Protein 3RY3 (pdb70)

Sequence (959 aa):
TLQLAIGDEGFDPLGWSHGSYLLLHSPLLKQNEDFSWDSLLLSQYQPSDDGKTWLLTLKPDLKFSDGSPLTAKDVAFTYNNAAASGGKVDGNFLSAEVIDPLNVRIHLKAPQSTFVNVLGSLGIVSADKYNAKTYAQQKPIGAGPYRLVSFQPGQQIVEANPYYAGNKNDFDKLIFVFLDEDSAFAAAQQSGQLGVVRRIPPSAVGSVNNKLWVRPSVENRGIVFPTTPAGKKDAHGYPIGNDVTADVAIRRAINYAINRQLLADQIEGHAIPAYTGVQGLPWNNPDSAIKDGDIDKAKQILEQAGWQLNSQGTREKNGLPAKITLWYTSGDTTRRDLAQALRSLKPIGIDVDLKSGSWEETVERNHANPTLFGWGSLDPELYHHYSSNAAGVEYYNPGYYKNPVDKHLQQALDAPTWQQAVPFWQQVDWDGTTGAGIRGDAAWAWLLNIQHTYLANNCVDLGKGTPEIHGSWSLLNSIDSWKTLQLAIGDEPTEGFDPLGWSHGSYLLLHSPLLKQNEDFSWDSLLLSQYQPSDDGKTWLLTLKPDLKFSDGSPLTAKDVAFTYNNAAAGKVDGNFLSAEVIDPLNVRRIHLKAPQSTFVNVLGSLGIVSADKYNAKTYAQKPIGAGPYRLVSFQPGQQQIVEANPYYAGNKNDFDKLIFVFLDEDSAFAAAQSGQQLGVVRIPPSAVGSVNNKLWVRPSVENRGIVFPTTPAGKKDAHGYPIGNDVTADVAIRRRAINYAINRQLLADQQIEGHAIPAYTGVQGLPWNNPDSAIKDGDIDKAKQILEQAGWQLNSQGTREKNGLPAKITLWYTSGDTTRRDLAQALRSLKPIGIDVDLKSGSWETVERNHANPTLFGWGSLDPELYHHYSSNAAGVEYYNPGYYKNPVDKHLQQALDAPTWQQAVPFWQQVDWDGTTGAGIRGDAAWAWLLNIQHTYLANNCVDLGKGTPEIHGSWSLLNSIDSWK

Radius of gyration: 35.8 Å; Cα contacts (8 Å, |Δi|>4): 2279; chains: 2; bounding box: 82×108×47 Å

Foldseek 3Di:
DAEEAFAAAPLPLLWFLAPPVQQFFFFQWAAFQQGDIHGLFFPDWAADLQQQKIKTFGDDQAAKLVRHHDWLVQVQCQVAVCVPPPHSDDAQWDGWDDPDRGMIMTGGNGFFQLVVVVSGIRTTAGPVDPPPPDPPDFGIHQHQWGDDDDDHQFKKIAGRPRHSDFAAPDGMYMYTHDDPVVQVVCQLVVNHQKYWDDLQADDDHPQDKDWFFAQKFKWWFAQQAAWDDADPVRFTAHENQRVDLLLLLLLLQQDDQCVLCVVLPVQWDWDQDSRPPALLAQPVQDDNHNCLPVSLVSCVVVAFDQDPVRFTDHPRRTQEFEEEEADDDVSRVVSLVVSQCVSSSRRHYHYYYDHPVVVLRCSHHTYMDIAGDSGLLLCQAADLVNCSVRPGVSSNHYDVCVVLVVVLSSDRHNVRSSVSSNCQQPVPPAHCGSVHRSSMSIRIGGIIMMRGRNPKDLADGHRFYDHTPSSSSSVSHID/DAEEAFAADDPPFQDLLWFQAPVVQAQFFFQWFAFQQRDIDRLFFPDWFADPQQFKIKTFGDPQADWLVRHHDWLVQVQVQVVVPVVDDYDFQWDGWADPDGGIIMTGGNGHFQLVVVVRGIRTGAGPVPDDPVPCRPAHIYQHQWHDDDDDPQFKKIAGRPRRRDFAAPDGMYMYTGDDLPVQVVCVLVVPHFKYWHDLQEDDDHPQDKDWFFAQKFKWKFAQQAAWDDADPVRFTAHENQRVDQLLLLLLLQQDDQCVLCVVLPVQWFWDQDSGPPALLAQPPQDDNHNCLPVSLVSCVVVAFDQDPVRATDHPRRTQEFEEEEEDDDVSVVVSLVSSQCVSSSRRHYHYDYYHPVVVLRCSHGIYMDIAGDSGLCLCQAADLVNDSPPPGVSSNHDDVCNVLVVVLRSDRHNVSSSVSSNCQQPVPHAHCGSVHRSSMSIRIGGIIMMHGRPVKDLAHGHHFYPHTPRSSSSVSHMD

B-factor: mean 43.9, std 12.47, range [13.73, 94.34]

Structure (mmCIF, N/CA/C/O backbone):
data_3RY3
#
_entry.id   3RY3
#
_cell.length_a   157.036
_cell.length_b   171.322
_cell.length_c   128.842
_cell.angle_alpha   90.000
_cell.angle_beta   90.000
_cell.angle_gamma   90.000
#
_symmetry.space_group_name_H-M   'C 2 2 21'
#
loop_
_entity.id
_entity.type
_entity.pdbx_description
1 polymer 'Putative solute-binding protein'
2 non-polymer 'ACETATE ION'
3 water water
#
loop_
_atom_site.group_PDB
_atom_site.id
_atom_site.type_symbol
_atom_site.label_atom_id
_atom_site.label_alt_id
_atom_site.label_comp_id
_atom_site.label_asym_id
_atom_site.label_entity_id
_atom_site.label_seq_id
_atom_site.pdbx_PDB_ins_code
_atom_site.Cartn_x
_atom_site.Cartn_y
_atom_site.Cartn_z
_atom_site.occupancy
_atom_site.B_iso_or_equiv
_atom_site.auth_seq_id
_atom_site.auth_comp_id
_atom_site.auth_asym_id
_atom_site.auth_atom_id
_atom_site.pdbx_PDB_model_num
ATOM 1 N N . THR A 1 33 ? -2.085 24.233 20.636 1.00 49.95 30 THR A N 1
ATOM 2 C CA . THR A 1 33 ? -1.098 25.117 19.896 1.00 49.68 30 THR A CA 1
ATOM 3 C C . THR A 1 33 ? -0.010 25.783 20.735 1.00 48.23 30 THR A C 1
ATOM 4 O O . THR A 1 33 ? -0.266 26.385 21.812 1.00 49.97 30 THR A O 1
ATOM 8 N N . LEU A 1 34 ? 1.192 25.741 20.178 1.00 44.42 31 LEU A N 1
ATOM 9 C CA . LEU A 1 34 ? 2.327 26.456 20.708 1.00 40.78 31 LEU A CA 1
ATOM 10 C C . LEU A 1 34 ? 3.131 26.950 19.504 1.00 39.06 31 LEU A C 1
ATOM 11 O O . LEU A 1 34 ? 3.271 26.234 18.527 1.00 37.92 31 LEU A O 1
ATOM 16 N N . GLN A 1 35 ? 3.632 28.173 19.578 1.00 38.15 32 GLN A N 1
ATOM 17 C CA . GLN A 1 35 ? 4.506 28.710 18.556 1.00 37.76 32 GLN A CA 1
ATOM 18 C C . GLN A 1 35 ? 5.889 28.919 19.076 1.00 36.30 32 GLN A C 1
ATOM 19 O O . GLN A 1 35 ? 6.067 29.488 20.126 1.00 36.65 32 GLN A O 1
ATOM 25 N N . LEU A 1 36 ? 6.886 28.487 18.334 1.00 35.28 33 LEU A N 1
ATOM 26 C CA . LEU A 1 36 ? 8.258 28.563 18.807 1.00 34.11 33 LEU A CA 1
ATOM 27 C C . LEU A 1 36 ? 9.136 29.233 17.796 1.00 34.08 33 LEU A C 1
ATOM 28 O O . LEU A 1 36 ? 8.898 29.101 16.604 1.00 33.75 33 LEU A O 1
ATOM 33 N N . ALA A 1 37 ? 10.122 29.975 18.300 1.00 33.99 34 ALA A N 1
ATOM 34 C CA . ALA A 1 37 ? 11.188 30.568 17.507 1.00 34.27 34 ALA A CA 1
ATOM 35 C C . ALA A 1 37 ? 12.483 30.038 18.071 1.00 34.73 34 ALA A C 1
ATOM 36 O O . ALA A 1 37 ? 13.011 30.621 18.976 1.00 33.28 34 ALA A O 1
ATOM 38 N N . ILE A 1 38 ? 12.959 28.906 17.566 1.00 36.69 35 ILE A N 1
ATOM 39 C CA . ILE A 1 38 ? 14.173 28.311 18.085 1.00 38.62 35 ILE A CA 1
ATOM 40 C C . ILE A 1 38 ? 15.252 28.173 17.049 1.00 41.94 35 ILE A C 1
ATOM 41 O O . ILE A 1 38 ? 16.137 27.401 17.212 1.00 43.46 35 ILE A O 1
ATOM 46 N N . GLY A 1 39 ? 15.243 28.971 16.006 1.00 47.11 36 GLY A N 1
ATOM 47 C CA . GLY A 1 39 ? 16.307 28.860 15.016 1.00 50.01 36 GLY A CA 1
ATOM 48 C C . GLY A 1 39 ? 15.693 28.740 13.655 1.00 53.43 36 GLY A C 1
ATOM 49 O O . GLY A 1 39 ? 14.501 28.456 13.514 1.00 53.65 36 GLY A O 1
ATOM 50 N N . ASP A 1 40 ? 16.514 28.983 12.649 1.00 58.05 37 ASP A N 1
ATOM 51 C CA . ASP A 1 40 ? 16.096 28.861 11.258 1.00 61.60 37 ASP A CA 1
ATOM 52 C C . ASP A 1 40 ? 15.938 27.396 10.863 1.00 62.93 37 ASP A C 1
ATOM 53 O O . ASP A 1 40 ? 16.390 26.471 11.569 1.00 61.39 37 ASP A O 1
ATOM 58 N N . GLU A 1 41 ? 15.278 27.233 9.715 1.00 65.70 38 GLU A N 1
ATOM 59 C CA . GLU A 1 41 ? 15.083 25.948 9.026 1.00 67.24 38 GLU A CA 1
ATOM 60 C C . GLU A 1 41 ? 16.131 24.874 9.312 1.00 66.66 38 GLU A C 1
ATOM 61 O O . GLU A 1 41 ? 15.769 23.709 9.455 1.00 66.43 38 GLU A O 1
ATOM 67 N N . GLY A 1 45 ? 18.774 19.307 7.033 1.00 56.09 42 GLY A N 1
ATOM 68 C CA . GLY A 1 45 ? 17.336 19.560 7.140 1.00 55.68 42 GLY A CA 1
ATOM 69 C C . GLY A 1 45 ? 16.684 18.615 8.164 1.00 54.67 42 GLY A C 1
ATOM 70 O O . GLY A 1 45 ? 17.185 18.468 9.287 1.00 54.58 42 GLY A O 1
ATOM 71 N N . PHE A 1 46 ? 15.574 17.970 7.773 1.00 53.33 43 PHE A N 1
ATOM 72 C CA . PHE A 1 46 ? 14.878 16.982 8.611 1.00 51.61 43 PHE A CA 1
ATOM 73 C C . PHE A 1 46 ? 15.133 15.552 8.168 1.00 50.14 43 PHE A C 1
ATOM 74 O O . PHE A 1 46 ? 14.498 14.641 8.673 1.00 51.04 43 PHE A O 1
ATOM 82 N N . ASP A 1 47 ? 16.052 15.358 7.231 1.00 47.99 44 ASP A N 1
ATOM 83 C CA . ASP A 1 47 ? 16.353 14.058 6.669 1.00 45.86 44 ASP A CA 1
ATOM 84 C C . ASP A 1 47 ? 17.339 13.336 7.608 1.00 44.25 44 ASP A C 1
ATOM 85 O O . ASP A 1 47 ? 18.482 13.768 7.757 1.00 43.98 44 ASP A O 1
ATOM 90 N N . PRO A 1 48 ? 16.883 12.260 8.267 1.00 41.88 45 PRO A N 1
ATOM 91 C CA . PRO A 1 48 ? 17.703 11.456 9.131 1.00 40.51 45 PRO A CA 1
ATOM 92 C C . PRO A 1 48 ? 18.951 10.896 8.474 1.00 40.67 45 PRO A C 1
ATOM 93 O O . PRO A 1 48 ? 19.909 10.594 9.158 1.00 39.93 45 PRO A O 1
ATOM 105 N N . LEU A 1 50 ? 21.056 12.543 6.892 1.00 42.33 47 LEU A N 1
ATOM 106 C CA . LEU A 1 50 ? 22.095 13.502 7.058 1.00 43.40 47 LEU A CA 1
ATOM 107 C C . LEU A 1 50 ? 22.686 13.375 8.451 1.00 43.84 47 LEU A C 1
ATOM 108 O O . LEU A 1 50 ? 23.646 14.059 8.791 1.00 44.96 47 LEU A O 1
ATOM 113 N N . GLY A 1 51 ? 22.085 12.554 9.307 1.00 43.50 48 GLY A N 1
ATOM 114 C CA . GLY A 1 51 ? 22.691 12.268 10.602 1.00 43.10 48 GLY A CA 1
ATOM 115 C C . GLY A 1 51 ? 21.961 12.926 11.720 1.00 41.95 48 GLY A C 1
ATOM 116 O O . GLY A 1 51 ? 20.831 13.258 11.568 1.00 42.62 48 GLY A O 1
ATOM 117 N N . TRP A 1 52 ? 22.636 13.141 12.824 1.00 42.86 49 TRP A N 1
ATOM 118 C CA . TRP A 1 52 ? 22.022 13.639 14.044 1.00 43.38 49 TRP A CA 1
ATOM 119 C C . TRP A 1 52 ? 22.836 14.725 14.727 1.00 44.51 49 TRP A C 1
ATOM 120 O O . TRP A 1 52 ? 22.788 14.855 15.949 1.00 45.04 49 TRP A O 1
ATOM 131 N N . SER A 1 53 ? 23.616 15.467 13.958 1.00 46.04 50 SER A N 1
ATOM 132 C CA . SER A 1 53 ? 24.411 16.547 14.516 1.00 47.46 50 SER A CA 1
ATOM 133 C C . SER A 1 53 ? 23.510 17.669 14.970 1.00 47.48 50 SER A C 1
ATOM 134 O O . SER A 1 53 ? 23.887 18.448 15.860 1.00 47.79 50 SER A O 1
ATOM 137 N N . HIS A 1 54 ? 22.338 17.744 14.348 1.00 47.05 51 HIS A N 1
ATOM 138 C CA . HIS A 1 54 ? 21.335 18.702 14.693 1.00 46.82 51 HIS A CA 1
ATOM 139 C C . HIS A 1 54 ? 20.113 17.982 15.186 1.00 45.13 51 HIS A C 1
ATOM 140 O O . HIS A 1 54 ? 19.988 16.798 14.990 1.00 46.30 51 HIS A O 1
ATOM 147 N N . GLY A 1 55 ? 19.222 18.692 15.853 1.00 43.14 52 GLY A N 1
ATOM 148 C CA . GLY A 1 55 ? 18.119 18.057 16.531 1.00 41.22 52 GLY A CA 1
ATOM 149 C C . GLY A 1 55 ? 16.820 18.158 15.792 1.00 40.33 52 GLY A C 1
ATOM 150 O O . GLY A 1 55 ? 15.833 17.685 16.295 1.00 41.10 52 GLY A O 1
ATOM 151 N N . SER A 1 56 ? 16.789 18.753 14.606 1.00 38.43 53 SER A N 1
ATOM 152 C CA . SER A 1 56 ? 15.519 19.073 14.028 1.00 37.79 53 SER A CA 1
ATOM 153 C C . SER A 1 56 ? 14.801 17.825 13.513 1.00 36.79 53 SER A C 1
ATOM 154 O O . SER A 1 56 ? 13.567 17.772 13.506 1.00 36.31 53 SER A O 1
ATOM 157 N N . TYR A 1 57 ? 15.577 16.815 13.123 1.00 35.36 54 TYR A N 1
ATOM 158 C CA . TYR A 1 57 ? 15.039 15.576 12.645 1.00 33.59 54 TYR A CA 1
ATOM 159 C C . TYR A 1 57 ? 14.137 14.955 13.680 1.00 31.75 54 TYR A C 1
ATOM 160 O O . TYR A 1 57 ? 13.230 14.267 13.326 1.00 31.61 54 TYR A O 1
ATOM 169 N N . LEU A 1 58 ? 14.329 15.279 14.942 1.00 30.34 55 LEU A N 1
ATOM 170 C CA . LEU A 1 58 ? 13.553 14.688 16.011 1.00 29.14 55 LEU A CA 1
ATOM 171 C C . LEU A 1 58 ? 12.078 15.133 16.077 1.00 29.33 55 LEU A C 1
ATOM 172 O O . LEU A 1 58 ? 11.279 14.534 16.757 1.00 29.82 55 LEU A O 1
ATOM 177 N N . LEU A 1 59 ? 11.714 16.199 15.406 1.00 29.53 56 LEU A N 1
ATOM 178 C CA . LEU A 1 59 ? 10.322 16.619 15.377 1.00 28.57 56 LEU A CA 1
ATOM 179 C C . LEU A 1 59 ? 9.443 15.533 14.701 1.00 29.53 56 LEU A C 1
ATOM 180 O O . LEU A 1 59 ? 8.322 15.242 15.174 1.00 30.04 56 LEU A O 1
ATOM 185 N N . LEU A 1 60 ? 9.966 14.953 13.606 1.00 29.46 57 LEU A N 1
ATOM 186 C CA . LEU A 1 60 ? 9.250 14.066 12.709 1.00 29.54 57 LEU A CA 1
ATOM 187 C C . LEU A 1 60 ? 9.764 12.610 12.654 1.00 29.33 57 LEU A C 1
ATOM 188 O O . LEU A 1 60 ? 9.146 11.744 12.004 1.00 29.11 57 LEU A O 1
ATOM 193 N N . HIS A 1 61 ? 10.885 12.323 13.298 1.00 28.09 58 HIS A N 1
ATOM 194 C CA . HIS A 1 61 ? 11.505 11.055 13.125 1.00 28.07 58 HIS A CA 1
ATOM 195 C C . HIS A 1 61 ? 11.902 10.527 14.432 1.00 28.83 58 HIS A C 1
ATOM 196 O O . HIS A 1 61 ? 12.019 11.292 15.372 1.00 29.05 58 HIS A O 1
ATOM 203 N N . SER A 1 62 ? 12.185 9.219 14.468 1.00 29.31 59 SER A N 1
ATOM 204 C CA . SER A 1 62 ? 12.564 8.577 15.694 1.00 30.32 59 SER A CA 1
ATOM 205 C C . SER A 1 62 ? 13.600 7.483 15.480 1.00 30.01 59 SER A C 1
ATOM 206 O O . SER A 1 62 ? 13.544 6.739 14.512 1.00 29.54 59 SER A O 1
ATOM 209 N N . PRO A 1 63 ? 14.593 7.422 16.369 1.00 29.79 60 PRO A N 1
ATOM 210 C CA . PRO A 1 63 ? 15.522 6.320 16.388 1.00 28.97 60 PRO A CA 1
ATOM 211 C C . PRO A 1 63 ? 14.856 5.181 17.086 1.00 28.67 60 PRO A C 1
ATOM 212 O O . PRO A 1 63 ? 13.730 5.311 17.532 1.00 29.78 60 PRO A O 1
ATOM 216 N N . LEU A 1 64 ? 15.542 4.048 17.147 1.00 27.99 61 LEU A N 1
ATOM 217 C CA . LEU A 1 64 ? 15.006 2.838 17.692 1.00 25.93 61 LEU A CA 1
ATOM 218 C C . LEU A 1 64 ? 15.012 2.941 19.219 1.00 26.60 61 LEU A C 1
ATOM 219 O O . LEU A 1 64 ? 14.084 2.434 19.845 1.00 25.27 61 LEU A O 1
ATOM 224 N N . LEU A 1 65 ? 16.062 3.546 19.813 1.00 26.61 62 LEU A N 1
ATOM 225 C CA . LEU A 1 65 ? 16.122 3.782 21.251 1.00 27.26 62 LEU A CA 1
ATOM 226 C C . LEU A 1 65 ? 16.074 5.273 21.517 1.00 28.95 62 LEU A C 1
ATOM 227 O O . LEU A 1 65 ? 16.379 6.071 20.652 1.00 29.94 62 LEU A O 1
ATOM 232 N N . LYS A 1 66 ? 15.755 5.621 22.742 1.00 30.51 63 LYS A N 1
ATOM 233 C CA . LYS A 1 66 ? 15.798 6.955 23.200 1.00 33.36 63 LYS A CA 1
ATOM 234 C C . LYS A 1 66 ? 16.548 7.103 24.551 1.00 32.52 63 LYS A C 1
ATOM 235 O O . LYS A 1 66 ? 16.232 6.391 25.467 1.00 32.22 63 LYS A O 1
ATOM 241 N N . GLN A 1 67 ? 17.501 8.046 24.663 1.00 32.33 64 GLN A N 1
ATOM 242 C CA . GLN A 1 67 ? 18.262 8.239 25.899 1.00 33.04 64 GLN A CA 1
ATOM 243 C C . GLN A 1 67 ? 17.506 8.906 27.047 1.00 33.66 64 GLN A C 1
ATOM 244 O O . GLN A 1 67 ? 16.847 9.892 26.860 1.00 32.94 64 GLN A O 1
ATOM 250 N N . ASN A 1 68 ? 17.605 8.321 28.233 1.00 35.84 65 ASN A N 1
ATOM 251 C CA . ASN A 1 68 ? 17.060 8.894 29.455 1.00 37.98 65 ASN A CA 1
ATOM 252 C C . ASN A 1 68 ? 17.937 9.959 30.042 1.00 38.30 65 ASN A C 1
ATOM 253 O O . ASN A 1 68 ? 19.114 9.996 29.757 1.00 37.05 65 ASN A O 1
ATOM 258 N N . GLU A 1 69 ? 17.367 10.798 30.904 1.00 40.19 66 GLU A N 1
ATOM 259 C CA . GLU A 1 69 ? 18.161 11.749 31.692 1.00 42.19 66 GLU A CA 1
ATOM 260 C C . GLU A 1 69 ? 19.375 11.147 32.402 1.00 41.30 66 GLU A C 1
ATOM 261 O O . GLU A 1 69 ? 20.326 11.836 32.662 1.00 42.10 66 GLU A O 1
ATOM 267 N N . ASP A 1 70 ? 19.306 9.894 32.816 1.00 41.06 67 ASP A N 1
ATOM 268 C CA . ASP A 1 70 ? 20.441 9.282 33.525 1.00 40.57 67 ASP A CA 1
ATOM 269 C C . ASP A 1 70 ? 21.385 8.572 32.586 1.00 38.10 67 ASP A C 1
ATOM 270 O O . ASP A 1 70 ? 22.266 7.888 33.019 1.00 37.67 67 ASP A O 1
ATOM 275 N N . PHE A 1 71 ? 21.158 8.714 31.298 1.00 36.78 68 PHE A N 1
ATOM 276 C CA . PHE A 1 71 ? 22.092 8.276 30.251 1.00 36.25 68 PHE A CA 1
ATOM 277 C C . PHE A 1 71 ? 21.908 6.839 29.862 1.00 36.41 68 PHE A C 1
ATOM 278 O O . PHE A 1 71 ? 22.507 6.407 28.901 1.00 37.77 68 PHE A O 1
ATOM 286 N N . SER A 1 72 ? 21.020 6.124 30.542 1.00 36.07 69 SER A N 1
ATOM 287 C CA . SER A 1 72 ? 20.616 4.806 30.089 1.00 36.31 69 SER A CA 1
ATOM 288 C C . SER A 1 72 ? 19.647 4.953 28.920 1.00 35.69 69 SER A C 1
ATOM 289 O O . SER A 1 72 ? 19.236 6.056 28.605 1.00 35.00 69 SER A O 1
ATOM 292 N N . TRP A 1 73 ? 19.312 3.830 28.300 1.00 35.50 70 TRP A N 1
ATOM 293 C CA . TRP A 1 73 ? 18.509 3.805 27.083 1.00 36.36 70 TRP A CA 1
ATOM 294 C C . TRP A 1 73 ? 17.140 3.185 27.278 1.00 37.84 70 TRP A C 1
ATOM 295 O O . TRP A 1 73 ? 17.016 2.136 27.891 1.00 37.53 70 TRP A O 1
ATOM 306 N N . ASP A 1 74 ? 16.134 3.819 26.691 1.00 40.01 71 ASP A N 1
ATOM 307 C CA . ASP A 1 74 ? 14.828 3.242 26.630 1.00 43.17 71 ASP A CA 1
ATOM 308 C C . ASP A 1 74 ? 14.447 2.905 25.206 1.00 42.51 71 ASP A C 1
ATOM 309 O O . ASP A 1 74 ? 14.826 3.515 24.246 1.00 42.63 71 ASP A O 1
ATOM 314 N N . SER A 1 75 ? 13.688 1.880 25.075 1.00 42.73 72 SER A N 1
ATOM 315 C CA . SER A 1 75 ? 13.377 1.449 23.786 1.00 43.38 72 SER A CA 1
ATOM 316 C C . SER A 1 75 ? 12.057 2.053 23.396 1.00 42.31 72 SER A C 1
ATOM 317 O O . SER A 1 75 ? 11.062 1.925 24.093 1.00 43.09 72 SER A O 1
ATOM 320 N N . LEU A 1 76 ? 12.062 2.715 22.270 1.00 41.01 73 LEU A N 1
ATOM 321 C CA . LEU A 1 76 ? 10.896 3.269 21.710 1.00 39.79 73 LEU A CA 1
ATOM 322 C C . LEU A 1 76 ? 10.315 2.224 20.762 1.00 37.23 73 LEU A C 1
ATOM 323 O O . LEU A 1 76 ? 9.184 1.827 20.921 1.00 37.69 73 LEU A O 1
ATOM 328 N N . LEU A 1 77 ? 11.131 1.723 19.845 1.00 33.26 74 LEU A N 1
ATOM 329 C CA . LEU A 1 77 ? 10.660 0.916 18.789 1.00 30.94 74 LEU A CA 1
ATOM 330 C C . LEU A 1 77 ? 10.964 -0.557 18.949 1.00 30.63 74 LEU A C 1
ATOM 331 O O . LEU A 1 77 ? 10.411 -1.347 18.216 1.00 30.82 74 LEU A O 1
ATOM 336 N N . LEU A 1 78 ? 11.841 -0.932 19.871 1.00 30.59 75 LEU A N 1
ATOM 337 C CA . LEU A 1 78 ? 12.291 -2.323 20.032 1.00 30.76 75 LEU A CA 1
ATOM 338 C C . LEU A 1 78 ? 11.776 -3.023 21.274 1.00 32.15 75 LEU A C 1
ATOM 339 O O . LEU A 1 78 ? 11.672 -2.439 22.321 1.00 31.37 75 LEU A O 1
ATOM 344 N N . SER A 1 79 ? 11.442 -4.299 21.161 1.00 34.25 76 SER A N 1
ATOM 345 C CA . SER A 1 79 ? 11.180 -5.093 22.342 1.00 35.51 76 SER A CA 1
ATOM 346 C C . SER A 1 79 ? 12.464 -5.700 22.854 1.00 36.70 76 SER A C 1
ATOM 347 O O . SER A 1 79 ? 12.522 -6.090 23.966 1.00 37.53 76 SER A O 1
ATOM 350 N N . GLN A 1 80 ? 13.505 -5.774 22.047 1.00 38.66 77 GLN A N 1
ATOM 351 C CA . GLN A 1 80 ? 14.702 -6.438 22.453 1.00 40.32 77 GLN A CA 1
ATOM 352 C C . GLN A 1 80 ? 15.851 -5.990 21.559 1.00 38.98 77 GLN A C 1
ATOM 353 O O . GLN A 1 80 ? 15.672 -5.764 20.381 1.00 38.25 77 GLN A O 1
ATOM 359 N N . TYR A 1 81 ? 17.033 -5.887 22.142 1.00 38.58 78 TYR A N 1
ATOM 360 C CA . TYR A 1 81 ? 18.260 -5.758 21.405 1.00 38.43 78 TYR A CA 1
ATOM 361 C C . TYR A 1 81 ? 19.392 -6.389 22.243 1.00 39.73 78 TYR A C 1
ATOM 362 O O . TYR A 1 81 ? 19.377 -6.332 23.467 1.00 39.71 78 TYR A O 1
ATOM 371 N N . GLN A 1 82 ? 20.349 -7.009 21.587 1.00 40.96 79 GLN A N 1
ATOM 372 C CA . GLN A 1 82 ? 21.337 -7.847 22.268 1.00 43.01 79 GLN A CA 1
ATOM 373 C C . GLN A 1 82 ? 22.548 -7.869 21.363 1.00 42.94 79 GLN A C 1
ATOM 374 O O . GLN A 1 82 ? 22.457 -8.219 20.194 1.00 42.96 79 GLN A O 1
ATOM 380 N N . PRO A 1 83 ? 23.684 -7.441 21.861 1.00 42.96 80 PRO A N 1
ATOM 381 C CA . PRO A 1 83 ? 24.891 -7.797 21.133 1.00 43.70 80 PRO A CA 1
ATOM 382 C C . PRO A 1 83 ? 25.281 -9.242 21.418 1.00 44.22 80 PRO A C 1
ATOM 383 O O . PRO A 1 83 ? 24.951 -9.800 22.483 1.00 44.67 80 PRO A O 1
ATOM 387 N N . SER A 1 84 ? 25.957 -9.828 20.452 1.00 44.87 81 SER A N 1
ATOM 388 C CA . SER A 1 84 ? 26.572 -11.141 20.573 1.00 45.92 81 SER A CA 1
ATOM 389 C C . SER A 1 84 ? 27.777 -11.054 21.464 1.00 47.40 81 SER A C 1
ATOM 390 O O . SER A 1 84 ? 28.339 -9.997 21.623 1.00 47.51 81 SER A O 1
ATOM 393 N N . ASP A 1 85 ? 28.255 -12.188 21.957 1.00 50.39 82 ASP A N 1
ATOM 394 C CA . ASP A 1 85 ? 29.425 -12.203 22.855 1.00 51.80 82 ASP A CA 1
ATOM 395 C C . ASP A 1 85 ? 30.701 -11.733 22.165 1.00 51.55 82 ASP A C 1
ATOM 396 O O . ASP A 1 85 ? 31.464 -10.943 22.765 1.00 51.10 82 ASP A O 1
ATOM 401 N N . ASP A 1 86 ? 30.904 -12.137 20.898 1.00 51.41 83 ASP A N 1
ATOM 402 C CA . ASP A 1 86 ? 32.060 -11.639 20.129 1.00 51.29 83 ASP A CA 1
ATOM 403 C C . ASP A 1 86 ? 31.898 -10.199 19.744 1.00 49.85 83 ASP A C 1
ATOM 404 O O . ASP A 1 86 ? 32.819 -9.631 19.217 1.00 50.33 83 ASP A O 1
ATOM 409 N N . GLY A 1 87 ? 30.716 -9.618 19.977 1.00 48.57 84 GLY A N 1
ATOM 410 C CA . GLY A 1 87 ? 30.460 -8.187 19.723 1.00 46.70 84 GLY A CA 1
ATOM 411 C C . GLY A 1 87 ? 30.326 -7.802 18.265 1.00 45.78 84 GLY A C 1
ATOM 412 O O . GLY A 1 87 ? 30.058 -6.673 17.973 1.00 44.95 84 GLY A O 1
ATOM 413 N N . LYS A 1 88 ? 30.507 -8.737 17.353 1.00 46.13 85 LYS A N 1
ATOM 414 C CA . LYS A 1 88 ? 30.417 -8.452 15.932 1.00 47.52 85 LYS A CA 1
ATOM 415 C C . LYS A 1 88 ? 28.980 -8.537 15.354 1.00 46.25 85 LYS A C 1
ATOM 416 O O . LYS A 1 88 ? 28.760 -8.209 14.174 1.00 45.77 85 LYS A O 1
ATOM 422 N N . THR A 1 89 ? 28.023 -8.954 16.184 1.00 44.53 86 THR A N 1
ATOM 423 C CA . THR A 1 89 ? 26.646 -9.078 15.770 1.00 43.31 86 THR A CA 1
ATOM 424 C C . THR A 1 89 ? 25.723 -8.433 16.797 1.00 41.91 86 THR A C 1
ATOM 425 O O . THR A 1 89 ? 25.953 -8.554 18.013 1.00 41.06 86 THR A O 1
ATOM 429 N N . TRP A 1 90 ? 24.714 -7.699 16.301 1.00 40.46 87 TRP A N 1
ATOM 430 C CA . TRP A 1 90 ? 23.591 -7.294 17.145 1.00 39.18 87 TRP A CA 1
ATOM 431 C C . TRP A 1 90 ? 22.295 -7.773 16.569 1.00 38.87 87 TRP A C 1
ATOM 432 O O . TRP A 1 90 ? 22.072 -7.634 15.362 1.00 40.37 87 TRP A O 1
ATOM 443 N N . LEU A 1 91 ? 21.442 -8.339 17.426 1.00 37.93 88 LEU A N 1
ATOM 444 C CA . LEU A 1 91 ? 20.091 -8.748 17.058 1.00 37.11 88 LEU A CA 1
ATOM 445 C C . LEU A 1 91 ? 19.077 -7.731 17.596 1.00 35.73 88 LEU A C 1
ATOM 446 O O . LEU A 1 91 ? 19.126 -7.405 18.786 1.00 35.80 88 LEU A O 1
ATOM 451 N N . LEU A 1 92 ? 18.182 -7.235 16.728 1.00 33.86 89 LEU A N 1
ATOM 452 C CA . LEU A 1 92 ? 17.183 -6.242 17.138 1.00 33.29 89 LEU A CA 1
ATOM 453 C C . LEU A 1 92 ? 15.780 -6.767 16.890 1.00 33.03 89 LEU A C 1
ATOM 454 O O . LEU A 1 92 ? 15.496 -7.164 15.790 1.00 32.70 89 LEU A O 1
ATOM 459 N N . THR A 1 93 ? 14.899 -6.715 17.878 1.00 32.52 90 THR A N 1
ATOM 460 C CA . THR A 1 93 ? 13.557 -7.184 17.697 1.00 33.14 90 THR A CA 1
ATOM 461 C C . THR A 1 93 ? 12.592 -6.025 17.827 1.00 33.02 90 THR A C 1
ATOM 462 O O . THR A 1 93 ? 12.548 -5.393 18.862 1.00 33.54 90 THR A O 1
ATOM 466 N N . LEU A 1 94 ? 11.811 -5.758 16.789 1.00 33.16 91 LEU A N 1
ATOM 467 C CA . LEU A 1 94 ? 10.894 -4.606 16.766 1.00 32.66 91 LEU A CA 1
ATOM 468 C C . LEU A 1 94 ? 9.651 -4.973 17.511 1.00 31.89 91 LEU A C 1
ATOM 469 O O . LEU A 1 94 ? 9.270 -6.098 17.479 1.00 32.42 91 LEU A O 1
ATOM 474 N N . LYS A 1 95 ? 8.974 -4.014 18.097 1.00 32.05 92 LYS A N 1
ATOM 475 C CA . LYS A 1 95 ? 7.586 -4.210 18.544 1.00 32.35 92 LYS A CA 1
ATOM 476 C C . LYS A 1 95 ? 6.678 -4.458 17.336 1.00 32.07 92 LYS A C 1
ATOM 477 O O . LYS A 1 95 ? 6.943 -3.982 16.263 1.00 32.53 92 LYS A O 1
ATOM 483 N N . PRO A 1 96 ? 5.604 -5.206 17.524 1.00 31.99 93 PRO A N 1
ATOM 484 C CA . PRO A 1 96 ? 4.725 -5.560 16.434 1.00 32.45 93 PRO A CA 1
ATOM 485 C C . PRO A 1 96 ? 3.786 -4.474 15.922 1.00 32.67 93 PRO A C 1
ATOM 486 O O . PRO A 1 96 ? 3.307 -4.594 14.815 1.00 34.04 93 PRO A O 1
ATOM 490 N N . ASP A 1 97 ? 3.577 -3.399 16.657 1.00 33.57 94 ASP A N 1
ATOM 491 C CA . ASP A 1 97 ? 2.464 -2.495 16.391 1.00 34.18 94 ASP A CA 1
ATOM 492 C C . ASP A 1 97 ? 2.911 -1.141 15.850 1.00 32.64 94 ASP A C 1
ATOM 493 O O . ASP A 1 97 ? 2.161 -0.164 15.939 1.00 33.27 94 ASP A O 1
ATOM 498 N N . LEU A 1 98 ? 4.095 -1.110 15.231 1.00 29.60 95 LEU A N 1
ATOM 499 C CA . LEU A 1 98 ? 4.721 0.134 14.760 1.00 27.26 95 LEU A CA 1
ATOM 500 C C . LEU A 1 98 ? 4.266 0.571 13.363 1.00 26.97 95 LEU A C 1
ATOM 501 O O . LEU A 1 98 ? 4.226 -0.242 12.454 1.00 26.75 95 LEU A O 1
ATOM 506 N N . LYS A 1 99 ? 3.983 1.868 13.197 1.00 25.71 96 LYS A N 1
ATOM 507 C CA . LYS A 1 99 ? 3.695 2.404 11.909 1.00 26.18 96 LYS A CA 1
ATOM 508 C C . LYS A 1 99 ? 4.450 3.729 11.799 1.00 25.43 96 LYS A C 1
ATOM 509 O O . LYS A 1 99 ? 4.851 4.283 12.826 1.00 25.86 96 LYS A O 1
ATOM 515 N N . PHE A 1 100 ? 4.652 4.216 10.581 1.00 23.51 97 PHE A N 1
ATOM 516 C CA . PHE A 1 100 ? 5.061 5.581 10.365 1.00 23.57 97 PHE A CA 1
ATOM 517 C C . PHE A 1 100 ? 3.885 6.535 10.457 1.00 24.55 97 PHE A C 1
ATOM 518 O O . PHE A 1 100 ? 2.697 6.158 10.543 1.00 25.11 97 PHE A O 1
ATOM 526 N N . SER A 1 101 ? 4.201 7.805 10.347 1.00 26.32 98 SER A N 1
ATOM 527 C CA . SER A 1 101 ? 3.234 8.865 10.490 1.00 26.50 98 SER A CA 1
ATOM 528 C C . SER A 1 101 ? 2.126 8.942 9.428 1.00 27.98 98 SER A C 1
ATOM 529 O O . SER A 1 101 ? 1.121 9.626 9.640 1.00 28.48 98 SER A O 1
ATOM 532 N N . ASP A 1 102 ? 2.271 8.268 8.299 1.00 29.33 99 ASP A N 1
ATOM 533 C CA . ASP A 1 102 ? 1.154 8.148 7.337 1.00 30.81 99 ASP A CA 1
ATOM 534 C C . ASP A 1 102 ? 0.358 6.860 7.564 1.00 32.39 99 ASP A C 1
ATOM 535 O O . ASP A 1 102 ? -0.456 6.447 6.726 1.00 33.97 99 ASP A O 1
ATOM 540 N N . GLY A 1 103 ? 0.652 6.129 8.629 1.00 32.84 100 GLY A N 1
ATOM 541 C CA . GLY A 1 103 ? -0.094 4.896 8.840 1.00 32.83 100 GLY A CA 1
ATOM 542 C C . GLY A 1 103 ? 0.503 3.663 8.206 1.00 32.86 100 GLY A C 1
ATOM 543 O O . GLY A 1 103 ? 0.003 2.597 8.455 1.00 32.39 100 GLY A O 1
ATOM 544 N N . SER A 1 104 ? 1.558 3.795 7.399 1.00 32.75 101 SER A N 1
ATOM 545 C CA . SER A 1 104 ? 2.211 2.628 6.814 1.00 33.08 101 SER A CA 1
ATOM 546 C C . SER A 1 104 ? 3.022 1.848 7.874 1.00 31.61 101 SER A C 1
ATOM 547 O O . SER A 1 104 ? 3.431 2.390 8.874 1.00 32.73 101 SER A O 1
ATOM 550 N N . PRO A 1 105 ? 3.222 0.560 7.666 1.00 30.72 102 PRO A N 1
ATOM 551 C CA . PRO A 1 105 ? 3.937 -0.229 8.683 1.00 30.26 102 PRO A CA 1
ATOM 552 C C . PRO A 1 105 ? 5.434 0.049 8.745 1.00 28.62 102 PRO A C 1
ATOM 553 O O . PRO A 1 105 ? 6.068 0.318 7.744 1.00 26.24 102 PRO A O 1
ATOM 557 N N . LEU A 1 106 ? 5.964 -0.019 9.958 1.00 28.80 103 LEU A N 1
ATOM 558 C CA . LEU A 1 106 ? 7.404 0.101 10.192 1.00 27.99 103 LEU A CA 1
ATOM 559 C C . LEU A 1 106 ? 7.886 -1.300 10.532 1.00 28.41 103 LEU A C 1
ATOM 560 O O . LEU A 1 106 ? 7.496 -1.839 11.554 1.00 27.72 103 LEU A O 1
ATOM 565 N N . THR A 1 107 ? 8.664 -1.913 9.638 1.00 28.89 104 THR A N 1
ATOM 566 C CA . THR A 1 107 ? 9.077 -3.311 9.797 1.00 29.08 104 THR A CA 1
ATOM 567 C C . THR A 1 107 ? 10.579 -3.503 9.753 1.00 28.44 104 THR A C 1
ATOM 568 O O . THR A 1 107 ? 11.347 -2.535 9.637 1.00 27.62 104 THR A O 1
ATOM 572 N N . ALA A 1 108 ? 11.015 -4.749 9.881 1.00 28.27 105 ALA A N 1
ATOM 573 C CA . ALA A 1 108 ? 12.426 -5.026 9.895 1.00 29.48 105 ALA A CA 1
ATOM 574 C C . ALA A 1 108 ? 13.033 -4.510 8.620 1.00 30.42 105 ALA A C 1
ATOM 575 O O . ALA A 1 108 ? 14.128 -3.968 8.590 1.00 31.29 105 ALA A O 1
ATOM 577 N N . LYS A 1 109 ? 12.306 -4.654 7.548 1.00 30.92 106 LYS A N 1
ATOM 578 C CA . LYS A 1 109 ? 12.771 -4.177 6.284 1.00 32.17 106 LYS A CA 1
ATOM 579 C C . LYS A 1 109 ? 13.124 -2.697 6.342 1.00 31.73 106 LYS A C 1
ATOM 580 O O . LYS A 1 109 ? 14.101 -2.265 5.763 1.00 33.36 106 LYS A O 1
ATOM 586 N N . ASP A 1 110 ? 12.346 -1.906 7.041 1.00 30.77 107 ASP A N 1
ATOM 587 C CA . ASP A 1 110 ? 12.607 -0.486 7.096 1.00 30.57 107 ASP A CA 1
ATOM 588 C C . ASP A 1 110 ? 13.833 -0.193 7.904 1.00 29.69 107 ASP A C 1
ATOM 589 O O . ASP A 1 110 ? 14.622 0.667 7.544 1.00 29.87 107 ASP A O 1
ATOM 594 N N . VAL A 1 111 ? 14.003 -0.907 9.008 1.00 28.99 108 VAL A N 1
ATOM 595 C CA . VAL A 1 111 ? 15.185 -0.718 9.801 1.00 27.90 108 VAL A CA 1
ATOM 596 C C . VAL A 1 111 ? 16.405 -1.124 9.043 1.00 29.16 108 VAL A C 1
ATOM 597 O O . VAL A 1 111 ? 17.423 -0.428 9.108 1.00 30.62 108 VAL A O 1
ATOM 601 N N . ALA A 1 112 ? 16.329 -2.195 8.284 1.00 29.35 109 ALA A N 1
ATOM 602 C CA . ALA A 1 112 ? 17.527 -2.653 7.600 1.00 30.65 109 ALA A CA 1
ATOM 603 C C . ALA A 1 112 ? 17.893 -1.689 6.504 1.00 31.32 109 ALA A C 1
ATOM 604 O O . ALA A 1 112 ? 19.083 -1.388 6.308 1.00 32.72 109 ALA A O 1
ATOM 606 N N . PHE A 1 113 ? 16.886 -1.227 5.776 1.00 30.79 110 PHE A N 1
ATOM 607 C CA . PHE A 1 113 ? 17.108 -0.278 4.716 1.00 31.11 110 PHE A CA 1
ATOM 608 C C . PHE A 1 113 ? 17.768 0.972 5.304 1.00 30.87 110 PHE A C 1
ATOM 609 O O . PHE A 1 113 ? 18.698 1.524 4.712 1.00 31.33 110 PHE A O 1
ATOM 617 N N . THR A 1 114 ? 17.250 1.441 6.435 1.00 29.24 111 THR A N 1
ATOM 618 C CA . THR A 1 114 ? 17.775 2.636 7.020 1.00 29.80 111 THR A CA 1
ATOM 619 C C . THR A 1 114 ? 19.252 2.458 7.312 1.00 29.84 111 THR A C 1
ATOM 620 O O . THR A 1 114 ? 20.040 3.333 6.991 1.00 30.01 111 THR A O 1
ATOM 624 N N . TYR A 1 115 ? 19.639 1.337 7.906 1.00 30.08 112 TYR A N 1
ATOM 625 C CA . TYR A 1 115 ? 21.057 1.156 8.288 1.00 29.85 112 TYR A CA 1
ATOM 626 C C . TYR A 1 115 ? 21.938 0.955 7.068 1.00 31.10 112 TYR A C 1
ATOM 627 O O . TYR A 1 115 ? 22.961 1.582 6.933 1.00 30.64 112 TYR A O 1
ATOM 636 N N . ASN A 1 116 ? 21.517 0.124 6.140 1.00 33.27 113 ASN A N 1
ATOM 637 C CA . ASN A 1 116 ? 22.311 -0.094 4.909 1.00 35.01 113 ASN A CA 1
ATOM 638 C C . ASN A 1 116 ? 22.540 1.177 4.113 1.00 37.01 113 ASN A C 1
ATOM 639 O O . ASN A 1 116 ? 23.622 1.445 3.620 1.00 36.74 113 ASN A O 1
ATOM 644 N N . ASN A 1 117 ? 21.502 1.980 4.066 1.00 39.11 114 ASN A N 1
ATOM 645 C CA . ASN A 1 117 ? 21.474 3.160 3.260 1.00 40.86 114 ASN A CA 1
ATOM 646 C C . ASN A 1 117 ? 22.257 4.307 3.898 1.00 41.31 114 ASN A C 1
ATOM 647 O O . ASN A 1 117 ? 22.983 5.017 3.180 1.00 41.75 114 ASN A O 1
ATOM 652 N N . ALA A 1 118 ? 22.125 4.495 5.215 1.00 41.24 115 ALA A N 1
ATOM 653 C CA . ALA A 1 118 ? 22.966 5.450 5.965 1.00 42.42 115 ALA A CA 1
ATOM 654 C C . ALA A 1 118 ? 24.466 5.168 5.758 1.00 45.21 115 ALA A C 1
ATOM 655 O O . ALA A 1 118 ? 25.260 6.091 5.647 1.00 45.04 115 ALA A O 1
ATOM 657 N N . ALA A 1 119 ? 24.821 3.882 5.697 1.00 49.03 116 ALA A N 1
ATOM 658 C CA . ALA A 1 119 ? 26.178 3.428 5.396 1.00 53.13 116 ALA A CA 1
ATOM 659 C C . ALA A 1 119 ? 26.560 3.606 3.939 1.00 57.42 116 ALA A C 1
ATOM 660 O O . ALA A 1 119 ? 27.733 3.538 3.639 1.00 58.90 116 ALA A O 1
ATOM 662 N N . ALA A 1 120 ? 25.587 3.798 3.039 1.00 62.21 117 ALA A N 1
ATOM 663 C CA . ALA A 1 120 ? 25.843 4.077 1.599 1.00 66.40 117 ALA A CA 1
ATOM 664 C C . ALA A 1 120 ? 26.939 5.125 1.446 1.00 69.93 117 ALA A C 1
ATOM 665 O O . ALA A 1 120 ? 26.774 6.278 1.947 1.00 70.05 117 ALA A O 1
ATOM 667 N N . SER A 1 121 ? 27.993 4.702 0.708 1.00 73.93 118 SER A N 1
ATOM 668 C CA . SER A 1 121 ? 29.375 5.314 0.625 1.00 76.71 118 SER A CA 1
ATOM 669 C C . SER A 1 121 ? 29.540 6.839 0.849 1.00 78.23 118 SER A C 1
ATOM 670 O O . SER A 1 121 ? 30.152 7.266 1.869 1.00 79.13 118 SER A O 1
ATOM 673 N N . GLY A 1 122 ? 29.027 7.652 -0.086 1.00 79.61 119 GLY A N 1
ATOM 674 C CA . GLY A 1 122 ? 29.000 9.110 0.098 1.00 80.09 119 GLY A CA 1
ATOM 675 C C . GLY A 1 122 ? 27.928 9.526 1.111 1.00 79.88 119 GLY A C 1
ATOM 676 O O . GLY A 1 122 ? 27.048 10.346 0.783 1.00 80.15 119 GLY A O 1
ATOM 677 N N . GLY A 1 123 ? 28.004 8.957 2.329 1.00 79.14 120 GLY A N 1
ATOM 678 C CA . GLY A 1 123 ? 27.107 9.289 3.450 1.00 78.23 120 GLY A CA 1
ATOM 679 C C . GLY A 1 123 ? 27.789 10.179 4.507 1.00 77.56 120 GLY A C 1
ATOM 680 O O . GLY A 1 123 ? 29.022 10.107 4.731 1.00 77.80 120 GLY A O 1
ATOM 681 N N . LYS A 1 124 ? 26.971 11.014 5.157 1.00 75.96 121 LYS A N 1
ATOM 682 C CA . LYS A 1 124 ? 27.435 11.950 6.193 1.00 74.73 121 LYS A CA 1
ATOM 683 C C . LYS A 1 124 ? 27.403 11.309 7.585 1.00 72.09 121 LYS A C 1
ATOM 684 O O . LYS A 1 124 ? 27.920 11.859 8.564 1.00 71.28 121 LYS A O 1
ATOM 690 N N . VAL A 1 125 ? 26.779 10.141 7.673 1.00 69.81 122 VAL A N 1
ATOM 691 C CA . VAL A 1 125 ? 26.801 9.382 8.903 1.00 67.61 122 VAL A CA 1
ATOM 692 C C . VAL A 1 125 ? 28.129 8.597 8.976 1.00 66.84 122 VAL A C 1
ATOM 693 O O . VAL A 1 125 ? 28.648 8.119 7.948 1.00 66.77 122 VAL A O 1
ATOM 697 N N . ASP A 1 126 ? 28.695 8.531 10.186 1.00 65.64 123 ASP A N 1
ATOM 698 C CA . ASP A 1 126 ? 29.862 7.678 10.468 1.00 65.48 123 ASP A CA 1
ATOM 699 C C . ASP A 1 126 ? 29.408 6.228 10.720 1.00 63.79 123 ASP A C 1
ATOM 700 O O . ASP A 1 126 ? 28.866 5.887 11.802 1.00 62.29 123 ASP A O 1
ATOM 713 N N . GLY A 1 128 ? 31.778 3.543 9.688 1.00 59.66 125 GLY A N 1
ATOM 714 C CA . GLY A 1 128 ? 33.000 2.770 9.380 1.00 58.51 125 GLY A CA 1
ATOM 715 C C . GLY A 1 128 ? 32.948 1.364 9.992 1.00 56.86 125 GLY A C 1
ATOM 716 O O . GLY A 1 128 ? 33.392 0.399 9.343 1.00 56.76 125 GLY A O 1
ATOM 717 N N . ASN A 1 129 ? 32.419 1.225 11.228 1.00 53.86 126 ASN A N 1
ATOM 718 C CA . ASN A 1 129 ? 32.448 -0.108 11.884 1.00 52.12 126 ASN A CA 1
ATOM 719 C C . ASN A 1 129 ? 31.305 -1.078 11.516 1.00 49.93 126 ASN A C 1
ATOM 720 O O . ASN A 1 129 ? 31.346 -2.265 11.806 1.00 49.06 126 ASN A O 1
ATOM 725 N N . PHE A 1 130 ? 30.314 -0.538 10.829 1.00 47.96 127 PHE A N 1
ATOM 726 C CA . PHE A 1 130 ? 29.118 -1.234 10.409 1.00 46.06 127 PHE A CA 1
ATOM 727 C C . PHE A 1 130 ? 29.357 -1.897 9.069 1.00 46.04 127 PHE A C 1
ATOM 728 O O . PHE A 1 130 ? 29.924 -1.289 8.161 1.00 46.32 127 PHE A O 1
ATOM 736 N N . LEU A 1 131 ? 28.889 -3.132 8.929 1.00 45.29 128 LEU A N 1
ATOM 737 C CA . LEU A 1 131 ? 29.002 -3.832 7.661 1.00 46.01 128 LEU A CA 1
ATOM 738 C C . LEU A 1 131 ? 27.662 -3.992 6.937 1.00 45.02 128 LEU A C 1
ATOM 739 O O . LEU A 1 131 ? 27.567 -3.764 5.723 1.00 45.51 128 LEU A O 1
ATOM 744 N N . SER A 1 132 ? 26.643 -4.477 7.633 1.00 42.50 129 SER A N 1
ATOM 745 C CA . SER A 1 132 ? 25.391 -4.627 6.961 1.00 41.16 129 SER A CA 1
ATOM 746 C C . SER A 1 132 ? 24.307 -4.947 7.948 1.00 39.19 129 SER A C 1
ATOM 747 O O . SER A 1 132 ? 24.588 -5.311 9.068 1.00 38.45 129 SER A O 1
ATOM 750 N N . ALA A 1 133 ? 23.067 -4.756 7.509 1.00 38.09 130 ALA A N 1
ATOM 751 C CA . ALA A 1 133 ? 21.856 -5.090 8.248 1.00 36.80 130 ALA A CA 1
ATOM 752 C C . ALA A 1 133 ? 21.065 -6.092 7.428 1.00 37.60 130 ALA A C 1
ATOM 753 O O . ALA A 1 133 ? 20.751 -5.842 6.244 1.00 37.68 130 ALA A O 1
ATOM 755 N N . GLU A 1 134 ? 20.734 -7.206 8.069 1.00 38.23 131 GLU A N 1
ATOM 756 C CA . GLU A 1 134 ? 19.997 -8.350 7.471 1.00 39.26 131 GLU A CA 1
ATOM 757 C C . GLU A 1 134 ? 18.549 -8.436 8.034 1.00 37.29 131 GLU A C 1
ATOM 758 O O . GLU A 1 134 ? 18.363 -8.397 9.263 1.00 35.18 131 GLU A O 1
ATOM 764 N N . VAL A 1 135 ? 17.540 -8.603 7.179 1.00 35.75 132 VAL A N 1
ATOM 765 C CA . VAL A 1 135 ? 16.200 -8.945 7.678 1.00 33.91 132 VAL A CA 1
ATOM 766 C C . VAL A 1 135 ? 16.182 -10.423 8.028 1.00 34.26 132 VAL A C 1
ATOM 767 O O . VAL A 1 135 ? 16.420 -11.261 7.167 1.00 33.97 132 VAL A O 1
ATOM 771 N N . ILE A 1 136 ? 15.890 -10.764 9.278 1.00 34.36 133 ILE A N 1
ATOM 772 C CA . ILE A 1 136 ? 15.703 -12.176 9.653 1.00 34.82 133 ILE A CA 1
ATOM 773 C C . ILE A 1 136 ? 14.240 -12.576 9.523 1.00 34.67 133 ILE A C 1
ATOM 774 O O . ILE A 1 136 ? 13.951 -13.624 8.980 1.00 33.63 133 ILE A O 1
ATOM 779 N N . ASP A 1 137 ? 13.327 -11.730 10.014 1.00 34.11 134 ASP A N 1
ATOM 780 C CA . ASP A 1 137 ? 11.916 -11.855 9.722 1.00 34.21 134 ASP A CA 1
ATOM 781 C C . ASP A 1 137 ? 11.314 -10.491 9.878 1.00 33.12 134 ASP A C 1
ATOM 782 O O . ASP A 1 137 ? 12.008 -9.574 10.174 1.00 33.98 134 ASP A O 1
ATOM 787 N N . PRO A 1 138 ? 10.010 -10.333 9.682 1.00 32.31 135 PRO A N 1
ATOM 788 C CA . PRO A 1 138 ? 9.529 -8.945 9.609 1.00 31.38 135 PRO A CA 1
ATOM 789 C C . PRO A 1 138 ? 9.679 -8.166 10.901 1.00 30.90 135 PRO A C 1
ATOM 790 O O . PRO A 1 138 ? 9.468 -6.964 10.906 1.00 31.45 135 PRO A O 1
ATOM 794 N N . LEU A 1 139 ? 10.043 -8.837 11.980 1.00 30.66 136 LEU A N 1
ATOM 795 C CA . LEU A 1 139 ? 10.239 -8.175 13.276 1.00 30.55 136 LEU A CA 1
ATOM 796 C C . LEU A 1 139 ? 11.666 -8.271 13.822 1.00 30.21 136 LEU A C 1
ATOM 797 O O . LEU A 1 139 ? 11.912 -7.910 14.977 1.00 30.51 136 LEU A O 1
ATOM 802 N N . ASN A 1 140 ? 12.604 -8.746 13.014 1.00 30.44 137 ASN A N 1
ATOM 803 C CA . ASN A 1 140 ? 13.939 -9.047 13.528 1.00 30.41 137 ASN A CA 1
ATOM 804 C C . ASN A 1 140 ? 14.996 -8.677 12.527 1.00 30.72 137 ASN A C 1
ATOM 805 O O . ASN A 1 140 ? 14.913 -9.093 11.374 1.00 30.21 137 ASN A O 1
ATOM 810 N N . VAL A 1 141 ? 15.991 -7.906 12.983 1.00 30.65 138 VAL A N 1
ATOM 811 C CA . VAL A 1 141 ? 17.113 -7.500 12.139 1.00 31.16 138 VAL A CA 1
ATOM 812 C C . VAL A 1 141 ? 18.399 -7.903 12.809 1.00 31.49 138 VAL A C 1
ATOM 813 O O . VAL A 1 141 ? 18.587 -7.657 13.999 1.00 31.20 138 VAL A O 1
ATOM 817 N N . ARG A 1 142 ? 19.312 -8.448 12.034 1.00 32.55 139 ARG A N 1
ATOM 818 C CA . ARG A 1 142 ? 20.656 -8.678 12.535 1.00 34.56 139 ARG A CA 1
ATOM 819 C C . ARG A 1 142 ? 21.627 -7.674 11.942 1.00 34.09 139 ARG A C 1
ATOM 820 O O . ARG A 1 142 ? 21.725 -7.583 10.717 1.00 32.48 139 ARG A O 1
ATOM 828 N N . ILE A 1 143 ? 22.340 -6.936 12.814 1.00 34.36 140 ILE A N 1
ATOM 829 C CA . ILE A 1 143 ? 23.403 -6.014 12.384 1.00 34.27 140 ILE A CA 1
ATOM 830 C C . ILE A 1 143 ? 24.721 -6.730 12.482 1.00 35.54 140 ILE A C 1
ATOM 831 O O . ILE A 1 143 ? 24.967 -7.393 13.469 1.00 35.39 140 ILE A O 1
ATOM 836 N N . HIS A 1 144 ? 25.554 -6.575 11.461 1.00 36.84 141 HIS A N 1
ATOM 837 C CA . HIS A 1 144 ? 26.916 -7.095 11.415 1.00 38.22 141 HIS A CA 1
ATOM 838 C C . HIS A 1 144 ? 27.939 -5.975 11.444 1.00 38.18 141 HIS A C 1
ATOM 839 O O . HIS A 1 144 ? 27.882 -5.090 10.621 1.00 38.69 141 HIS A O 1
ATOM 846 N N . LEU A 1 145 ? 28.900 -6.058 12.355 1.00 38.98 142 LEU A N 1
ATOM 847 C CA . LEU A 1 145 ? 29.926 -5.053 12.539 1.00 39.29 142 LEU A CA 1
ATOM 848 C C . LEU A 1 145 ? 31.302 -5.650 12.261 1.00 40.63 142 LEU A C 1
ATOM 849 O O . LEU A 1 145 ? 31.503 -6.813 12.431 1.00 41.56 142 LEU A O 1
ATOM 854 N N . LYS A 1 146 ? 32.258 -4.838 11.860 1.00 42.17 143 LYS A N 1
ATOM 855 C CA . LYS A 1 146 ? 33.611 -5.311 11.676 1.00 44.25 143 LYS A CA 1
ATOM 856 C C . LYS A 1 146 ? 34.247 -5.731 12.984 1.00 43.25 143 LYS A C 1
ATOM 857 O O . LYS A 1 146 ? 35.047 -6.641 12.966 1.00 44.81 143 LYS A O 1
ATOM 863 N N . ALA A 1 147 ? 33.916 -5.065 14.091 1.00 40.86 144 ALA A N 1
ATOM 864 C CA . ALA A 1 147 ? 34.589 -5.285 15.366 1.00 39.77 144 ALA A CA 1
ATOM 865 C C . ALA A 1 147 ? 33.660 -4.850 16.491 1.00 38.92 144 ALA A C 1
ATOM 866 O O . ALA A 1 147 ? 32.728 -4.135 16.246 1.00 37.54 144 ALA A O 1
ATOM 868 N N . PRO A 1 148 ? 33.930 -5.263 17.741 1.00 39.28 145 PRO A N 1
ATOM 869 C CA . PRO A 1 148 ? 33.053 -4.834 18.825 1.00 37.76 145 PRO A CA 1
ATOM 870 C C . PRO A 1 148 ? 33.040 -3.323 19.002 1.00 37.27 145 PRO A C 1
ATOM 871 O O . PRO A 1 148 ? 34.051 -2.669 18.774 1.00 38.13 145 PRO A O 1
ATOM 875 N N . GLN A 1 149 ? 31.903 -2.779 19.431 1.00 35.89 146 GLN A N 1
ATOM 876 C CA . GLN A 1 149 ? 31.747 -1.337 19.573 1.00 35.19 146 GLN A CA 1
ATOM 877 C C . GLN A 1 149 ? 30.709 -0.994 20.640 1.00 33.43 146 GLN A C 1
ATOM 878 O O . GLN A 1 149 ? 29.541 -0.954 20.367 1.00 32.52 146 GLN A O 1
ATOM 884 N N . SER A 1 150 ? 31.145 -0.738 21.853 1.00 32.58 147 SER A N 1
ATOM 885 C CA . SER A 1 150 ? 30.205 -0.443 22.908 1.00 31.95 147 SER A CA 1
ATOM 886 C C . SER A 1 150 ? 29.327 0.778 22.552 1.00 31.47 147 SER A C 1
ATOM 887 O O . SER A 1 150 ? 28.228 0.950 23.051 1.00 30.81 147 SER A O 1
ATOM 890 N N . THR A 1 151 ? 29.811 1.622 21.670 1.00 31.38 148 THR A N 1
ATOM 891 C CA . THR A 1 151 ? 29.102 2.850 21.378 1.00 30.06 148 THR A CA 1
ATOM 892 C C . THR A 1 151 ? 28.085 2.638 20.261 1.00 30.65 148 THR A C 1
ATOM 893 O O . THR A 1 151 ? 27.451 3.589 19.794 1.00 30.74 148 THR A O 1
ATOM 897 N N . PHE A 1 152 ? 27.905 1.408 19.806 1.00 31.11 149 PHE A N 1
ATOM 898 C CA . PHE A 1 152 ? 26.886 1.201 18.776 1.00 31.14 149 PHE A CA 1
ATOM 899 C C . PHE A 1 152 ? 25.464 1.421 19.277 1.00 30.67 149 PHE A C 1
ATOM 900 O O . PHE A 1 152 ? 24.561 1.696 18.474 1.00 30.32 149 PHE A O 1
ATOM 908 N N . VAL A 1 153 ? 25.299 1.375 20.599 1.00 29.68 150 VAL A N 1
ATOM 909 C CA . VAL A 1 153 ? 24.046 1.644 21.235 1.00 29.17 150 VAL A CA 1
ATOM 910 C C . VAL A 1 153 ? 23.671 3.116 20.975 1.00 29.53 150 VAL A C 1
ATOM 911 O O . VAL A 1 153 ? 22.488 3.462 20.783 1.00 28.47 150 VAL A O 1
ATOM 915 N N . ASN A 1 154 ? 24.680 3.975 20.873 1.00 29.05 151 ASN A N 1
ATOM 916 C CA . ASN A 1 154 ? 24.416 5.353 20.520 1.00 28.67 151 ASN A CA 1
ATOM 917 C C . ASN A 1 154 ? 23.891 5.565 19.088 1.00 28.60 151 ASN A C 1
ATOM 918 O O . ASN A 1 154 ? 23.124 6.539 18.814 1.00 27.14 151 ASN A O 1
ATOM 923 N N . VAL A 1 155 ? 24.312 4.693 18.167 1.00 28.33 152 VAL A N 1
ATOM 924 C CA . VAL A 1 155 ? 23.757 4.744 16.815 1.00 28.50 152 VAL A CA 1
ATOM 925 C C . VAL A 1 155 ? 22.291 4.280 16.891 1.00 28.48 152 VAL A C 1
ATOM 926 O O . VAL A 1 155 ? 21.406 4.964 16.383 1.00 28.18 152 VAL A O 1
ATOM 930 N N . LEU A 1 156 ? 22.020 3.204 17.625 1.00 27.72 153 LEU A N 1
ATOM 931 C CA . LEU A 1 156 ? 20.641 2.788 17.777 1.00 27.53 153 LEU A CA 1
ATOM 932 C C . LEU A 1 156 ? 19.789 3.923 18.329 1.00 26.71 153 LEU A C 1
ATOM 933 O O . LEU A 1 156 ? 18.620 4.049 18.011 1.00 25.34 153 LEU A O 1
ATOM 938 N N . GLY A 1 157 ? 20.372 4.784 19.147 1.00 26.58 154 GLY A N 1
ATOM 939 C CA . GLY A 1 157 ? 19.581 5.815 19.813 1.00 25.25 154 GLY A CA 1
ATOM 940 C C . GLY A 1 157 ? 19.604 7.164 19.127 1.00 25.85 154 GLY A C 1
ATOM 941 O O . GLY A 1 157 ? 19.104 8.199 19.678 1.00 23.69 154 GLY A O 1
ATOM 942 N N . SER A 1 158 ? 20.144 7.166 17.908 1.00 27.12 155 SER A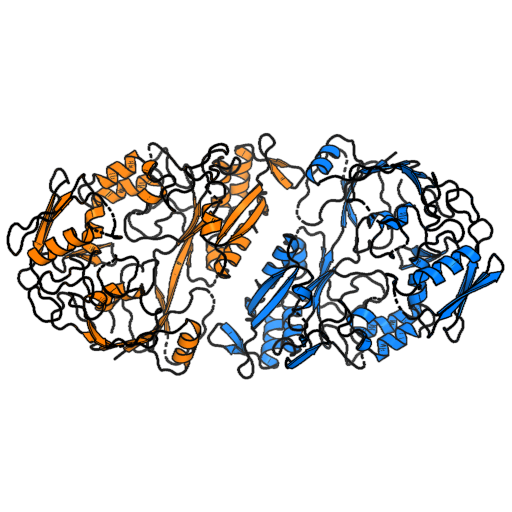 N 1
ATOM 943 C CA . SER A 1 158 ? 20.331 8.410 17.170 1.00 28.38 155 SER A CA 1
ATOM 944 C C . SER A 1 158 ? 19.887 8.376 15.725 1.00 28.47 155 SER A C 1
ATOM 945 O O . SER A 1 158 ? 19.366 9.342 15.242 1.00 29.95 155 SER A O 1
ATOM 948 N N . LEU A 1 159 ? 20.122 7.299 15.029 1.00 27.60 156 LEU A N 1
ATOM 949 C CA . LEU A 1 159 ? 19.744 7.235 13.641 1.00 27.95 156 LEU A CA 1
ATOM 950 C C . LEU A 1 159 ? 18.256 7.013 13.463 1.00 28.82 156 LEU A C 1
ATOM 951 O O . LEU A 1 159 ? 17.738 5.952 13.828 1.00 30.00 156 LEU A O 1
ATOM 956 N N . GLY A 1 160 ? 17.575 7.980 12.865 1.00 28.81 157 GLY A N 1
ATOM 957 C CA . GLY A 1 160 ? 16.137 7.887 12.659 1.00 28.23 157 GLY A CA 1
ATOM 958 C C . GLY A 1 160 ? 15.749 6.901 11.582 1.00 27.59 157 GLY A C 1
ATOM 959 O O . GLY A 1 160 ? 16.436 6.789 10.545 1.00 28.77 157 GLY A O 1
ATOM 960 N N . ILE A 1 161 ? 14.622 6.233 11.799 1.00 25.85 158 ILE A N 1
ATOM 961 C CA . ILE A 1 161 ? 14.196 5.201 10.928 1.00 26.16 158 ILE A CA 1
ATOM 962 C C . ILE A 1 161 ? 13.295 5.760 9.849 1.00 26.57 158 ILE A C 1
ATOM 963 O O . ILE A 1 161 ? 12.314 6.385 10.155 1.00 27.04 158 ILE A O 1
ATOM 968 N N . VAL A 1 162 ? 13.648 5.489 8.605 1.00 26.64 159 VAL A N 1
ATOM 969 C CA . VAL A 1 162 ? 12.939 5.953 7.424 1.00 26.65 159 VAL A CA 1
ATOM 970 C C . VAL A 1 162 ? 12.341 4.734 6.716 1.00 28.36 159 VAL A C 1
ATOM 971 O O . VAL A 1 162 ? 12.689 3.570 7.004 1.00 29.26 159 VAL A O 1
ATOM 975 N N . SER A 1 163 ? 11.438 5.008 5.797 1.00 29.79 160 SER A N 1
ATOM 976 C CA . SER A 1 163 ? 10.663 3.980 5.070 1.00 31.23 160 SER A CA 1
ATOM 977 C C . SER A 1 163 ? 11.358 3.438 3.817 1.00 31.83 160 SER A C 1
ATOM 978 O O . SER A 1 163 ? 11.637 4.180 2.874 1.00 33.56 160 SER A O 1
ATOM 981 N N . ALA A 1 164 ? 11.601 2.140 3.767 1.00 32.50 161 ALA A N 1
ATOM 982 C CA . ALA A 1 164 ? 12.163 1.536 2.545 1.00 33.74 161 ALA A CA 1
ATOM 983 C C . ALA A 1 164 ? 11.322 1.897 1.312 1.00 35.01 161 ALA A C 1
ATOM 984 O O . ALA A 1 164 ? 11.818 2.116 0.229 1.00 37.38 161 ALA A O 1
ATOM 986 N N . ASP A 1 165 ? 10.026 1.918 1.485 1.00 35.78 162 ASP A N 1
ATOM 987 C CA . ASP A 1 165 ? 9.075 2.213 0.422 1.00 36.22 162 ASP A CA 1
ATOM 988 C C . ASP A 1 165 ? 9.108 3.707 0.023 1.00 35.31 162 ASP A C 1
ATOM 989 O O . ASP A 1 165 ? 9.177 4.069 -1.155 1.00 34.12 162 ASP A O 1
ATOM 994 N N . LYS A 1 166 ? 9.109 4.579 1.013 1.00 34.06 163 LYS A N 1
ATOM 995 C CA . LYS A 1 166 ? 8.871 5.976 0.729 1.00 34.21 163 LYS A CA 1
ATOM 996 C C . LYS A 1 166 ? 10.047 6.920 0.742 1.00 33.95 163 LYS A C 1
ATOM 997 O O . LYS A 1 166 ? 9.979 7.952 0.106 1.00 34.46 163 LYS A O 1
ATOM 1003 N N . TYR A 1 167 ? 11.156 6.543 1.351 1.00 33.35 164 TYR A N 1
ATOM 1004 C CA . TYR A 1 167 ? 12.296 7.435 1.458 1.00 33.25 164 TYR A CA 1
ATOM 1005 C C . TYR A 1 167 ? 12.870 7.825 0.084 1.00 34.02 164 TYR A C 1
ATOM 1006 O O . TYR A 1 167 ? 13.247 6.986 -0.668 1.00 34.00 164 TYR A O 1
ATOM 1015 N N . ASN A 1 168 ? 12.956 9.122 -0.212 1.00 35.57 165 ASN A N 1
ATOM 1016 C CA . ASN A 1 168 ? 13.427 9.635 -1.505 1.00 36.95 165 ASN A CA 1
ATOM 1017 C C . ASN A 1 168 ? 12.654 9.129 -2.699 1.00 36.51 165 ASN A C 1
ATOM 1018 O O . ASN A 1 168 ? 13.155 9.113 -3.802 1.00 37.29 165 ASN A O 1
ATOM 1023 N N . ALA A 1 169 ? 11.419 8.705 -2.505 1.00 35.32 166 ALA A N 1
ATOM 1024 C CA . ALA A 1 169 ? 10.598 8.337 -3.657 1.00 34.25 166 ALA A CA 1
ATOM 1025 C C . ALA A 1 169 ? 10.274 9.572 -4.534 1.00 33.57 166 ALA A C 1
ATOM 1026 O O . ALA A 1 169 ? 10.126 9.442 -5.752 1.00 33.25 166 ALA A O 1
ATOM 1028 N N . LYS A 1 170 ? 10.200 10.740 -3.900 1.00 32.60 167 LYS A N 1
ATOM 1029 C CA . LYS A 1 170 ? 9.832 12.003 -4.547 1.00 34.39 167 LYS A CA 1
ATOM 1030 C C . LYS A 1 170 ? 8.442 12.015 -5.149 1.00 33.82 167 LYS A C 1
ATOM 1031 O O . LYS A 1 170 ? 8.212 12.681 -6.134 1.00 34.25 167 LYS A O 1
ATOM 1037 N N . THR A 1 171 ? 7.566 11.197 -4.609 1.00 33.19 168 THR A N 1
ATOM 1038 C CA . THR A 1 171 ? 6.194 11.063 -5.049 1.00 33.65 168 THR A CA 1
ATOM 1039 C C . THR A 1 171 ? 5.419 12.387 -4.939 1.00 32.99 168 THR A C 1
ATOM 1040 O O . THR A 1 171 ? 5.589 13.120 -4.023 1.00 32.88 168 THR A O 1
ATOM 1044 N N . TYR A 1 172 ? 4.570 12.670 -5.888 1.00 34.02 169 TYR A N 1
ATOM 1045 C CA . TYR A 1 172 ? 3.714 13.826 -5.839 1.00 34.56 169 TYR A CA 1
ATOM 1046 C C . TYR A 1 172 ? 2.851 13.791 -4.586 1.00 35.30 169 TYR A C 1
ATOM 1047 O O . TYR A 1 172 ? 2.324 12.750 -4.173 1.00 34.37 169 TYR A O 1
ATOM 1056 N N . ALA A 1 173 ? 2.816 14.925 -3.918 1.00 36.64 170 ALA A N 1
ATOM 1057 C CA . ALA A 1 173 ? 1.884 15.149 -2.865 1.00 38.23 170 ALA A CA 1
ATOM 1058 C C . ALA A 1 173 ? 2.184 14.412 -1.600 1.00 38.71 170 ALA A C 1
ATOM 1059 O O . ALA A 1 173 ? 1.388 14.468 -0.740 1.00 39.30 170 ALA A O 1
ATOM 1061 N N A GLN A 1 174 ? 3.326 13.735 -1.485 0.60 39.45 171 GLN A N 1
ATOM 1062 N N B GLN A 1 174 ? 3.326 13.745 -1.488 0.40 39.34 171 GLN A N 1
ATOM 1063 C CA A GLN A 1 174 ? 3.651 12.903 -0.324 0.60 39.31 171 GLN A CA 1
ATOM 1064 C CA B GLN A 1 174 ? 3.623 12.959 -0.309 0.40 39.12 171 GLN A CA 1
ATOM 1065 C C A GLN A 1 174 ? 4.555 13.699 0.618 0.60 39.68 171 GLN A C 1
ATOM 1066 C C B GLN A 1 174 ? 4.545 13.730 0.617 0.40 39.58 171 GLN A C 1
ATOM 1067 O O A GLN A 1 174 ? 5.623 14.156 0.210 0.60 40.29 171 GLN A O 1
ATOM 1068 O O B GLN A 1 174 ? 5.610 14.190 0.203 0.40 40.08 171 GLN A O 1
ATOM 1079 N N . LYS A 1 175 ? 4.145 13.849 1.878 1.00 40.00 172 LYS A N 1
ATOM 1080 C CA . LYS A 1 175 ? 4.937 14.588 2.882 1.00 40.73 172 LYS A CA 1
ATOM 1081 C C . LYS A 1 175 ? 6.030 13.657 3.345 1.00 40.18 172 LYS A C 1
ATOM 1082 O O . LYS A 1 175 ? 5.987 12.492 3.051 1.00 41.17 172 LYS A O 1
ATOM 1088 N N . PRO A 1 176 ? 6.990 14.156 4.117 1.00 39.05 173 PRO A N 1
ATOM 1089 C CA . PRO A 1 176 ? 7.948 13.275 4.764 1.00 38.12 173 PRO A CA 1
ATOM 1090 C C . PRO A 1 176 ? 7.284 12.323 5.719 1.00 36.74 173 PRO A C 1
ATOM 1091 O O . PRO A 1 176 ? 6.280 12.669 6.332 1.00 38.13 173 PRO A O 1
ATOM 1095 N N . ILE A 1 177 ? 7.854 11.143 5.860 1.00 35.73 174 ILE A N 1
ATOM 1096 C CA . ILE A 1 177 ? 7.250 10.032 6.589 1.00 35.06 174 ILE A CA 1
ATOM 1097 C C . ILE A 1 177 ? 8.284 9.661 7.611 1.00 33.14 174 ILE A C 1
ATOM 1098 O O . ILE A 1 177 ? 9.420 9.366 7.272 1.00 32.84 174 ILE A O 1
ATOM 1103 N N . GLY A 1 178 ? 7.905 9.689 8.868 1.00 31.02 175 GLY A N 1
ATOM 1104 C CA . GLY A 1 178 ? 8.807 9.252 9.886 1.00 29.88 175 GLY A CA 1
ATOM 1105 C C . GLY A 1 178 ? 7.974 8.742 11.020 1.00 29.00 175 GLY A C 1
ATOM 1106 O O . GLY A 1 178 ? 6.748 8.697 10.896 1.00 27.82 175 GLY A O 1
ATOM 1107 N N . ALA A 1 179 ? 8.670 8.412 12.113 1.00 27.06 176 ALA A N 1
ATOM 1108 C CA . ALA A 1 179 ? 8.101 7.820 13.270 1.00 26.50 176 ALA A CA 1
ATOM 1109 C C . ALA A 1 179 ? 8.234 8.722 14.464 1.00 26.38 176 ALA A C 1
ATOM 1110 O O . ALA A 1 179 ? 8.218 8.231 15.573 1.00 26.41 176 ALA A O 1
ATOM 1112 N N . GLY A 1 180 ? 8.403 10.018 14.260 1.00 25.65 177 GLY A N 1
ATOM 1113 C CA . GLY A 1 180 ? 8.509 10.932 15.354 1.00 25.59 177 GLY A CA 1
ATOM 1114 C C . GLY A 1 180 ? 7.136 11.351 15.871 1.00 25.01 177 GLY A C 1
ATOM 1115 O O . GLY A 1 180 ? 6.114 10.846 15.420 1.00 26.85 177 GLY A O 1
ATOM 1116 N N . PRO A 1 181 ? 7.123 12.260 16.810 1.00 22.97 178 PRO A N 1
ATOM 1117 C CA . PRO A 1 181 ? 5.957 12.594 17.548 1.00 23.22 178 PRO A CA 1
ATOM 1118 C C . PRO A 1 181 ? 5.041 13.503 16.807 1.00 23.92 178 PRO A C 1
ATOM 1119 O O . PRO A 1 181 ? 3.856 13.613 17.173 1.00 23.59 178 PRO A O 1
ATOM 1123 N N . TYR A 1 182 ? 5.573 14.166 15.785 1.00 24.47 179 TYR A N 1
ATOM 1124 C CA . TYR A 1 182 ? 4.787 15.067 14.962 1.00 24.60 179 TYR A CA 1
ATOM 1125 C C . TYR A 1 182 ? 4.889 14.674 13.503 1.00 25.26 179 TYR A C 1
ATOM 1126 O O . TYR A 1 182 ? 5.744 13.910 13.120 1.00 24.78 179 TYR A O 1
ATOM 1135 N N . ARG A 1 183 ? 4.065 15.315 12.704 1.00 27.00 180 ARG A N 1
ATOM 1136 C CA . ARG A 1 183 ? 3.874 15.023 11.315 1.00 29.44 180 ARG A CA 1
ATOM 1137 C C . ARG A 1 183 ? 3.656 16.360 10.587 1.00 29.85 180 ARG A C 1
ATOM 1138 O O . ARG A 1 183 ? 2.990 17.251 11.108 1.00 28.98 180 ARG A O 1
ATOM 1146 N N . LEU A 1 184 ? 4.237 16.505 9.396 1.00 30.85 181 LEU A N 1
ATOM 1147 C CA . LEU A 1 184 ? 4.216 17.775 8.701 1.00 32.38 181 LEU A CA 1
ATOM 1148 C C . LEU A 1 184 ? 2.826 18.123 8.256 1.00 33.24 181 LEU A C 1
ATOM 1149 O O . LEU A 1 184 ? 2.143 17.275 7.803 1.00 34.51 181 LEU A O 1
ATOM 1154 N N . VAL A 1 185 ? 2.404 19.365 8.425 1.00 34.88 182 VAL A N 1
ATOM 1155 C CA . VAL A 1 185 ? 1.188 19.847 7.860 1.00 36.02 182 VAL A CA 1
ATOM 1156 C C . VAL A 1 185 ? 1.548 20.796 6.747 1.00 39.25 182 VAL A C 1
ATOM 1157 O O . VAL A 1 185 ? 0.977 20.692 5.675 1.00 40.20 182 VAL A O 1
ATOM 1161 N N . SER A 1 186 ? 2.466 21.743 6.977 1.00 41.36 183 SER A N 1
ATOM 1162 C CA . SER A 1 186 ? 2.916 22.600 5.885 1.00 43.85 183 SER A CA 1
ATOM 1163 C C . SER A 1 186 ? 4.194 23.275 6.166 1.00 44.98 183 SER A C 1
ATOM 1164 O O . SER A 1 186 ? 4.527 23.542 7.295 1.00 44.08 183 SER A O 1
ATOM 1167 N N . PHE A 1 187 ? 4.893 23.589 5.097 1.00 47.56 184 PHE A N 1
ATOM 1168 C CA . PHE A 1 187 ? 6.191 24.154 5.229 1.00 50.35 184 PHE A CA 1
ATOM 1169 C C . PHE A 1 187 ? 6.336 25.308 4.257 1.00 52.72 184 PHE A C 1
ATOM 1170 O O . PHE A 1 187 ? 6.042 25.165 3.081 1.00 54.69 184 PHE A O 1
ATOM 1178 N N . GLN A 1 188 ? 6.764 26.449 4.791 1.00 54.55 185 GLN A N 1
ATOM 1179 C CA . GLN A 1 188 ? 6.838 27.715 4.095 1.00 56.51 185 GLN A CA 1
ATOM 1180 C C . GLN A 1 188 ? 8.254 28.224 4.317 1.00 56.48 185 GLN A C 1
ATOM 1181 O O . GLN A 1 188 ? 8.567 28.766 5.367 1.00 54.92 185 GLN A O 1
ATOM 1187 N N . PRO A 1 189 ? 9.129 28.041 3.336 1.00 58.24 186 PRO A N 1
ATOM 1188 C CA . PRO A 1 189 ? 10.542 28.421 3.546 1.00 58.82 186 PRO A CA 1
ATOM 1189 C C . PRO A 1 189 ? 10.730 29.881 3.901 1.00 58.73 186 PRO A C 1
ATOM 1190 O O . PRO A 1 189 ? 10.030 30.738 3.384 1.00 59.61 186 PRO A O 1
ATOM 1194 N N . GLY A 1 190 ? 11.667 30.137 4.801 1.00 58.15 187 GLY A N 1
ATOM 1195 C CA . GLY A 1 190 ? 11.926 31.480 5.313 1.00 58.12 187 GLY A CA 1
ATOM 1196 C C . GLY A 1 190 ? 10.859 32.074 6.218 1.00 57.46 187 GLY A C 1
ATOM 1197 O O . GLY A 1 190 ? 11.082 33.160 6.764 1.00 58.67 187 GLY A O 1
ATOM 1198 N N . GLN A 1 191 ? 9.725 31.376 6.398 1.00 56.01 188 GLN A N 1
ATOM 1199 C CA . GLN A 1 191 ? 8.607 31.847 7.248 1.00 54.93 188 GLN A CA 1
ATOM 1200 C C . GLN A 1 191 ? 8.225 30.925 8.394 1.00 51.20 188 GLN A C 1
ATOM 1201 O O . GLN A 1 191 ? 8.361 31.317 9.531 1.00 49.66 188 GLN A O 1
ATOM 1207 N N . GLN A 1 192 ? 7.698 29.735 8.106 1.00 48.75 189 GLN A N 1
ATOM 1208 C CA . GLN A 1 192 ? 7.262 28.818 9.180 1.00 46.41 189 GLN A CA 1
ATOM 1209 C C . GLN A 1 192 ? 6.904 27.444 8.749 1.00 44.12 189 GLN A C 1
ATOM 1210 O O . GLN A 1 192 ? 6.730 27.145 7.590 1.00 42.93 189 GLN A O 1
ATOM 1224 N N . ILE A 1 194 ? 4.344 24.136 10.152 1.00 37.36 191 ILE A N 1
ATOM 1225 C CA . ILE A 1 194 ? 3.279 23.710 11.021 1.00 35.69 191 ILE A CA 1
ATOM 1226 C C . ILE A 1 194 ? 3.288 22.185 11.058 1.00 34.52 191 ILE A C 1
ATOM 1227 O O . ILE A 1 194 ? 3.350 21.528 10.024 1.00 34.15 191 ILE A O 1
ATOM 1232 N N . VAL A 1 195 ? 3.202 21.619 12.252 1.00 32.88 192 VAL A N 1
ATOM 1233 C CA . VAL A 1 195 ? 3.129 20.170 12.411 1.00 31.35 192 VAL A CA 1
ATOM 1234 C C . VAL A 1 195 ? 2.023 19.829 13.362 1.00 31.25 192 VAL A C 1
ATOM 1235 O O . VAL A 1 195 ? 1.673 20.631 14.173 1.00 32.28 192 VAL A O 1
ATOM 1239 N N . GLU A 1 196 ? 1.481 18.644 13.249 1.00 31.51 193 GLU A N 1
ATOM 1240 C CA . GLU A 1 196 ? 0.451 18.122 14.137 1.00 32.96 193 GLU A CA 1
ATOM 1241 C C . GLU A 1 196 ? 0.924 16.811 14.766 1.00 32.71 193 GLU A C 1
ATOM 1242 O O . GLU A 1 196 ? 1.793 16.096 14.207 1.00 31.84 193 GLU A O 1
ATOM 1248 N N . ALA A 1 197 ? 0.344 16.476 15.916 1.00 32.12 194 ALA A N 1
ATOM 1249 C CA . ALA A 1 197 ? 0.711 15.231 16.609 1.00 31.86 194 ALA A CA 1
ATOM 1250 C C . ALA A 1 197 ? 0.526 14.052 15.667 1.00 31.65 194 ALA A C 1
ATOM 1251 O O . ALA A 1 197 ? -0.431 13.992 14.934 1.00 31.74 194 ALA A O 1
ATOM 1253 N N . ASN A 1 198 ? 1.508 13.168 15.645 1.00 31.42 195 ASN A N 1
ATOM 1254 C CA . ASN A 1 198 ? 1.484 11.998 14.815 1.00 31.37 195 ASN A CA 1
ATOM 1255 C C . ASN A 1 198 ? 0.612 10.971 15.524 1.00 31.64 195 ASN A C 1
ATOM 1256 O O . ASN A 1 198 ? 0.961 10.514 16.598 1.00 32.12 195 ASN A O 1
ATOM 1261 N N . PRO A 1 199 ? -0.532 10.614 14.941 1.00 31.93 196 PRO A N 1
ATOM 1262 C CA . PRO A 1 199 ? -1.399 9.671 15.625 1.00 32.01 196 PRO A CA 1
ATOM 1263 C C . PRO A 1 199 ? -0.850 8.282 15.802 1.00 31.45 196 PRO A C 1
ATOM 1264 O O . PRO A 1 199 ? -1.369 7.554 16.601 1.00 32.41 196 PRO A O 1
ATOM 1268 N N . TYR A 1 200 ? 0.173 7.912 15.056 1.00 31.60 197 TYR A N 1
ATOM 1269 C CA . TYR A 1 200 ? 0.754 6.579 15.098 1.00 30.59 197 TYR A CA 1
ATOM 1270 C C . TYR A 1 200 ? 2.005 6.496 15.993 1.00 30.75 197 TYR A C 1
ATOM 1271 O O . TYR A 1 200 ? 2.710 5.463 16.026 1.00 29.84 197 TYR A O 1
ATOM 1280 N N . TYR A 1 201 ? 2.297 7.587 16.705 1.00 30.66 198 TYR A N 1
ATOM 1281 C CA . TYR A 1 201 ? 3.523 7.657 17.456 1.00 30.66 198 TYR A CA 1
ATOM 1282 C C . TYR A 1 201 ? 3.634 6.571 18.540 1.00 31.10 198 TYR A C 1
ATOM 1283 O O . TYR A 1 201 ? 2.710 6.388 19.350 1.00 31.39 198 TYR A O 1
ATOM 1292 N N . ALA A 1 202 ? 4.758 5.865 18.550 1.00 30.93 199 ALA A N 1
ATOM 1293 C CA . ALA A 1 202 ? 4.969 4.774 19.473 1.00 31.71 199 ALA A CA 1
ATOM 1294 C C . ALA A 1 202 ? 5.217 5.250 20.881 1.00 33.07 199 ALA A C 1
ATOM 1295 O O . ALA A 1 202 ? 5.079 4.492 21.785 1.00 33.06 199 ALA A O 1
ATOM 1297 N N . GLY A 1 203 ? 5.612 6.505 21.065 1.00 35.26 200 GLY A N 1
ATOM 1298 C CA . GLY A 1 203 ? 5.977 6.998 22.365 1.00 36.75 200 GLY A CA 1
ATOM 1299 C C . GLY A 1 203 ? 4.867 7.711 23.073 1.00 38.86 200 GLY A C 1
ATOM 1300 O O . GLY A 1 203 ? 3.701 7.580 22.753 1.00 38.03 200 GLY A O 1
ATOM 1301 N N . ASN A 1 204 ? 5.266 8.481 24.060 1.00 42.46 201 ASN A N 1
ATOM 1302 C CA . ASN A 1 204 ? 4.332 9.253 24.861 1.00 45.80 201 ASN A CA 1
ATOM 1303 C C . ASN A 1 204 ? 4.061 10.639 24.274 1.00 45.94 201 ASN A C 1
ATOM 1304 O O . ASN A 1 204 ? 4.972 11.469 24.137 1.00 46.66 201 ASN A O 1
ATOM 1309 N N . LYS A 1 205 ? 2.804 10.860 23.915 1.00 45.95 202 LYS A N 1
ATOM 1310 C CA . LYS A 1 205 ? 2.229 12.161 23.524 1.00 45.87 202 LYS A CA 1
ATOM 1311 C C . LYS A 1 205 ? 2.486 13.285 24.577 1.00 44.64 202 LYS A C 1
ATOM 1312 O O . LYS A 1 205 ? 2.547 13.036 25.785 1.00 44.00 202 LYS A O 1
ATOM 1318 N N . ASN A 1 206 ? 2.660 14.521 24.114 1.00 43.35 203 ASN A N 1
ATOM 1319 C CA . ASN A 1 206 ? 2.759 15.652 25.008 1.00 41.70 203 ASN A CA 1
ATOM 1320 C C . ASN A 1 206 ? 1.426 16.351 24.957 1.00 42.21 203 ASN A C 1
ATOM 1321 O O . ASN A 1 206 ? 0.491 15.819 24.404 1.00 40.92 203 ASN A O 1
ATOM 1326 N N . ASP A 1 207 ? 1.323 17.526 25.547 1.00 43.18 204 ASP A N 1
ATOM 1327 C CA . ASP A 1 207 ? 0.050 18.216 25.581 1.00 44.55 204 ASP A CA 1
ATOM 1328 C C . ASP A 1 207 ? -0.168 19.202 24.444 1.00 42.22 204 ASP A C 1
ATOM 1329 O O . ASP A 1 207 ? -1.109 19.966 24.479 1.00 43.52 204 ASP A O 1
ATOM 1334 N N . PHE A 1 208 ? 0.666 19.197 23.439 1.00 39.13 205 PHE A N 1
ATOM 1335 C CA . PHE A 1 208 ? 0.441 20.094 22.306 1.00 38.19 205 PHE A CA 1
ATOM 1336 C C . PHE A 1 208 ? 0.127 19.328 21.035 1.00 37.41 205 PHE A C 1
ATOM 1337 O O . PHE A 1 208 ? 0.951 18.631 20.516 1.00 36.82 205 PHE A O 1
ATOM 1345 N N . ASP A 1 209 ? -1.089 19.439 20.562 1.00 38.83 206 ASP A N 1
ATOM 1346 C CA . ASP A 1 209 ? -1.525 18.795 19.304 1.00 39.94 206 ASP A CA 1
ATOM 1347 C C . ASP A 1 209 ? -0.945 19.374 18.058 1.00 37.89 206 ASP A C 1
ATOM 1348 O O . ASP A 1 209 ? -0.951 18.741 17.022 1.00 37.29 206 ASP A O 1
ATOM 1353 N N . LYS A 1 210 ? -0.546 20.622 18.132 1.00 37.65 207 LYS A N 1
ATOM 1354 C CA . LYS A 1 210 ? -0.101 21.337 16.954 1.00 37.98 207 LYS A CA 1
ATOM 1355 C C . LYS A 1 210 ? 1.044 22.226 17.385 1.00 36.18 207 LYS A C 1
ATOM 1356 O O . LYS A 1 210 ? 1.026 22.760 18.498 1.00 35.33 207 LYS A O 1
ATOM 1362 N N . LEU A 1 211 ? 2.068 22.360 16.547 1.00 34.48 208 LEU A N 1
ATOM 1363 C CA . LEU A 1 211 ? 3.142 23.299 16.889 1.00 33.54 208 LEU A CA 1
ATOM 1364 C C . LEU A 1 211 ? 3.423 24.116 15.654 1.00 33.75 208 LEU A C 1
ATOM 1365 O O . LEU A 1 211 ? 3.274 23.610 14.574 1.00 33.87 208 LEU A O 1
ATOM 1370 N N . ILE A 1 212 ? 3.787 25.387 15.814 1.00 33.77 209 ILE A N 1
ATOM 1371 C CA . ILE A 1 212 ? 4.238 26.184 14.692 1.00 33.87 209 ILE A CA 1
ATOM 1372 C C . ILE A 1 212 ? 5.660 26.615 14.968 1.00 33.70 209 ILE A C 1
ATOM 1373 O O . ILE A 1 212 ? 5.949 27.128 16.025 1.00 34.31 209 ILE A O 1
ATOM 1378 N N . PHE A 1 213 ? 6.572 26.342 14.063 1.00 33.85 210 PHE A N 1
ATOM 1379 C CA . PHE A 1 213 ? 7.951 26.807 14.238 1.00 34.68 210 PHE A CA 1
ATOM 1380 C C . PHE A 1 213 ? 8.113 27.949 13.276 1.00 36.42 210 PHE A C 1
ATOM 1381 O O . PHE A 1 213 ? 7.902 27.795 12.076 1.00 35.86 210 PHE A O 1
ATOM 1389 N N . VAL A 1 214 ? 8.399 29.123 13.815 1.00 39.34 211 VAL A N 1
ATOM 1390 C CA . VAL A 1 214 ? 8.589 30.319 12.981 1.00 42.11 211 VAL A CA 1
ATOM 1391 C C . VAL A 1 214 ? 10.080 30.598 12.846 1.00 44.29 211 VAL A C 1
ATOM 1392 O O . VAL A 1 214 ? 10.883 30.332 13.745 1.00 43.14 211 VAL A O 1
ATOM 1396 N N . PHE A 1 215 ? 10.462 31.096 11.687 1.00 48.35 212 PHE A N 1
ATOM 1397 C CA . PHE A 1 215 ? 11.877 31.322 11.400 1.00 50.93 212 PHE A CA 1
ATOM 1398 C C . PHE A 1 215 ? 12.102 32.816 11.392 1.00 54.42 212 PHE A C 1
ATOM 1399 O O . PHE A 1 215 ? 11.762 33.488 10.441 1.00 56.57 212 PHE A O 1
ATOM 1407 N N . LEU A 1 216 ? 12.637 33.344 12.482 1.00 57.27 213 LEU A N 1
ATOM 1408 C CA . LEU A 1 216 ? 12.700 34.764 12.644 1.00 59.57 213 LEU A CA 1
ATOM 1409 C C . LEU A 1 216 ? 14.108 35.206 13.003 1.00 62.30 213 LEU A C 1
ATOM 1410 O O . LEU A 1 216 ? 14.973 34.388 13.337 1.00 61.73 213 LEU A O 1
ATOM 1415 N N . ASP A 1 217 ? 14.323 36.518 12.867 1.00 65.96 214 ASP A N 1
ATOM 1416 C CA . ASP A 1 217 ? 15.519 37.183 13.408 1.00 68.45 214 ASP A CA 1
ATOM 1417 C C . ASP A 1 217 ? 15.240 37.653 14.834 1.00 69.28 214 ASP A C 1
ATOM 1418 O O . ASP A 1 217 ? 14.086 37.945 15.212 1.00 69.48 214 ASP A O 1
ATOM 1423 N N . GLU A 1 218 ? 16.319 37.758 15.601 1.00 69.90 215 GLU A N 1
ATOM 1424 C CA . GLU A 1 218 ? 16.225 37.969 17.024 1.00 70.06 215 GLU A CA 1
ATOM 1425 C C . GLU A 1 218 ? 15.279 39.119 17.391 1.00 70.09 215 GLU A C 1
ATOM 1426 O O . GLU A 1 218 ? 14.488 38.999 18.333 1.00 70.23 215 GLU A O 1
ATOM 1432 N N . ASP A 1 219 ? 15.325 40.215 16.653 1.00 70.10 216 ASP A N 1
ATOM 1433 C CA . ASP A 1 219 ? 14.486 41.357 17.012 1.00 70.73 216 ASP A CA 1
ATOM 1434 C C . ASP A 1 219 ? 13.021 41.042 16.787 1.00 69.16 216 ASP A C 1
ATOM 1435 O O . ASP A 1 219 ? 12.177 41.426 17.606 1.00 69.17 216 ASP A O 1
ATOM 1440 N N . SER A 1 220 ? 12.702 40.362 15.685 1.00 67.37 217 SER A N 1
ATOM 1441 C CA . SER A 1 220 ? 11.287 40.017 15.416 1.00 66.30 217 SER A CA 1
ATOM 1442 C C . SER A 1 220 ? 10.811 39.004 16.460 1.00 63.51 217 SER A C 1
ATOM 1443 O O . SER A 1 220 ? 9.671 39.081 16.932 1.00 63.41 217 SER A O 1
ATOM 1446 N N . ALA A 1 221 ? 11.715 38.093 16.823 1.00 60.89 218 ALA A N 1
ATOM 1447 C CA . ALA A 1 221 ? 11.481 37.078 17.865 1.00 59.08 218 ALA A CA 1
ATOM 1448 C C . ALA A 1 221 ? 11.031 37.731 19.170 1.00 58.61 218 ALA A C 1
ATOM 1449 O O . ALA A 1 221 ? 9.945 37.431 19.677 1.00 58.11 218 ALA A O 1
ATOM 1451 N N . PHE A 1 222 ? 11.828 38.670 19.680 1.00 57.88 219 PHE A N 1
ATOM 1452 C CA . PHE A 1 222 ? 11.439 39.385 20.868 1.00 56.96 219 PHE A CA 1
ATOM 1453 C C . PHE A 1 222 ? 10.182 40.200 20.726 1.00 58.04 219 PHE A C 1
ATOM 1454 O O . PHE A 1 222 ? 9.427 40.356 21.693 1.00 58.08 219 PHE A O 1
ATOM 1462 N N . ALA A 1 223 ? 9.949 40.752 19.546 1.00 58.47 220 ALA A N 1
ATOM 1463 C CA . ALA A 1 223 ? 8.749 41.552 19.371 1.00 59.95 220 ALA A CA 1
ATOM 1464 C C . ALA A 1 223 ? 7.568 40.609 19.394 1.00 59.83 220 ALA A C 1
ATOM 1465 O O . ALA A 1 223 ? 6.509 40.897 19.971 1.00 60.71 220 ALA A O 1
ATOM 1467 N N . ALA A 1 224 ? 7.765 39.462 18.759 1.00 59.36 221 ALA A N 1
ATOM 1468 C CA . ALA A 1 224 ? 6.718 38.469 18.697 1.00 59.07 221 ALA A CA 1
ATOM 1469 C C . ALA A 1 224 ? 6.511 37.889 20.108 1.00 58.62 221 ALA A C 1
ATOM 1470 O O . ALA A 1 224 ? 5.369 37.645 20.515 1.00 59.26 221 ALA A O 1
ATOM 1472 N N . ALA A 1 225 ? 7.602 37.735 20.860 1.00 57.90 222 ALA A N 1
ATOM 1473 C CA . ALA A 1 225 ? 7.521 37.302 22.255 1.00 57.93 222 ALA A CA 1
ATOM 1474 C C . ALA A 1 225 ? 6.773 38.328 23.126 1.00 59.23 222 ALA A C 1
ATOM 1475 O O . ALA A 1 225 ? 5.817 37.971 23.823 1.00 59.32 222 ALA A O 1
ATOM 1477 N N . GLN A 1 226 ? 7.145 39.605 23.048 1.00 60.57 223 GLN A N 1
ATOM 1478 C CA A GLN A 1 226 ? 6.409 40.631 23.815 0.60 61.91 223 GLN A CA 1
ATOM 1479 C CA B GLN A 1 226 ? 6.450 40.651 23.795 0.40 61.44 223 GLN A CA 1
ATOM 1480 C C . GLN A 1 226 ? 4.948 40.724 23.407 1.00 62.40 223 GLN A C 1
ATOM 1481 O O . GLN A 1 226 ? 4.086 40.894 24.272 1.00 62.78 223 GLN A O 1
ATOM 1492 N N . SER A 1 227 ? 4.637 40.549 22.110 1.00 62.60 224 SER A N 1
ATOM 1493 C CA . SER A 1 227 ? 3.237 40.606 21.616 1.00 62.40 224 SER A CA 1
ATOM 1494 C C . SER A 1 227 ? 2.357 39.474 22.157 1.00 61.66 224 SER A C 1
ATOM 1495 O O . SER A 1 227 ? 1.120 39.516 22.016 1.00 62.13 224 SER A O 1
ATOM 1498 N N . GLY A 1 228 ? 2.986 38.428 22.717 1.00 59.66 225 GLY A N 1
ATOM 1499 C CA . GLY A 1 228 ? 2.251 37.239 23.135 1.00 57.43 225 GLY A CA 1
ATOM 1500 C C . GLY A 1 228 ? 2.045 36.258 22.002 1.00 55.68 225 GLY A C 1
ATOM 1501 O O . GLY A 1 228 ? 1.347 35.285 22.175 1.00 54.89 225 GLY A O 1
ATOM 1502 N N . GLN A 1 229 ? 2.667 36.480 20.847 1.00 54.31 226 GLN A N 1
ATOM 1503 C CA . GLN A 1 229 ? 2.562 35.521 19.733 1.00 53.05 226 GLN A CA 1
ATOM 1504 C C . GLN A 1 229 ? 3.337 34.214 19.979 1.00 49.25 226 GLN A C 1
ATOM 1505 O O . GLN A 1 229 ? 2.829 33.151 19.694 1.00 49.73 226 GLN A O 1
ATOM 1511 N N . LEU A 1 230 ? 4.563 34.291 20.483 1.00 45.49 227 LEU A N 1
ATOM 1512 C CA . LEU A 1 230 ? 5.405 33.113 20.636 1.00 41.78 227 LEU A CA 1
ATOM 1513 C C . LEU A 1 230 ? 5.320 32.607 22.055 1.00 39.17 227 LEU A C 1
ATOM 1514 O O . LEU A 1 230 ? 5.252 33.371 22.969 1.00 40.43 227 LEU A O 1
ATOM 1519 N N . GLY A 1 231 ? 5.360 31.311 22.246 1.00 35.84 228 GLY A N 1
ATOM 1520 C CA . GLY A 1 231 ? 5.382 30.759 23.559 1.00 34.15 228 GLY A CA 1
ATOM 1521 C C . GLY A 1 231 ? 6.757 30.267 23.924 1.00 33.28 228 GLY A C 1
ATOM 1522 O O . GLY A 1 231 ? 7.041 30.101 25.104 1.00 32.39 228 GLY A O 1
ATOM 1523 N N . VAL A 1 232 ? 7.625 30.035 22.931 1.00 32.26 229 VAL A N 1
ATOM 1524 C CA . VAL A 1 232 ? 9.009 29.739 23.226 1.00 31.49 229 VAL A CA 1
ATOM 1525 C C . VAL A 1 232 ? 10.003 30.432 22.286 1.00 32.60 229 VAL A C 1
ATOM 1526 O O . VAL A 1 232 ? 9.829 30.435 21.059 1.00 33.30 229 VAL A O 1
ATOM 1530 N N . VAL A 1 233 ? 11.066 30.977 22.859 1.00 32.53 230 VAL A N 1
ATOM 1531 C CA . VAL A 1 233 ? 12.124 31.646 22.079 1.00 33.65 230 VAL A CA 1
ATOM 1532 C C . VAL A 1 233 ? 13.506 31.269 22.584 1.00 33.60 230 VAL A C 1
ATOM 1533 O O . VAL A 1 233 ? 13.787 31.461 23.749 1.00 31.52 230 VAL A O 1
ATOM 1537 N N . ARG A 1 234 ? 14.348 30.719 21.710 1.00 34.95 231 ARG A N 1
ATOM 1538 C CA A ARG A 1 234 ? 15.762 30.472 22.035 0.60 35.57 231 ARG A CA 1
ATOM 1539 C CA B ARG A 1 234 ? 15.739 30.480 22.053 0.40 35.19 231 ARG A CA 1
ATOM 1540 C C . ARG A 1 234 ? 16.442 31.811 21.990 1.00 35.69 231 ARG A C 1
ATOM 1541 O O . ARG A 1 234 ? 16.254 32.544 21.063 1.00 35.65 231 ARG A O 1
ATOM 1556 N N . ILE A 1 235 ? 17.201 32.114 23.021 1.00 35.86 232 ILE A N 1
ATOM 1557 C CA . ILE A 1 235 ? 17.975 33.316 23.075 1.00 36.59 232 ILE A CA 1
ATOM 1558 C C . ILE A 1 235 ? 19.443 32.938 23.224 1.00 35.86 232 ILE A C 1
ATOM 1559 O O . ILE A 1 235 ? 19.744 31.845 23.692 1.00 33.39 232 ILE A O 1
ATOM 1564 N N . PRO A 1 236 ? 20.353 33.846 22.835 1.00 36.54 233 PRO A N 1
ATOM 1565 C CA . PRO A 1 236 ? 21.783 33.532 23.022 1.00 36.83 233 PRO A CA 1
ATOM 1566 C C . PRO A 1 236 ? 22.162 33.456 24.489 1.00 36.52 233 PRO A C 1
ATOM 1567 O O . PRO A 1 236 ? 21.736 34.254 25.306 1.00 36.14 233 PRO A O 1
ATOM 1571 N N . PRO A 1 237 ? 22.952 32.486 24.829 1.00 37.29 234 PRO A N 1
ATOM 1572 C CA . PRO A 1 237 ? 23.351 32.417 26.217 1.00 38.51 234 PRO A CA 1
ATOM 1573 C C . PRO A 1 237 ? 24.134 33.625 26.681 1.00 39.93 234 PRO A C 1
ATOM 1574 O O . PRO A 1 237 ? 24.172 33.893 27.877 1.00 40.07 234 PRO A O 1
ATOM 1578 N N . SER A 1 238 ? 24.796 34.312 25.764 1.00 41.27 235 SER A N 1
ATOM 1579 C CA . SER A 1 238 ? 25.565 35.488 26.172 1.00 43.11 235 SER A CA 1
ATOM 1580 C C . SER A 1 238 ? 24.714 36.751 26.225 1.00 44.32 235 SER A C 1
ATOM 1581 O O . SER A 1 238 ? 25.246 37.809 26.529 1.00 45.49 235 SER A O 1
ATOM 1592 N N . ALA A 1 240 ? 22.240 39.302 28.093 1.00 46.83 237 ALA A N 1
ATOM 1593 C CA . ALA A 1 240 ? 21.974 39.692 29.491 1.00 47.36 237 ALA A CA 1
ATOM 1594 C C . ALA A 1 240 ? 20.497 39.954 29.609 1.00 48.14 237 ALA A C 1
ATOM 1595 O O . ALA A 1 240 ? 20.081 41.103 29.777 1.00 48.81 237 ALA A O 1
ATOM 1597 N N . VAL A 1 241 ? 19.697 38.899 29.475 1.00 48.53 238 VAL A N 1
ATOM 1598 C CA . VAL A 1 241 ? 18.266 39.059 29.200 1.00 49.20 238 VAL A CA 1
ATOM 1599 C C . VAL A 1 241 ? 17.528 39.688 30.384 1.00 50.45 238 VAL A C 1
ATOM 1600 O O . VAL A 1 241 ? 17.875 39.472 31.541 1.00 51.00 238 VAL A O 1
ATOM 1604 N N . GLY A 1 242 ? 16.533 40.500 30.092 1.00 51.81 239 GLY A N 1
ATOM 1605 C CA . GLY A 1 242 ? 15.707 41.042 31.146 1.00 53.79 239 GLY A CA 1
ATOM 1606 C C . GLY A 1 242 ? 14.393 40.307 31.353 1.00 54.53 239 GLY A C 1
ATOM 1607 O O . GLY A 1 242 ? 14.279 39.127 31.096 1.00 54.36 239 GLY A O 1
ATOM 1608 N N . SER A 1 243 ? 13.395 41.027 31.844 1.00 56.59 240 SER A N 1
ATOM 1609 C CA . SER A 1 243 ? 12.048 40.472 32.017 1.00 57.14 240 SER A CA 1
ATOM 1610 C C . SER A 1 243 ? 11.258 40.617 30.756 1.00 56.03 240 SER A C 1
ATOM 1611 O O . SER A 1 243 ? 11.240 41.701 30.148 1.00 56.36 240 SER A O 1
ATOM 1614 N N . VAL A 1 244 ? 10.617 39.536 30.354 1.00 53.78 241 VAL A N 1
ATOM 1615 C CA . VAL A 1 244 ? 9.543 39.675 29.415 1.00 53.51 241 VAL A CA 1
ATOM 1616 C C . VAL A 1 244 ? 8.213 39.386 30.107 1.00 53.32 241 VAL A C 1
ATOM 1617 O O . VAL A 1 244 ? 8.120 38.609 31.048 1.00 53.69 241 VAL A O 1
ATOM 1621 N N . ASN A 1 245 ? 7.190 40.040 29.619 1.00 53.30 242 ASN A N 1
ATOM 1622 C CA . ASN A 1 245 ? 5.866 39.889 30.144 1.00 53.41 242 ASN A CA 1
ATOM 1623 C C . ASN A 1 245 ? 5.335 38.464 29.958 1.00 50.47 242 ASN A C 1
ATOM 1624 O O . ASN A 1 245 ? 5.273 37.969 28.836 1.00 49.08 242 ASN A O 1
ATOM 1629 N N . ASN A 1 246 ? 4.961 37.830 31.069 1.00 48.41 243 ASN A N 1
ATOM 1630 C CA . ASN A 1 246 ? 4.391 36.485 31.076 1.00 47.48 243 ASN A CA 1
ATOM 1631 C C . ASN A 1 246 ? 5.340 35.383 30.576 1.00 44.97 243 ASN A C 1
ATOM 1632 O O . ASN A 1 246 ? 4.902 34.341 30.085 1.00 41.99 243 ASN A O 1
ATOM 1645 N N . LYS A 1 248 ? 9.252 33.367 31.359 1.00 41.20 245 LYS A N 1
ATOM 1646 C CA . LYS A 1 248 ? 10.354 33.130 32.245 1.00 41.71 245 LYS A CA 1
ATOM 1647 C C . LYS A 1 248 ? 11.476 32.422 31.508 1.00 38.95 245 LYS A C 1
ATOM 1648 O O . LYS A 1 248 ? 11.288 31.892 30.421 1.00 37.95 245 LYS A O 1
ATOM 1654 N N . LEU A 1 249 ? 12.640 32.468 32.113 1.00 36.96 246 LEU A N 1
ATOM 1655 C CA . LEU A 1 249 ? 13.861 32.002 31.520 1.00 35.69 246 LEU A CA 1
ATOM 1656 C C . LEU A 1 249 ? 14.130 30.581 31.941 1.00 35.10 246 LEU A C 1
ATOM 1657 O O . LEU A 1 249 ? 14.163 30.265 33.118 1.00 35.47 246 LEU A O 1
ATOM 1662 N N . TRP A 1 250 ? 14.361 29.712 30.981 1.00 34.02 247 TRP A N 1
ATOM 1663 C CA . TRP A 1 250 ? 14.780 28.378 31.302 1.00 33.53 247 TRP A CA 1
ATOM 1664 C C . TRP A 1 250 ? 16.236 28.246 30.930 1.00 34.12 247 TRP A C 1
ATOM 1665 O O . TRP A 1 250 ? 16.606 28.561 29.812 1.00 36.23 247 TRP A O 1
ATOM 1676 N N . VAL A 1 251 ? 17.072 27.795 31.840 1.00 34.83 248 VAL A N 1
ATOM 1677 C CA . VAL A 1 251 ? 18.458 27.501 31.537 1.00 34.46 248 VAL A CA 1
ATOM 1678 C C . VAL A 1 251 ? 18.605 25.996 31.480 1.00 35.85 248 VAL A C 1
ATOM 1679 O O . VAL A 1 251 ? 18.373 25.323 32.457 1.00 37.83 248 VAL A O 1
ATOM 1683 N N . ARG A 1 252 ? 18.985 25.452 30.340 1.00 36.17 249 ARG A N 1
ATOM 1684 C CA . ARG A 1 252 ? 19.075 24.049 30.200 1.00 36.02 249 ARG A CA 1
ATOM 1685 C C . ARG A 1 252 ? 20.509 23.636 30.000 1.00 35.33 249 ARG A C 1
ATOM 1686 O O . ARG A 1 252 ? 21.200 24.155 29.168 1.00 36.32 249 ARG A O 1
ATOM 1694 N N . PRO A 1 253 ? 20.946 22.641 30.717 1.00 35.29 250 PRO A N 1
ATOM 1695 C CA . PRO A 1 253 ? 22.296 22.122 30.562 1.00 34.87 250 PRO A CA 1
ATOM 1696 C C . PRO A 1 253 ? 22.532 21.508 29.203 1.00 32.56 250 PRO A C 1
ATOM 1697 O O . PRO A 1 253 ? 21.597 21.057 28.596 1.00 31.95 250 PRO A O 1
ATOM 1701 N N . SER A 1 254 ? 23.779 21.551 28.729 1.00 31.76 251 SER A N 1
ATOM 1702 C CA . SER A 1 254 ? 24.136 21.035 27.412 1.00 30.75 251 SER A CA 1
ATOM 1703 C C . SER A 1 254 ? 25.501 20.418 27.437 1.00 30.33 251 SER A C 1
ATOM 1704 O O . SER A 1 254 ? 26.309 20.710 28.275 1.00 30.00 251 SER A O 1
ATOM 1707 N N . VAL A 1 255 ? 25.774 19.577 26.454 1.00 30.10 252 VAL A N 1
ATOM 1708 C CA . VAL A 1 255 ? 27.106 19.036 26.296 1.00 29.00 252 VAL A CA 1
ATOM 1709 C C . VAL A 1 255 ? 27.931 20.026 25.507 1.00 29.95 252 VAL A C 1
ATOM 1710 O O . VAL A 1 255 ? 29.145 19.888 25.455 1.00 29.42 252 VAL A O 1
ATOM 1714 N N . GLU A 1 256 ? 27.300 21.047 24.915 1.00 30.43 253 GLU A N 1
ATOM 1715 C CA . GLU A 1 256 ? 28.072 21.998 24.109 1.00 31.74 253 GLU A CA 1
ATOM 1716 C C . GLU A 1 256 ? 29.264 22.549 24.911 1.00 31.49 253 GLU A C 1
ATOM 1717 O O . GLU A 1 256 ? 29.085 22.953 26.043 1.00 31.93 253 GLU A O 1
ATOM 1723 N N . ASN A 1 257 ? 30.468 22.531 24.341 1.00 30.74 254 ASN A N 1
ATOM 1724 C CA . ASN A 1 257 ? 31.603 23.020 25.068 1.00 30.83 254 ASN A CA 1
ATOM 1725 C C . ASN A 1 257 ? 32.506 23.940 24.291 1.00 31.56 254 ASN A C 1
ATOM 1726 O O . ASN A 1 257 ? 32.337 24.145 23.094 1.00 30.92 254 ASN A O 1
ATOM 1731 N N . ARG A 1 258 ? 33.486 24.506 24.988 1.00 32.55 255 ARG A N 1
ATOM 1732 C CA . ARG A 1 258 ? 34.575 25.221 24.302 1.00 32.65 255 ARG A CA 1
ATOM 1733 C C . ARG A 1 258 ? 35.934 24.763 24.781 1.00 32.89 255 ARG A C 1
ATOM 1734 O O . ARG A 1 258 ? 36.103 24.432 25.940 1.00 33.25 255 ARG A O 1
ATOM 1742 N N . GLY A 1 259 ? 36.915 24.738 23.888 1.00 33.75 256 GLY A N 1
ATOM 1743 C CA . GLY A 1 259 ? 38.281 24.353 24.267 1.00 33.46 256 GLY A CA 1
ATOM 1744 C C . GLY A 1 259 ? 39.337 24.841 23.273 1.00 33.93 256 GLY A C 1
ATOM 1745 O O . GLY A 1 259 ? 39.014 25.180 22.136 1.00 33.91 256 GLY A O 1
ATOM 1746 N N . ILE A 1 260 ? 40.597 24.858 23.716 1.00 33.74 257 ILE A N 1
ATOM 1747 C CA . ILE A 1 260 ? 41.726 25.064 22.847 1.00 34.38 257 ILE A CA 1
ATOM 1748 C C . ILE A 1 260 ? 42.451 23.770 22.697 1.00 34.89 257 ILE A C 1
ATOM 1749 O O . ILE A 1 260 ? 42.885 23.174 23.689 1.00 34.49 257 ILE A O 1
ATOM 1754 N N . VAL A 1 261 ? 42.612 23.332 21.455 1.00 35.83 258 VAL A N 1
ATOM 1755 C CA . VAL A 1 261 ? 43.356 22.117 21.183 1.00 36.15 258 VAL A CA 1
ATOM 1756 C C . VAL A 1 261 ? 44.777 22.553 20.831 1.00 38.41 258 VAL A C 1
ATOM 1757 O O . VAL A 1 261 ? 44.963 23.509 20.088 1.00 38.37 258 VAL A O 1
ATOM 1761 N N . PHE A 1 262 ? 45.760 21.846 21.376 1.00 39.66 259 PHE A N 1
ATOM 1762 C CA . PHE A 1 262 ? 47.166 22.168 21.193 1.00 41.31 259 PHE A CA 1
ATOM 1763 C C . PHE A 1 262 ? 47.896 21.261 20.213 1.00 42.53 259 PHE A C 1
ATOM 1764 O O . PHE A 1 262 ? 47.695 20.056 20.240 1.00 42.57 259 PHE A O 1
ATOM 1772 N N . PRO A 1 263 ? 48.761 21.829 19.347 1.00 44.32 260 PRO A N 1
ATOM 1773 C CA . PRO A 1 263 ? 49.655 20.906 18.629 1.00 45.34 260 PRO A CA 1
ATOM 1774 C C . PRO A 1 263 ? 50.641 20.282 19.612 1.00 46.21 260 PRO A C 1
ATOM 1775 O O . PRO A 1 263 ? 51.275 20.995 20.401 1.00 45.70 260 PRO A O 1
ATOM 1779 N N . THR A 1 264 ? 50.710 18.956 19.587 1.00 47.55 261 THR A N 1
ATOM 1780 C CA . THR A 1 264 ? 51.394 18.199 20.622 1.00 49.18 261 THR A CA 1
ATOM 1781 C C . THR A 1 264 ? 52.787 17.740 20.172 1.00 51.20 261 THR A C 1
ATOM 1782 O O . THR A 1 264 ? 53.610 17.387 21.014 1.00 50.59 261 THR A O 1
ATOM 1786 N N . THR A 1 265 ? 53.035 17.763 18.862 1.00 53.06 262 THR A N 1
ATOM 1787 C CA . THR A 1 265 ? 54.341 17.470 18.345 1.00 55.60 262 THR A CA 1
ATOM 1788 C C . THR A 1 265 ? 55.083 18.752 17.920 1.00 57.73 262 THR A C 1
ATOM 1789 O O . THR A 1 265 ? 54.474 19.820 17.787 1.00 57.31 262 THR A O 1
ATOM 1793 N N . PRO A 1 266 ? 56.416 18.650 17.743 1.00 60.30 263 PRO A N 1
ATOM 1794 C CA . PRO A 1 266 ? 57.189 19.772 17.199 1.00 61.67 263 PRO A CA 1
ATOM 1795 C C . PRO A 1 266 ? 56.996 19.977 15.681 1.00 63.31 263 PRO A C 1
ATOM 1796 O O . PRO A 1 266 ? 56.595 19.043 14.956 1.00 62.79 263 PRO A O 1
ATOM 1800 N N . ALA A 1 267 ? 57.271 21.206 15.227 1.00 64.95 264 ALA A N 1
ATOM 1801 C CA . ALA A 1 267 ? 57.098 21.592 13.817 1.00 66.60 264 ALA A CA 1
ATOM 1802 C C . ALA A 1 267 ? 58.096 20.863 12.938 1.00 68.75 264 ALA A C 1
ATOM 1803 O O . ALA A 1 267 ? 59.126 20.406 13.419 1.00 68.23 264 ALA A O 1
ATOM 1805 N N . GLY A 1 268 ? 57.784 20.775 11.645 1.00 71.03 265 GLY A N 1
ATOM 1806 C CA . GLY A 1 268 ? 58.639 20.076 10.704 1.00 73.29 265 GLY A CA 1
ATOM 1807 C C . GLY A 1 268 ? 57.835 19.387 9.625 1.00 75.04 265 GLY A C 1
ATOM 1808 O O . GLY A 1 268 ? 58.053 19.626 8.444 1.00 76.20 265 GLY A O 1
ATOM 1809 N N . LYS A 1 269 ? 56.892 18.540 10.025 1.00 75.88 266 LYS A N 1
ATOM 1810 C CA . LYS A 1 269 ? 56.101 17.768 9.062 1.00 77.22 266 LYS A CA 1
ATOM 1811 C C . LYS A 1 269 ? 54.960 18.576 8.430 1.00 77.08 266 LYS A C 1
ATOM 1812 O O . LYS A 1 269 ? 54.695 19.715 8.835 1.00 76.81 266 LYS A O 1
ATOM 1818 N N . LYS A 1 270 ? 54.329 17.976 7.416 1.00 77.63 267 LYS A N 1
ATOM 1819 C CA . LYS A 1 270 ? 53.163 18.532 6.718 1.00 78.07 267 LYS A CA 1
ATOM 1820 C C . LYS A 1 270 ? 52.192 17.403 6.445 1.00 77.83 267 LYS A C 1
ATOM 1821 O O . LYS A 1 270 ? 52.561 16.258 6.574 1.00 78.07 267 LYS A O 1
ATOM 1827 N N . ASP A 1 271 ? 50.967 17.707 6.053 1.00 77.88 268 ASP A N 1
ATOM 1828 C CA . ASP A 1 271 ? 49.984 16.654 5.825 1.00 78.16 268 ASP A CA 1
ATOM 1829 C C . ASP A 1 271 ? 49.741 16.481 4.335 1.00 79.04 268 ASP A C 1
ATOM 1830 O O . ASP A 1 271 ? 50.375 17.147 3.532 1.00 80.01 268 ASP A O 1
ATOM 1835 N N . ALA A 1 272 ? 48.813 15.603 3.975 1.00 79.19 269 ALA A N 1
ATOM 1836 C CA . ALA A 1 272 ? 48.533 15.285 2.571 1.00 80.32 269 ALA A CA 1
ATOM 1837 C C . ALA A 1 272 ? 48.137 16.481 1.676 1.00 80.73 269 ALA A C 1
ATOM 1838 O O . ALA A 1 272 ? 48.122 16.332 0.448 1.00 82.03 269 ALA A O 1
ATOM 1840 N N . HIS A 1 273 ? 47.804 17.635 2.271 1.00 79.61 270 HIS A N 1
ATOM 1841 C CA . HIS A 1 273 ? 47.511 18.857 1.513 1.00 79.49 270 HIS A CA 1
ATOM 1842 C C . HIS A 1 273 ? 48.566 19.940 1.669 1.00 78.26 270 HIS A C 1
ATOM 1843 O O . HIS A 1 273 ? 48.355 21.071 1.244 1.00 78.39 270 HIS A O 1
ATOM 1850 N N . GLY A 1 274 ? 49.698 19.608 2.273 1.00 76.62 271 GLY A N 1
ATOM 1851 C CA . GLY A 1 274 ? 50.785 20.559 2.414 1.00 75.89 271 GLY A CA 1
ATOM 1852 C C . GLY A 1 274 ? 50.697 21.430 3.648 1.00 74.03 271 GLY A C 1
ATOM 1853 O O . GLY A 1 274 ? 51.535 22.313 3.838 1.00 74.41 271 GLY A O 1
ATOM 1854 N N . TYR A 1 275 ? 49.715 21.173 4.517 1.00 71.64 272 TYR A N 1
ATOM 1855 C CA . TYR A 1 275 ? 49.541 21.994 5.730 1.00 69.31 272 TYR A CA 1
ATOM 1856 C C . TYR A 1 275 ? 50.542 21.618 6.834 1.00 66.99 272 TYR A C 1
ATOM 1857 O O . TYR A 1 275 ? 50.792 20.434 7.080 1.00 66.71 272 TYR A O 1
ATOM 1866 N N . PRO A 1 276 ? 51.092 22.622 7.518 1.00 64.33 273 PRO A N 1
ATOM 1867 C CA . PRO A 1 276 ? 52.099 22.350 8.541 1.00 62.93 273 PRO A CA 1
ATOM 1868 C C . PRO A 1 276 ? 51.543 21.750 9.840 1.00 60.52 273 PRO A C 1
ATOM 1869 O O . PRO A 1 276 ? 50.527 22.203 10.377 1.00 59.17 273 PRO A O 1
ATOM 1873 N N . ILE A 1 277 ? 52.247 20.736 10.330 1.00 59.37 274 ILE A N 1
ATOM 1874 C CA . ILE A 1 277 ? 51.936 20.079 11.586 1.00 57.53 274 ILE A CA 1
ATOM 1875 C C . ILE A 1 277 ? 53.006 20.395 12.589 1.00 56.18 274 ILE A C 1
ATOM 1876 O O . ILE A 1 277 ? 54.193 20.323 12.285 1.00 56.64 274 ILE A O 1
ATOM 1881 N N . GLY A 1 278 ? 52.570 20.738 13.787 1.00 54.02 275 GLY A N 1
ATOM 1882 C CA . GLY A 1 278 ? 53.464 20.936 14.898 1.00 53.15 275 GLY A CA 1
ATOM 1883 C C . GLY A 1 278 ? 53.630 22.389 15.275 1.00 52.57 275 GLY A C 1
ATOM 1884 O O . GLY A 1 278 ? 53.412 23.314 14.472 1.00 53.29 275 GLY A O 1
ATOM 1885 N N . ASN A 1 279 ? 54.017 22.573 16.525 1.00 51.22 276 ASN A N 1
ATOM 1886 C CA . ASN A 1 279 ? 54.326 23.856 17.068 1.00 50.24 276 ASN A CA 1
ATOM 1887 C C . ASN A 1 279 ? 55.359 23.603 18.130 1.00 51.33 276 ASN A C 1
ATOM 1888 O O . ASN A 1 279 ? 55.158 22.747 19.029 1.00 49.31 276 ASN A O 1
ATOM 1893 N N . ASP A 1 280 ? 56.479 24.326 18.009 1.00 52.87 277 ASP A N 1
ATOM 1894 C CA . ASP A 1 280 ? 57.630 24.054 18.850 1.00 53.91 277 ASP A CA 1
ATOM 1895 C C . ASP A 1 280 ? 57.415 24.487 20.277 1.00 52.42 277 ASP A C 1
ATOM 1896 O O . ASP A 1 280 ? 57.981 23.874 21.163 1.00 53.41 277 ASP A O 1
ATOM 1901 N N . VAL A 1 281 ? 56.553 25.480 20.495 1.00 50.56 278 VAL A N 1
ATOM 1902 C CA . VAL A 1 281 ? 56.216 25.951 21.833 1.00 48.83 278 VAL A CA 1
ATOM 1903 C C . VAL A 1 281 ? 55.206 25.005 22.495 1.00 48.47 278 VAL A C 1
ATOM 1904 O O . VAL A 1 281 ? 55.417 24.567 23.616 1.00 48.29 278 VAL A O 1
ATOM 1908 N N . THR A 1 282 ? 54.087 24.738 21.825 1.00 48.22 279 THR A N 1
ATOM 1909 C CA . THR A 1 282 ? 52.994 23.991 22.475 1.00 47.74 279 THR A CA 1
ATOM 1910 C C . THR A 1 282 ? 53.305 22.499 22.512 1.00 48.01 279 THR A C 1
ATOM 1911 O O . THR A 1 282 ? 52.625 21.748 23.215 1.00 47.86 279 THR A O 1
ATOM 1915 N N . ALA A 1 283 ? 54.338 22.069 21.776 1.00 48.62 280 ALA A N 1
ATOM 1916 C CA . ALA A 1 283 ? 54.816 20.698 21.888 1.00 48.44 280 ALA A CA 1
ATOM 1917 C C . ALA A 1 283 ? 55.308 20.395 23.333 1.00 48.26 280 ALA A C 1
ATOM 1918 O O . ALA A 1 283 ? 55.359 19.234 23.756 1.00 48.45 280 ALA A O 1
ATOM 1920 N N . ASP A 1 284 ? 55.606 21.428 24.108 1.00 47.75 281 ASP A N 1
ATOM 1921 C CA . ASP A 1 284 ? 56.081 21.250 25.465 1.00 47.80 281 ASP A CA 1
ATOM 1922 C C . ASP A 1 284 ? 54.910 21.173 26.466 1.00 46.69 281 ASP A C 1
ATOM 1923 O O . ASP A 1 284 ? 54.133 22.122 26.637 1.00 45.55 281 ASP A O 1
ATOM 1928 N N . VAL A 1 285 ? 54.782 20.037 27.136 1.00 46.05 282 VAL A N 1
ATOM 1929 C CA . VAL A 1 285 ? 53.638 19.835 28.051 1.00 45.20 282 VAL A CA 1
ATOM 1930 C C . VAL A 1 285 ? 53.547 20.869 29.193 1.00 44.97 282 VAL A C 1
ATOM 1931 O O . VAL A 1 285 ? 52.459 21.175 29.692 1.00 45.65 282 VAL A O 1
ATOM 1935 N N . ALA A 1 286 ? 54.681 21.425 29.599 1.00 44.66 283 ALA A N 1
ATOM 1936 C CA . ALA A 1 286 ? 54.685 22.469 30.619 1.00 42.93 283 ALA A CA 1
ATOM 1937 C C . ALA A 1 286 ? 53.864 23.686 30.164 1.00 41.92 283 ALA A C 1
ATOM 1938 O O . ALA A 1 286 ? 53.153 24.299 30.984 1.00 41.13 283 ALA A O 1
ATOM 1940 N N . ILE A 1 287 ? 53.959 24.022 28.874 1.00 41.04 284 ILE A N 1
ATOM 1941 C CA . ILE A 1 287 ? 53.174 25.105 28.304 1.00 41.17 284 ILE A CA 1
ATOM 1942 C C . ILE A 1 287 ? 51.664 24.792 28.408 1.00 40.81 284 ILE A C 1
ATOM 1943 O O . ILE A 1 287 ? 50.868 25.608 28.888 1.00 40.40 284 ILE A O 1
ATOM 1948 N N . ARG A 1 288 ? 51.289 23.585 28.019 1.00 40.99 285 ARG A N 1
ATOM 1949 C CA . ARG A 1 288 ? 49.876 23.189 28.037 1.00 40.90 285 ARG A CA 1
ATOM 1950 C C . ARG A 1 288 ? 49.310 23.131 29.426 1.00 40.34 285 ARG A C 1
ATOM 1951 O O . ARG A 1 288 ? 48.183 23.580 29.681 1.00 39.04 285 ARG A O 1
ATOM 1959 N N . ARG A 1 289 ? 50.085 22.562 30.326 1.00 40.80 286 ARG A N 1
ATOM 1960 C CA . ARG A 1 289 ? 49.638 22.505 31.694 1.00 41.92 286 ARG A CA 1
ATOM 1961 C C . ARG A 1 289 ? 49.539 23.896 32.269 1.00 40.56 286 ARG A C 1
ATOM 1962 O O . ARG A 1 289 ? 48.589 24.202 32.972 1.00 40.43 286 ARG A O 1
ATOM 1970 N N . ALA A 1 290 ? 50.515 24.737 31.988 1.00 39.42 287 ALA A N 1
ATOM 1971 C CA . ALA A 1 290 ? 50.504 26.061 32.596 1.00 38.94 287 ALA A CA 1
ATOM 1972 C C . ALA A 1 290 ? 49.245 26.833 32.172 1.00 38.07 287 ALA A C 1
ATOM 1973 O O . ALA A 1 290 ? 48.518 27.407 33.015 1.00 38.51 287 ALA A O 1
ATOM 1975 N N . ILE A 1 291 ? 48.998 26.833 30.864 1.00 37.13 288 ILE A N 1
ATOM 1976 C CA . ILE A 1 291 ? 47.844 27.504 30.286 1.00 36.06 288 ILE A CA 1
ATOM 1977 C C . ILE A 1 291 ? 46.584 26.985 30.901 1.00 35.83 288 ILE A C 1
ATOM 1978 O O . ILE A 1 291 ? 45.744 27.770 31.242 1.00 35.20 288 ILE A O 1
ATOM 1983 N N . ASN A 1 292 ? 46.485 25.668 31.088 1.00 36.34 289 ASN A N 1
ATOM 1984 C CA . ASN A 1 292 ? 45.316 25.083 31.750 1.00 36.68 289 ASN A CA 1
ATOM 1985 C C . ASN A 1 292 ? 45.104 25.636 33.163 1.00 37.99 289 ASN A C 1
ATOM 1986 O O . ASN A 1 292 ? 43.966 25.898 33.564 1.00 37.41 289 ASN A O 1
ATOM 1991 N N . TYR A 1 293 ? 46.184 25.804 33.919 1.00 39.27 290 TYR A N 1
ATOM 1992 C CA . TYR A 1 293 ? 46.074 26.262 35.323 1.00 40.44 290 TYR A CA 1
ATOM 1993 C C . TYR A 1 293 ? 45.819 27.767 35.430 1.00 40.74 290 TYR A C 1
ATOM 1994 O O . TYR A 1 293 ? 45.227 28.228 36.398 1.00 40.31 290 TYR A O 1
ATOM 2003 N N . ALA A 1 294 ? 46.296 28.515 34.437 1.00 41.26 291 ALA A N 1
ATOM 2004 C CA . ALA A 1 294 ? 46.249 29.974 34.467 1.00 41.93 291 ALA A CA 1
ATOM 2005 C C . ALA A 1 294 ? 44.862 30.545 34.169 1.00 42.12 291 ALA A C 1
ATOM 2006 O O . ALA A 1 294 ? 44.490 31.605 34.703 1.00 43.84 291 ALA A O 1
ATOM 2008 N N . ILE A 1 295 ? 44.135 29.870 33.277 1.00 41.40 292 ILE A N 1
ATOM 2009 C CA . ILE A 1 295 ? 42.852 30.324 32.785 1.00 40.70 292 ILE A CA 1
ATOM 2010 C C . ILE A 1 295 ? 41.886 30.241 33.932 1.00 39.89 292 ILE A C 1
ATOM 2011 O O . ILE A 1 295 ? 41.897 29.282 34.664 1.00 40.14 292 ILE A O 1
ATOM 2016 N N . ASN A 1 296 ? 41.079 31.272 34.117 1.00 39.66 293 ASN A N 1
ATOM 2017 C CA . ASN A 1 296 ? 40.005 31.236 35.125 1.00 39.25 293 ASN A CA 1
ATOM 2018 C C . ASN A 1 296 ? 38.660 30.981 34.468 1.00 37.32 293 ASN A C 1
ATOM 2019 O O . ASN A 1 296 ? 37.945 31.894 34.057 1.00 36.46 293 ASN A O 1
ATOM 2024 N N . ARG A 1 297 ? 38.313 29.713 34.400 1.00 36.07 294 ARG A N 1
ATOM 2025 C CA . ARG A 1 297 ? 37.101 29.303 33.706 1.00 35.23 294 ARG A CA 1
ATOM 2026 C C . ARG A 1 297 ? 35.823 29.957 34.199 1.00 35.26 294 ARG A C 1
ATOM 2027 O O . ARG A 1 297 ? 35.022 30.427 33.424 1.00 33.88 294 ARG A O 1
ATOM 2035 N N . GLN A 1 298 ? 35.654 30.002 35.503 1.00 37.08 295 GLN A N 1
ATOM 2036 C CA . GLN A 1 298 ? 34.464 30.582 36.055 1.00 38.24 295 GLN A CA 1
ATOM 2037 C C . GLN A 1 298 ? 34.338 32.018 35.630 1.00 39.64 295 GLN A C 1
ATOM 2038 O O . GLN A 1 298 ? 33.251 32.467 35.276 1.00 40.40 295 GLN A O 1
ATOM 2044 N N . LEU A 1 299 ? 35.450 32.737 35.643 1.00 40.55 296 LEU A N 1
ATOM 2045 C CA . LEU A 1 299 ? 35.429 34.102 35.224 1.00 41.53 296 LEU A CA 1
ATOM 2046 C C . LEU A 1 299 ? 35.024 34.194 33.752 1.00 41.36 296 LEU A C 1
ATOM 2047 O O . LEU A 1 299 ? 34.282 35.100 33.380 1.00 41.88 296 LEU A O 1
ATOM 2052 N N . LEU A 1 300 ? 35.494 33.282 32.903 1.00 40.62 297 LEU A N 1
ATOM 2053 C CA . LEU A 1 300 ? 35.030 33.296 31.516 1.00 40.28 297 LEU A CA 1
ATOM 2054 C C . LEU A 1 300 ? 33.506 33.071 31.445 1.00 40.50 297 LEU A C 1
ATOM 2055 O O . LEU A 1 300 ? 32.823 33.714 30.651 1.00 40.05 297 LEU A O 1
ATOM 2060 N N . ALA A 1 301 ? 32.982 32.181 32.282 1.00 40.79 298 ALA A N 1
ATOM 2061 C CA . ALA A 1 301 ? 31.544 31.937 32.305 1.00 42.23 298 ALA A CA 1
ATOM 2062 C C . ALA A 1 301 ? 30.765 33.202 32.625 1.00 44.34 298 ALA A C 1
ATOM 2063 O O . ALA A 1 301 ? 29.853 33.570 31.891 1.00 43.77 298 ALA A O 1
ATOM 2065 N N . ASP A 1 302 ? 31.137 33.868 33.723 1.00 47.38 299 ASP A N 1
ATOM 2066 C CA . ASP A 1 302 ? 30.414 35.065 34.204 1.00 49.97 299 ASP A CA 1
ATOM 2067 C C . ASP A 1 302 ? 30.565 36.301 33.303 1.00 51.58 299 ASP A C 1
ATOM 2068 O O . ASP A 1 302 ? 29.604 37.032 33.086 1.00 53.06 299 ASP A O 1
ATOM 2073 N N . GLN A 1 303 ? 31.737 36.508 32.733 1.00 52.55 300 GLN A N 1
ATOM 2074 C CA . GLN A 1 303 ? 31.985 37.708 31.952 1.00 54.53 300 GLN A CA 1
ATOM 2075 C C . GLN A 1 303 ? 31.622 37.573 30.468 1.00 53.91 300 GLN A C 1
ATOM 2076 O O . GLN A 1 303 ? 31.219 38.549 29.852 1.00 55.29 300 GLN A O 1
ATOM 2082 N N . ILE A 1 304 ? 31.834 36.410 29.858 1.00 52.53 301 ILE A N 1
ATOM 2083 C CA . ILE A 1 304 ? 31.557 36.284 28.435 1.00 51.71 301 ILE A CA 1
ATOM 2084 C C . ILE A 1 304 ? 30.157 35.699 28.196 1.00 50.37 301 ILE A C 1
ATOM 2085 O O . ILE A 1 304 ? 29.487 36.076 27.238 1.00 50.50 301 ILE A O 1
ATOM 2098 N N . GLU A 1 306 ? 27.570 35.471 30.544 1.00 45.61 303 GLU A N 1
ATOM 2099 C CA . GLU A 1 306 ? 26.565 35.934 31.471 1.00 45.35 303 GLU A CA 1
ATOM 2100 C C . GLU A 1 306 ? 26.177 34.899 32.539 1.00 43.86 303 GLU A C 1
ATOM 2101 O O . GLU A 1 306 ? 25.022 34.846 32.987 1.00 43.98 303 GLU A O 1
ATOM 2107 N N . GLY A 1 307 ? 27.124 34.047 32.907 1.00 42.06 304 GLY A N 1
ATOM 2108 C CA . GLY A 1 307 ? 26.892 33.054 33.925 1.00 41.14 304 GLY A CA 1
ATOM 2109 C C . GLY A 1 307 ? 26.148 31.833 33.435 1.00 40.04 304 GLY A C 1
ATOM 2110 O O . GLY A 1 307 ? 25.859 30.934 34.222 1.00 40.01 304 GLY A O 1
ATOM 2111 N N . HIS A 1 308 ? 25.858 31.779 32.135 1.00 39.14 305 HIS A N 1
ATOM 2112 C CA . HIS A 1 308 ? 25.181 30.612 31.527 1.00 38.03 305 HIS A CA 1
ATOM 2113 C C . HIS A 1 308 ? 26.206 29.644 30.943 1.00 37.10 305 HIS A C 1
ATOM 2114 O O . HIS A 1 308 ? 26.139 29.281 29.772 1.00 35.35 305 HIS A O 1
ATOM 2121 N N . ALA A 1 309 ? 27.180 29.263 31.776 1.00 36.83 306 ALA A N 1
ATOM 2122 C CA . ALA A 1 309 ? 28.201 28.320 31.375 1.00 36.10 306 ALA A CA 1
ATOM 2123 C C . ALA A 1 309 ? 28.819 27.771 32.653 1.00 36.36 306 ALA A C 1
ATOM 2124 O O . ALA A 1 309 ? 28.649 28.349 33.717 1.00 36.52 306 ALA A O 1
ATOM 2126 N N . ILE A 1 310 ? 29.428 26.596 32.569 1.00 36.76 307 ILE A N 1
ATOM 2127 C CA . ILE A 1 310 ? 30.157 26.093 33.677 1.00 37.54 307 ILE A CA 1
ATOM 2128 C C . ILE A 1 310 ? 31.549 25.727 33.225 1.00 38.01 307 ILE A C 1
ATOM 2129 O O . ILE A 1 310 ? 31.805 25.473 32.047 1.00 38.73 307 ILE A O 1
ATOM 2134 N N . PRO A 1 311 ? 32.484 25.782 34.154 1.00 38.03 308 PRO A N 1
ATOM 2135 C CA . PRO A 1 311 ? 33.836 25.383 33.777 1.00 37.90 308 PRO A CA 1
ATOM 2136 C C . PRO A 1 311 ? 33.857 23.958 33.251 1.00 37.27 308 PRO A C 1
ATOM 2137 O O . PRO A 1 311 ? 33.184 23.075 33.797 1.00 37.27 308 PRO A O 1
ATOM 2141 N N . ALA A 1 312 ? 34.620 23.736 32.196 1.00 36.56 309 ALA A N 1
ATOM 2142 C CA . ALA A 1 312 ? 34.905 22.378 31.768 1.00 35.56 309 ALA A CA 1
ATOM 2143 C C . ALA A 1 312 ? 36.434 22.200 31.819 1.00 34.96 309 ALA A C 1
ATOM 2144 O O . ALA A 1 312 ? 37.186 23.076 31.363 1.00 34.53 309 ALA A O 1
ATOM 2146 N N . TYR A 1 313 ? 36.867 21.073 32.373 1.00 34.04 310 TYR A N 1
ATOM 2147 C CA . TYR A 1 313 ? 38.266 20.719 32.428 1.00 33.76 310 TYR A CA 1
ATOM 2148 C C . TYR A 1 313 ? 38.582 19.576 31.474 1.00 33.68 310 TYR A C 1
ATOM 2149 O O . TYR A 1 313 ? 39.747 19.245 31.230 1.00 33.89 310 TYR A O 1
ATOM 2158 N N . THR A 1 314 ? 37.535 18.956 30.942 1.00 33.94 311 THR A N 1
ATOM 2159 C CA . THR A 1 314 ? 37.661 17.925 29.917 1.00 33.53 311 THR A CA 1
ATOM 2160 C C . THR A 1 314 ? 36.599 18.180 28.868 1.00 33.23 311 THR A C 1
ATOM 2161 O O . THR A 1 314 ? 35.731 19.012 29.061 1.00 34.26 311 THR A O 1
ATOM 2165 N N . GLY A 1 315 ? 36.649 17.409 27.790 1.00 32.86 312 GLY A N 1
ATOM 2166 C CA . GLY A 1 315 ? 35.687 17.486 26.710 1.00 31.70 312 GLY A CA 1
ATOM 2167 C C . GLY A 1 315 ? 34.379 16.729 26.955 1.00 30.50 312 GLY A C 1
ATOM 2168 O O . GLY A 1 315 ? 33.519 16.707 26.047 1.00 28.03 312 GLY A O 1
ATOM 2169 N N . VAL A 1 316 ? 34.226 16.153 28.164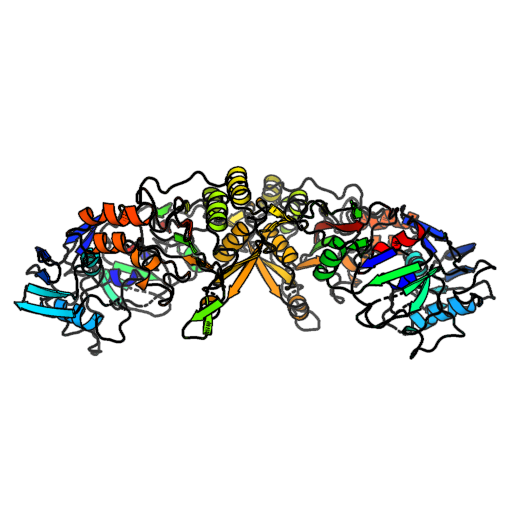 1.00 29.47 313 VAL A N 1
ATOM 2170 C CA . VAL A 1 316 ? 33.038 15.326 28.540 1.00 28.77 313 VAL A CA 1
ATOM 2171 C C . VAL A 1 316 ? 32.555 15.669 29.977 1.00 30.99 313 VAL A C 1
ATOM 2172 O O . VAL A 1 316 ? 32.018 14.844 30.734 1.00 30.45 313 VAL A O 1
ATOM 2176 N N . GLN A 1 317 ? 32.734 16.923 30.326 1.00 32.96 314 GLN A N 1
ATOM 2177 C CA . GLN A 1 317 ? 32.293 17.433 31.589 1.00 35.07 314 GLN A CA 1
ATOM 2178 C C . GLN A 1 317 ? 30.820 17.108 31.810 1.00 35.65 314 GLN A C 1
ATOM 2179 O O . GLN A 1 317 ? 29.970 17.317 30.903 1.00 34.60 314 GLN A O 1
ATOM 2185 N N . GLY A 1 318 ? 30.548 16.601 33.030 1.00 35.58 315 GLY A N 1
ATOM 2186 C CA . GLY A 1 318 ? 29.208 16.298 33.484 1.00 35.47 315 GLY A CA 1
ATOM 2187 C C . GLY A 1 318 ? 28.695 14.942 33.048 1.00 35.84 315 GLY A C 1
ATOM 2188 O O . GLY A 1 318 ? 27.618 14.551 33.431 1.00 36.60 315 GLY A O 1
ATOM 2189 N N . LEU A 1 319 ? 29.432 14.237 32.198 1.00 35.72 316 LEU A N 1
ATOM 2190 C CA . LEU A 1 319 ? 28.943 12.994 31.672 1.00 34.47 316 LEU A CA 1
ATOM 2191 C C . LEU A 1 319 ? 29.446 11.838 32.514 1.00 34.06 316 LEU A C 1
ATOM 2192 O O . LEU A 1 319 ? 30.376 11.969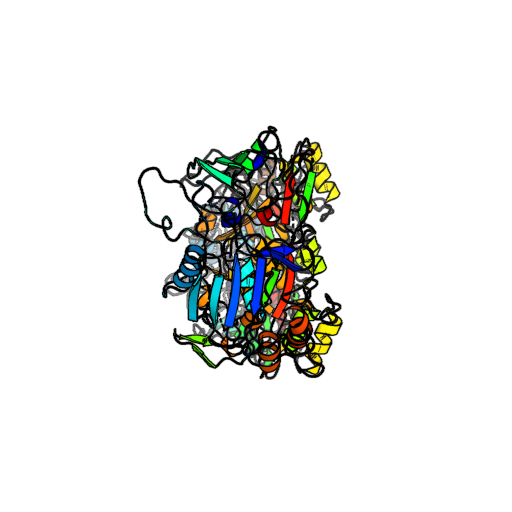 33.255 1.00 33.86 316 LEU A O 1
ATOM 2197 N N . PRO A 1 320 ? 28.817 10.681 32.413 1.00 34.38 317 PRO A N 1
ATOM 2198 C CA . PRO A 1 320 ? 29.241 9.556 33.264 1.00 34.01 317 PRO A CA 1
ATOM 2199 C C . PRO A 1 320 ? 30.646 9.071 33.024 1.00 33.71 317 PRO A C 1
ATOM 2200 O O . PRO A 1 320 ? 31.312 8.588 33.960 1.00 34.08 317 PRO A O 1
ATOM 2204 N N . TRP A 1 321 ? 31.077 9.188 31.776 1.00 32.97 318 TRP A N 1
ATOM 2205 C CA . TRP A 1 321 ? 32.395 8.773 31.375 1.00 32.95 318 TRP A CA 1
ATOM 2206 C C . TRP A 1 321 ? 33.459 9.836 31.603 1.00 34.06 318 TRP A C 1
ATOM 2207 O O . TRP A 1 321 ? 34.571 9.680 31.166 1.00 33.76 318 TRP A O 1
ATOM 2218 N N . ASN A 1 322 ? 33.133 10.906 32.312 1.00 35.14 319 ASN A N 1
ATOM 2219 C CA . ASN A 1 322 ? 34.131 11.841 32.734 1.00 35.89 319 ASN A CA 1
ATOM 2220 C C . ASN A 1 322 ? 34.853 11.295 33.956 1.00 37.05 319 ASN A C 1
ATOM 2221 O O . ASN A 1 322 ? 34.241 10.763 34.872 1.00 37.33 319 ASN A O 1
ATOM 2226 N N . ASN A 1 323 ? 36.166 11.445 33.959 1.00 38.02 320 ASN A N 1
ATOM 2227 C CA . ASN A 1 323 ? 36.986 11.007 35.074 1.00 39.24 320 ASN A CA 1
ATOM 2228 C C . ASN A 1 323 ? 36.697 11.929 36.234 1.00 39.36 320 ASN A C 1
ATOM 2229 O O . ASN A 1 323 ? 36.838 13.148 36.129 1.00 38.59 320 ASN A O 1
ATOM 2234 N N . PRO A 1 324 ? 36.291 11.362 37.350 1.00 40.78 321 PRO A N 1
ATOM 2235 C CA . PRO A 1 324 ? 35.804 12.216 38.422 1.00 41.83 321 PRO A CA 1
ATOM 2236 C C . PRO A 1 324 ? 36.881 12.968 39.176 1.00 43.01 321 PRO A C 1
ATOM 2237 O O . PRO A 1 324 ? 36.513 13.752 40.001 1.00 44.27 321 PRO A O 1
ATOM 2241 N N . ASP A 1 325 ? 38.176 12.776 38.905 1.00 44.18 322 ASP A N 1
ATOM 2242 C CA . ASP A 1 325 ? 39.228 13.634 39.504 1.00 45.42 322 ASP A CA 1
ATOM 2243 C C . ASP A 1 325 ? 39.982 14.492 38.515 1.00 44.71 322 ASP A C 1
ATOM 2244 O O . ASP A 1 325 ? 41.077 14.938 38.798 1.00 45.12 322 ASP A O 1
ATOM 2249 N N . SER A 1 326 ? 39.359 14.761 37.367 1.00 44.08 323 SER A N 1
ATOM 2250 C CA . SER A 1 326 ? 39.970 15.496 36.259 1.00 42.45 323 SER A CA 1
ATOM 2251 C C . SER A 1 326 ? 39.928 17.016 36.451 1.00 41.89 323 SER A C 1
ATOM 2252 O O . SER A 1 326 ? 40.572 17.733 35.695 1.00 42.02 323 SER A O 1
ATOM 2255 N N . ALA A 1 327 ? 39.166 17.503 37.422 1.00 41.57 324 ALA A N 1
ATOM 2256 C CA . ALA A 1 327 ? 39.086 18.946 37.676 1.00 42.89 324 ALA A CA 1
ATOM 2257 C C . ALA A 1 327 ? 40.352 19.415 38.406 1.00 44.46 324 ALA A C 1
ATOM 2258 O O . ALA A 1 327 ? 41.064 18.608 39.029 1.00 46.02 324 ALA A O 1
ATOM 2260 N N . ILE A 1 328 ? 40.659 20.699 38.271 1.00 45.74 325 ILE A N 1
ATOM 2261 C CA . ILE A 1 328 ? 41.818 21.330 38.927 1.00 46.63 325 ILE A CA 1
ATOM 2262 C C . ILE A 1 328 ? 41.376 22.655 39.522 1.00 47.97 325 ILE A C 1
ATOM 2263 O O . ILE A 1 328 ? 40.270 23.099 39.233 1.00 48.05 325 ILE A O 1
ATOM 2268 N N . LYS A 1 329 ? 42.218 23.268 40.354 1.00 50.14 326 LYS A N 1
ATOM 2269 C CA . LYS A 1 329 ? 41.963 24.629 40.845 1.00 51.93 326 LYS A CA 1
ATOM 2270 C C . LYS A 1 329 ? 42.700 25.600 39.945 1.00 51.00 326 LYS A C 1
ATOM 2271 O O . LYS A 1 329 ? 43.932 25.670 39.955 1.00 51.06 326 LYS A O 1
ATOM 2277 N N . ASP A 1 330 ? 41.927 26.341 39.158 1.00 50.63 327 ASP A N 1
ATOM 2278 C CA . ASP A 1 330 ? 42.467 27.102 38.054 1.00 50.58 327 ASP A CA 1
ATOM 2279 C C . ASP A 1 330 ? 42.390 28.571 38.384 1.00 51.08 327 ASP A C 1
ATOM 2280 O O . ASP A 1 330 ? 42.021 28.944 39.486 1.00 50.88 327 ASP A O 1
ATOM 2285 N N . GLY A 1 331 ? 42.738 29.393 37.413 1.00 52.27 328 GLY A N 1
ATOM 2286 C CA . GLY A 1 331 ? 42.951 30.794 37.653 1.00 54.04 328 GLY A CA 1
ATOM 2287 C C . GLY A 1 331 ? 44.000 30.953 38.734 1.00 55.34 328 GLY A C 1
ATOM 2288 O O . GLY A 1 331 ? 43.788 31.666 39.717 1.00 55.52 328 GLY A O 1
ATOM 2289 N N . ASP A 1 332 ? 45.109 30.237 38.548 1.00 56.35 329 ASP A N 1
ATOM 2290 C CA . ASP A 1 332 ? 46.189 30.136 39.529 1.00 57.15 329 ASP A CA 1
ATOM 2291 C C . ASP A 1 332 ? 47.522 30.453 38.844 1.00 56.58 329 ASP A C 1
ATOM 2292 O O . ASP A 1 332 ? 48.301 29.571 38.458 1.00 54.73 329 ASP A O 1
ATOM 2297 N N . ILE A 1 333 ? 47.745 31.753 38.724 1.00 57.09 330 ILE A N 1
ATOM 2298 C CA . ILE A 1 333 ? 48.907 32.324 38.070 1.00 57.87 330 ILE A CA 1
ATOM 2299 C C . ILE A 1 333 ? 50.203 31.888 38.706 1.00 58.12 330 ILE A C 1
ATOM 2300 O O . ILE A 1 333 ? 51.155 31.586 37.985 1.00 56.90 330 ILE A O 1
ATOM 2305 N N . ASP A 1 334 ? 50.233 31.817 40.036 1.00 59.15 331 ASP A N 1
ATOM 2306 C CA . ASP A 1 334 ? 51.458 31.408 40.744 1.00 60.75 331 ASP A CA 1
ATOM 2307 C C . ASP A 1 334 ? 51.871 29.995 40.335 1.00 59.40 331 ASP A C 1
ATOM 2308 O O . ASP A 1 334 ? 52.999 29.779 39.855 1.00 59.31 331 ASP A O 1
ATOM 2313 N N . LYS A 1 335 ? 50.934 29.057 40.485 1.00 57.87 332 LYS A N 1
ATOM 2314 C CA . LYS A 1 335 ? 51.176 27.672 40.112 1.00 56.76 332 LYS A CA 1
ATOM 2315 C C . LYS A 1 335 ? 51.543 27.519 38.627 1.00 55.49 332 LYS A C 1
ATOM 2316 O O . LYS A 1 335 ? 52.475 26.772 38.277 1.00 54.85 332 LYS A O 1
ATOM 2322 N N . ALA A 1 336 ? 50.834 28.237 37.759 1.00 54.43 333 ALA A N 1
ATOM 2323 C CA . ALA A 1 336 ? 51.166 28.238 36.334 1.00 53.89 333 ALA A CA 1
ATOM 2324 C C . ALA A 1 336 ? 52.602 28.691 36.133 1.00 54.15 333 ALA A C 1
ATOM 2325 O O . ALA A 1 336 ? 53.319 28.126 35.304 1.00 53.77 333 ALA A O 1
ATOM 2327 N N . LYS A 1 337 ? 53.024 29.692 36.909 1.00 54.63 334 LYS A N 1
ATOM 2328 C CA . LYS A 1 337 ? 54.402 30.201 36.827 1.00 55.94 334 LYS A CA 1
ATOM 2329 C C . LYS A 1 337 ? 55.434 29.189 37.287 1.00 55.65 334 LYS A C 1
ATOM 2330 O O . LYS A 1 337 ? 56.429 28.974 36.591 1.00 55.02 334 LYS A O 1
ATOM 2336 N N . GLN A 1 338 ? 55.196 28.585 38.452 1.00 55.77 335 GLN A N 1
ATOM 2337 C CA . GLN A 1 338 ? 56.058 27.503 38.947 1.00 56.70 335 GLN A CA 1
ATOM 2338 C C . GLN A 1 338 ? 56.198 26.438 37.881 1.00 55.09 335 GLN A C 1
ATOM 2339 O O . GLN A 1 338 ? 57.292 26.007 37.576 1.00 55.49 335 GLN A O 1
ATOM 2345 N N . ILE A 1 339 ? 55.075 25.991 37.331 1.00 53.79 336 ILE A N 1
ATOM 2346 C CA . ILE A 1 339 ? 55.101 24.964 36.287 1.00 52.48 336 ILE A CA 1
ATOM 2347 C C . ILE A 1 339 ? 56.059 25.355 35.174 1.00 51.89 336 ILE A C 1
ATOM 2348 O O . ILE A 1 339 ? 56.887 24.574 34.758 1.00 51.72 336 ILE A O 1
ATOM 2353 N N . LEU A 1 340 ? 55.936 26.567 34.686 1.00 51.81 337 LEU A N 1
ATOM 2354 C CA . LEU A 1 340 ? 56.801 27.004 33.602 1.00 52.48 337 LEU A CA 1
ATOM 2355 C C . LEU A 1 340 ? 58.288 27.093 33.991 1.00 53.85 337 LEU A C 1
ATOM 2356 O O . LEU A 1 340 ? 59.149 26.774 33.164 1.00 53.37 337 LEU A O 1
ATOM 2361 N N . GLU A 1 341 ? 58.573 27.537 35.223 1.00 55.51 338 GLU A N 1
ATOM 2362 C CA . GLU A 1 341 ? 59.964 27.733 35.684 1.00 57.98 338 GLU A CA 1
ATOM 2363 C C . GLU A 1 341 ? 60.678 26.381 35.808 1.00 58.23 338 GLU A C 1
ATOM 2364 O O . GLU A 1 341 ? 61.825 26.235 35.379 1.00 58.26 338 GLU A O 1
ATOM 2370 N N . GLN A 1 342 ? 59.979 25.403 36.379 1.00 58.13 339 GLN A N 1
ATOM 2371 C CA . GLN A 1 342 ? 60.546 24.094 36.575 1.00 59.01 339 GLN A CA 1
ATOM 2372 C C . GLN A 1 342 ? 60.814 23.339 35.289 1.00 57.79 339 GLN A C 1
ATOM 2373 O O . GLN A 1 342 ? 61.604 22.409 35.274 1.00 58.41 339 GLN A O 1
ATOM 2379 N N . ALA A 1 343 ? 60.175 23.728 34.203 1.00 56.47 340 ALA A N 1
ATOM 2380 C CA . ALA A 1 343 ? 60.414 23.071 32.922 1.00 55.52 340 ALA A CA 1
ATOM 2381 C C . ALA A 1 343 ? 61.367 23.867 32.084 1.00 55.27 340 ALA A C 1
ATOM 2382 O O . ALA A 1 343 ? 61.610 23.495 30.942 1.00 55.43 340 ALA A O 1
ATOM 2384 N N . GLY A 1 344 ? 61.875 24.977 32.619 1.00 54.88 341 GLY A N 1
ATOM 2385 C CA . GLY A 1 344 ? 62.919 25.760 31.933 1.00 55.25 341 GLY A CA 1
ATOM 2386 C C . GLY A 1 344 ? 62.460 26.996 31.169 1.00 54.73 341 GLY A C 1
ATOM 2387 O O . GLY A 1 344 ? 63.206 27.536 30.335 1.00 53.83 341 GLY A O 1
ATOM 2388 N N . TRP A 1 345 ? 61.237 27.441 31.459 1.00 54.25 342 TRP A N 1
ATOM 2389 C CA . TRP A 1 345 ? 60.664 28.602 30.772 1.00 54.44 342 TRP A CA 1
ATOM 2390 C C . TRP A 1 345 ? 60.870 29.784 31.664 1.00 55.11 342 TRP A C 1
ATOM 2391 O O . TRP A 1 345 ? 60.251 29.863 32.707 1.00 55.05 342 TRP A O 1
ATOM 2402 N N . GLN A 1 346 ? 61.796 30.653 31.276 1.00 56.46 343 GLN A N 1
ATOM 2403 C CA . GLN A 1 346 ? 62.185 31.774 32.108 1.00 57.98 343 GLN A CA 1
ATOM 2404 C C . GLN A 1 346 ? 61.815 33.029 31.351 1.00 56.65 343 GLN A C 1
ATOM 2405 O O . GLN A 1 346 ? 61.896 33.055 30.107 1.00 56.11 343 GLN A O 1
ATOM 2411 N N . LEU A 1 347 ? 61.406 34.052 32.089 1.00 55.80 344 LEU A N 1
ATOM 2412 C CA . LEU A 1 347 ? 61.108 35.364 31.473 1.00 56.31 344 LEU A CA 1
ATOM 2413 C C . LEU A 1 347 ? 62.360 35.948 30.821 1.00 56.51 344 LEU A C 1
ATOM 2414 O O . LEU A 1 347 ? 63.406 36.053 31.461 1.00 56.47 344 LEU A O 1
ATOM 2419 N N . ASN A 1 348 ? 62.253 36.272 29.533 1.00 56.34 345 ASN A N 1
ATOM 2420 C CA . ASN A 1 348 ? 63.338 36.906 28.825 1.00 56.83 345 ASN A CA 1
ATOM 2421 C C . ASN A 1 348 ? 63.250 38.429 29.094 1.00 57.67 345 ASN A C 1
ATOM 2422 O O . ASN A 1 348 ? 62.428 38.883 29.917 1.00 57.21 345 ASN A O 1
ATOM 2427 N N . SER A 1 349 ? 64.092 39.198 28.407 1.00 58.52 346 SER A N 1
ATOM 2428 C CA . SER A 1 349 ? 64.144 40.646 28.575 1.00 59.38 346 SER A CA 1
ATOM 2429 C C . SER A 1 349 ? 62.923 41.368 28.056 1.00 59.58 346 SER A C 1
ATOM 2430 O O . SER A 1 349 ? 62.640 42.489 28.498 1.00 60.32 346 SER A O 1
ATOM 2433 N N . GLN A 1 350 ? 62.215 40.738 27.116 1.00 59.61 347 GLN A N 1
ATOM 2434 C CA . GLN A 1 350 ? 61.007 41.315 26.517 1.00 59.79 347 GLN A CA 1
ATOM 2435 C C . GLN A 1 350 ? 59.725 40.986 27.276 1.00 58.60 347 GLN A C 1
ATOM 2436 O O . GLN A 1 350 ? 58.630 41.254 26.768 1.00 58.89 347 GLN A O 1
ATOM 2442 N N . GLY A 1 351 ? 59.862 40.423 28.481 1.00 57.54 348 GLY A N 1
ATOM 2443 C CA . GLY A 1 351 ? 58.708 39.954 29.289 1.00 57.13 348 GLY A CA 1
ATOM 2444 C C . GLY A 1 351 ? 57.931 38.680 28.879 1.00 55.66 348 GLY A C 1
ATOM 2445 O O . GLY A 1 351 ? 56.820 38.451 29.378 1.00 55.33 348 GLY A O 1
ATOM 2446 N N . THR A 1 352 ? 58.536 37.877 27.999 1.00 54.77 349 THR A N 1
ATOM 2447 C CA . THR A 1 352 ? 57.979 36.669 27.412 1.00 54.22 349 THR A CA 1
ATOM 2448 C C . THR A 1 352 ? 58.797 35.455 27.868 1.00 53.94 349 THR A C 1
ATOM 2449 O O . THR A 1 352 ? 60.021 35.537 27.980 1.00 54.81 349 THR A O 1
ATOM 2453 N N . ARG A 1 353 ? 58.133 34.327 28.103 1.00 52.61 350 ARG A N 1
ATOM 2454 C CA . ARG A 1 353 ? 58.784 33.124 28.549 1.00 51.80 350 ARG A CA 1
ATOM 2455 C C . ARG A 1 353 ? 59.578 32.557 27.410 1.00 52.63 350 ARG A C 1
ATOM 2456 O O . ARG A 1 353 ? 59.168 32.626 26.246 1.00 51.43 350 ARG A O 1
ATOM 2464 N N . GLU A 1 354 ? 60.738 32.011 27.767 1.00 53.75 351 GLU A N 1
ATOM 2465 C CA . GLU A 1 354 ? 61.706 31.539 26.794 1.00 55.06 351 GLU A CA 1
ATOM 2466 C C . GLU A 1 354 ? 62.418 30.291 27.324 1.00 54.91 351 GLU A C 1
ATOM 2467 O O . GLU A 1 354 ? 62.669 30.169 28.524 1.00 53.71 351 GLU A O 1
ATOM 2473 N N . LYS A 1 355 ? 62.715 29.379 26.405 1.00 55.97 352 LYS A N 1
ATOM 2474 C CA . LYS A 1 355 ? 63.442 28.150 26.711 1.00 57.35 352 LYS A CA 1
ATOM 2475 C C . LYS A 1 355 ? 64.301 27.772 25.511 1.00 58.48 352 LYS A C 1
ATOM 2476 O O . LYS A 1 355 ? 63.795 27.663 24.371 1.00 57.48 352 LYS A O 1
ATOM 2482 N N . ASN A 1 356 ? 65.607 27.617 25.781 1.00 59.94 353 ASN A N 1
ATOM 2483 C CA . ASN A 1 356 ? 66.626 27.393 24.748 1.00 60.88 353 ASN A CA 1
ATOM 2484 C C . ASN A 1 356 ? 66.445 28.287 23.523 1.00 60.87 353 ASN A C 1
ATOM 2485 O O . ASN A 1 356 ? 66.381 27.781 22.382 1.00 60.89 353 ASN A O 1
ATOM 2490 N N . GLY A 1 357 ? 66.323 29.606 23.757 1.00 60.45 354 GLY A N 1
ATOM 2491 C CA . GLY A 1 357 ? 66.163 30.585 22.655 1.00 60.27 354 GLY A CA 1
ATOM 2492 C C . GLY A 1 357 ? 64.808 30.607 21.937 1.00 59.64 354 GLY A C 1
ATOM 2493 O O . GLY A 1 357 ? 64.626 31.337 20.947 1.00 59.76 354 GLY A O 1
ATOM 2494 N N . LEU A 1 358 ? 63.864 29.796 22.410 1.00 58.30 355 LEU A N 1
ATOM 2495 C CA . LEU A 1 358 ? 62.517 29.763 21.855 1.00 57.45 355 LEU A CA 1
ATOM 2496 C C . LEU A 1 358 ? 61.587 30.533 22.789 1.00 55.92 355 LEU A C 1
ATOM 2497 O O . LEU A 1 358 ? 61.339 30.129 23.932 1.00 55.83 355 LEU A O 1
ATOM 2502 N N . PRO A 1 359 ? 61.092 31.666 22.332 1.00 54.90 356 PRO A N 1
ATOM 2503 C CA . PRO A 1 359 ? 60.135 32.400 23.147 1.00 54.07 356 PRO A CA 1
ATOM 2504 C C . PRO A 1 359 ? 58.717 31.850 22.943 1.00 52.46 356 PRO A C 1
ATOM 2505 O O . PRO A 1 359 ? 58.369 31.421 21.816 1.00 51.94 356 PRO A O 1
ATOM 2509 N N . ALA A 1 360 ? 57.948 31.859 24.034 1.00 50.85 357 ALA A N 1
ATOM 2510 C CA . ALA A 1 360 ? 56.539 31.401 24.086 1.00 49.60 357 ALA A CA 1
ATOM 2511 C C . ALA A 1 360 ? 55.590 32.361 23.408 1.00 49.39 357 ALA A C 1
ATOM 2512 O O . ALA A 1 360 ? 54.822 33.054 24.062 1.00 48.63 357 ALA A O 1
ATOM 2514 N N . LYS A 1 361 ? 55.670 32.389 22.085 1.00 50.68 358 LYS A N 1
ATOM 2515 C CA . LYS A 1 361 ? 54.832 33.208 21.243 1.00 52.12 358 LYS A CA 1
ATOM 2516 C C . LYS A 1 361 ? 53.996 32.290 20.403 1.00 51.56 358 LYS A C 1
ATOM 2517 O O . LYS A 1 361 ? 54.530 31.514 19.594 1.00 52.54 358 LYS A O 1
ATOM 2523 N N . ILE A 1 362 ? 52.684 32.336 20.619 1.00 50.31 359 ILE A N 1
ATOM 2524 C CA . ILE A 1 362 ? 51.787 31.473 19.877 1.00 48.87 359 ILE A CA 1
ATOM 2525 C C . ILE A 1 362 ? 50.616 32.255 19.317 1.00 47.78 359 ILE A C 1
ATOM 2526 O O . ILE A 1 362 ? 50.273 33.334 19.775 1.00 46.43 359 ILE A O 1
ATOM 2531 N N . THR A 1 363 ? 50.055 31.699 18.264 1.00 46.96 360 THR A N 1
ATOM 2532 C CA . THR A 1 363 ? 48.905 32.274 17.637 1.00 46.65 360 THR A CA 1
ATOM 2533 C C . THR A 1 363 ? 47.692 31.374 17.898 1.00 45.32 360 THR A C 1
ATOM 2534 O O . THR A 1 363 ? 47.714 30.187 17.606 1.00 45.59 360 THR A O 1
ATOM 2538 N N . LEU A 1 364 ? 46.638 31.950 18.451 1.00 44.16 361 LEU A N 1
ATOM 2539 C CA . LEU A 1 364 ? 45.408 31.231 18.678 1.00 42.53 361 LEU A CA 1
ATOM 2540 C C . LEU A 1 364 ? 44.515 31.550 17.509 1.00 43.00 361 LEU A C 1
ATOM 2541 O O . LEU A 1 364 ? 44.224 32.694 17.242 1.00 42.57 361 LEU A O 1
ATOM 2546 N N . TRP A 1 365 ? 44.134 30.513 16.781 1.00 43.89 362 TRP A N 1
ATOM 2547 C CA . TRP A 1 365 ? 43.282 30.638 15.618 1.00 44.93 362 TRP A CA 1
ATOM 2548 C C . TRP A 1 365 ? 41.840 30.330 15.997 1.00 44.91 362 TRP A C 1
ATOM 2549 O O . TRP A 1 365 ? 41.573 29.452 16.773 1.00 44.23 362 TRP A O 1
ATOM 2560 N N . TYR A 1 366 ? 40.898 31.077 15.464 1.00 46.47 363 TYR A N 1
ATOM 2561 C CA . TYR A 1 366 ? 39.522 30.780 15.755 1.00 47.18 363 TYR A CA 1
ATOM 2562 C C . TYR A 1 366 ? 38.722 31.145 14.519 1.00 48.50 363 TYR A C 1
ATOM 2563 O O . TYR A 1 366 ? 39.214 31.798 13.634 1.00 49.04 363 TYR A O 1
ATOM 2572 N N . THR A 1 367 ? 37.505 30.658 14.449 1.00 49.78 364 THR A N 1
ATOM 2573 C CA . THR A 1 367 ? 36.631 30.926 13.326 1.00 51.93 364 THR A CA 1
ATOM 2574 C C . THR A 1 367 ? 36.018 32.329 13.409 1.00 52.46 364 THR A C 1
ATOM 2575 O O . THR A 1 367 ? 35.492 32.744 14.445 1.00 52.16 364 THR A O 1
ATOM 2579 N N . SER A 1 368 ? 36.081 33.049 12.298 1.00 54.06 365 SER A N 1
ATOM 2580 C CA . SER A 1 368 ? 35.528 34.415 12.215 1.00 55.36 365 SER A CA 1
ATOM 2581 C C . SER A 1 368 ? 33.992 34.423 12.207 1.00 55.64 365 SER A C 1
ATOM 2582 O O . SER A 1 368 ? 33.348 33.384 12.017 1.00 54.97 365 SER A O 1
ATOM 2585 N N . GLY A 1 369 ? 33.422 35.608 12.415 1.00 56.90 366 GLY A N 1
ATOM 2586 C CA . GLY A 1 369 ? 31.968 35.803 12.306 1.00 57.61 366 GLY A CA 1
ATOM 2587 C C . GLY A 1 369 ? 31.102 35.603 13.551 1.00 57.21 366 GLY A C 1
ATOM 2588 O O . GLY A 1 369 ? 29.867 35.573 13.451 1.00 57.11 366 GLY A O 1
ATOM 2589 N N . ASP A 1 370 ? 31.711 35.479 14.720 1.00 56.82 367 ASP A N 1
ATOM 2590 C CA . ASP A 1 370 ? 30.921 35.458 15.927 1.00 56.87 367 ASP A CA 1
ATOM 2591 C C . ASP A 1 370 ? 31.576 36.291 16.996 1.00 55.78 367 ASP A C 1
ATOM 2592 O O . ASP A 1 370 ? 32.668 35.971 17.453 1.00 56.13 367 ASP A O 1
ATOM 2597 N N . THR A 1 371 ? 30.875 37.314 17.448 1.00 54.43 368 THR A N 1
ATOM 2598 C CA . THR A 1 371 ? 31.482 38.248 18.361 1.00 53.95 368 THR A CA 1
ATOM 2599 C C . THR A 1 371 ? 31.806 37.630 19.734 1.00 52.34 368 THR A C 1
ATOM 2600 O O . THR A 1 371 ? 32.748 38.060 20.395 1.00 51.44 368 THR A O 1
ATOM 2604 N N . THR A 1 372 ? 31.070 36.605 20.138 1.00 50.58 369 THR A N 1
ATOM 2605 C CA . THR A 1 372 ? 31.341 35.948 21.423 1.00 50.07 369 THR A CA 1
ATOM 2606 C C . THR A 1 372 ? 32.619 35.096 21.366 1.00 48.46 369 THR A C 1
ATOM 2607 O O . THR A 1 372 ? 33.371 34.966 22.329 1.00 47.86 369 THR A O 1
ATOM 2611 N N . ARG A 1 373 ? 32.873 34.541 20.210 1.00 47.45 370 ARG A N 1
ATOM 2612 C CA . ARG A 1 373 ? 34.054 33.714 20.023 1.00 47.88 370 ARG A CA 1
ATOM 2613 C C . ARG A 1 373 ? 35.325 34.604 20.058 1.00 46.75 370 ARG A C 1
ATOM 2614 O O . ARG A 1 373 ? 36.379 34.218 20.579 1.00 44.64 370 ARG A O 1
ATOM 2622 N N . ARG A 1 374 ? 35.179 35.805 19.505 1.00 46.65 371 ARG A N 1
ATOM 2623 C CA . ARG A 1 374 ? 36.215 36.833 19.575 1.00 46.84 371 ARG A CA 1
ATOM 2624 C C . ARG A 1 374 ? 36.453 37.282 21.034 1.00 44.95 371 ARG A C 1
ATOM 2625 O O . ARG A 1 374 ? 37.580 37.383 21.502 1.00 43.52 371 ARG A O 1
ATOM 2633 N N . ASP A 1 375 ? 35.364 37.481 21.755 1.00 43.58 372 ASP A N 1
ATOM 2634 C CA . ASP A 1 375 ? 35.443 37.898 23.121 1.00 43.42 372 ASP A CA 1
ATOM 2635 C C . ASP A 1 375 ? 36.190 36.885 23.939 1.00 41.97 372 ASP A C 1
ATOM 2636 O O . ASP A 1 375 ? 36.978 37.252 24.805 1.00 41.17 372 ASP A O 1
ATOM 2641 N N . LEU A 1 376 ? 35.929 35.606 23.684 1.00 41.63 373 LEU A N 1
ATOM 2642 C CA . LEU A 1 376 ? 36.591 34.538 24.428 1.00 40.65 373 LEU A CA 1
ATOM 2643 C C . LEU A 1 376 ? 38.057 34.467 24.038 1.00 40.77 373 LEU A C 1
ATOM 2644 O O . LEU A 1 376 ? 38.928 34.333 24.903 1.00 40.51 373 LEU A O 1
ATOM 2649 N N . ALA A 1 377 ? 38.337 34.597 22.734 1.00 40.86 374 ALA A N 1
ATOM 2650 C CA . ALA A 1 377 ? 39.713 34.588 22.232 1.00 40.83 374 ALA A CA 1
ATOM 2651 C C . ALA A 1 377 ? 40.517 35.685 22.902 1.00 42.01 374 ALA A C 1
ATOM 2652 O O . ALA A 1 377 ? 41.627 35.435 23.393 1.00 42.88 374 ALA A O 1
ATOM 2654 N N . GLN A 1 378 ? 39.962 36.899 22.931 1.00 42.87 375 GLN A N 1
ATOM 2655 C CA . GLN A 1 378 ? 40.603 38.037 23.584 1.00 43.36 375 GLN A CA 1
ATOM 2656 C C . GLN A 1 378 ? 40.824 37.805 25.066 1.00 42.86 375 GLN A C 1
ATOM 2657 O O . GLN A 1 378 ? 41.848 38.165 25.616 1.00 42.06 375 GLN A O 1
ATOM 2663 N N . ALA A 1 379 ? 39.852 37.212 25.721 1.00 42.80 376 ALA A N 1
ATOM 2664 C CA . ALA A 1 379 ? 39.993 36.983 27.137 1.00 43.15 376 ALA A CA 1
ATOM 2665 C C . ALA A 1 379 ? 41.136 36.019 27.293 1.00 43.33 376 ALA A C 1
ATOM 2666 O O . ALA A 1 379 ? 41.912 36.155 28.202 1.00 44.04 376 ALA A O 1
ATOM 2668 N N . LEU A 1 380 ? 41.266 35.051 26.406 1.00 43.21 377 LEU A N 1
ATOM 2669 C CA . LEU A 1 380 ? 42.284 34.063 26.639 1.00 44.07 377 LEU A CA 1
ATOM 2670 C C . LEU A 1 380 ? 43.678 34.716 26.502 1.00 45.08 377 LEU A C 1
ATOM 2671 O O . LEU A 1 380 ? 44.574 34.462 27.307 1.00 44.29 377 LEU A O 1
ATOM 2676 N N . ARG A 1 381 ? 43.858 35.576 25.504 1.00 46.16 378 ARG A N 1
ATOM 2677 C CA . ARG A 1 381 ? 45.067 36.401 25.428 1.00 47.55 378 ARG A CA 1
ATOM 2678 C C . ARG A 1 381 ? 45.347 37.158 26.723 1.00 47.72 378 ARG A C 1
ATOM 2679 O O . ARG A 1 381 ? 46.425 37.094 27.263 1.00 48.43 378 ARG A O 1
ATOM 2687 N N . SER A 1 382 ? 44.354 37.848 27.233 1.00 48.13 379 SER A N 1
ATOM 2688 C CA . SER A 1 382 ? 44.556 38.676 28.379 1.00 48.90 379 SER A CA 1
ATOM 2689 C C . SER A 1 382 ? 44.866 37.866 29.632 1.00 47.61 379 SER A C 1
ATOM 2690 O O . SER A 1 382 ? 45.616 38.302 30.451 1.00 48.22 379 SER A O 1
ATOM 2701 N N . LEU A 1 384 ? 46.641 35.129 29.715 1.00 48.09 381 LEU A N 1
ATOM 2702 C CA . LEU A 1 384 ? 47.931 34.486 29.536 1.00 48.53 381 LEU A CA 1
ATOM 2703 C C . LEU A 1 384 ? 49.132 35.457 29.556 1.00 50.24 381 LEU A C 1
ATOM 2704 O O . LEU A 1 384 ? 50.248 35.032 29.849 1.00 49.91 381 LEU A O 1
ATOM 2709 N N . LYS A 1 385 ? 48.915 36.735 29.222 1.00 51.84 382 LYS A N 1
ATOM 2710 C CA . LYS A 1 385 ? 49.924 37.793 29.438 1.00 53.54 382 LYS A CA 1
ATOM 2711 C C . LYS A 1 385 ? 50.646 37.707 30.815 1.00 52.68 382 LYS A C 1
ATOM 2712 O O . LYS A 1 385 ? 51.856 37.718 30.874 1.00 52.05 382 LYS A O 1
ATOM 2718 N N . PRO A 1 386 ? 49.905 37.584 31.920 1.00 52.47 383 PRO A N 1
ATOM 2719 C CA . PRO A 1 386 ? 50.580 37.574 33.217 1.00 52.38 383 PRO A CA 1
ATOM 2720 C C . PRO A 1 386 ? 51.556 36.440 33.446 1.00 52.05 383 PRO A C 1
ATOM 2721 O O . PRO A 1 386 ? 52.322 36.529 34.358 1.00 53.59 383 PRO A O 1
ATOM 2725 N N . ILE A 1 387 ? 51.502 35.358 32.688 1.00 51.34 384 ILE A N 1
ATOM 2726 C CA . ILE A 1 387 ? 52.498 34.318 32.833 1.00 50.91 384 ILE A CA 1
ATOM 2727 C C . ILE A 1 387 ? 53.519 34.393 31.697 1.00 50.95 384 ILE A C 1
ATOM 2728 O O . ILE A 1 387 ? 54.406 33.556 31.585 1.00 51.52 384 ILE A O 1
ATOM 2733 N N . GLY A 1 388 ? 53.419 35.422 30.876 1.00 50.38 385 GLY A N 1
ATOM 2734 C CA . GLY A 1 388 ? 54.428 35.672 29.880 1.00 50.92 385 GLY A CA 1
ATOM 2735 C C . GLY A 1 388 ? 54.370 34.750 28.693 1.00 51.13 385 GLY A C 1
ATOM 2736 O O . GLY A 1 388 ? 55.393 34.468 28.082 1.00 51.55 385 GLY A O 1
ATOM 2737 N N . ILE A 1 389 ? 53.171 34.299 28.337 1.00 50.72 386 ILE A N 1
ATOM 2738 C CA . ILE A 1 389 ? 52.965 33.643 27.059 1.00 50.66 386 ILE A CA 1
ATOM 2739 C C . ILE A 1 389 ? 52.233 34.655 26.226 1.00 51.28 386 ILE A C 1
ATOM 2740 O O . ILE A 1 389 ? 51.200 35.175 26.639 1.00 51.08 386 ILE A O 1
ATOM 2745 N N . ASP A 1 390 ? 52.754 34.923 25.049 1.00 52.34 387 ASP A N 1
ATOM 2746 C CA . ASP A 1 390 ? 52.225 35.996 24.229 1.00 54.28 387 ASP A CA 1
ATOM 2747 C C . ASP A 1 390 ? 51.370 35.352 23.157 1.00 53.64 387 ASP A C 1
ATOM 2748 O O . ASP A 1 390 ? 51.870 34.701 22.251 1.00 53.48 387 ASP A O 1
ATOM 2753 N N . VAL A 1 391 ? 50.062 35.525 23.279 1.00 53.75 388 VAL A N 1
ATOM 2754 C CA . VAL A 1 391 ? 49.124 34.913 22.349 1.00 53.83 388 VAL A CA 1
ATOM 2755 C C . VAL A 1 391 ? 48.613 35.934 21.336 1.00 54.58 388 VAL A C 1
ATOM 2756 O O . VAL A 1 391 ? 47.882 36.851 21.688 1.00 54.94 388 VAL A O 1
ATOM 2760 N N . ASP A 1 392 ? 48.988 35.767 20.079 1.00 55.11 389 ASP A N 1
ATOM 2761 C CA . ASP A 1 392 ? 48.368 36.534 19.016 1.00 56.30 389 ASP A CA 1
ATOM 2762 C C . ASP A 1 392 ? 47.084 35.865 18.467 1.00 55.04 389 ASP A C 1
ATOM 2763 O O . ASP A 1 392 ? 46.936 34.640 18.505 1.00 54.39 389 ASP A O 1
ATOM 2768 N N . LEU A 1 393 ? 46.144 36.685 18.000 1.00 53.76 390 LEU A N 1
ATOM 2769 C CA . LEU A 1 393 ? 44.860 36.181 17.569 1.00 52.67 390 LEU A CA 1
ATOM 2770 C C . LEU A 1 393 ? 44.709 36.243 16.056 1.00 53.48 390 LEU A C 1
ATOM 2771 O O . LEU A 1 393 ? 45.156 37.194 15.422 1.00 54.24 390 LEU A O 1
ATOM 2776 N N . LYS A 1 394 ? 44.056 35.232 15.486 1.00 53.50 391 LYS A N 1
ATOM 2777 C CA . LYS A 1 394 ? 43.801 35.173 14.057 1.00 54.26 391 LYS A CA 1
ATOM 2778 C C . LYS A 1 394 ? 42.484 34.452 13.817 1.00 53.26 391 LYS A C 1
ATOM 2779 O O . LYS A 1 394 ? 42.299 33.358 14.323 1.00 52.15 391 LYS A O 1
ATOM 2785 N N . SER A 1 395 ? 41.586 35.052 13.038 1.00 53.20 392 SER A N 1
ATOM 2786 C CA . SER A 1 395 ? 40.383 34.375 12.606 1.00 53.14 392 SER A CA 1
ATOM 2787 C C . SER A 1 395 ? 40.293 34.296 11.105 1.00 53.99 392 SER A C 1
ATOM 2788 O O . SER A 1 395 ? 40.936 35.052 10.385 1.00 54.94 392 SER A O 1
ATOM 2791 N N . GLY A 1 396 ? 39.466 33.380 10.641 1.00 54.01 393 GLY A N 1
ATOM 2792 C CA . GLY A 1 396 ? 39.183 33.253 9.233 1.00 54.86 393 GLY A CA 1
ATOM 2793 C C . GLY A 1 396 ? 38.001 32.336 9.057 1.00 54.91 393 GLY A C 1
ATOM 2794 O O . GLY A 1 396 ? 37.393 31.899 10.013 1.00 53.22 393 GLY A O 1
ATOM 2795 N N . SER A 1 397 ? 37.664 32.072 7.813 1.00 56.86 394 SER A N 1
ATOM 2796 C CA . SER A 1 397 ? 36.749 30.994 7.472 1.00 57.90 394 SER A CA 1
ATOM 2797 C C . SER A 1 397 ? 37.294 29.638 7.921 1.00 57.86 394 SER A C 1
ATOM 2798 O O . SER A 1 397 ? 38.502 29.474 8.103 1.00 57.55 394 SER A O 1
ATOM 2801 N N . TRP A 1 398 ? 36.405 28.665 8.044 1.00 58.47 395 TRP A N 1
ATOM 2802 C CA . TRP A 1 398 ? 36.804 27.278 8.193 1.00 59.97 395 TRP A CA 1
ATOM 2803 C C . TRP A 1 398 ? 37.922 26.834 7.264 1.00 60.82 395 TRP A C 1
ATOM 2804 O O . TRP A 1 398 ? 38.843 26.138 7.679 1.00 61.40 395 TRP A O 1
ATOM 2815 N N . GLU A 1 399 ? 37.854 27.253 6.012 1.00 61.77 396 GLU A N 1
ATOM 2816 C CA A GLU A 1 399 ? 38.837 26.822 5.020 0.60 62.80 396 GLU A CA 1
ATOM 2817 C CA B GLU A 1 399 ? 38.812 26.850 5.011 0.40 62.37 396 GLU A CA 1
ATOM 2818 C C . GLU A 1 399 ? 40.212 27.350 5.386 1.00 62.26 396 GLU A C 1
ATOM 2819 O O . GLU A 1 399 ? 41.219 26.658 5.178 1.00 62.44 396 GLU A O 1
ATOM 2830 N N . THR A 1 400 ? 40.250 28.555 5.945 1.00 60.94 397 THR A N 1
ATOM 2831 C CA . THR A 1 400 ? 41.495 29.188 6.352 1.00 60.29 397 THR A CA 1
ATOM 2832 C C . THR A 1 400 ? 41.971 28.555 7.629 1.00 58.68 397 THR A C 1
ATOM 2833 O O . THR A 1 400 ? 43.156 28.382 7.810 1.00 58.70 397 THR A O 1
ATOM 2837 N N . VAL A 1 401 ? 41.037 28.229 8.518 1.00 57.05 398 VAL A N 1
ATOM 2838 C CA . VAL A 1 401 ? 41.371 27.615 9.802 1.00 55.60 398 VAL A CA 1
ATOM 2839 C C . VAL A 1 401 ? 41.929 26.189 9.584 1.00 55.86 398 VAL A C 1
ATOM 2840 O O . VAL A 1 401 ? 42.933 25.812 10.185 1.00 55.50 398 VAL A O 1
ATOM 2844 N N . GLU A 1 402 ? 41.294 25.426 8.700 1.00 56.50 399 GLU A N 1
ATOM 2845 C CA . GLU A 1 402 ? 41.798 24.120 8.291 1.00 57.56 399 GLU A CA 1
ATOM 2846 C C . GLU A 1 402 ? 43.284 24.146 7.973 1.00 58.13 399 GLU A C 1
ATOM 2847 O O . GLU A 1 402 ? 43.993 23.239 8.343 1.00 58.38 399 GLU A O 1
ATOM 2853 N N . ARG A 1 403 ? 43.769 25.170 7.289 1.00 58.84 400 ARG A N 1
ATOM 2854 C CA . ARG A 1 403 ? 45.176 25.182 6.889 1.00 60.00 400 ARG A CA 1
ATOM 2855 C C . ARG A 1 403 ? 46.107 25.438 8.059 1.00 58.48 400 ARG A C 1
ATOM 2856 O O . ARG A 1 403 ? 47.311 25.122 7.987 1.00 59.57 400 ARG A O 1
ATOM 2864 N N . ASN A 1 404 ? 45.564 25.998 9.135 1.00 55.92 401 ASN A N 1
ATOM 2865 C CA . ASN A 1 404 ? 46.400 26.462 10.233 1.00 54.29 401 ASN A CA 1
ATOM 2866 C C . ASN A 1 404 ? 46.241 25.683 11.532 1.00 51.98 401 ASN A C 1
ATOM 2867 O O . ASN A 1 404 ? 47.051 25.851 12.463 1.00 50.21 401 ASN A O 1
ATOM 2880 N N . HIS A 1 406 ? 46.730 22.639 12.475 1.00 48.78 403 HIS A N 1
ATOM 2881 C CA . HIS A 1 406 ? 47.643 21.608 12.910 1.00 48.88 403 HIS A CA 1
ATOM 2882 C C . HIS A 1 406 ? 48.939 22.246 13.405 1.00 49.95 403 HIS A C 1
ATOM 2883 O O . HIS A 1 406 ? 49.724 21.595 14.084 1.00 51.06 403 HIS A O 1
ATOM 2890 N N . ALA A 1 407 ? 49.156 23.523 13.083 1.00 50.44 404 ALA A N 1
ATOM 2891 C CA . ALA A 1 407 ? 50.392 24.224 13.453 1.00 50.50 404 ALA A CA 1
ATOM 2892 C C . ALA A 1 407 ? 50.171 25.183 14.650 1.00 49.31 404 ALA A C 1
ATOM 2893 O O . ALA A 1 407 ? 51.127 25.733 15.217 1.00 49.41 404 ALA A O 1
ATOM 2895 N N . ASN A 1 408 ? 48.909 25.349 15.045 1.00 47.45 405 ASN A N 1
ATOM 2896 C CA . ASN A 1 408 ? 48.533 26.390 15.980 1.00 45.41 405 ASN A CA 1
ATOM 2897 C C . ASN A 1 408 ? 47.446 25.941 16.903 1.00 44.02 405 ASN A C 1
ATOM 2898 O O . ASN A 1 408 ? 46.525 25.233 16.481 1.00 42.66 405 ASN A O 1
ATOM 2903 N N . PRO A 1 409 ? 47.524 26.378 18.163 1.00 42.30 406 PRO A N 1
ATOM 2904 C CA . PRO A 1 409 ? 46.388 26.193 19.017 1.00 40.75 406 PRO A CA 1
ATOM 2905 C C . PRO A 1 409 ? 45.141 26.861 18.408 1.00 40.03 406 PRO A C 1
ATOM 2906 O O . PRO A 1 409 ? 45.222 27.953 17.824 1.00 38.64 406 PRO A O 1
ATOM 2910 N N . THR A 1 410 ? 44.013 26.171 18.515 1.00 39.00 407 THR A N 1
ATOM 2911 C CA . THR A 1 410 ? 42.826 26.558 17.810 1.00 39.95 407 THR A CA 1
ATOM 2912 C C . THR A 1 410 ? 41.649 26.381 18.762 1.00 39.86 407 THR A C 1
ATOM 2913 O O . THR A 1 410 ? 41.568 25.407 19.496 1.00 39.68 407 THR A O 1
ATOM 2917 N N . LEU A 1 411 ? 40.769 27.366 18.780 1.00 40.83 408 LEU A N 1
ATOM 2918 C CA . LEU A 1 411 ? 39.566 27.334 19.604 1.00 41.67 408 LEU A CA 1
ATOM 2919 C C . LEU A 1 411 ? 38.455 26.571 18.887 1.00 41.15 408 LEU A C 1
ATOM 2920 O O . LEU A 1 411 ? 38.161 26.856 17.771 1.00 43.27 408 LEU A O 1
ATOM 2925 N N . PHE A 1 412 ? 37.856 25.597 19.528 1.00 40.06 409 PHE A N 1
ATOM 2926 C CA . PHE A 1 412 ? 36.822 24.769 18.925 1.00 39.00 409 PHE A CA 1
ATOM 2927 C C . PHE A 1 412 ? 35.626 24.663 19.844 1.00 37.34 409 PHE A C 1
ATOM 2928 O O . PHE A 1 412 ? 35.743 24.811 21.079 1.00 35.98 409 PHE A O 1
ATOM 2936 N N . GLY A 1 413 ? 34.491 24.334 19.251 1.00 36.57 410 GLY A N 1
ATOM 2937 C CA . GLY A 1 413 ? 33.323 23.944 20.010 1.00 35.84 410 GLY A CA 1
ATOM 2938 C C . GLY A 1 413 ? 32.845 22.529 19.678 1.00 35.86 410 GLY A C 1
ATOM 2939 O O . GLY A 1 413 ? 32.440 22.231 18.540 1.00 36.58 410 GLY A O 1
ATOM 2940 N N . TRP A 1 414 ? 32.867 21.656 20.674 1.00 35.27 411 TRP A N 1
ATOM 2941 C CA . TRP A 1 414 ? 32.450 20.289 20.466 1.00 35.43 411 TRP A CA 1
ATOM 2942 C C . TRP A 1 414 ? 31.335 19.998 21.451 1.00 34.20 411 TRP A C 1
ATOM 2943 O O . TRP A 1 414 ? 30.568 20.885 21.748 1.00 33.45 411 TRP A O 1
ATOM 2954 N N . GLY A 1 415 ? 31.270 18.764 21.952 1.00 33.52 412 GLY A N 1
ATOM 2955 C CA . GLY A 1 415 ? 30.274 18.334 22.902 1.00 33.68 412 GLY A CA 1
ATOM 2956 C C . GLY A 1 415 ? 29.381 17.240 22.305 1.00 33.80 412 GLY A C 1
ATOM 2957 O O . GLY A 1 415 ? 28.842 17.419 21.201 1.00 34.16 412 GLY A O 1
ATOM 2958 N N . SER A 1 416 ? 29.246 16.123 23.008 1.00 33.18 413 SER A N 1
ATOM 2959 C CA . SER A 1 416 ? 28.468 15.012 22.515 1.00 34.55 413 SER A CA 1
ATOM 2960 C C . SER A 1 416 ? 27.931 14.126 23.664 1.00 34.10 413 SER A C 1
ATOM 2961 O O . SER A 1 416 ? 28.539 14.057 24.751 1.00 33.49 413 SER A O 1
ATOM 2964 N N . LEU A 1 417 ? 26.779 13.495 23.435 1.00 33.49 414 LEU A N 1
ATOM 2965 C CA . LEU A 1 417 ? 26.215 12.554 24.423 1.00 33.72 414 LEU A CA 1
ATOM 2966 C C . LEU A 1 417 ? 26.764 11.112 24.229 1.00 33.80 414 LEU A C 1
ATOM 2967 O O . LEU A 1 417 ? 26.432 10.213 24.975 1.00 33.79 414 LEU A O 1
ATOM 2972 N N . ASP A 1 418 ? 27.597 10.955 23.205 1.00 33.58 415 ASP A N 1
ATOM 2973 C CA . ASP A 1 418 ? 28.253 9.750 22.827 1.00 33.91 415 ASP A CA 1
ATOM 2974 C C . ASP A 1 418 ? 29.725 9.773 23.261 1.00 32.89 415 ASP A C 1
ATOM 2975 O O . ASP A 1 418 ? 30.535 10.565 22.805 1.00 31.43 415 ASP A O 1
ATOM 2980 N N . PRO A 1 419 ? 30.106 8.845 24.105 1.00 33.01 416 PRO A N 1
ATOM 2981 C CA . PRO A 1 419 ? 31.530 8.693 24.475 1.00 32.46 416 PRO A CA 1
ATOM 2982 C C . PRO A 1 419 ? 32.455 8.508 23.273 1.00 32.37 416 PRO A C 1
ATOM 2983 O O . PRO A 1 419 ? 33.651 8.722 23.377 1.00 31.16 416 PRO A O 1
ATOM 2995 N N . GLU A 1 421 ? 33.169 10.352 21.258 1.00 34.09 418 GLU A N 1
ATOM 2996 C CA . GLU A 1 421 ? 33.822 11.603 21.043 1.00 34.37 418 GLU A CA 1
ATOM 2997 C C . GLU A 1 421 ? 35.223 11.609 21.627 1.00 33.42 418 GLU A C 1
ATOM 2998 O O . GLU A 1 421 ? 36.121 12.204 21.067 1.00 32.60 418 GLU A O 1
ATOM 3004 N N . LEU A 1 422 ? 35.420 10.903 22.721 1.00 32.96 419 LEU A N 1
ATOM 3005 C CA . LEU A 1 422 ? 36.760 10.789 23.297 1.00 32.67 419 LEU A CA 1
ATOM 3006 C C . LEU A 1 422 ? 37.731 10.126 22.340 1.00 33.26 419 LEU A C 1
ATOM 3007 O O . LEU A 1 422 ? 38.889 10.533 22.266 1.00 33.36 419 LEU A O 1
ATOM 3012 N N . TYR A 1 423 ? 37.270 9.106 21.619 1.00 34.29 420 TYR A N 1
ATOM 3013 C CA . TYR A 1 423 ? 38.052 8.456 20.550 1.00 35.73 420 TYR A CA 1
ATOM 3014 C C . TYR A 1 423 ? 38.344 9.451 19.439 1.00 36.60 420 TYR A C 1
ATOM 3015 O O . TYR A 1 423 ? 39.434 9.550 18.935 1.00 38.25 420 TYR A O 1
ATOM 3024 N N . HIS A 1 424 ? 37.386 10.259 19.063 1.00 37.67 421 HIS A N 1
ATOM 3025 C CA . HIS A 1 424 ? 37.666 11.231 18.003 1.00 38.27 421 HIS A CA 1
ATOM 3026 C C . HIS A 1 424 ? 38.703 12.223 18.426 1.00 37.78 421 HIS A C 1
ATOM 3027 O O . HIS A 1 424 ? 39.490 12.674 17.593 1.00 38.05 421 HIS A O 1
ATOM 3034 N N . HIS A 1 425 ? 38.704 12.583 19.697 1.00 36.56 422 HIS A N 1
ATOM 3035 C CA . HIS A 1 425 ? 39.674 13.563 20.169 1.00 36.38 422 HIS A CA 1
ATOM 3036 C C . HIS A 1 425 ? 41.037 12.953 20.343 1.00 36.64 422 HIS A C 1
ATOM 3037 O O . HIS A 1 425 ? 42.018 13.619 20.094 1.00 37.21 422 HIS A O 1
ATOM 3044 N N . TYR A 1 426 ? 41.113 11.702 20.785 1.00 36.49 423 TYR A N 1
ATOM 3045 C CA . TYR A 1 426 ? 42.368 11.216 21.325 1.00 36.72 423 TYR A CA 1
ATOM 3046 C C . TYR A 1 426 ? 42.993 9.980 20.712 1.00 38.26 423 TYR A C 1
ATOM 3047 O O . TYR A 1 426 ? 44.121 9.670 21.017 1.00 38.12 423 TYR A O 1
ATOM 3056 N N . SER A 1 427 ? 42.267 9.264 19.875 1.00 39.96 424 SER A N 1
ATOM 3057 C CA . SER A 1 427 ? 42.837 8.133 19.197 1.00 42.12 424 SER A CA 1
ATOM 3058 C C . SER A 1 427 ? 43.908 8.600 18.234 1.00 43.26 424 SER A C 1
ATOM 3059 O O . SER A 1 427 ? 43.724 9.589 17.505 1.00 42.69 424 SER A O 1
ATOM 3062 N N . SER A 1 428 ? 45.021 7.876 18.222 1.00 44.96 425 SER A N 1
ATOM 3063 C CA . SER A 1 428 ? 46.069 8.113 17.230 1.00 46.88 425 SER A CA 1
ATOM 3064 C C . SER A 1 428 ? 45.568 7.847 15.810 1.00 47.43 425 SER A C 1
ATOM 3065 O O . SER A 1 428 ? 46.012 8.484 14.887 1.00 48.08 425 SER A O 1
ATOM 3068 N N . ASN A 1 429 ? 44.602 6.963 15.648 1.00 47.59 426 ASN A N 1
ATOM 3069 C CA . ASN A 1 429 ? 43.990 6.784 14.355 1.00 49.24 426 ASN A CA 1
ATOM 3070 C C . ASN A 1 429 ? 43.077 7.944 13.930 1.00 49.01 426 ASN A C 1
ATOM 3071 O O . ASN A 1 429 ? 42.665 7.974 12.798 1.00 50.34 426 ASN A O 1
ATOM 3076 N N . ALA A 1 430 ? 42.719 8.883 14.803 1.00 48.26 427 ALA A N 1
ATOM 3077 C CA . ALA A 1 430 ? 41.880 10.002 14.350 1.00 47.40 427 ALA A CA 1
ATOM 3078 C C . ALA A 1 430 ? 42.750 11.185 13.987 1.00 47.70 427 ALA A C 1
ATOM 3079 O O . ALA A 1 430 ? 42.240 12.214 13.546 1.00 47.29 427 ALA A O 1
ATOM 3081 N N . ALA A 1 431 ? 44.063 11.035 14.145 1.00 47.67 428 ALA A N 1
ATOM 3082 C CA . ALA A 1 431 ? 44.941 12.170 14.020 1.00 48.54 428 ALA A CA 1
ATOM 3083 C C . ALA A 1 431 ? 44.781 12.805 12.657 1.00 49.55 428 ALA A C 1
ATOM 3084 O O . ALA A 1 431 ? 45.054 12.195 11.657 1.00 51.35 428 ALA A O 1
ATOM 3086 N N . GLY A 1 432 ? 44.327 14.042 12.633 1.00 49.99 429 GLY A N 1
ATOM 3087 C CA . GLY A 1 432 ? 44.238 14.801 11.404 1.00 50.88 429 GLY A CA 1
ATOM 3088 C C . GLY A 1 432 ? 43.153 14.366 10.438 1.00 51.17 429 GLY A C 1
ATOM 3089 O O . GLY A 1 432 ? 43.182 14.769 9.282 1.00 52.00 429 GLY A O 1
ATOM 3090 N N . VAL A 1 433 ? 42.216 13.546 10.887 1.00 50.58 430 VAL A N 1
ATOM 3091 C CA . VAL A 1 433 ? 41.099 13.171 10.053 1.00 51.02 430 VAL A CA 1
ATOM 3092 C C . VAL A 1 433 ? 40.047 14.248 10.200 1.00 51.64 430 VAL A C 1
ATOM 3093 O O . VAL A 1 433 ? 39.368 14.342 11.237 1.00 50.38 430 VAL A O 1
ATOM 3097 N N . GLU A 1 434 ? 39.899 15.073 9.168 1.00 53.94 431 GLU A N 1
ATOM 3098 C CA . GLU A 1 434 ? 38.962 16.204 9.214 1.00 54.99 431 GLU A CA 1
ATOM 3099 C C . GLU A 1 434 ? 39.313 17.114 10.388 1.00 53.54 431 GLU A C 1
ATOM 3100 O O . GLU A 1 434 ? 40.492 17.468 10.571 1.00 54.87 431 GLU A O 1
ATOM 3106 N N . TYR A 1 435 ? 38.317 17.439 11.207 1.00 51.89 432 TYR A N 1
ATOM 3107 C CA . TYR A 1 435 ? 38.502 18.337 12.334 1.00 51.48 432 TYR A CA 1
ATOM 3108 C C . TYR A 1 435 ? 38.906 17.619 13.605 1.00 49.39 432 TYR A C 1
ATOM 3109 O O . TYR A 1 435 ? 39.140 18.248 14.642 1.00 48.57 432 TYR A O 1
ATOM 3118 N N . TYR A 1 436 ? 39.025 16.303 13.528 1.00 48.55 433 TYR A N 1
ATOM 3119 C CA . TYR A 1 436 ? 39.360 15.509 14.713 1.00 47.66 433 TYR A CA 1
ATOM 3120 C C . TYR A 1 436 ? 40.839 15.402 14.983 1.00 45.88 433 TYR A C 1
ATOM 3121 O O . TYR A 1 436 ? 41.638 15.260 14.048 1.00 46.51 433 TYR A O 1
ATOM 3130 N N . ASN A 1 437 ? 41.189 15.410 16.262 1.00 43.53 434 ASN A N 1
ATOM 3131 C CA . ASN A 1 437 ? 42.576 15.275 16.690 1.00 43.01 434 ASN A CA 1
ATOM 3132 C C . ASN A 1 437 ? 43.511 16.037 15.739 1.00 43.29 434 ASN A C 1
ATOM 3133 O O . ASN A 1 437 ? 44.451 15.478 15.169 1.00 43.75 434 ASN A O 1
ATOM 3138 N N . PRO A 1 438 ? 43.236 17.330 15.567 1.00 42.92 435 PRO A N 1
ATOM 3139 C CA . PRO A 1 438 ? 44.022 18.196 14.720 1.00 42.99 435 PRO A CA 1
ATOM 3140 C C . PRO A 1 438 ? 45.440 18.364 15.219 1.00 43.14 435 PRO A C 1
ATOM 3141 O O . PRO A 1 438 ? 46.302 18.752 14.441 1.00 42.85 435 PRO A O 1
ATOM 3145 N N . GLY A 1 439 ? 45.657 18.154 16.525 1.00 42.94 436 GLY A N 1
ATOM 3146 C CA . GLY A 1 439 ? 46.974 18.382 17.162 1.00 43.11 436 GLY A CA 1
ATOM 3147 C C . GLY A 1 439 ? 47.906 17.174 17.059 1.00 43.81 436 GLY A C 1
ATOM 3148 O O . GLY A 1 439 ? 48.944 17.106 17.731 1.00 43.54 436 GLY A O 1
ATOM 3149 N N . TYR A 1 440 ? 47.501 16.209 16.232 1.00 44.31 437 TYR A N 1
ATOM 3150 C CA . TYR A 1 440 ? 48.157 14.909 16.102 1.00 45.29 437 TYR A CA 1
ATOM 3151 C C . TYR A 1 440 ? 48.614 14.292 17.399 1.00 44.39 437 TYR A C 1
ATOM 3152 O O . TYR A 1 440 ? 49.764 13.922 17.502 1.00 44.01 437 TYR A O 1
ATOM 3161 N N . TYR A 1 441 ? 47.702 14.182 18.366 1.00 43.85 438 TYR A N 1
ATOM 3162 C CA . TYR A 1 441 ? 48.013 13.568 19.662 1.00 44.04 438 TYR A CA 1
ATOM 3163 C C . TYR A 1 441 ? 48.008 12.066 19.515 1.00 45.47 438 TYR A C 1
ATOM 3164 O O . TYR A 1 441 ? 47.145 11.506 18.827 1.00 46.09 438 TYR A O 1
ATOM 3173 N N . LYS A 1 442 ? 48.969 11.410 20.167 1.00 46.79 439 LYS A N 1
ATOM 3174 C CA . LYS A 1 442 ? 49.190 9.962 20.055 1.00 46.99 439 LYS A CA 1
ATOM 3175 C C . LYS A 1 442 ? 49.816 9.525 21.339 1.00 45.99 439 LYS A C 1
ATOM 3176 O O . LYS A 1 442 ? 50.862 9.998 21.679 1.00 45.64 439 LYS A O 1
ATOM 3182 N N . ASN A 1 443 ? 49.146 8.634 22.058 1.00 45.63 440 ASN A N 1
ATOM 3183 C CA . ASN A 1 443 ? 49.656 8.040 23.275 1.00 44.95 440 ASN A CA 1
ATOM 3184 C C . ASN A 1 443 ? 49.141 6.594 23.314 1.00 45.59 440 ASN A C 1
ATOM 3185 O O . ASN A 1 443 ? 47.937 6.354 23.361 1.00 45.51 440 ASN A O 1
ATOM 3190 N N . PRO A 1 444 ? 50.054 5.615 23.256 1.00 46.06 441 PRO A N 1
ATOM 3191 C CA . PRO A 1 444 ? 49.574 4.282 23.004 1.00 45.79 441 PRO A CA 1
ATOM 3192 C C . PRO A 1 444 ? 48.821 3.693 24.160 1.00 45.01 441 PRO A C 1
ATOM 3193 O O . PRO A 1 444 ? 48.090 2.744 23.955 1.00 45.06 441 PRO A O 1
ATOM 3205 N N . VAL A 1 446 ? 46.560 5.554 25.986 1.00 42.26 443 VAL A N 1
ATOM 3206 C CA . VAL A 1 446 ? 45.239 6.113 25.678 1.00 41.17 443 VAL A CA 1
ATOM 3207 C C . VAL A 1 446 ? 44.585 5.278 24.560 1.00 42.19 443 VAL A C 1
ATOM 3208 O O . VAL A 1 446 ? 43.428 4.869 24.709 1.00 42.20 443 VAL A O 1
ATOM 3212 N N . ASP A 1 447 ? 45.325 4.929 23.491 1.00 43.19 444 ASP A N 1
ATOM 3213 C CA . ASP A 1 447 ? 44.783 3.976 22.457 1.00 43.10 444 ASP A CA 1
ATOM 3214 C C . ASP A 1 447 ? 44.307 2.683 23.044 1.00 42.05 444 ASP A C 1
ATOM 3215 O O . ASP A 1 447 ? 43.246 2.149 22.687 1.00 42.08 444 ASP A O 1
ATOM 3220 N N . LYS A 1 448 ? 45.075 2.171 23.977 1.00 41.97 445 LYS A N 1
ATOM 3221 C CA . LYS A 1 448 ? 44.682 0.934 24.621 1.00 42.13 445 LYS A CA 1
ATOM 3222 C C . LYS A 1 448 ? 43.373 1.118 25.446 1.00 39.69 445 LYS A C 1
ATOM 3223 O O . LYS A 1 448 ? 42.504 0.270 25.407 1.00 38.63 445 LYS A O 1
ATOM 3229 N N . HIS A 1 449 ? 43.242 2.209 26.185 1.00 38.01 446 HIS A N 1
ATOM 3230 C CA . HIS A 1 449 ? 42.043 2.384 26.982 1.00 37.06 446 HIS A CA 1
ATOM 3231 C C . HIS A 1 449 ? 40.805 2.649 26.115 1.00 36.16 446 HIS A C 1
ATOM 3232 O O . HIS A 1 449 ? 39.717 2.176 26.427 1.00 34.63 446 HIS A O 1
ATOM 3239 N N . LEU A 1 450 ? 40.986 3.341 24.997 1.00 35.87 447 LEU A N 1
ATOM 3240 C CA . LEU A 1 450 ? 39.899 3.553 24.065 1.00 35.62 447 LEU A CA 1
ATOM 3241 C C . LEU A 1 450 ? 39.405 2.223 23.554 1.00 37.22 447 LEU A C 1
ATOM 3242 O O . LEU A 1 450 ? 38.175 1.935 23.517 1.00 38.17 447 LEU A O 1
ATOM 3247 N N . GLN A 1 451 ? 40.351 1.370 23.214 1.00 38.48 448 GLN A N 1
ATOM 3248 C CA . GLN A 1 451 ? 40.015 0.052 22.684 1.00 39.23 448 GLN A CA 1
ATOM 3249 C C . GLN A 1 451 ? 39.355 -0.816 23.733 1.00 38.44 448 GLN A C 1
ATOM 3250 O O . GLN A 1 451 ? 38.456 -1.581 23.431 1.00 38.18 448 GLN A O 1
ATOM 3256 N N . GLN A 1 452 ? 39.776 -0.709 24.979 1.00 37.96 449 GLN A N 1
ATOM 3257 C CA . GLN A 1 452 ? 39.094 -1.472 26.034 1.00 37.53 449 GLN A CA 1
ATOM 3258 C C . GLN A 1 452 ? 37.679 -0.971 26.207 1.00 36.03 449 GLN A C 1
ATOM 3259 O O . GLN A 1 452 ? 36.780 -1.745 26.387 1.00 36.50 449 GLN A O 1
ATOM 3265 N N . ALA A 1 453 ? 37.478 0.332 26.151 1.00 35.07 450 ALA A N 1
ATOM 3266 C CA . ALA A 1 453 ? 36.142 0.890 26.206 1.00 34.08 450 ALA A CA 1
ATOM 3267 C C . ALA A 1 453 ? 35.238 0.416 25.037 1.00 34.65 450 ALA A C 1
ATOM 3268 O O . ALA A 1 453 ? 34.119 0.002 25.263 1.00 34.04 450 ALA A O 1
ATOM 3270 N N . LEU A 1 454 ? 35.744 0.429 23.802 1.00 35.16 451 LEU A N 1
ATOM 3271 C CA . LEU A 1 454 ? 34.984 -0.094 22.671 1.00 35.06 451 LEU A CA 1
ATOM 3272 C C . LEU A 1 454 ? 34.654 -1.600 22.773 1.00 35.88 451 LEU A C 1
ATOM 3273 O O . LEU A 1 454 ? 33.578 -2.044 22.343 1.00 35.05 451 LEU A O 1
ATOM 3278 N N . ASP A 1 455 ? 35.592 -2.378 23.310 1.00 37.09 452 ASP A N 1
ATOM 3279 C CA . ASP A 1 455 ? 35.399 -3.806 23.578 1.00 38.65 452 ASP A CA 1
ATOM 3280 C C . ASP A 1 455 ? 34.462 -4.116 24.730 1.00 37.61 452 ASP A C 1
ATOM 3281 O O . ASP A 1 455 ? 34.141 -5.274 24.869 1.00 36.80 452 ASP A O 1
ATOM 3286 N N . ALA A 1 456 ? 34.034 -3.149 25.569 1.00 36.58 453 ALA A N 1
ATOM 3287 C CA . ALA A 1 456 ? 33.185 -3.521 26.715 1.00 36.65 453 ALA A CA 1
ATOM 3288 C C . ALA A 1 456 ? 31.803 -4.028 26.240 1.00 36.96 453 ALA A C 1
ATOM 3289 O O . ALA A 1 456 ? 31.360 -3.699 25.201 1.00 36.57 453 ALA A O 1
ATOM 3291 N N . PRO A 1 457 ? 31.167 -4.913 26.991 1.00 37.99 454 PRO A N 1
ATOM 3292 C CA . PRO A 1 457 ? 29.829 -5.411 26.577 1.00 37.77 454 PRO A CA 1
ATOM 3293 C C . PRO A 1 457 ? 28.601 -4.512 26.881 1.00 37.07 454 PRO A C 1
ATOM 3294 O O . PRO A 1 457 ? 27.548 -4.802 26.398 1.00 38.36 454 PRO A O 1
ATOM 3298 N N . THR A 1 458 ? 28.714 -3.516 27.741 1.00 36.22 455 THR A N 1
ATOM 3299 C CA . THR A 1 458 ? 27.714 -2.505 27.908 1.00 34.78 455 THR A CA 1
ATOM 3300 C C . THR A 1 458 ? 28.437 -1.175 28.067 1.00 33.65 455 THR A C 1
ATOM 3301 O O . THR A 1 458 ? 29.633 -1.117 28.349 1.00 32.79 455 THR A O 1
ATOM 3305 N N . TRP A 1 459 ? 27.722 -0.091 27.848 1.00 32.18 456 TRP A N 1
ATOM 3306 C CA . TRP A 1 459 ? 28.319 1.202 28.015 1.00 31.28 456 TRP A CA 1
ATOM 3307 C C . TRP A 1 459 ? 28.710 1.411 29.464 1.00 30.92 456 TRP A C 1
ATOM 3308 O O . TRP A 1 459 ? 29.748 2.038 29.730 1.00 29.98 456 TRP A O 1
ATOM 3319 N N . GLN A 1 460 ? 27.913 0.867 30.382 1.00 31.08 457 GLN A N 1
ATOM 3320 C CA . GLN A 1 460 ? 28.255 0.955 31.795 1.00 32.09 457 GLN A CA 1
ATOM 3321 C C . GLN A 1 460 ? 29.618 0.310 32.096 1.00 33.05 457 GLN A C 1
ATOM 3322 O O . GLN A 1 460 ? 30.429 0.872 32.859 1.00 34.27 457 GLN A O 1
ATOM 3328 N N . GLN A 1 461 ? 29.916 -0.820 31.464 1.00 32.81 458 GLN A N 1
ATOM 3329 C CA . GLN A 1 461 ? 31.222 -1.454 31.666 1.00 33.40 458 GLN A CA 1
ATOM 3330 C C . GLN A 1 461 ? 32.355 -0.751 30.951 1.00 32.30 458 GLN A C 1
ATOM 3331 O O . GLN A 1 461 ? 33.490 -0.975 31.304 1.00 32.64 458 GLN A O 1
ATOM 3337 N N . ALA A 1 462 ? 32.049 0.084 29.950 1.00 32.23 459 ALA A N 1
ATOM 3338 C CA . ALA A 1 462 ? 33.046 0.927 29.237 1.00 31.48 459 ALA A CA 1
ATOM 3339 C C . ALA A 1 462 ? 33.495 2.146 30.050 1.00 31.48 459 ALA A C 1
ATOM 3340 O O . ALA A 1 462 ? 34.642 2.626 29.945 1.00 32.49 459 ALA A O 1
ATOM 3342 N N . VAL A 1 463 ? 32.603 2.627 30.893 1.00 29.88 460 VAL A N 1
ATOM 3343 C CA . VAL A 1 463 ? 32.843 3.851 31.614 1.00 29.46 460 VAL A CA 1
ATOM 3344 C C . VAL A 1 463 ? 34.192 3.905 32.327 1.00 30.49 460 VAL A C 1
ATOM 3345 O O . VAL A 1 463 ? 34.881 4.896 32.217 1.00 31.25 460 VAL A O 1
ATOM 3349 N N . PRO A 1 464 ? 34.597 2.848 33.040 1.00 31.37 461 PRO A N 1
ATOM 3350 C CA . PRO A 1 464 ? 35.896 2.970 33.701 1.00 31.88 461 PRO A CA 1
ATOM 3351 C C . PRO A 1 464 ? 37.047 3.111 32.723 1.00 32.53 461 PRO A C 1
ATOM 3352 O O . PRO A 1 464 ? 38.026 3.778 33.024 1.00 34.07 461 PRO A O 1
ATOM 3356 N N . PHE A 1 465 ? 36.938 2.508 31.554 1.00 32.39 462 PHE A N 1
ATOM 3357 C CA . PHE A 1 465 ? 37.985 2.675 30.557 1.00 31.92 462 PHE A CA 1
ATOM 3358 C C . PHE A 1 465 ? 37.946 4.032 29.888 1.00 31.52 462 PHE A C 1
ATOM 3359 O O . PHE A 1 465 ? 38.983 4.612 29.647 1.00 32.69 462 PHE A O 1
ATOM 3367 N N . TRP A 1 466 ? 36.770 4.562 29.590 1.00 30.78 463 TRP A N 1
ATOM 3368 C CA . TRP A 1 466 ? 36.692 5.906 29.033 1.00 29.70 463 TRP A CA 1
ATOM 3369 C C . TRP A 1 466 ? 37.342 6.858 30.013 1.00 30.18 463 TRP A C 1
ATOM 3370 O O . TRP A 1 466 ? 38.057 7.769 29.619 1.00 30.21 463 TRP A O 1
ATOM 3381 N N . GLN A 1 467 ? 37.110 6.643 31.295 1.00 30.88 464 GLN A N 1
ATOM 3382 C CA . GLN A 1 467 ? 37.670 7.533 32.312 1.00 32.07 464 GLN A CA 1
ATOM 3383 C C . GLN A 1 467 ? 39.202 7.529 32.358 1.00 33.61 464 GLN A C 1
ATOM 3384 O O . GLN A 1 467 ? 39.854 8.592 32.527 1.00 32.88 464 GLN A O 1
ATOM 3390 N N . GLN A 1 468 ? 39.790 6.357 32.135 1.00 35.19 465 GLN A N 1
ATOM 3391 C CA . GLN A 1 468 ? 41.241 6.264 32.145 1.00 37.11 465 GLN A CA 1
ATOM 3392 C C . GLN A 1 468 ? 41.889 6.991 30.982 1.00 37.17 465 GLN A C 1
ATOM 3393 O O . GLN A 1 468 ? 43.088 7.177 30.992 1.00 37.81 465 GLN A O 1
ATOM 3399 N N . VAL A 1 469 ? 41.102 7.427 29.994 1.00 37.02 466 VAL A N 1
ATOM 3400 C CA . VAL A 1 469 ? 41.660 8.166 28.877 1.00 36.73 466 VAL A CA 1
ATOM 3401 C C . VAL A 1 469 ? 42.253 9.444 29.394 1.00 37.55 466 VAL A C 1
ATOM 3402 O O . VAL A 1 469 ? 43.283 9.861 28.959 1.00 37.02 466 VAL A O 1
ATOM 3406 N N . ASP A 1 470 ? 41.567 10.077 30.325 1.00 38.52 467 ASP A N 1
ATOM 3407 C CA . ASP A 1 470 ? 42.085 11.275 30.966 1.00 38.90 467 ASP A CA 1
ATOM 3408 C C . ASP A 1 470 ? 43.352 11.012 31.780 1.00 39.26 467 ASP A C 1
ATOM 3409 O O . ASP A 1 470 ? 44.278 11.818 31.772 1.00 38.92 467 ASP A O 1
ATOM 3414 N N . TRP A 1 471 ? 43.357 9.910 32.504 1.00 40.47 468 TRP A N 1
ATOM 3415 C CA . TRP A 1 471 ? 44.390 9.601 33.513 1.00 42.24 468 TRP A CA 1
ATOM 3416 C C . TRP A 1 471 ? 44.162 8.210 34.065 1.00 42.76 468 TRP A C 1
ATOM 3417 O O . TRP A 1 471 ? 43.056 7.900 34.519 1.00 42.09 468 TRP A O 1
ATOM 3428 N N . ASP A 1 472 ? 45.206 7.383 34.004 1.00 44.17 469 ASP A N 1
ATOM 3429 C CA . ASP A 1 472 ? 45.092 5.981 34.391 1.00 45.72 469 ASP A CA 1
ATOM 3430 C C . ASP A 1 472 ? 46.000 5.602 35.566 1.00 47.35 469 ASP A C 1
ATOM 3431 O O . ASP A 1 472 ? 46.263 4.429 35.763 1.00 47.06 469 ASP A O 1
ATOM 3436 N N . GLY A 1 473 ? 46.457 6.605 36.338 1.00 48.31 470 GLY A N 1
ATOM 3437 C CA . GLY A 1 473 ? 47.469 6.400 37.377 1.00 49.05 470 GLY A CA 1
ATOM 3438 C C . GLY A 1 473 ? 48.875 6.744 36.945 1.00 49.87 470 GLY A C 1
ATOM 3439 O O . GLY A 1 473 ? 49.711 7.002 37.780 1.00 51.21 470 GLY A O 1
ATOM 3440 N N . THR A 1 474 ? 49.133 6.787 35.637 1.00 49.83 471 THR A N 1
ATOM 3441 C CA . THR A 1 474 ? 50.489 6.963 35.113 1.00 49.47 471 THR A CA 1
ATOM 3442 C C . THR A 1 474 ? 50.558 7.884 33.902 1.00 48.41 471 THR A C 1
ATOM 3443 O O . THR A 1 474 ? 51.507 8.650 33.737 1.00 48.89 471 THR A O 1
ATOM 3447 N N . THR A 1 475 ? 49.571 7.785 33.028 1.00 46.92 472 THR A N 1
ATOM 3448 C CA . THR A 1 475 ? 49.529 8.628 31.846 1.00 45.41 472 THR A CA 1
ATOM 3449 C C . THR A 1 475 ? 48.078 8.931 31.428 1.00 43.76 472 THR A C 1
ATOM 3450 O O . THR A 1 475 ? 47.129 8.344 31.939 1.00 44.23 472 THR A O 1
ATOM 3454 N N . GLY A 1 476 ? 47.915 9.896 30.540 1.00 42.89 473 GLY A N 1
ATOM 3455 C CA . GLY A 1 476 ? 46.606 10.239 29.958 1.00 41.36 473 GLY A CA 1
ATOM 3456 C C . GLY A 1 476 ? 46.620 11.463 29.046 1.00 40.57 473 GLY A C 1
ATOM 3457 O O . GLY A 1 476 ? 47.666 12.088 28.826 1.00 39.55 473 GLY A O 1
ATOM 3458 N N . ALA A 1 477 ? 45.436 11.819 28.546 1.00 39.38 474 ALA A N 1
ATOM 3459 C CA . ALA A 1 477 ? 45.271 12.918 27.613 1.00 38.51 474 ALA A CA 1
ATOM 3460 C C . ALA A 1 477 ? 44.973 14.189 28.368 1.00 38.12 474 ALA A C 1
ATOM 3461 O O . ALA A 1 477 ? 45.004 15.262 27.803 1.00 37.60 474 ALA A O 1
ATOM 3463 N N . GLY A 1 478 ? 44.683 14.052 29.653 1.00 38.82 475 GLY A N 1
ATOM 3464 C CA . GLY A 1 478 ? 44.169 15.143 30.461 1.00 39.42 475 GLY A CA 1
ATOM 3465 C C . GLY A 1 478 ? 45.262 15.929 31.133 1.00 40.96 475 GLY A C 1
ATOM 3466 O O . GLY A 1 478 ? 46.462 15.727 30.854 1.00 41.57 475 GLY A O 1
ATOM 3467 N N . ILE A 1 479 ? 44.848 16.829 32.014 1.00 41.05 476 ILE A N 1
ATOM 3468 C CA . ILE A 1 479 ? 45.735 17.831 32.537 1.00 42.02 476 ILE A CA 1
ATOM 3469 C C . ILE A 1 479 ? 46.885 17.217 33.372 1.00 43.32 476 ILE A C 1
ATOM 3470 O O . ILE A 1 479 ? 48.065 17.607 33.196 1.00 44.66 476 ILE A O 1
ATOM 3475 N N . ARG A 1 480 ? 46.559 16.247 34.231 1.00 43.19 477 ARG A N 1
ATOM 3476 C CA . ARG A 1 480 ? 47.582 15.486 34.960 1.00 44.15 477 ARG A CA 1
ATOM 3477 C C . ARG A 1 480 ? 48.591 14.788 34.093 1.00 43.82 477 ARG A C 1
ATOM 3478 O O . ARG A 1 480 ? 49.663 14.484 34.581 1.00 45.53 477 ARG A O 1
ATOM 3486 N N . GLY A 1 481 ? 48.229 14.490 32.842 1.00 42.77 478 GLY A N 1
ATOM 3487 C CA . GLY A 1 481 ? 49.071 13.759 31.905 1.00 41.38 478 GLY A CA 1
ATOM 3488 C C . GLY A 1 481 ? 49.474 14.655 30.769 1.00 40.60 478 GLY A C 1
ATOM 3489 O O . GLY A 1 481 ? 50.049 15.651 30.988 1.00 41.33 478 GLY A O 1
ATOM 3490 N N . ASP A 1 482 ? 49.136 14.331 29.538 1.00 40.38 479 ASP A N 1
ATOM 3491 C CA . ASP A 1 482 ? 49.625 15.075 28.404 1.00 40.03 479 ASP A CA 1
ATOM 3492 C C . ASP A 1 482 ? 48.908 16.428 28.129 1.00 39.98 479 ASP A C 1
ATOM 3493 O O . ASP A 1 482 ? 49.298 17.108 27.221 1.00 40.02 479 ASP A O 1
ATOM 3498 N N . ALA A 1 483 ? 47.858 16.815 28.876 1.00 39.53 480 ALA A N 1
ATOM 3499 C CA . ALA A 1 483 ? 47.109 18.072 28.598 1.00 38.26 480 ALA A CA 1
ATOM 3500 C C . ALA A 1 483 ? 47.005 18.357 27.106 1.00 37.30 480 ALA A C 1
ATOM 3501 O O . ALA A 1 483 ? 47.441 19.394 26.644 1.00 36.99 480 ALA A O 1
ATOM 3503 N N . ALA A 1 484 ? 46.418 17.451 26.353 1.00 36.11 481 ALA A N 1
ATOM 3504 C CA . ALA A 1 484 ? 46.278 17.653 24.922 1.00 36.17 481 ALA A CA 1
ATOM 3505 C C . ALA A 1 484 ? 45.427 18.885 24.567 1.00 36.74 481 ALA A C 1
ATOM 3506 O O . ALA A 1 484 ? 45.573 19.422 23.452 1.00 37.06 481 ALA A O 1
ATOM 3508 N N . TRP A 1 485 ? 44.523 19.277 25.488 1.00 35.34 482 TRP A N 1
ATOM 3509 C CA . TRP A 1 485 ? 43.678 20.463 25.354 1.00 35.08 482 TRP A CA 1
ATOM 3510 C C . TRP A 1 485 ? 43.788 21.391 26.564 1.00 35.41 482 TRP A C 1
ATOM 3511 O O . TRP A 1 485 ? 44.258 20.964 27.652 1.00 35.99 482 TRP A O 1
ATOM 3522 N N . ALA A 1 486 ? 43.321 22.640 26.365 1.00 34.60 483 ALA A N 1
ATOM 3523 C CA . ALA A 1 486 ? 42.775 23.474 27.439 1.00 33.92 483 ALA A CA 1
ATOM 3524 C C . ALA A 1 486 ? 41.260 23.588 27.224 1.00 33.62 483 ALA A C 1
ATOM 3525 O O . ALA A 1 486 ? 40.776 24.448 26.493 1.00 33.72 483 ALA A O 1
ATOM 3527 N N . TRP A 1 487 ? 40.516 22.674 27.841 1.00 33.33 484 TRP A N 1
ATOM 3528 C CA . TRP A 1 487 ? 39.069 22.721 27.834 1.00 33.07 484 TRP A CA 1
ATOM 3529 C C . TRP A 1 487 ? 38.737 23.853 28.726 1.00 33.91 484 TRP A C 1
ATOM 3530 O O . TRP A 1 487 ? 39.412 24.018 29.732 1.00 34.98 484 TRP A O 1
ATOM 3541 N N . LEU A 1 488 ? 37.659 24.565 28.395 1.00 34.14 485 LEU A N 1
ATOM 3542 C CA . LEU A 1 488 ? 37.284 25.827 29.034 1.00 33.83 485 LEU A CA 1
ATOM 3543 C C . LEU A 1 488 ? 35.920 25.776 29.663 1.00 33.31 485 LEU A C 1
ATOM 3544 O O . LEU A 1 488 ? 35.775 25.992 30.851 1.00 33.58 485 LEU A O 1
ATOM 3549 N N . LEU A 1 489 ? 34.897 25.526 28.860 1.00 33.02 486 LEU A N 1
ATOM 3550 C CA . LEU A 1 489 ? 33.514 25.639 29.349 1.00 33.14 486 LEU A CA 1
ATOM 3551 C C . LEU A 1 489 ? 32.511 24.689 28.708 1.00 32.43 486 LEU A C 1
ATOM 3552 O O . LEU A 1 489 ? 32.669 24.246 27.575 1.00 31.71 486 LEU A O 1
ATOM 3557 N N . ASN A 1 490 ? 31.454 24.431 29.446 1.00 32.64 487 ASN A N 1
ATOM 3558 C CA . ASN A 1 490 ? 30.195 23.914 28.867 1.00 32.94 487 ASN A CA 1
ATOM 3559 C C . ASN A 1 490 ? 29.202 25.052 28.878 1.00 32.13 487 ASN A C 1
ATOM 3560 O O . ASN A 1 490 ? 29.030 25.707 29.898 1.00 30.66 487 ASN A O 1
ATOM 3565 N N . ILE A 1 491 ? 28.593 25.304 27.734 1.00 32.08 488 ILE A N 1
ATOM 3566 C CA . ILE A 1 491 ? 27.575 26.312 27.600 1.00 33.07 488 ILE A CA 1
ATOM 3567 C C . ILE A 1 491 ? 26.240 25.743 28.105 1.00 33.15 488 ILE A C 1
ATOM 3568 O O . ILE A 1 491 ? 26.017 24.550 28.031 1.00 33.66 488 ILE A O 1
ATOM 3573 N N . GLN A 1 492 ? 25.391 26.596 28.649 1.00 32.80 489 GLN A N 1
ATOM 3574 C CA . GLN A 1 492 ? 24.037 26.236 29.010 1.00 33.38 489 GLN A CA 1
ATOM 3575 C C . GLN A 1 492 ? 23.123 26.868 27.998 1.00 32.89 489 GLN A C 1
ATOM 3576 O O . GLN A 1 492 ? 23.416 27.941 27.552 1.00 34.78 489 GLN A O 1
ATOM 3582 N N . HIS A 1 493 ? 22.047 26.217 27.600 1.00 30.90 490 HIS A N 1
ATOM 3583 C CA . HIS A 1 493 ? 21.221 26.787 26.579 1.00 30.35 490 HIS A CA 1
ATOM 3584 C C . HIS A 1 493 ? 20.069 27.557 27.226 1.00 30.77 490 HIS A C 1
ATOM 3585 O O . HIS A 1 493 ? 19.561 27.171 28.303 1.00 31.38 490 HIS A O 1
ATOM 3592 N N . THR A 1 494 ? 19.668 28.649 26.604 1.00 29.14 491 THR A N 1
ATOM 3593 C CA . THR A 1 494 ? 18.737 29.551 27.280 1.00 29.40 491 THR A CA 1
ATOM 3594 C C . THR A 1 494 ? 17.521 29.773 26.422 1.00 28.69 491 THR A C 1
ATOM 3595 O O . THR A 1 494 ? 17.630 30.009 25.246 1.00 27.24 491 THR A O 1
ATOM 3599 N N . TYR A 1 495 ? 16.363 29.708 27.045 1.00 29.59 492 TYR A N 1
ATOM 3600 C CA . TYR A 1 495 ? 15.073 29.891 26.372 1.00 30.41 492 TYR A CA 1
ATOM 3601 C C . TYR A 1 495 ? 14.117 30.745 27.223 1.00 31.75 492 TYR A C 1
ATOM 3602 O O . TYR A 1 495 ? 14.088 30.656 28.455 1.00 33.51 492 TYR A O 1
ATOM 3611 N N . LEU A 1 496 ? 13.357 31.593 26.558 1.00 32.77 493 LEU A N 1
ATOM 3612 C CA . LEU A 1 496 ? 12.238 32.240 27.178 1.00 33.37 493 LEU A CA 1
ATOM 3613 C C . LEU A 1 496 ? 10.991 31.442 26.862 1.00 32.08 493 LEU A C 1
ATOM 3614 O O . LEU A 1 496 ? 10.715 31.128 25.713 1.00 30.93 493 LEU A O 1
ATOM 3619 N N . ALA A 1 497 ? 10.223 31.132 27.880 1.00 31.76 494 ALA A N 1
ATOM 3620 C CA . ALA A 1 497 ? 8.988 30.395 27.642 1.00 32.13 494 ALA A CA 1
ATOM 3621 C C . ALA A 1 497 ? 7.856 31.083 28.357 1.00 33.49 494 ALA A C 1
ATOM 3622 O O . ALA A 1 497 ? 8.008 31.579 29.456 1.00 34.13 494 ALA A O 1
ATOM 3624 N N . ASN A 1 498 ? 6.710 31.161 27.710 1.00 35.42 495 ASN A N 1
ATOM 3625 C CA . ASN A 1 498 ? 5.474 31.548 28.404 1.00 36.77 495 ASN A CA 1
ATOM 3626 C C . ASN A 1 498 ? 5.296 30.807 29.740 1.00 37.05 495 ASN A C 1
ATOM 3627 O O . ASN A 1 498 ? 5.688 29.635 29.878 1.00 34.88 495 ASN A O 1
ATOM 3632 N N . ASN A 1 499 ? 4.703 31.507 30.713 1.00 39.28 496 ASN A N 1
ATOM 3633 C CA . ASN A 1 499 ? 4.567 30.977 32.069 1.00 40.26 496 ASN A CA 1
ATOM 3634 C C . ASN A 1 499 ? 3.798 29.685 32.117 1.00 40.38 496 ASN A C 1
ATOM 3635 O O . ASN A 1 499 ? 4.058 28.912 33.014 1.00 41.33 496 ASN A O 1
ATOM 3640 N N . CYS A 1 500 ? 2.869 29.455 31.181 1.00 39.81 497 CYS A N 1
ATOM 3641 C CA . CYS A 1 500 ? 2.084 28.210 31.140 1.00 40.13 497 CYS A CA 1
ATOM 3642 C C . CYS A 1 500 ? 2.783 26.981 30.510 1.00 39.76 497 CYS A C 1
ATOM 3643 O O . CYS A 1 500 ? 2.220 25.885 30.469 1.00 40.73 497 CYS A O 1
ATOM 3646 N N . VAL A 1 501 ? 3.983 27.148 29.988 1.00 38.93 498 VAL A N 1
ATOM 3647 C CA . VAL A 1 501 ? 4.614 26.085 29.242 1.00 38.09 498 VAL A CA 1
ATOM 3648 C C . VAL A 1 501 ? 5.636 25.446 30.156 1.00 38.53 498 VAL A C 1
ATOM 3649 O O . VAL A 1 501 ? 6.402 26.149 30.776 1.00 39.02 498 VAL A O 1
ATOM 3653 N N . ASP A 1 502 ? 5.622 24.126 30.265 1.00 38.06 499 ASP A N 1
ATOM 3654 C CA . ASP A 1 502 ? 6.697 23.436 30.961 1.00 38.45 499 ASP A CA 1
ATOM 3655 C C . ASP A 1 502 ? 7.551 22.667 29.942 1.00 36.26 499 ASP A C 1
ATOM 3656 O O . ASP A 1 502 ? 7.062 21.801 29.297 1.00 33.49 499 ASP A O 1
ATOM 3661 N N . LEU A 1 503 ? 8.828 22.995 29.817 1.00 36.13 500 LEU A N 1
ATOM 3662 C CA . LEU A 1 503 ? 9.672 22.340 28.817 1.00 36.07 500 LEU A CA 1
ATOM 3663 C C . LEU A 1 503 ? 10.217 20.987 29.261 1.00 36.86 500 LEU A C 1
ATOM 3664 O O . LEU A 1 503 ? 11.011 20.357 28.565 1.00 36.69 500 LEU A O 1
ATOM 3669 N N . GLY A 1 504 ? 9.842 20.562 30.451 1.00 38.89 501 GLY A N 1
ATOM 3670 C CA . GLY A 1 504 ? 10.274 19.291 30.975 1.00 40.79 501 GLY A CA 1
ATOM 3671 C C . GLY A 1 504 ? 11.740 19.072 31.246 1.00 42.63 501 GLY A C 1
ATOM 3672 O O . GLY A 1 504 ? 12.504 19.987 31.590 1.00 43.56 501 GLY A O 1
ATOM 3673 N N . LYS A 1 505 ? 12.136 17.819 31.162 1.00 45.02 502 LYS A N 1
ATOM 3674 C CA . LYS A 1 505 ? 13.536 17.466 31.407 1.00 46.89 502 LYS A CA 1
ATOM 3675 C C . LYS A 1 505 ? 13.984 16.506 30.310 1.00 45.27 502 LYS A C 1
ATOM 3676 O O . LYS A 1 505 ? 13.172 15.985 29.512 1.00 46.71 502 LYS A O 1
ATOM 3682 N N . GLY A 1 506 ? 15.278 16.341 30.197 1.00 43.90 503 GLY A N 1
ATOM 3683 C CA . GLY A 1 506 ? 15.832 15.334 29.315 1.00 42.40 503 GLY A CA 1
ATOM 3684 C C . GLY A 1 506 ? 17.301 15.236 29.543 1.00 40.56 503 GLY A C 1
ATOM 3685 O O . GLY A 1 506 ? 17.804 15.681 30.563 1.00 41.32 503 GLY A O 1
ATOM 3686 N N . THR A 1 507 ? 17.996 14.672 28.583 1.00 38.48 504 THR A N 1
ATOM 3687 C CA . THR A 1 507 ? 19.402 14.687 28.661 1.00 37.57 504 THR A CA 1
ATOM 3688 C C . THR A 1 507 ? 19.833 16.136 28.511 1.00 35.96 504 THR A C 1
ATOM 3689 O O . THR A 1 507 ? 19.067 16.985 28.063 1.00 34.23 504 THR A O 1
ATOM 3693 N N . PRO A 1 508 ? 21.074 16.420 28.872 1.00 34.70 505 PRO A N 1
ATOM 3694 C CA . PRO A 1 508 ? 21.679 17.652 28.433 1.00 34.04 505 PRO A CA 1
ATOM 3695 C C . PRO A 1 508 ? 21.480 17.782 26.934 1.00 33.42 505 PRO A C 1
ATOM 3696 O O . PRO A 1 508 ? 21.501 16.762 26.236 1.00 34.43 505 PRO A O 1
ATOM 3700 N N . GLU A 1 509 ? 21.272 18.997 26.451 1.00 32.33 506 GLU A N 1
ATOM 3701 C CA . GLU A 1 509 ? 21.010 19.245 25.052 1.00 31.96 506 GLU A CA 1
ATOM 3702 C C . GLU A 1 509 ? 22.270 19.068 24.295 1.00 31.75 506 GLU A C 1
ATOM 3703 O O . GLU A 1 509 ? 23.350 19.318 24.827 1.00 31.70 506 GLU A O 1
ATOM 3709 N N . ILE A 1 510 ? 22.123 18.677 23.026 1.00 32.29 507 ILE A N 1
ATOM 3710 C CA . ILE A 1 510 ? 23.241 18.536 22.114 1.00 31.82 507 ILE A CA 1
ATOM 3711 C C . ILE A 1 510 ? 23.780 19.878 21.757 1.00 32.62 507 ILE A C 1
ATOM 3712 O O . ILE A 1 510 ? 23.149 20.886 22.036 1.00 32.36 507 ILE A O 1
ATOM 3717 N N . HIS A 1 511 ? 24.948 19.865 21.117 1.00 33.10 508 HIS A N 1
ATOM 3718 C CA . HIS A 1 511 ? 25.527 21.007 20.459 1.00 33.99 508 HIS A CA 1
ATOM 3719 C C . HIS A 1 511 ? 25.013 20.948 19.018 1.00 35.14 508 HIS A C 1
ATOM 3720 O O . HIS A 1 511 ? 25.575 20.244 18.187 1.00 37.30 508 HIS A O 1
ATOM 3727 N N . GLY A 1 512 ? 23.951 21.693 18.728 1.00 35.26 509 GLY A N 1
ATOM 3728 C CA . GLY A 1 512 ? 23.375 21.759 17.410 1.00 35.02 509 GLY A CA 1
ATOM 3729 C C . GLY A 1 512 ? 22.095 22.576 17.511 1.00 35.47 509 GLY A C 1
ATOM 3730 O O . GLY A 1 512 ? 21.660 22.942 18.586 1.00 35.13 509 GLY A O 1
ATOM 3731 N N . SER A 1 513 ? 21.491 22.850 16.375 1.00 35.69 510 SER A N 1
ATOM 3732 C CA . SER A 1 513 ? 20.271 23.614 16.330 1.00 37.02 510 SER A CA 1
ATOM 3733 C C . SER A 1 513 ? 19.077 22.720 16.583 1.00 35.21 510 SER A C 1
ATOM 3734 O O . SER A 1 513 ? 19.110 21.549 16.303 1.00 35.51 510 SER A O 1
ATOM 3737 N N . TRP A 1 514 ? 18.056 23.317 17.167 1.00 34.05 511 TRP A N 1
ATOM 3738 C CA . TRP A 1 514 ? 16.834 22.672 17.547 1.00 33.47 511 TRP A CA 1
ATOM 3739 C C . TRP A 1 514 ? 17.101 21.625 18.624 1.00 32.33 511 TRP A C 1
ATOM 3740 O O . TRP A 1 514 ? 16.373 20.649 18.769 1.00 32.87 511 TRP A O 1
ATOM 3751 N N . SER A 1 515 ? 18.104 21.889 19.427 1.00 30.65 512 SER A N 1
ATOM 3752 C CA . SER A 1 515 ? 18.471 20.984 20.470 1.00 29.90 512 SER A CA 1
ATOM 3753 C C . SER A 1 515 ? 17.431 20.851 21.576 1.00 29.75 512 SER A C 1
ATOM 3754 O O . SER A 1 515 ? 17.470 19.881 22.312 1.00 29.53 512 SER A O 1
ATOM 3757 N N . LEU A 1 516 ? 16.514 21.813 21.696 1.00 29.66 513 LEU A N 1
ATOM 3758 C CA . LEU A 1 516 ? 15.396 21.740 22.627 1.00 29.53 513 LEU A CA 1
ATOM 3759 C C . LEU A 1 516 ? 14.482 20.527 22.458 1.00 29.98 513 LEU A C 1
ATOM 3760 O O . LEU A 1 516 ? 13.833 20.118 23.404 1.00 30.28 513 LEU A O 1
ATOM 3765 N N . LEU A 1 517 ? 14.412 19.971 21.255 1.00 30.15 514 LEU A N 1
ATOM 3766 C CA . LEU A 1 517 ? 13.473 18.927 20.945 1.00 30.86 514 LEU A CA 1
ATOM 3767 C C . LEU A 1 517 ? 13.734 17.601 21.653 1.00 30.97 514 LEU A C 1
ATOM 3768 O O . LEU A 1 517 ? 12.924 16.701 21.592 1.00 31.64 514 LEU A O 1
ATOM 3773 N N . ASN A 1 518 ? 14.885 17.442 22.273 1.00 31.81 515 ASN A N 1
ATOM 3774 C CA . ASN A 1 518 ? 15.156 16.202 22.969 1.00 31.71 515 ASN A CA 1
ATOM 3775 C C . ASN A 1 518 ? 14.160 16.009 24.095 1.00 29.66 515 ASN A C 1
ATOM 3776 O O . ASN A 1 518 ? 14.019 14.923 24.558 1.00 29.11 515 ASN A O 1
ATOM 3781 N N . SER A 1 519 ? 13.482 17.062 24.522 1.00 28.12 516 SER A N 1
ATOM 3782 C CA . SER A 1 519 ? 12.577 16.971 25.675 1.00 27.90 516 SER A CA 1
ATOM 3783 C C . SER A 1 519 ? 11.110 16.999 25.261 1.00 27.41 516 SER A C 1
ATOM 3784 O O . SER A 1 519 ? 10.221 17.123 26.116 1.00 27.54 516 SER A O 1
ATOM 3787 N N . ILE A 1 520 ? 10.866 16.906 23.973 1.00 25.82 517 ILE A N 1
ATOM 3788 C CA . ILE A 1 520 ? 9.577 17.282 23.452 1.00 27.70 517 ILE A CA 1
ATOM 3789 C C . ILE A 1 520 ? 8.387 16.399 23.909 1.00 28.90 517 ILE A C 1
ATOM 3790 O O . ILE A 1 520 ? 7.261 16.859 24.002 1.00 28.93 517 ILE A O 1
ATOM 3795 N N . ASP A 1 521 ? 8.640 15.131 24.155 1.00 29.72 518 ASP A N 1
ATOM 3796 C CA . ASP A 1 521 ? 7.591 14.233 24.649 1.00 32.27 518 ASP A CA 1
ATOM 3797 C C . ASP A 1 521 ? 7.196 14.646 26.091 1.00 33.40 518 ASP A C 1
ATOM 3798 O O . ASP A 1 521 ? 6.195 14.175 26.653 1.00 34.22 518 ASP A O 1
ATOM 3803 N N . SER A 1 522 ? 7.957 15.524 26.715 1.00 34.59 519 SER A N 1
ATOM 3804 C CA . SER A 1 522 ? 7.567 15.880 28.069 1.00 36.57 519 SER A CA 1
ATOM 3805 C C . SER A 1 522 ? 7.059 17.303 28.260 1.00 36.85 519 SER A C 1
ATOM 3806 O O . SER A 1 522 ? 6.888 17.701 29.373 1.00 37.91 519 SER A O 1
ATOM 3809 N N . TRP A 1 523 ? 6.752 18.034 27.190 1.00 37.61 520 TRP A N 1
ATOM 3810 C CA . TRP A 1 523 ? 6.144 19.368 27.324 1.00 38.14 520 TRP A CA 1
ATOM 3811 C C . TRP A 1 523 ? 4.688 19.332 27.778 1.00 40.49 520 TRP A C 1
ATOM 3812 O O . TRP A 1 523 ? 3.896 18.553 27.286 1.00 40.97 520 TRP A O 1
ATOM 3823 N N . LYS A 1 524 ? 4.333 20.208 28.709 1.00 43.71 521 LYS A N 1
ATOM 3824 C CA . LYS A 1 524 ? 2.941 20.321 29.257 1.00 46.46 521 LYS A CA 1
ATOM 3825 C C . LYS A 1 524 ? 2.378 21.737 29.079 1.00 46.85 521 LYS A C 1
ATOM 3826 O O . LYS A 1 524 ? 3.171 22.674 29.200 1.00 48.68 521 LYS A O 1
ATOM 3832 N N . THR B 1 33 ? 80.639 59.401 21.336 1.00 55.34 30 THR B N 1
ATOM 3833 C CA . THR B 1 33 ? 80.088 58.414 20.298 1.00 55.64 30 THR B CA 1
ATOM 3834 C C . THR B 1 33 ? 79.018 57.378 20.705 1.00 54.22 30 THR B C 1
ATOM 3835 O O . THR B 1 33 ? 79.210 56.150 20.628 1.00 55.60 30 THR B O 1
ATOM 3839 N N . LEU B 1 34 ? 77.853 57.906 20.998 1.00 50.82 31 LEU B N 1
ATOM 3840 C CA . LEU B 1 34 ? 76.652 57.140 21.220 1.00 48.46 31 LEU B CA 1
ATOM 3841 C C . LEU B 1 34 ? 76.050 56.530 19.925 1.00 47.27 31 LEU B C 1
ATOM 3842 O O . LEU B 1 34 ? 75.913 57.215 18.930 1.00 46.34 31 LEU B O 1
ATOM 3847 N N . GLN B 1 35 ? 75.684 55.248 19.951 1.00 46.03 32 GLN B N 1
ATOM 3848 C CA . GLN B 1 35 ? 74.866 54.673 18.895 1.00 44.84 32 GLN B CA 1
ATOM 3849 C C . GLN B 1 35 ? 73.418 54.540 19.357 1.00 42.71 32 GLN B C 1
ATOM 3850 O O . GLN B 1 35 ? 73.160 54.027 20.433 1.00 42.54 32 GLN B O 1
ATOM 3856 N N . LEU B 1 36 ? 72.473 54.980 18.537 1.00 40.37 33 LEU B N 1
ATOM 3857 C CA . LEU B 1 36 ? 71.058 54.906 18.885 1.00 38.64 33 LEU B CA 1
ATOM 3858 C C . LEU B 1 36 ? 70.242 54.273 17.778 1.00 39.31 33 LEU B C 1
ATOM 3859 O O . LEU B 1 36 ? 70.534 54.463 16.609 1.00 39.16 33 LEU B O 1
ATOM 3864 N N . ALA B 1 37 ? 69.175 53.580 18.158 1.00 40.02 34 ALA B N 1
ATOM 3865 C CA . ALA B 1 37 ? 68.150 53.082 17.239 1.00 40.81 34 ALA B CA 1
ATOM 3866 C C . ALA B 1 37 ? 66.825 53.554 17.780 1.00 41.52 34 ALA B C 1
ATOM 3867 O O . ALA B 1 37 ? 66.258 52.934 18.652 1.00 41.53 34 ALA B O 1
ATOM 3869 N N . ILE B 1 38 ? 66.324 54.659 17.291 1.00 43.35 35 ILE B N 1
ATOM 3870 C CA . ILE B 1 38 ? 65.110 55.221 17.850 1.00 44.79 35 ILE B CA 1
ATOM 3871 C C . ILE B 1 38 ? 64.076 55.442 16.792 1.00 47.50 35 ILE B C 1
ATOM 3872 O O . ILE B 1 38 ? 63.156 56.240 16.973 1.00 47.31 35 ILE B O 1
ATOM 3877 N N . GLY B 1 39 ? 64.219 54.737 15.685 1.00 52.45 36 GLY B N 1
ATOM 3878 C CA . GLY B 1 39 ? 63.261 54.850 14.597 1.00 55.87 36 GLY B CA 1
ATOM 3879 C C . GLY B 1 39 ? 63.897 54.527 13.274 1.00 59.75 36 GLY B C 1
ATOM 3880 O O . GLY B 1 39 ? 65.130 54.423 13.162 1.00 60.42 36 GLY B O 1
ATOM 3881 N N . ASP B 1 40 ? 63.049 54.379 12.263 1.00 63.84 37 ASP B N 1
ATOM 3882 C CA . ASP B 1 40 ? 63.554 54.016 10.952 1.00 67.49 37 ASP B CA 1
ATOM 3883 C C . ASP B 1 40 ? 64.023 55.243 10.194 1.00 68.35 37 ASP B C 1
ATOM 3884 O O . ASP B 1 40 ? 63.757 56.405 10.558 1.00 67.85 37 ASP B O 1
ATOM 3889 N N . GLU B 1 41 ? 64.781 54.929 9.164 1.00 71.01 38 GLU B N 1
ATOM 38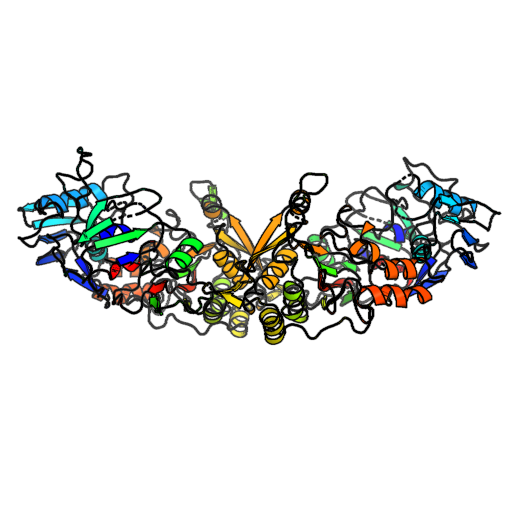90 C CA . GLU B 1 41 ? 65.264 55.869 8.193 1.00 72.91 38 GLU B CA 1
ATOM 3891 C C . GLU B 1 41 ? 64.189 56.913 7.842 1.00 74.20 38 GLU B C 1
ATOM 3892 O O . GLU B 1 41 ? 63.041 56.576 7.566 1.00 73.74 38 GLU B O 1
ATOM 3898 N N . PRO B 1 42 ? 64.563 58.185 7.870 1.00 76.67 39 PRO B N 1
ATOM 3899 C CA . PRO B 1 42 ? 63.626 59.216 7.499 1.00 78.59 39 PRO B CA 1
ATOM 3900 C C . PRO B 1 42 ? 63.104 59.089 6.062 1.00 81.69 39 PRO B C 1
ATOM 3901 O O . PRO B 1 42 ? 63.870 58.685 5.151 1.00 82.39 39 PRO B O 1
ATOM 3905 N N . THR B 1 43 ? 61.819 59.442 5.868 1.00 83.77 40 THR B N 1
ATOM 3906 C CA . THR B 1 43 ? 61.231 59.491 4.514 1.00 85.97 40 THR B CA 1
ATOM 3907 C C . THR B 1 43 ? 61.613 60.838 3.850 1.00 86.54 40 THR B C 1
ATOM 3908 O O . THR B 1 43 ? 61.409 61.933 4.435 1.00 85.86 40 THR B O 1
ATOM 3912 N N . GLU B 1 44 ? 62.245 60.697 2.670 1.00 87.80 41 GLU B N 1
ATOM 3913 C CA . GLU B 1 44 ? 62.654 61.786 1.732 1.00 88.09 41 GLU B CA 1
ATOM 3914 C C . GLU B 1 44 ? 64.029 62.453 2.036 1.00 86.68 41 GLU B C 1
ATOM 3915 O O . GLU B 1 44 ? 64.950 62.393 1.198 1.00 87.85 41 GLU B O 1
ATOM 3921 N N . GLY B 1 45 ? 64.163 63.075 3.210 1.00 83.93 42 GLY B N 1
ATOM 3922 C CA . GLY B 1 45 ? 65.445 63.624 3.658 1.00 81.69 42 GLY B CA 1
ATOM 3923 C C . GLY B 1 45 ? 65.282 64.601 4.816 1.00 79.04 42 GLY B C 1
ATOM 3924 O O . GLY B 1 45 ? 64.397 64.431 5.703 1.00 77.97 42 GLY B O 1
ATOM 3925 N N . PHE B 1 46 ? 66.139 65.633 4.790 1.00 76.56 43 PHE B N 1
ATOM 3926 C CA . PHE B 1 46 ? 66.208 66.657 5.855 1.00 73.75 43 PHE B CA 1
ATOM 3927 C C . PHE B 1 46 ? 66.002 68.079 5.334 1.00 70.97 43 PHE B C 1
ATOM 3928 O O . PHE B 1 46 ? 66.899 68.929 5.415 1.00 70.68 43 PHE B O 1
ATOM 3936 N N . ASP B 1 47 ? 64.833 68.317 4.757 1.00 67.91 44 ASP B N 1
ATOM 3937 C CA . ASP B 1 47 ? 64.510 69.613 4.212 1.00 65.26 44 ASP B CA 1
ATOM 3938 C C . ASP B 1 47 ? 63.385 70.142 5.079 1.00 62.37 44 ASP B C 1
ATOM 3939 O O . ASP B 1 47 ? 62.260 69.718 4.943 1.00 63.22 44 ASP B O 1
ATOM 3944 N N . PRO B 1 48 ? 63.687 71.039 6.005 1.00 58.54 45 PRO B N 1
ATOM 3945 C CA . PRO B 1 48 ? 62.672 71.608 6.845 1.00 56.78 45 PRO B CA 1
ATOM 3946 C C . PRO B 1 48 ? 61.495 72.135 6.066 1.00 56.20 45 PRO B C 1
ATOM 3947 O O . PRO B 1 48 ? 60.449 72.304 6.661 1.00 54.59 45 PRO B O 1
ATOM 3959 N N . LEU B 1 50 ? 59.614 70.728 4.585 1.00 60.82 47 LEU B N 1
ATOM 3960 C CA . LEU B 1 50 ? 58.721 69.571 4.631 1.00 61.85 47 LEU B CA 1
ATOM 3961 C C . LEU B 1 50 ? 58.124 69.341 6.035 1.00 61.19 47 LEU B C 1
ATOM 3962 O O . LEU B 1 50 ? 57.500 68.330 6.270 1.00 61.88 47 LEU B O 1
ATOM 3967 N N . GLY B 1 51 ? 58.336 70.259 6.970 1.00 61.05 48 GLY B N 1
ATOM 3968 C CA . GLY B 1 51 ? 57.570 70.291 8.215 1.00 60.96 48 GLY B CA 1
ATOM 3969 C C . GLY B 1 51 ? 58.306 69.874 9.468 1.00 60.88 48 GLY B C 1
ATOM 3970 O O . GLY B 1 51 ? 59.541 69.744 9.496 1.00 61.08 48 GLY B O 1
ATOM 3971 N N . TRP B 1 52 ? 57.528 69.673 10.516 1.00 60.96 49 TRP B N 1
ATOM 3972 C CA . TRP B 1 52 ? 58.067 69.297 11.817 1.00 61.75 49 TRP B CA 1
ATOM 3973 C C . TRP B 1 52 ? 57.210 68.205 12.475 1.00 62.16 49 TRP B C 1
ATOM 3974 O O . TRP B 1 52 ? 57.224 68.054 13.697 1.00 62.12 49 TRP B O 1
ATOM 3985 N N . SER B 1 53 ? 56.469 67.446 11.673 1.00 63.06 50 SER B N 1
ATOM 3986 C CA . SER B 1 53 ? 55.721 66.275 12.196 1.00 63.70 50 SER B CA 1
ATOM 3987 C C . SER B 1 53 ? 56.684 65.125 12.593 1.00 63.62 50 SER B C 1
ATOM 3988 O O . SER B 1 53 ? 56.403 64.393 13.524 1.00 63.80 50 SER B O 1
ATOM 3991 N N . HIS B 1 54 ? 57.793 64.996 11.846 1.00 63.51 51 HIS B N 1
ATOM 3992 C CA . HIS B 1 54 ? 58.938 64.120 12.131 1.00 63.09 51 HIS B CA 1
ATOM 3993 C C . HIS B 1 54 ? 59.798 64.891 13.155 1.00 60.57 51 HIS B C 1
ATOM 3994 O O . HIS B 1 54 ? 59.594 66.093 13.399 1.00 60.38 51 HIS B O 1
ATOM 4001 N N . GLY B 1 55 ? 60.751 64.193 13.759 1.00 57.62 52 GLY B N 1
ATOM 4002 C CA . GLY B 1 55 ? 61.631 64.758 14.757 1.00 54.43 52 GLY B CA 1
ATOM 4003 C C . GLY B 1 55 ? 63.057 64.741 14.278 1.00 51.93 52 GLY B C 1
ATOM 4004 O O . GLY B 1 55 ? 63.883 65.398 14.871 1.00 51.14 52 GLY B O 1
ATOM 4005 N N . SER B 1 56 ? 63.369 64.044 13.187 1.00 49.26 53 SER B N 1
ATOM 4006 C CA . SER B 1 56 ? 64.767 63.971 12.788 1.00 47.79 53 SER B CA 1
ATOM 4007 C C . SER B 1 56 ? 65.341 65.299 12.311 1.00 45.43 53 SER B C 1
ATOM 4008 O O . SER B 1 56 ? 66.545 65.486 12.294 1.00 45.17 53 SER B O 1
ATOM 4011 N N . TYR B 1 57 ? 64.486 66.181 11.839 1.00 43.40 54 TYR B N 1
ATOM 4012 C CA . TYR B 1 57 ? 64.957 67.439 11.312 1.00 42.61 54 TYR B CA 1
ATOM 4013 C C . TYR B 1 57 ? 65.656 68.204 12.474 1.00 40.48 54 TYR B C 1
ATOM 4014 O O . TYR B 1 57 ? 66.634 68.912 12.242 1.00 39.41 54 TYR B O 1
ATOM 4023 N N . LEU B 1 58 ? 65.206 67.983 13.714 1.00 38.35 55 LEU B N 1
ATOM 4024 C CA . LEU B 1 58 ? 65.822 68.611 14.880 1.00 36.73 55 LEU B CA 1
ATOM 4025 C C . LEU B 1 58 ? 67.296 68.279 15.097 1.00 35.60 55 LEU B C 1
ATOM 4026 O O . LEU B 1 58 ? 67.981 68.904 15.873 1.00 34.76 55 LEU B O 1
ATOM 4031 N N . LEU B 1 59 ? 67.793 67.308 14.377 1.00 35.06 56 LEU B N 1
ATOM 4032 C CA . LEU B 1 59 ? 69.168 66.904 14.515 1.00 34.77 56 LEU B CA 1
ATOM 4033 C C . LEU B 1 59 ? 70.076 67.910 13.840 1.00 33.55 56 LEU B C 1
ATOM 4034 O O . LEU B 1 59 ? 71.090 68.305 14.385 1.00 34.00 56 LEU B O 1
ATOM 4039 N N . LEU B 1 60 ? 69.667 68.359 12.670 1.00 32.77 57 LEU B N 1
ATOM 4040 C CA . LEU B 1 60 ? 70.513 69.142 11.809 1.00 32.50 57 LEU B CA 1
ATOM 4041 C C . LEU B 1 60 ? 70.083 70.586 11.691 1.00 32.27 57 LEU B C 1
ATOM 4042 O O . LEU B 1 60 ? 70.860 71.426 11.201 1.00 31.28 57 LEU B O 1
ATOM 4047 N N . HIS B 1 61 ? 68.878 70.860 12.175 1.00 31.70 58 HIS B N 1
ATOM 4048 C CA . HIS B 1 61 ? 68.213 72.130 11.997 1.00 31.52 58 HIS B CA 1
ATOM 4049 C C . HIS B 1 61 ? 67.697 72.725 13.265 1.00 31.53 58 HIS B C 1
ATOM 4050 O O . HIS B 1 61 ? 67.465 72.005 14.245 1.00 31.43 58 HIS B O 1
ATOM 4057 N N . SER B 1 62 ? 67.440 74.030 13.191 1.00 31.47 59 SER B N 1
ATOM 4058 C CA . SER B 1 62 ? 66.853 74.747 14.283 1.00 31.96 59 SER B CA 1
ATOM 4059 C C . SER B 1 62 ? 65.863 75.794 13.854 1.00 31.31 59 SER B C 1
ATOM 4060 O O . SER B 1 62 ? 66.085 76.529 12.886 1.00 31.39 59 SER B O 1
ATOM 4063 N N . PRO B 1 63 ? 64.769 75.919 14.605 1.00 30.37 60 PRO B N 1
ATOM 4064 C CA . PRO B 1 63 ? 63.853 77.020 14.408 1.00 29.63 60 PRO B CA 1
ATOM 4065 C C . PRO B 1 63 ? 64.367 78.234 15.102 1.00 28.50 60 PRO B C 1
ATOM 4066 O O . PRO B 1 63 ? 65.331 78.138 15.805 1.00 28.60 60 PRO B O 1
ATOM 4070 N N . LEU B 1 64 ? 63.694 79.359 14.922 1.00 28.23 61 LEU B N 1
ATOM 4071 C CA . LEU B 1 64 ? 64.072 80.601 15.549 1.00 27.99 61 LEU B CA 1
ATOM 4072 C C . LEU B 1 64 ? 63.917 80.522 17.069 1.00 28.79 61 LEU B C 1
ATOM 4073 O O . LEU B 1 64 ? 64.700 81.132 17.812 1.00 27.69 61 LEU B O 1
ATOM 4078 N N . LEU B 1 65 ? 62.893 79.786 17.534 1.00 29.25 62 LEU B N 1
ATOM 4079 C CA . LEU B 1 65 ? 62.625 79.616 18.973 1.00 29.29 62 LEU B CA 1
ATOM 4080 C C . LEU B 1 65 ? 62.650 78.147 19.356 1.00 30.12 62 LEU B C 1
ATOM 4081 O O . LEU B 1 65 ? 62.439 77.267 18.553 1.00 30.08 62 LEU B O 1
ATOM 4086 N N . LYS B 1 66 ? 62.877 77.896 20.617 1.00 32.80 63 LYS B N 1
ATOM 4087 C CA . LYS B 1 66 ? 62.951 76.540 21.139 1.00 35.87 63 LYS B CA 1
ATOM 4088 C C . LYS B 1 66 ? 62.145 76.439 22.443 1.00 35.07 63 LYS B C 1
ATOM 4089 O O . LYS B 1 66 ? 62.407 77.180 23.373 1.00 34.65 63 LYS B O 1
ATOM 4095 N N . GLN B 1 67 ? 61.207 75.500 22.506 1.00 34.70 64 GLN B N 1
ATOM 4096 C CA . GLN B 1 67 ? 60.287 75.431 23.639 1.00 35.14 64 GLN B CA 1
ATOM 4097 C C . GLN B 1 67 ? 60.930 74.795 24.842 1.00 35.72 64 GLN B C 1
ATOM 4098 O O . GLN B 1 67 ? 61.574 73.790 24.715 1.00 35.40 64 GLN B O 1
ATOM 4104 N N . ASN B 1 68 ? 60.783 75.437 25.993 1.00 37.49 65 ASN B N 1
ATOM 4105 C CA . ASN B 1 68 ? 61.293 74.968 27.282 1.00 39.40 65 ASN B CA 1
ATOM 4106 C C . ASN B 1 68 ? 60.323 73.946 27.865 1.00 40.34 65 ASN B C 1
ATOM 4107 O O . ASN B 1 68 ? 59.167 73.895 27.481 1.00 37.71 65 ASN B O 1
ATOM 4112 N N . GLU B 1 69 ? 60.768 73.242 28.901 1.00 42.75 66 GLU B N 1
ATOM 4113 C CA . GLU B 1 69 ? 59.962 72.186 29.461 1.00 44.74 66 GLU B CA 1
ATOM 4114 C C . GLU B 1 69 ? 58.738 72.787 30.157 1.00 43.75 66 GLU B C 1
ATOM 4115 O O . GLU B 1 69 ? 57.742 72.127 30.322 1.00 44.54 66 GLU B O 1
ATOM 4121 N N . ASP B 1 70 ? 58.789 74.050 30.516 1.00 42.62 67 ASP B N 1
ATOM 4122 C CA . ASP B 1 70 ? 57.634 74.653 31.120 1.00 42.72 67 ASP B CA 1
ATOM 4123 C C . ASP B 1 70 ? 56.717 75.321 30.085 1.00 40.62 67 ASP B C 1
ATOM 4124 O O . ASP B 1 70 ? 55.784 76.014 30.432 1.00 39.00 67 ASP B O 1
ATOM 4129 N N . PHE B 1 71 ? 57.012 75.101 28.811 1.00 38.74 68 PHE B N 1
ATOM 4130 C CA . PHE B 1 71 ? 56.144 75.477 27.709 1.00 38.14 68 PHE B CA 1
ATOM 4131 C C . PHE B 1 71 ? 56.337 76.915 27.221 1.00 38.43 68 PHE B C 1
ATOM 4132 O O . PHE B 1 71 ? 55.838 77.271 26.152 1.00 39.27 68 PHE B O 1
ATOM 4140 N N . SER B 1 72 ? 57.060 77.729 27.989 1.00 37.76 69 SER B N 1
ATOM 4141 C CA . SER B 1 72 ? 57.578 78.982 27.502 1.00 37.26 69 SER B CA 1
ATOM 4142 C C . SER B 1 72 ? 58.656 78.776 26.387 1.00 36.52 69 SER B C 1
ATOM 4143 O O . SER B 1 72 ? 59.047 77.678 26.071 1.00 35.67 69 SER B O 1
ATOM 4146 N N . TRP B 1 73 ? 59.124 79.876 25.826 1.00 36.45 70 TRP B N 1
ATOM 4147 C CA . TRP B 1 73 ? 59.927 79.878 24.640 1.00 36.37 70 TRP B CA 1
ATOM 4148 C C . TRP B 1 73 ? 61.308 80.456 24.886 1.00 37.47 70 TRP B C 1
ATOM 4149 O O . TRP B 1 73 ? 61.434 81.525 25.349 1.00 37.48 70 TRP B O 1
ATOM 4160 N N . ASP B 1 74 ? 62.347 79.725 24.558 1.00 40.21 71 ASP B N 1
ATOM 4161 C CA . ASP B 1 74 ? 63.747 80.253 24.571 1.00 42.82 71 ASP B CA 1
ATOM 4162 C C . ASP B 1 74 ? 64.034 80.911 23.227 1.00 42.04 71 ASP B C 1
ATOM 4163 O O . ASP B 1 74 ? 63.746 80.342 22.183 1.00 41.72 71 ASP B O 1
ATOM 4168 N N . SER B 1 75 ? 64.549 82.128 23.237 1.00 42.46 72 SER B N 1
ATOM 4169 C CA . SER B 1 75 ? 64.890 82.789 21.970 1.00 42.60 72 SER B CA 1
ATOM 4170 C C . SER B 1 75 ? 66.299 82.427 21.623 1.00 40.97 72 SER B C 1
ATOM 4171 O O . SER B 1 75 ? 67.224 83.070 22.031 1.00 43.29 72 SER B O 1
ATOM 4174 N N . LEU B 1 76 ? 66.437 81.374 20.874 1.00 39.06 73 LEU B N 1
ATOM 4175 C CA . LEU B 1 76 ? 67.702 80.827 20.489 1.00 38.12 73 LEU B CA 1
ATOM 4176 C C . LEU B 1 76 ? 68.360 81.642 19.389 1.00 36.61 73 LEU B C 1
ATOM 4177 O O . LEU B 1 76 ? 69.519 81.974 19.472 1.00 36.80 73 LEU B O 1
ATOM 4182 N N . LEU B 1 77 ? 67.615 81.959 18.333 1.00 34.88 74 LEU B N 1
ATOM 4183 C CA . LEU B 1 77 ? 68.137 82.751 17.231 1.00 33.24 74 LEU B CA 1
ATOM 4184 C C . LEU B 1 77 ? 67.641 84.192 17.233 1.00 33.30 74 LEU B C 1
ATOM 4185 O O . LEU B 1 77 ? 68.176 84.991 16.504 1.00 33.02 74 LEU B O 1
ATOM 4190 N N . LEU B 1 78 ? 66.678 84.554 18.066 1.00 33.36 75 LEU B N 1
ATOM 4191 C CA . LEU B 1 78 ? 66.191 85.934 18.055 1.00 33.64 75 LEU B CA 1
ATOM 4192 C C . LEU B 1 78 ? 66.598 86.685 19.314 1.00 35.13 75 LEU B C 1
ATOM 4193 O O . LEU B 1 78 ? 66.644 86.129 20.370 1.00 36.45 75 LEU B O 1
ATOM 4198 N N . SER B 1 79 ? 66.896 87.969 19.192 1.00 36.76 76 SER B N 1
ATOM 4199 C CA . SER B 1 79 ? 67.099 88.823 20.322 1.00 37.06 76 SER B CA 1
ATOM 4200 C C . SER B 1 79 ? 65.791 89.429 20.743 1.00 38.31 76 SER B C 1
ATOM 4201 O O . SER B 1 79 ? 65.683 89.930 21.847 1.00 38.75 76 SER B O 1
ATOM 4204 N N . GLN B 1 80 ? 64.810 89.416 19.853 1.00 38.84 77 GLN B N 1
ATOM 4205 C CA . GLN B 1 80 ? 63.516 89.965 20.141 1.00 40.15 77 GLN B CA 1
ATOM 4206 C C . GLN B 1 80 ? 62.494 89.512 19.098 1.00 38.13 77 GLN B C 1
ATOM 4207 O O . GLN B 1 80 ? 62.790 89.357 17.932 1.00 37.68 77 GLN B O 1
ATOM 4213 N N . TYR B 1 81 ? 61.286 89.281 19.546 1.00 37.78 78 TYR B N 1
ATOM 4214 C CA . TYR B 1 81 ? 60.136 89.148 18.684 1.00 38.08 78 TYR B CA 1
ATOM 4215 C C . TYR B 1 81 ? 58.940 89.826 19.339 1.00 39.39 78 TYR B C 1
ATOM 4216 O O . TYR B 1 81 ? 58.861 89.862 20.570 1.00 41.25 78 TYR B O 1
ATOM 4225 N N . GLN B 1 82 ? 57.997 90.334 18.547 1.00 40.40 79 GLN B N 1
ATOM 4226 C CA . GLN B 1 82 ? 56.890 91.157 19.079 1.00 41.54 79 GLN B CA 1
ATOM 4227 C C . GLN B 1 82 ? 55.778 91.133 18.069 1.00 40.13 79 GLN B C 1
ATOM 4228 O O . GLN B 1 82 ? 55.977 91.514 16.951 1.00 39.36 79 GLN B O 1
ATOM 4234 N N . PRO B 1 83 ? 54.607 90.653 18.431 1.00 39.36 80 PRO B N 1
ATOM 4235 C CA . PRO B 1 83 ? 53.509 90.889 17.496 1.00 39.81 80 PRO B CA 1
ATOM 4236 C C . PRO B 1 83 ? 53.043 92.334 17.581 1.00 39.86 80 PRO B C 1
ATOM 4237 O O . PRO B 1 83 ? 53.270 92.952 18.563 1.00 39.49 80 PRO B O 1
ATOM 4241 N N . SER B 1 84 ? 52.438 92.858 16.538 1.00 40.35 81 SER B N 1
ATOM 4242 C CA . SER B 1 84 ? 51.878 94.204 16.566 1.00 41.95 81 SER B CA 1
ATOM 4243 C C . SER B 1 84 ? 50.548 94.209 17.330 1.00 42.94 81 SER B C 1
ATOM 4244 O O . SER B 1 84 ? 49.940 93.154 17.549 1.00 42.17 81 SER B O 1
ATOM 4247 N N . ASP B 1 85 ? 50.074 95.400 17.685 1.00 45.63 82 ASP B N 1
ATOM 4248 C CA . ASP B 1 85 ? 48.832 95.541 18.490 1.00 47.58 82 ASP B CA 1
ATOM 4249 C C . ASP B 1 85 ? 47.664 94.938 17.743 1.00 46.92 82 ASP B C 1
ATOM 4250 O O . ASP B 1 85 ? 46.881 94.181 18.314 1.00 47.01 82 ASP B O 1
ATOM 4255 N N . ASP B 1 86 ? 47.600 95.163 16.440 1.00 46.40 83 ASP B N 1
ATOM 4256 C CA . ASP B 1 86 ? 46.527 94.544 15.679 1.00 46.97 83 ASP B CA 1
ATOM 4257 C C . ASP B 1 86 ? 46.751 93.081 15.341 1.00 45.24 83 ASP B C 1
ATOM 4258 O O . ASP B 1 86 ? 45.900 92.469 14.700 1.00 44.84 83 ASP B O 1
ATOM 4263 N N . GLY B 1 87 ? 47.900 92.541 15.757 1.00 44.26 84 GLY B N 1
ATOM 4264 C CA . GLY B 1 87 ? 48.242 91.134 15.571 1.00 42.86 84 GLY B CA 1
ATOM 4265 C C . GLY B 1 87 ? 48.525 90.670 14.152 1.00 42.26 84 GLY B C 1
ATOM 4266 O O . GLY B 1 87 ? 48.668 89.499 13.939 1.00 42.09 84 GLY B O 1
ATOM 4267 N N . LYS B 1 88 ? 48.609 91.578 13.192 1.00 42.22 85 LYS B N 1
ATOM 4268 C CA . LYS B 1 88 ? 48.777 91.205 11.792 1.00 42.58 85 LYS B CA 1
ATOM 4269 C C . LYS B 1 88 ? 50.209 91.195 11.272 1.00 40.92 85 LYS B C 1
ATOM 4270 O O . LYS B 1 88 ? 50.458 90.712 10.162 1.00 40.38 85 LYS B O 1
ATOM 4276 N N . THR B 1 89 ? 51.132 91.765 12.040 1.00 39.77 86 THR B N 1
ATOM 4277 C CA . THR B 1 89 ? 52.551 91.692 11.736 1.00 39.01 86 THR B CA 1
ATOM 4278 C C . THR B 1 89 ? 53.318 91.256 12.993 1.00 37.37 86 THR B C 1
ATOM 4279 O O . THR B 1 89 ? 52.875 91.491 14.077 1.00 37.80 86 THR B O 1
ATOM 4283 N N . TRP B 1 90 ? 54.406 90.521 12.825 1.00 35.80 87 TRP B N 1
ATOM 4284 C CA . TRP B 1 90 ? 55.354 90.261 13.883 1.00 34.04 87 TRP B CA 1
ATOM 4285 C C . TRP B 1 90 ? 56.691 90.820 13.433 1.00 33.57 87 TRP B C 1
ATOM 4286 O O . TRP B 1 90 ? 57.063 90.652 12.281 1.00 34.03 87 TRP B O 1
ATOM 4297 N N . LEU B 1 91 ? 57.408 91.494 14.311 1.00 32.94 88 LEU B N 1
ATOM 4298 C CA . LEU B 1 91 ? 58.773 91.923 14.039 1.00 32.55 88 LEU B CA 1
ATOM 4299 C C . LEU B 1 91 ? 59.733 90.972 14.708 1.00 31.73 88 LEU B C 1
ATOM 4300 O O . LEU B 1 91 ? 59.671 90.784 15.926 1.00 30.89 88 LEU B O 1
ATOM 4305 N N . LEU B 1 92 ? 60.615 90.365 13.912 1.00 31.62 89 LEU B N 1
ATOM 4306 C CA . LEU B 1 92 ? 61.641 89.446 14.419 1.00 31.39 89 LEU B CA 1
ATOM 4307 C C . LEU B 1 92 ? 63.000 90.109 14.324 1.00 31.85 89 LEU B C 1
ATOM 4308 O O . LEU B 1 92 ? 63.364 90.582 13.255 1.00 32.83 89 LEU B O 1
ATOM 4313 N N . THR B 1 93 ? 63.747 90.176 15.434 1.00 31.85 90 THR B N 1
ATOM 4314 C CA . THR B 1 93 ? 65.122 90.643 15.387 1.00 30.78 90 THR B CA 1
ATOM 4315 C C . THR B 1 93 ? 66.113 89.514 15.661 1.00 30.47 90 THR B C 1
ATOM 4316 O O . THR B 1 93 ? 66.075 88.868 16.709 1.00 30.19 90 THR B O 1
ATOM 4320 N N . LEU B 1 94 ? 67.003 89.267 14.719 1.00 30.53 91 LEU B N 1
ATOM 4321 C CA . LEU B 1 94 ? 67.968 88.188 14.871 1.00 30.43 91 LEU B CA 1
ATOM 4322 C C . LEU B 1 94 ? 69.120 88.601 15.776 1.00 30.20 91 LEU B C 1
ATOM 4323 O O . LEU B 1 94 ? 69.506 89.760 15.808 1.00 31.16 91 LEU B O 1
ATOM 4328 N N . LYS B 1 95 ? 69.676 87.660 16.512 1.00 30.24 92 LYS B N 1
ATOM 4329 C CA . LYS B 1 95 ? 71.023 87.873 17.063 1.00 31.53 92 LYS B CA 1
ATOM 4330 C C . LYS B 1 95 ? 72.061 88.098 15.961 1.00 31.39 92 LYS B C 1
ATOM 4331 O O . LYS B 1 95 ? 72.005 87.515 14.886 1.00 31.18 92 LYS B O 1
ATOM 4337 N N . PRO B 1 96 ? 73.028 88.954 16.227 1.00 32.40 93 PRO B N 1
ATOM 4338 C CA . PRO B 1 96 ? 74.076 89.293 15.251 1.00 32.27 93 PRO B CA 1
ATOM 4339 C C . PRO B 1 96 ? 75.106 88.189 14.980 1.00 32.56 93 PRO B C 1
ATOM 4340 O O . PRO B 1 96 ? 75.759 88.192 13.936 1.00 33.06 93 PRO B O 1
ATOM 4344 N N . ASP B 1 97 ? 75.301 87.286 15.918 1.00 33.35 94 ASP B N 1
ATOM 4345 C CA . ASP B 1 97 ? 76.403 86.306 15.801 1.00 35.35 94 ASP B CA 1
ATOM 4346 C C . ASP B 1 97 ? 76.031 84.924 15.213 1.00 34.36 94 ASP B C 1
ATOM 4347 O O . ASP B 1 97 ? 76.818 83.995 15.315 1.00 35.67 94 ASP B O 1
ATOM 4352 N N . LEU B 1 98 ? 74.904 84.796 14.517 1.00 32.03 95 LEU B N 1
ATOM 4353 C CA . LEU B 1 98 ? 74.458 83.492 14.091 1.00 29.77 95 LEU B CA 1
ATOM 4354 C C . LEU B 1 98 ? 75.080 83.041 12.804 1.00 29.13 95 LEU B C 1
ATOM 4355 O O . LEU B 1 98 ? 75.262 83.850 11.901 1.00 29.54 95 LEU B O 1
ATOM 4360 N N . LYS B 1 99 ? 75.352 81.731 12.708 1.00 28.49 96 LYS B N 1
ATOM 4361 C CA . LYS B 1 99 ? 75.871 81.072 11.501 1.00 27.64 96 LYS B CA 1
ATOM 4362 C C . LYS B 1 99 ? 75.156 79.743 11.316 1.00 27.49 96 LYS B C 1
ATOM 4363 O O . LYS B 1 99 ? 74.500 79.258 12.236 1.00 27.99 96 LYS B O 1
ATOM 4369 N N . PHE B 1 100 ? 75.299 79.147 10.147 1.00 27.35 97 PHE B N 1
ATOM 4370 C CA . PHE B 1 100 ? 74.827 77.805 9.870 1.00 27.60 97 PHE B CA 1
ATOM 4371 C C . PHE B 1 100 ? 75.964 76.842 10.194 1.00 27.82 97 PHE B C 1
ATOM 4372 O O . PHE B 1 100 ? 77.040 77.257 10.545 1.00 26.37 97 PHE B O 1
ATOM 4380 N N . SER B 1 101 ? 75.746 75.557 9.969 1.00 28.13 98 SER B N 1
ATOM 4381 C CA . SER B 1 101 ? 76.687 74.559 10.391 1.00 29.02 98 SER B CA 1
ATOM 4382 C C . SER B 1 101 ? 77.972 74.522 9.613 1.00 29.39 98 SER B C 1
ATOM 4383 O O . SER B 1 101 ? 78.891 73.833 10.016 1.00 29.47 98 SER B O 1
ATOM 4386 N N . ASP B 1 102 ? 78.063 75.242 8.507 1.00 29.37 99 ASP B N 1
ATOM 4387 C CA . ASP B 1 102 ? 79.344 75.357 7.807 1.00 29.79 99 ASP B CA 1
ATOM 4388 C C . ASP B 1 102 ? 80.080 76.666 8.081 1.00 28.82 99 ASP B C 1
ATOM 4389 O O . ASP B 1 102 ? 81.112 76.899 7.498 1.00 29.80 99 ASP B O 1
ATOM 4394 N N . GLY B 1 103 ? 79.568 77.499 8.958 1.00 27.65 100 GLY B N 1
ATOM 4395 C CA . GLY B 1 103 ? 80.193 78.754 9.260 1.00 28.43 100 GLY B CA 1
ATOM 4396 C C . GLY B 1 103 ? 79.678 79.939 8.483 1.00 28.85 100 GLY B C 1
ATOM 4397 O O . GLY B 1 103 ? 80.008 81.083 8.774 1.00 30.72 100 GLY B O 1
ATOM 4398 N N . SER B 1 104 ? 78.914 79.692 7.446 1.00 30.03 101 SER B N 1
ATOM 4399 C CA . SER B 1 104 ? 78.291 80.785 6.710 1.00 30.64 101 SER B CA 1
ATOM 4400 C C . SER B 1 104 ? 77.255 81.524 7.599 1.00 30.57 101 SER B C 1
ATOM 4401 O O . SER B 1 104 ? 76.769 81.021 8.623 1.00 31.34 101 SER B O 1
ATOM 4404 N N . PRO B 1 105 ? 76.993 82.762 7.271 1.00 30.63 102 PRO B N 1
ATOM 4405 C CA . PRO B 1 105 ? 76.176 83.568 8.150 1.00 30.44 102 PRO B CA 1
ATOM 4406 C C . PRO B 1 105 ? 74.673 83.342 8.005 1.00 29.17 102 PRO B C 1
ATOM 4407 O O . PRO B 1 105 ? 74.181 83.057 6.926 1.00 29.47 102 PRO B O 1
ATOM 4411 N N . LEU B 1 106 ? 73.972 83.399 9.118 1.00 28.17 103 LEU B N 1
ATOM 4412 C CA . LEU B 1 106 ? 72.533 83.256 9.097 1.00 27.41 103 LEU B CA 1
ATOM 4413 C C . LEU B 1 106 ? 71.933 84.626 9.373 1.00 27.70 103 LEU B C 1
ATOM 4414 O O . LEU B 1 106 ? 72.079 85.183 10.496 1.00 28.03 103 LEU B O 1
ATOM 4419 N N . THR B 1 107 ? 71.234 85.157 8.379 1.00 27.62 104 THR B N 1
ATOM 4420 C CA . THR B 1 107 ? 70.751 86.520 8.423 1.00 28.32 104 THR B CA 1
ATOM 4421 C C . THR B 1 107 ? 69.263 86.595 8.076 1.00 28.59 104 THR B C 1
ATOM 4422 O O . THR B 1 107 ? 68.657 85.601 7.653 1.00 28.78 104 THR B O 1
ATOM 4426 N N . ALA B 1 108 ? 68.681 87.789 8.201 1.00 28.54 105 ALA B N 1
ATOM 4427 C CA . ALA B 1 108 ? 67.270 88.013 7.908 1.00 28.66 105 ALA B CA 1
ATOM 4428 C C . ALA B 1 108 ? 66.826 87.463 6.571 1.00 29.28 105 ALA B C 1
ATOM 4429 O O . ALA B 1 108 ? 65.812 86.862 6.433 1.00 30.78 105 ALA B O 1
ATOM 4431 N N . LYS B 1 109 ? 67.580 87.724 5.567 1.00 30.77 106 LYS B N 1
ATOM 4432 C CA . LYS B 1 109 ? 67.411 87.110 4.282 1.00 32.26 106 LYS B CA 1
ATOM 4433 C C . LYS B 1 109 ? 67.140 85.574 4.285 1.00 31.90 106 LYS B C 1
ATOM 4434 O O . LYS B 1 109 ? 66.379 85.055 3.463 1.00 32.05 106 LYS B O 1
ATOM 4440 N N . ASP B 1 110 ? 67.810 84.844 5.162 1.00 30.78 107 ASP B N 1
ATOM 4441 C CA . ASP B 1 110 ? 67.649 83.399 5.216 1.00 30.59 107 ASP B CA 1
ATOM 4442 C C . ASP B 1 110 ? 66.333 83.050 5.914 1.00 29.68 107 ASP B C 1
ATOM 4443 O O . ASP B 1 110 ? 65.606 82.116 5.515 1.00 29.05 107 ASP B O 1
ATOM 4448 N N . VAL B 1 111 ? 66.046 83.815 6.958 1.00 27.96 108 VAL B N 1
ATOM 4449 C CA . VAL B 1 111 ? 64.826 83.687 7.659 1.00 27.32 108 VAL B CA 1
ATOM 4450 C C . VAL B 1 111 ? 63.648 84.050 6.741 1.00 27.83 108 VAL B C 1
ATOM 4451 O O . VAL B 1 111 ? 62.659 83.304 6.636 1.00 28.18 108 VAL B O 1
ATOM 4455 N N . ALA B 1 112 ? 63.731 85.176 6.062 1.00 27.90 109 ALA B N 1
ATOM 4456 C CA . ALA B 1 112 ? 62.634 85.526 5.103 1.00 28.62 109 ALA B CA 1
ATOM 4457 C C . ALA B 1 112 ? 62.520 84.498 3.981 1.00 27.92 109 ALA B C 1
ATOM 4458 O O . ALA B 1 112 ? 61.432 84.164 3.540 1.00 28.56 109 ALA B O 1
ATOM 4460 N N . PHE B 1 113 ? 63.643 83.973 3.542 1.00 27.48 110 PHE B N 1
ATOM 4461 C CA . PHE B 1 113 ? 63.618 82.988 2.452 1.00 28.12 110 PHE B CA 1
ATOM 4462 C C . PHE B 1 113 ? 62.917 81.702 2.868 1.00 27.57 110 PHE B C 1
ATOM 4463 O O . PHE B 1 113 ? 62.158 81.135 2.105 1.00 29.02 110 PHE B O 1
ATOM 4471 N N . THR B 1 114 ? 63.175 81.270 4.082 1.00 26.65 111 THR B N 1
ATOM 4472 C CA . THR B 1 114 ? 62.651 80.058 4.614 1.00 26.72 111 THR B CA 1
ATOM 4473 C C . THR B 1 114 ? 61.136 80.117 4.745 1.00 26.75 111 THR B C 1
ATOM 4474 O O . THR B 1 114 ? 60.433 79.220 4.322 1.00 27.05 111 THR B O 1
ATOM 4478 N N . TYR B 1 115 ? 60.644 81.181 5.335 1.00 27.48 112 TYR B N 1
ATOM 4479 C CA . TYR B 1 115 ? 59.231 81.335 5.552 1.00 27.28 112 TYR B CA 1
ATOM 4480 C C . TYR B 1 115 ? 58.557 81.464 4.246 1.00 27.89 112 TYR B C 1
ATOM 4481 O O . TYR B 1 115 ? 57.569 80.815 4.012 1.00 28.66 112 TYR B O 1
ATOM 4490 N N . ASN B 1 116 ? 59.117 82.230 3.337 1.00 28.53 113 ASN B N 1
ATOM 4491 C CA . ASN B 1 116 ? 58.427 82.404 2.070 1.00 29.85 113 ASN B CA 1
ATOM 4492 C C . ASN B 1 116 ? 58.472 81.147 1.225 1.00 31.05 113 ASN B C 1
ATOM 4493 O O . ASN B 1 116 ? 57.557 80.884 0.507 1.00 31.58 113 ASN B O 1
ATOM 4498 N N . ASN B 1 117 ? 59.568 80.390 1.268 1.00 31.98 114 ASN B N 1
ATOM 4499 C CA . ASN B 1 117 ? 59.635 79.151 0.501 1.00 32.93 114 ASN B CA 1
ATOM 4500 C C . ASN B 1 117 ? 58.702 78.094 1.098 1.00 34.11 114 ASN B C 1
ATOM 4501 O O . ASN B 1 117 ? 58.051 77.386 0.381 1.00 33.27 114 ASN B O 1
ATOM 4506 N N . ALA B 1 118 ? 58.642 78.035 2.431 1.00 35.65 115 ALA B N 1
ATOM 4507 C CA . ALA B 1 118 ? 57.823 77.079 3.127 1.00 37.69 115 ALA B CA 1
ATOM 4508 C C . ALA B 1 118 ? 56.358 77.278 2.741 1.00 40.11 115 ALA B C 1
ATOM 4509 O O . ALA B 1 118 ? 55.618 76.318 2.618 1.00 41.77 115 ALA B O 1
ATOM 4511 N N . ALA B 1 119 ? 55.958 78.516 2.508 1.00 43.13 116 ALA B N 1
ATOM 4512 C CA . ALA B 1 119 ? 54.573 78.823 2.161 1.00 45.88 116 ALA B CA 1
ATOM 4513 C C . ALA B 1 119 ? 54.178 78.382 0.752 1.00 49.24 116 ALA B C 1
ATOM 4514 O O . ALA B 1 119 ? 52.991 78.245 0.468 1.00 50.58 116 ALA B O 1
ATOM 4516 N N . ALA B 1 120 ? 55.137 78.141 -0.136 1.00 52.28 117 ALA B N 1
ATOM 4517 C CA . ALA B 1 120 ? 54.789 77.596 -1.467 1.00 55.00 117 ALA B CA 1
ATOM 4518 C C . ALA B 1 120 ? 54.339 76.118 -1.423 1.00 56.63 117 ALA B C 1
ATOM 4519 O O . ALA B 1 120 ? 55.176 75.178 -1.507 1.00 58.61 117 ALA B O 1
ATOM 4521 N N . GLY B 1 123 ? 53.572 73.439 -1.010 1.00 84.63 120 GLY B N 1
ATOM 4522 C CA . GLY B 1 123 ? 54.142 73.224 0.321 1.00 83.68 120 GLY B CA 1
ATOM 4523 C C . GLY B 1 123 ? 53.196 72.408 1.194 1.00 83.42 120 GLY B C 1
ATOM 4524 O O . GLY B 1 123 ? 51.976 72.561 1.108 1.00 83.30 120 GLY B O 1
ATOM 4525 N N . LYS B 1 124 ? 53.756 71.532 2.034 1.00 83.03 121 LYS B N 1
ATOM 4526 C CA . LYS B 1 124 ? 52.955 70.713 2.999 1.00 82.50 121 LYS B CA 1
ATOM 4527 C C . LYS B 1 124 ? 53.235 71.130 4.464 1.00 79.69 121 LYS B C 1
ATOM 4528 O O . LYS B 1 124 ? 52.894 70.428 5.417 1.00 78.88 121 LYS B O 1
ATOM 4534 N N . VAL B 1 125 ? 53.868 72.289 4.614 1.00 77.36 122 VAL B N 1
ATOM 4535 C CA . VAL B 1 125 ? 53.871 73.017 5.872 1.00 74.61 122 VAL B CA 1
ATOM 4536 C C . VAL B 1 125 ? 52.542 73.802 6.023 1.00 73.08 122 VAL B C 1
ATOM 4537 O O . VAL B 1 125 ? 52.007 74.340 5.045 1.00 73.16 122 VAL B O 1
ATOM 4541 N N . ASP B 1 126 ? 52.018 73.834 7.251 1.00 70.90 123 ASP B N 1
ATOM 4542 C CA . ASP B 1 126 ? 50.798 74.591 7.594 1.00 69.91 123 ASP B CA 1
ATOM 4543 C C . ASP B 1 126 ? 51.183 75.930 8.263 1.00 67.45 123 ASP B C 1
ATOM 4544 O O . ASP B 1 126 ? 51.602 75.978 9.441 1.00 66.53 123 ASP B O 1
ATOM 4557 N N . GLY B 1 128 ? 49.122 78.866 8.488 1.00 59.40 125 GLY B N 1
ATOM 4558 C CA . GLY B 1 128 ? 48.030 79.550 9.097 1.00 56.14 125 GLY B CA 1
ATOM 4559 C C . GLY B 1 128 ? 47.764 80.799 8.259 1.00 54.25 125 GLY B C 1
ATOM 4560 O O . GLY B 1 128 ? 47.495 80.775 7.005 1.00 54.75 125 GLY B O 1
ATOM 4561 N N . ASN B 1 129 ? 47.838 81.900 8.962 1.00 49.93 126 ASN B N 1
ATOM 4562 C CA . ASN B 1 129 ? 47.499 83.128 8.395 1.00 49.02 126 ASN B CA 1
ATOM 4563 C C . ASN B 1 129 ? 48.683 83.822 7.692 1.00 45.30 126 ASN B C 1
ATOM 4564 O O . ASN B 1 129 ? 48.641 84.996 7.492 1.00 43.60 126 ASN B O 1
ATOM 4569 N N . PHE B 1 130 ? 49.689 83.074 7.269 1.00 42.39 127 PHE B N 1
ATOM 4570 C CA . PHE B 1 130 ? 50.908 83.648 6.712 1.00 40.52 127 PHE B CA 1
ATOM 4571 C C . PHE B 1 130 ? 50.691 84.171 5.327 1.00 40.10 127 PHE B C 1
ATOM 4572 O O . PHE B 1 130 ? 50.163 83.472 4.480 1.00 40.35 127 PHE B O 1
ATOM 4580 N N . LEU B 1 131 ? 51.131 85.399 5.112 1.00 39.69 128 LEU B N 1
ATOM 4581 C CA . LEU B 1 131 ? 51.118 86.052 3.810 1.00 40.12 128 LEU B CA 1
ATOM 4582 C C . LEU B 1 131 ? 52.529 86.165 3.218 1.00 38.93 128 LEU B C 1
ATOM 4583 O O . LEU B 1 131 ? 52.759 85.846 2.051 1.00 38.26 128 LEU B O 1
ATOM 4588 N N . SER B 1 132 ? 53.441 86.704 4.021 1.00 37.95 129 SER B N 1
ATOM 4589 C CA . SER B 1 132 ? 54.815 86.925 3.586 1.00 37.90 129 SER B CA 1
ATOM 4590 C C . SER B 1 132 ? 55.791 87.389 4.664 1.00 36.01 129 SER B C 1
ATOM 4591 O O . SER B 1 132 ? 55.417 87.853 5.740 1.00 35.85 129 SER B O 1
ATOM 4594 N N . ALA B 1 133 ? 57.064 87.242 4.349 1.00 34.28 130 ALA B N 1
ATOM 4595 C CA . ALA B 1 133 ? 58.123 87.615 5.251 1.00 32.27 130 ALA B CA 1
ATOM 4596 C C . ALA B 1 133 ? 58.825 88.729 4.523 1.00 32.41 130 ALA B C 1
ATOM 4597 O O . ALA B 1 133 ? 59.195 88.552 3.368 1.00 32.39 130 ALA B O 1
ATOM 4599 N N . GLU B 1 134 ? 58.969 89.886 5.172 1.00 32.14 131 GLU B N 1
ATOM 4600 C CA . GLU B 1 134 ? 59.636 91.050 4.570 1.00 32.61 131 GLU B CA 1
ATOM 4601 C C . GLU B 1 134 ? 60.983 91.349 5.231 1.00 31.37 131 GLU B C 1
ATOM 4602 O O . GLU B 1 134 ? 61.047 91.453 6.423 1.00 32.58 131 GLU B O 1
ATOM 4608 N N . VAL B 1 135 ? 62.065 91.486 4.483 1.00 30.63 132 VAL B N 1
ATOM 4609 C CA . VAL B 1 135 ? 63.343 91.822 5.115 1.00 30.07 132 VAL B CA 1
ATOM 4610 C C . VAL B 1 135 ? 63.340 93.307 5.304 1.00 30.69 132 VAL B C 1
ATOM 4611 O O . VAL B 1 135 ? 63.110 94.048 4.335 1.00 30.18 132 VAL B O 1
ATOM 4615 N N . ILE B 1 136 ? 63.550 93.729 6.539 1.00 30.58 133 ILE B N 1
ATOM 4616 C CA . ILE B 1 136 ? 63.769 95.143 6.837 1.00 32.18 133 ILE B CA 1
ATOM 4617 C C . ILE B 1 136 ? 65.234 95.491 6.755 1.00 32.14 133 ILE B C 1
ATOM 4618 O O . ILE B 1 136 ? 65.581 96.457 6.135 1.00 32.70 133 ILE B O 1
ATOM 4623 N N . ASP B 1 137 ? 66.087 94.746 7.444 1.00 31.62 134 ASP B N 1
ATOM 4624 C CA . ASP B 1 137 ? 67.529 94.844 7.229 1.00 31.98 134 ASP B CA 1
ATOM 4625 C C . ASP B 1 137 ? 68.137 93.516 7.599 1.00 31.21 134 ASP B C 1
ATOM 4626 O O . ASP B 1 137 ? 67.417 92.611 7.872 1.00 30.49 134 ASP B O 1
ATOM 4631 N N . PRO B 1 138 ? 69.463 93.407 7.667 1.00 32.28 135 PRO B N 1
ATOM 4632 C CA . PRO B 1 138 ? 70.031 92.080 7.898 1.00 32.62 135 PRO B CA 1
ATOM 4633 C C . PRO B 1 138 ? 69.716 91.396 9.200 1.00 32.59 135 PRO B C 1
ATOM 4634 O O . PRO B 1 138 ? 69.935 90.178 9.286 1.00 33.70 135 PRO B O 1
ATOM 4638 N N . LEU B 1 139 ? 69.285 92.134 10.214 1.00 31.80 136 LEU B N 1
ATOM 4639 C CA . LEU B 1 139 ? 68.880 91.496 11.436 1.00 31.37 136 LEU B CA 1
ATOM 4640 C C . LEU B 1 139 ? 67.381 91.598 11.683 1.00 31.02 136 LEU B C 1
ATOM 4641 O O . LEU B 1 139 ? 66.961 91.266 12.781 1.00 31.75 136 LEU B O 1
ATOM 4646 N N . ASN B 1 140 ? 66.593 92.111 10.732 1.00 29.37 137 ASN B N 1
ATOM 4647 C CA . ASN B 1 140 ? 65.196 92.335 11.002 1.00 29.78 137 ASN B CA 1
ATOM 4648 C C . ASN B 1 140 ? 64.272 91.868 9.905 1.00 29.68 137 ASN B C 1
ATOM 4649 O O . ASN B 1 140 ? 64.491 92.145 8.744 1.00 30.91 137 ASN B O 1
ATOM 4654 N N . VAL B 1 141 ? 63.222 91.157 10.296 1.00 29.62 138 VAL B N 1
ATOM 4655 C CA . VAL B 1 141 ? 62.282 90.585 9.366 1.00 29.62 138 VAL B CA 1
ATOM 4656 C C . VAL B 1 141 ? 60.931 90.907 9.892 1.00 29.82 138 VAL B C 1
ATOM 4657 O O . VAL B 1 141 ? 60.699 90.762 11.070 1.00 29.50 138 VAL B O 1
ATOM 4661 N N . ARG B 1 142 ? 60.042 91.330 9.010 1.00 31.06 139 ARG B N 1
ATOM 4662 C CA A ARG B 1 142 ? 58.646 91.529 9.360 0.60 31.84 139 ARG B CA 1
ATOM 4663 C CA B ARG B 1 142 ? 58.644 91.518 9.367 0.40 31.75 139 ARG B CA 1
ATOM 4664 C C . ARG B 1 142 ? 57.790 90.412 8.749 1.00 31.31 139 ARG B C 1
ATOM 4665 O O . ARG B 1 142 ? 57.871 90.162 7.572 1.00 31.76 139 ARG B O 1
ATOM 4680 N N . ILE B 1 143 ? 56.966 89.757 9.560 1.00 31.20 140 ILE B N 1
ATOM 4681 C CA . ILE B 1 143 ? 56.058 88.687 9.086 1.00 30.95 140 ILE B CA 1
ATOM 4682 C C . ILE B 1 143 ? 54.670 89.269 8.970 1.00 32.33 140 ILE B C 1
ATOM 4683 O O . ILE B 1 143 ? 54.198 89.868 9.913 1.00 33.06 140 ILE B O 1
ATOM 4688 N N . HIS B 1 144 ? 54.036 89.124 7.820 1.00 33.55 141 HIS B N 1
ATOM 4689 C CA . HIS B 1 144 ? 52.714 89.659 7.596 1.00 34.20 141 HIS B CA 1
ATOM 4690 C C . HIS B 1 144 ? 51.737 88.503 7.648 1.00 34.19 141 HIS B C 1
ATOM 4691 O O . HIS B 1 144 ? 51.926 87.524 6.934 1.00 32.86 141 HIS B O 1
ATOM 4698 N N . LEU B 1 145 ? 50.685 88.630 8.477 1.00 35.07 142 LEU B N 1
ATOM 4699 C CA . LEU B 1 145 ? 49.617 87.620 8.566 1.00 34.97 142 LEU B CA 1
ATOM 4700 C C . LEU B 1 145 ? 48.273 88.153 8.117 1.00 37.02 142 LEU B C 1
ATOM 4701 O O . LEU B 1 145 ? 48.032 89.338 8.207 1.00 37.62 142 LEU B O 1
ATOM 4706 N N . LYS B 1 146 ? 47.387 87.259 7.677 1.00 39.43 143 LYS B N 1
ATOM 4707 C CA . LYS B 1 146 ? 46.032 87.628 7.257 1.00 42.20 143 LYS B CA 1
ATOM 4708 C C . LYS B 1 146 ? 45.224 88.095 8.446 1.00 41.86 143 LYS B C 1
ATOM 4709 O O . LYS B 1 146 ? 44.357 88.928 8.297 1.00 43.08 143 LYS B O 1
ATOM 4715 N N . ALA B 1 147 ? 45.489 87.507 9.608 1.00 40.31 144 ALA B N 1
ATOM 4716 C CA . ALA B 1 147 ? 44.690 87.732 10.803 1.00 39.95 144 ALA B CA 1
ATOM 4717 C C . ALA B 1 147 ? 45.470 87.362 12.095 1.00 38.28 144 ALA B C 1
ATOM 4718 O O . ALA B 1 147 ? 46.424 86.663 12.072 1.00 36.60 144 ALA B O 1
ATOM 4720 N N . PRO B 1 148 ? 45.029 87.864 13.229 1.00 38.95 145 PRO B N 1
ATOM 4721 C CA . PRO B 1 148 ? 45.810 87.611 14.426 1.00 38.08 145 PRO B CA 1
ATOM 4722 C C . PRO B 1 148 ? 45.872 86.142 14.684 1.00 37.30 145 PRO B C 1
ATOM 4723 O O . PRO B 1 148 ? 44.870 85.430 14.443 1.00 37.95 145 PRO B O 1
ATOM 4727 N N . GLN B 1 149 ? 47.020 85.677 15.164 1.00 35.53 146 GLN B N 1
ATOM 4728 C CA . GLN B 1 149 ? 47.199 84.248 15.381 1.00 35.17 146 GLN B CA 1
ATOM 4729 C C . GLN B 1 149 ? 48.148 84.055 16.584 1.00 34.07 146 GLN B C 1
ATOM 4730 O O . GLN B 1 149 ? 49.359 84.057 16.408 1.00 34.57 146 GLN B O 1
ATOM 4736 N N . SER B 1 150 ? 47.617 83.906 17.799 1.00 32.57 147 SER B N 1
ATOM 4737 C CA . SER B 1 150 ? 48.478 83.769 18.958 1.00 31.80 147 SER B CA 1
ATOM 4738 C C . SER B 1 150 ? 49.333 82.526 18.787 1.00 31.77 147 SER B C 1
ATOM 4739 O O . SER B 1 150 ? 50.381 82.413 19.409 1.00 31.45 147 SER B O 1
ATOM 4742 N N . THR B 1 151 ? 48.879 81.574 17.978 1.00 31.22 148 THR B N 1
ATOM 4743 C CA . THR B 1 151 ? 49.642 80.322 17.832 1.00 31.69 148 THR B CA 1
ATOM 4744 C C . THR B 1 151 ? 50.796 80.460 16.825 1.00 31.81 148 THR B C 1
ATOM 4745 O O . THR B 1 151 ? 51.533 79.506 16.570 1.00 31.00 148 THR B O 1
ATOM 4749 N N . PHE B 1 152 ? 51.019 81.684 16.321 1.00 31.60 149 PHE B N 1
ATOM 4750 C CA . PHE B 1 152 ? 52.136 81.856 15.417 1.00 30.23 149 PHE B CA 1
ATOM 4751 C C . PHE B 1 152 ? 53.504 81.627 16.072 1.00 29.63 149 PHE B C 1
ATOM 4752 O O . PHE B 1 152 ? 54.486 81.236 15.403 1.00 28.99 149 PHE B O 1
ATOM 4760 N N . VAL B 1 153 ? 53.557 81.820 17.375 1.00 28.61 150 VAL B N 1
ATOM 4761 C CA . VAL B 1 153 ? 54.794 81.653 18.063 1.00 29.05 150 VAL B CA 1
ATOM 4762 C C . VAL B 1 153 ? 55.269 80.189 17.907 1.00 29.77 150 VAL B C 1
ATOM 4763 O O . VAL B 1 153 ? 56.469 79.924 17.874 1.00 29.64 150 VAL B O 1
ATOM 4767 N N . ASN B 1 154 ? 54.325 79.265 17.737 1.00 30.28 151 ASN B N 1
ATOM 4768 C CA . ASN B 1 154 ? 54.633 77.856 17.536 1.00 30.60 151 ASN B CA 1
ATOM 4769 C C . ASN B 1 154 ? 55.246 77.590 16.172 1.00 30.59 151 ASN B C 1
ATOM 4770 O O . ASN B 1 154 ? 55.994 76.628 16.039 1.00 31.21 151 ASN B O 1
ATOM 4775 N N . VAL B 1 155 ? 54.874 78.356 15.138 1.00 30.27 152 VAL B N 1
ATOM 4776 C CA . VAL B 1 155 ? 55.562 78.234 13.815 1.00 30.20 152 VAL B CA 1
ATOM 4777 C C . VAL B 1 155 ? 56.981 78.734 14.009 1.00 30.33 152 VAL B C 1
ATOM 4778 O O . VAL B 1 155 ? 57.917 78.087 13.589 1.00 29.91 152 VAL B O 1
ATOM 4782 N N . LEU B 1 156 ? 57.128 79.822 14.776 1.00 30.54 153 LEU B N 1
ATOM 4783 C CA . LEU B 1 156 ? 58.445 80.343 15.057 1.00 30.51 153 LEU B CA 1
ATOM 4784 C C . LEU B 1 156 ? 59.298 79.278 15.729 1.00 29.93 153 LEU B C 1
ATOM 4785 O O . LEU B 1 156 ? 60.524 79.247 15.535 1.00 29.97 153 LEU B O 1
ATOM 4790 N N . GLY B 1 157 ? 58.659 78.427 16.534 1.00 29.91 154 GLY B N 1
ATOM 4791 C CA . GLY B 1 157 ? 59.369 77.412 17.316 1.00 29.34 154 GLY B CA 1
ATOM 4792 C C . GLY B 1 157 ? 59.426 76.040 16.652 1.00 29.71 154 GLY B C 1
ATOM 4793 O O . GLY B 1 157 ? 59.843 75.046 17.289 1.00 29.74 154 GLY B O 1
ATOM 4794 N N . SER B 1 158 ? 59.045 75.995 15.383 1.00 28.83 155 SER B N 1
ATOM 4795 C CA . SER B 1 158 ? 58.977 74.774 14.655 1.00 29.69 155 SER B CA 1
ATOM 4796 C C . SER B 1 158 ? 59.606 74.768 13.313 1.00 29.38 155 SER B C 1
ATOM 4797 O O . SER B 1 158 ? 60.140 73.746 12.901 1.00 29.62 155 SER B O 1
ATOM 4800 N N . LEU B 1 159 ? 59.491 75.850 12.566 1.00 29.20 156 LEU B N 1
ATOM 4801 C CA . LEU B 1 159 ? 60.057 75.830 11.203 1.00 29.83 156 LEU B CA 1
ATOM 4802 C C . LEU B 1 159 ? 61.567 76.050 11.181 1.00 30.06 156 LEU B C 1
ATOM 4803 O O . LEU B 1 159 ? 62.056 77.105 11.535 1.00 31.12 156 LEU B O 1
ATOM 4808 N N . GLY B 1 160 ? 62.312 75.055 10.715 1.00 30.78 157 GLY B N 1
ATOM 4809 C CA . GLY B 1 160 ? 63.770 75.167 10.643 1.00 29.59 157 GLY B CA 1
ATOM 4810 C C . GLY B 1 160 ? 64.227 76.169 9.615 1.00 28.95 157 GLY B C 1
ATOM 4811 O O . GLY B 1 160 ? 63.684 76.216 8.514 1.00 27.31 157 GLY B O 1
ATOM 4812 N N . ILE B 1 161 ? 65.274 76.929 9.972 1.00 28.72 158 ILE B N 1
ATOM 4813 C CA . ILE B 1 161 ? 65.848 77.952 9.100 1.00 27.37 158 ILE B CA 1
ATOM 4814 C C . ILE B 1 161 ? 66.862 77.357 8.161 1.00 28.07 158 ILE B C 1
ATOM 4815 O O . ILE B 1 161 ? 67.750 76.666 8.555 1.00 28.84 158 ILE B O 1
ATOM 4820 N N . VAL B 1 162 ? 66.727 77.667 6.894 1.00 29.39 159 VAL B N 1
ATOM 4821 C CA . VAL B 1 162 ? 67.506 77.099 5.821 1.00 29.51 159 VAL B CA 1
ATOM 4822 C C . VAL B 1 162 ? 68.295 78.234 5.203 1.00 29.55 159 VAL B C 1
ATOM 4823 O O . VAL B 1 162 ? 67.889 79.373 5.245 1.00 28.88 159 VAL B O 1
ATOM 4827 N N . SER B 1 163 ? 69.417 77.917 4.596 1.00 30.86 160 SER B N 1
ATOM 4828 C CA . SER B 1 163 ? 70.274 78.919 3.961 1.00 31.77 160 SER B CA 1
ATOM 4829 C C . SER B 1 163 ? 69.776 79.230 2.574 1.00 32.17 160 SER B C 1
ATOM 4830 O O . SER B 1 163 ? 69.666 78.358 1.763 1.00 32.30 160 SER B O 1
ATOM 4833 N N . ALA B 1 164 ? 69.466 80.485 2.316 1.00 33.27 161 ALA B N 1
ATOM 4834 C CA . ALA B 1 164 ? 69.047 80.912 0.981 1.00 35.18 161 ALA B CA 1
ATOM 4835 C C . ALA B 1 164 ? 70.103 80.687 -0.088 1.00 37.24 161 ALA B C 1
ATOM 4836 O O . ALA B 1 164 ? 69.784 80.263 -1.185 1.00 38.41 161 ALA B O 1
ATOM 4838 N N . ASP B 1 165 ? 71.362 80.976 0.191 1.00 40.21 162 ASP B N 1
ATOM 4839 C CA . ASP B 1 165 ? 72.402 80.819 -0.851 1.00 43.07 162 ASP B CA 1
ATOM 4840 C C . ASP B 1 165 ? 72.598 79.395 -1.306 1.00 45.29 162 ASP B C 1
ATOM 4841 O O . ASP B 1 165 ? 72.815 79.102 -2.483 1.00 45.13 162 ASP B O 1
ATOM 4846 N N . LYS B 1 166 ? 72.527 78.501 -0.347 1.00 47.86 163 LYS B N 1
ATOM 4847 C CA . LYS B 1 166 ? 72.895 77.149 -0.602 1.00 51.62 163 LYS B CA 1
ATOM 4848 C C . LYS B 1 166 ? 71.681 76.244 -0.864 1.00 52.93 163 LYS B C 1
ATOM 4849 O O . LYS B 1 166 ? 71.728 75.040 -0.539 1.00 54.03 163 LYS B O 1
ATOM 4855 N N . TYR B 1 167 ? 70.638 76.778 -1.524 1.00 53.20 164 TYR B N 1
ATOM 4856 C CA . TYR B 1 167 ? 69.370 76.031 -1.637 1.00 51.98 164 TYR B CA 1
ATOM 4857 C C . TYR B 1 167 ? 69.150 75.564 -3.048 1.00 52.96 164 TYR B C 1
ATOM 4858 O O . TYR B 1 167 ? 69.130 76.350 -3.983 1.00 53.07 164 TYR B O 1
ATOM 4867 N N . ASN B 1 168 ? 69.033 74.253 -3.183 1.00 53.44 165 ASN B N 1
ATOM 4868 C CA . ASN B 1 168 ? 68.627 73.624 -4.417 1.00 54.05 165 ASN B CA 1
ATOM 4869 C C . ASN B 1 168 ? 67.615 72.550 -4.008 1.00 55.44 165 ASN B C 1
ATOM 4870 O O . ASN B 1 168 ? 67.919 71.705 -3.176 1.00 55.22 165 ASN B O 1
ATOM 4875 N N . ALA B 1 169 ? 66.394 72.631 -4.538 1.00 57.97 166 ALA B N 1
ATOM 4876 C CA . ALA B 1 169 ? 65.281 71.732 -4.143 1.00 59.88 166 ALA B CA 1
ATOM 4877 C C . ALA B 1 169 ? 65.634 70.282 -4.432 1.00 62.46 166 ALA B C 1
ATOM 4878 O O . ALA B 1 169 ? 65.330 69.405 -3.622 1.00 62.61 166 ALA B O 1
ATOM 4880 N N . LYS B 1 170 ? 66.303 70.057 -5.561 1.00 65.70 167 LYS B N 1
ATOM 4881 C CA . LYS B 1 170 ? 66.738 68.718 -5.997 1.00 68.85 167 LYS B CA 1
ATOM 4882 C C . LYS B 1 170 ? 67.707 68.013 -4.987 1.00 69.64 167 LYS B C 1
ATOM 4883 O O . LYS B 1 170 ? 67.535 66.825 -4.673 1.00 70.41 167 LYS B O 1
ATOM 4889 N N . THR B 1 171 ? 68.661 68.772 -4.439 1.00 70.17 168 THR B N 1
ATOM 4890 C CA . THR B 1 171 ? 69.851 68.228 -3.759 1.00 70.85 168 THR B CA 1
ATOM 4891 C C . THR B 1 171 ? 70.075 68.603 -2.254 1.00 70.77 168 THR B C 1
ATOM 4892 O O . THR B 1 171 ? 71.028 68.100 -1.641 1.00 70.47 168 THR B O 1
ATOM 4896 N N . TYR B 1 172 ? 69.237 69.480 -1.674 1.00 70.92 169 TYR B N 1
ATOM 4897 C CA . TYR B 1 172 ? 69.451 69.963 -0.288 1.00 70.66 169 TYR B CA 1
ATOM 4898 C C . TYR B 1 172 ? 69.119 68.887 0.740 1.00 71.42 169 TYR B C 1
ATOM 4899 O O . TYR B 1 172 ? 69.821 68.763 1.745 1.00 71.12 169 TYR B O 1
ATOM 4908 N N . ALA B 1 173 ? 68.016 68.163 0.498 1.00 72.68 170 ALA B N 1
ATOM 4909 C CA . ALA B 1 173 ? 67.605 67.009 1.318 1.00 73.15 170 ALA B CA 1
ATOM 4910 C C . ALA B 1 173 ? 68.790 66.041 1.549 1.00 73.74 170 ALA B C 1
ATOM 4911 O O . ALA B 1 173 ? 68.902 65.457 2.638 1.00 74.14 170 ALA B O 1
ATOM 4913 N N . GLN B 1 174 ? 69.694 65.943 0.561 1.00 74.02 171 GLN B N 1
ATOM 4914 C CA . GLN B 1 174 ? 70.846 65.008 0.594 1.00 74.67 171 GLN B CA 1
ATOM 4915 C C . GLN B 1 174 ? 72.218 65.516 1.168 1.00 73.30 171 GLN B C 1
ATOM 4916 O O . GLN B 1 174 ? 73.058 64.671 1.533 1.00 73.92 171 GLN B O 1
ATOM 4922 N N . LYS B 1 175 ? 72.486 66.841 1.215 1.00 70.90 172 LYS B N 1
ATOM 4923 C CA . LYS B 1 175 ? 73.722 67.353 1.919 1.00 68.50 172 LYS B CA 1
ATOM 4924 C C . LYS B 1 175 ? 73.576 68.717 2.746 1.00 64.48 172 LYS B C 1
ATOM 4925 O O . LYS B 1 175 ? 74.252 69.731 2.504 1.00 64.29 172 LYS B O 1
ATOM 4931 N N . PRO B 1 176 ? 72.722 68.699 3.768 1.00 59.38 173 PRO B N 1
ATOM 4932 C CA . PRO B 1 176 ? 72.220 69.922 4.344 1.00 56.05 173 PRO B CA 1
ATOM 4933 C C . PRO B 1 176 ? 73.180 70.790 5.154 1.00 52.56 173 PRO B C 1
ATOM 4934 O O . PRO B 1 176 ? 74.184 70.341 5.654 1.00 52.31 173 PRO B O 1
ATOM 4938 N N . ILE B 1 177 ? 72.781 72.048 5.258 1.00 48.62 174 ILE B N 1
ATOM 4939 C CA . ILE B 1 177 ? 73.474 73.112 5.923 1.00 45.39 174 ILE B CA 1
ATOM 4940 C C . ILE B 1 177 ? 72.379 73.702 6.763 1.00 42.22 174 ILE B C 1
ATOM 4941 O O . ILE B 1 177 ? 71.382 74.216 6.231 1.00 43.56 174 ILE B O 1
ATOM 4946 N N . GLY B 1 178 ? 72.497 73.611 8.063 1.00 37.13 175 GLY B N 1
ATOM 4947 C CA . GLY B 1 178 ? 71.383 73.958 8.862 1.00 33.85 175 GLY B CA 1
ATOM 4948 C C . GLY B 1 178 ? 71.926 74.574 10.085 1.00 30.88 175 GLY B C 1
ATOM 4949 O O . GLY B 1 178 ? 73.124 74.677 10.202 1.00 30.42 175 GLY B O 1
ATOM 4950 N N . ALA B 1 179 ? 71.056 74.912 11.016 1.00 28.25 176 ALA B N 1
ATOM 4951 C CA . ALA B 1 179 ? 71.449 75.598 12.228 1.00 27.74 176 ALA B CA 1
ATOM 4952 C C . ALA B 1 179 ? 71.282 74.742 13.452 1.00 27.93 176 ALA B C 1
ATOM 4953 O O . ALA B 1 179 ? 71.223 75.245 14.567 1.00 29.23 176 ALA B O 1
ATOM 4955 N N . GLY B 1 180 ? 71.185 73.443 13.281 1.00 28.89 177 GLY B N 1
ATOM 4956 C CA . GLY B 1 180 ? 70.931 72.56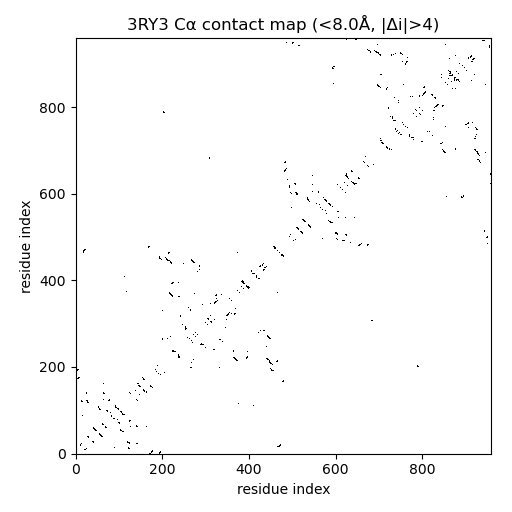6 14.419 1.00 28.58 177 GLY B CA 1
ATOM 4957 C C . GLY B 1 180 ? 72.173 72.135 15.127 1.00 27.85 177 GLY B C 1
ATOM 4958 O O . GLY B 1 180 ? 73.252 72.504 14.747 1.00 30.29 177 GLY B O 1
ATOM 4959 N N . PRO B 1 181 ? 72.034 71.340 16.155 1.00 27.35 178 PRO B N 1
ATOM 4960 C CA . PRO B 1 181 ? 73.179 70.958 16.965 1.00 27.88 178 PRO B CA 1
ATOM 4961 C C . PRO B 1 181 ? 74.171 69.993 16.327 1.00 28.50 178 PRO B C 1
ATOM 4962 O O . PRO B 1 181 ? 75.272 69.791 16.838 1.00 28.48 178 PRO B O 1
ATOM 4966 N N . TYR B 1 182 ? 73.782 69.339 15.265 1.00 28.70 179 TYR B N 1
ATOM 4967 C CA . TYR B 1 182 ? 74.703 68.423 14.651 1.00 29.59 179 TYR B CA 1
ATOM 4968 C C . TYR B 1 182 ? 74.790 68.707 13.173 1.00 29.29 179 TYR B C 1
ATOM 4969 O O . TYR B 1 182 ? 74.002 69.474 12.650 1.00 29.14 179 TYR B O 1
ATOM 4978 N N . ARG B 1 183 ? 75.736 68.074 12.503 1.00 29.58 180 ARG B N 1
ATOM 4979 C CA . ARG B 1 183 ? 75.777 68.171 11.077 1.00 30.19 180 ARG B CA 1
ATOM 4980 C C . ARG B 1 183 ? 76.156 66.821 10.503 1.00 31.28 180 ARG B C 1
ATOM 4981 O O . ARG B 1 183 ? 76.832 66.039 11.137 1.00 30.01 180 ARG B O 1
ATOM 4989 N N . LEU B 1 184 ? 75.651 66.559 9.302 1.00 32.77 181 LEU B N 1
ATOM 4990 C CA . LEU B 1 184 ? 75.778 65.249 8.686 1.00 34.92 181 LEU B CA 1
ATOM 4991 C C . LEU B 1 184 ? 77.224 64.902 8.392 1.00 36.10 181 LEU B C 1
ATOM 4992 O O . LEU B 1 184 ? 77.931 65.723 7.880 1.00 36.98 181 LEU B O 1
ATOM 4997 N N . VAL B 1 185 ? 77.639 63.680 8.666 1.00 37.96 182 VAL B N 1
ATOM 4998 C CA . VAL B 1 185 ? 78.931 63.207 8.254 1.00 40.05 182 VAL B CA 1
ATOM 4999 C C . VAL B 1 185 ? 78.818 62.112 7.199 1.00 42.89 182 VAL B C 1
ATOM 5000 O O . VAL B 1 185 ? 79.606 62.116 6.249 1.00 43.07 182 VAL B O 1
ATOM 5004 N N . SER B 1 186 ? 77.903 61.147 7.388 1.00 44.91 183 SER B N 1
ATOM 5005 C CA . SER B 1 186 ? 77.508 60.256 6.294 1.00 47.24 183 SER B CA 1
ATOM 5006 C C . SER B 1 186 ? 76.163 59.678 6.479 1.00 47.12 183 SER B C 1
ATOM 5007 O O . SER B 1 186 ? 75.644 59.615 7.576 1.00 46.70 183 SER B O 1
ATOM 5010 N N . PHE B 1 187 ? 75.598 59.296 5.351 1.00 48.27 184 PHE B N 1
ATOM 5011 C CA . PHE B 1 187 ? 74.285 58.696 5.293 1.00 49.53 184 PHE B CA 1
ATOM 5012 C C . PHE B 1 187 ? 74.313 57.471 4.361 1.00 51.09 184 PHE B C 1
ATOM 5013 O O . PHE B 1 187 ? 74.568 57.593 3.179 1.00 50.37 184 PHE B O 1
ATOM 5021 N N . GLN B 1 188 ? 74.101 56.290 4.925 1.00 53.34 185 GLN B N 1
ATOM 5022 C CA . GLN B 1 188 ? 74.011 55.052 4.134 1.00 55.75 185 GLN B CA 1
ATOM 5023 C C . GLN B 1 188 ? 72.601 54.537 4.192 1.00 55.25 185 GLN B C 1
ATOM 5024 O O . GLN B 1 188 ? 72.188 53.975 5.194 1.00 54.52 185 GLN B O 1
ATOM 5030 N N . PRO B 1 189 ? 71.849 54.726 3.114 1.00 56.41 186 PRO B N 1
ATOM 5031 C CA . PRO B 1 189 ? 70.448 54.305 3.107 1.00 56.66 186 PRO B CA 1
ATOM 5032 C C . PRO B 1 189 ? 70.269 52.851 3.530 1.00 57.29 186 PRO B C 1
ATOM 5033 O O . PRO B 1 189 ? 71.066 51.978 3.168 1.00 57.44 186 PRO B O 1
ATOM 5037 N N . GLY B 1 190 ? 69.242 52.644 4.346 1.00 57.14 187 GLY B N 1
ATOM 5038 C CA . GLY B 1 190 ? 68.912 51.343 4.919 1.00 58.17 187 GLY B CA 1
ATOM 5039 C C . GLY B 1 190 ? 69.966 50.751 5.858 1.00 58.26 187 GLY B C 1
ATOM 5040 O O . GLY B 1 190 ? 69.898 49.534 6.151 1.00 60.47 187 GLY B O 1
ATOM 5041 N N . GLN B 1 191 ? 70.927 51.580 6.317 1.00 56.30 188 GLN B N 1
ATOM 5042 C CA A GLN B 1 191 ? 71.985 51.137 7.222 0.60 55.78 188 GLN B CA 1
ATOM 5043 C CA B GLN B 1 191 ? 71.956 51.128 7.245 0.40 55.61 188 GLN B CA 1
ATOM 5044 C C . GLN B 1 191 ? 72.056 52.099 8.419 1.00 54.01 188 GLN B C 1
ATOM 5045 O O . GLN B 1 191 ? 71.543 51.807 9.511 1.00 53.18 188 GLN B O 1
ATOM 5056 N N . GLN B 1 192 ? 72.660 53.265 8.212 1.00 52.19 189 GLN B N 1
ATOM 5057 C CA . GLN B 1 192 ? 72.920 54.180 9.317 1.00 49.88 189 GLN B CA 1
ATOM 5058 C C . GLN B 1 192 ? 73.313 55.578 8.845 1.00 48.42 189 GLN B C 1
ATOM 5059 O O . GLN B 1 192 ? 73.648 55.828 7.679 1.00 47.80 189 GLN B O 1
ATOM 5073 N N . ILE B 1 194 ? 75.624 58.945 10.366 1.00 41.47 191 ILE B N 1
ATOM 5074 C CA . ILE B 1 194 ? 76.606 59.503 11.303 1.00 39.96 191 ILE B CA 1
ATOM 5075 C C . ILE B 1 194 ? 76.597 61.060 11.265 1.00 38.33 191 ILE B C 1
ATOM 5076 O O . ILE B 1 194 ? 76.634 61.674 10.198 1.00 37.27 191 ILE B O 1
ATOM 5081 N N . VAL B 1 195 ? 76.531 61.675 12.437 1.00 36.78 192 VAL B N 1
ATOM 5082 C CA . VAL B 1 195 ? 76.509 63.116 12.528 1.00 35.00 192 VAL B CA 1
ATOM 5083 C C . VAL B 1 195 ? 77.533 63.529 13.555 1.00 35.11 192 VAL B C 1
ATOM 5084 O O . VAL B 1 195 ? 77.922 62.710 14.375 1.00 35.22 192 VAL B O 1
ATOM 5088 N N . GLU B 1 196 ? 78.010 64.770 13.462 1.00 34.05 193 GLU B N 1
ATOM 5089 C CA . GLU B 1 196 ? 78.947 65.326 14.411 1.00 34.01 193 GLU B CA 1
ATOM 5090 C C . GLU B 1 196 ? 78.435 66.702 14.885 1.00 32.64 193 GLU B C 1
ATOM 5091 O O . GLU B 1 196 ? 77.626 67.341 14.213 1.00 31.53 193 GLU B O 1
ATOM 5097 N N . ALA B 1 197 ? 78.899 67.113 16.062 1.00 31.68 194 ALA B N 1
ATOM 5098 C CA . ALA B 1 197 ? 78.475 68.357 16.691 1.00 31.10 194 ALA B CA 1
ATOM 5099 C C . ALA B 1 197 ? 78.735 69.527 15.777 1.00 29.75 194 ALA B C 1
ATOM 5100 O O . ALA B 1 197 ? 79.763 69.591 15.143 1.00 30.08 194 ALA B O 1
ATOM 5102 N N . ASN B 1 198 ? 77.772 70.416 15.689 1.00 29.39 195 ASN B N 1
ATOM 5103 C CA . ASN B 1 198 ? 77.899 71.598 14.873 1.00 30.10 195 ASN B CA 1
ATOM 5104 C C . ASN B 1 198 ? 78.643 72.652 15.685 1.00 29.92 195 ASN B C 1
ATOM 5105 O O . ASN B 1 198 ? 78.131 73.171 16.648 1.00 30.58 195 ASN B O 1
ATOM 5110 N N . PRO B 1 199 ? 79.847 72.978 15.302 1.00 30.97 196 PRO B N 1
ATOM 5111 C CA . PRO B 1 199 ? 80.612 73.970 16.088 1.00 31.47 196 PRO B CA 1
ATOM 5112 C C . PRO B 1 199 ? 80.004 75.363 16.153 1.00 30.24 196 PRO B C 1
ATOM 5113 O O . PRO B 1 199 ? 80.301 76.089 17.065 1.00 30.75 196 PRO B O 1
ATOM 5117 N N . TYR B 1 200 ? 79.114 75.697 15.237 1.00 30.17 197 TYR B N 1
ATOM 5118 C CA . TYR B 1 200 ? 78.486 76.987 15.191 1.00 29.38 197 TYR B CA 1
ATOM 5119 C C . TYR B 1 200 ? 77.133 77.013 15.812 1.00 29.92 197 TYR B C 1
ATOM 5120 O O . TYR B 1 200 ? 76.443 78.049 15.745 1.00 27.46 197 TYR B O 1
ATOM 5129 N N . TYR B 1 201 ? 76.704 75.880 16.388 1.00 31.12 198 TYR B N 1
ATOM 5130 C CA . TYR B 1 201 ? 75.394 75.845 17.040 1.00 32.20 198 TYR B CA 1
ATOM 5131 C C . TYR B 1 201 ? 75.213 76.926 18.094 1.00 32.85 198 TYR B C 1
ATOM 5132 O O . TYR B 1 201 ? 76.064 77.091 18.975 1.00 31.72 198 TYR B O 1
ATOM 5141 N N . ALA B 1 202 ? 74.078 77.616 18.007 1.00 33.88 199 ALA B N 1
ATOM 5142 C CA . ALA B 1 202 ? 73.808 78.814 18.838 1.00 34.47 199 ALA B CA 1
ATOM 5143 C C . ALA B 1 202 ? 73.261 78.442 20.193 1.00 35.61 199 ALA B C 1
ATOM 5144 O O . ALA B 1 202 ? 73.134 79.295 21.026 1.00 36.55 199 ALA B O 1
ATOM 5146 N N . GLY B 1 203 ? 72.913 77.181 20.421 1.00 37.56 200 GLY B N 1
ATOM 5147 C CA . GLY B 1 203 ? 72.320 76.789 21.703 1.00 39.48 200 GLY B CA 1
ATOM 5148 C C . GLY B 1 203 ? 73.335 76.100 22.616 1.00 41.39 200 GLY B C 1
ATOM 5149 O O . GLY B 1 203 ? 74.542 76.250 22.438 1.00 40.81 200 GLY B O 1
ATOM 5150 N N . ASN B 1 204 ? 72.842 75.322 23.566 1.00 44.09 201 ASN B N 1
ATOM 5151 C CA . ASN B 1 204 ? 73.715 74.573 24.455 1.00 47.55 201 ASN B CA 1
ATOM 5152 C C . ASN B 1 204 ? 74.183 73.263 23.900 1.00 48.01 201 ASN B C 1
ATOM 5153 O O . ASN B 1 204 ? 73.390 72.459 23.436 1.00 48.29 201 ASN B O 1
ATOM 5158 N N . LYS B 1 205 ? 75.484 73.051 23.958 1.00 48.32 202 LYS B N 1
ATOM 5159 C CA . LYS B 1 205 ? 76.083 71.847 23.458 1.00 49.08 202 LYS B CA 1
ATOM 5160 C C . LYS B 1 205 ? 75.847 70.727 24.519 1.00 48.73 202 LYS B C 1
ATOM 5161 O O . LYS B 1 205 ? 75.683 71.006 25.722 1.00 49.89 202 LYS B O 1
ATOM 5167 N N . ASN B 1 206 ? 75.738 69.479 24.058 1.00 47.02 203 ASN B N 1
ATOM 5168 C CA . ASN B 1 206 ? 75.641 68.321 24.933 1.00 45.24 203 ASN B CA 1
ATOM 5169 C C . ASN B 1 206 ? 76.978 67.631 24.977 1.00 45.35 203 ASN B C 1
ATOM 5170 O O . ASN B 1 206 ? 77.944 68.095 24.389 1.00 44.90 203 ASN B O 1
ATOM 5175 N N . ASP B 1 207 ? 77.048 66.528 25.691 1.00 45.60 204 ASP B N 1
ATOM 5176 C CA . ASP B 1 207 ? 78.309 65.873 25.887 1.00 47.18 204 ASP B CA 1
ATOM 5177 C C . ASP B 1 207 ? 78.638 64.841 24.781 1.00 45.54 204 ASP B C 1
ATOM 5178 O O . ASP B 1 207 ? 79.532 64.029 24.954 1.00 46.11 204 ASP B O 1
ATOM 5183 N N . PHE B 1 208 ? 77.954 64.872 23.647 1.00 42.87 205 PHE B N 1
ATOM 5184 C CA . PHE B 1 208 ? 78.242 63.919 22.594 1.00 41.89 205 PHE B CA 1
ATOM 5185 C C . PHE B 1 208 ? 78.664 64.596 21.307 1.00 41.38 205 PHE B C 1
ATOM 5186 O O . PHE B 1 208 ? 77.869 65.140 20.588 1.00 40.71 205 PHE B O 1
ATOM 5194 N N . ASP B 1 209 ? 79.946 64.525 21.048 1.00 42.21 206 ASP B N 1
ATOM 5195 C CA . ASP B 1 209 ? 80.554 65.005 19.837 1.00 43.80 206 ASP B CA 1
ATOM 5196 C C . ASP B 1 209 ? 80.102 64.299 18.586 1.00 42.49 206 ASP B C 1
ATOM 5197 O O . ASP B 1 209 ? 80.239 64.840 17.472 1.00 42.01 206 ASP B O 1
ATOM 5202 N N . LYS B 1 210 ? 79.651 63.067 18.739 1.00 41.99 207 LYS B N 1
ATOM 5203 C CA . LYS B 1 210 ? 79.349 62.253 17.584 1.00 42.50 207 LYS B CA 1
ATOM 5204 C C . LYS B 1 210 ? 78.238 61.295 17.898 1.00 40.58 207 LYS B C 1
ATOM 5205 O O . LYS B 1 210 ? 78.176 60.800 18.984 1.00 41.44 207 LYS B O 1
ATOM 5211 N N . LEU B 1 211 ? 77.330 61.098 16.947 1.00 40.05 208 LEU B N 1
ATOM 5212 C CA . LEU B 1 211 ? 76.129 60.221 17.084 1.00 38.98 208 LEU B CA 1
ATOM 5213 C C . LEU B 1 211 ? 75.981 59.369 15.829 1.00 39.59 208 LEU B C 1
ATOM 5214 O O . LEU B 1 211 ? 76.173 59.839 14.708 1.00 39.84 208 LEU B O 1
ATOM 5219 N N . ILE B 1 212 ? 75.684 58.093 16.031 1.00 40.48 209 ILE B N 1
ATOM 5220 C CA . ILE B 1 212 ? 75.368 57.179 14.961 1.00 40.12 209 ILE B CA 1
ATOM 5221 C C . ILE B 1 212 ? 73.960 56.742 15.217 1.00 40.00 209 ILE B C 1
ATOM 5222 O O . ILE B 1 212 ? 73.617 56.321 16.322 1.00 39.19 209 ILE B O 1
ATOM 5227 N N . PHE B 1 213 ? 73.128 56.902 14.200 1.00 40.37 210 PHE B N 1
ATOM 5228 C CA . PHE B 1 213 ? 71.761 56.432 14.257 1.00 40.58 210 PHE B CA 1
ATOM 5229 C C . PHE B 1 213 ? 71.664 55.289 13.305 1.00 42.66 210 PHE B C 1
ATOM 5230 O O . PHE B 1 213 ? 71.955 55.396 12.116 1.00 43.66 210 PHE B O 1
ATOM 5238 N N . VAL B 1 214 ? 71.270 54.171 13.849 1.00 45.08 211 VAL B N 1
ATOM 5239 C CA . VAL B 1 214 ? 71.151 52.954 13.111 1.00 47.56 211 VAL B CA 1
ATOM 5240 C C . VAL B 1 214 ? 69.675 52.728 12.785 1.00 49.11 211 VAL B C 1
ATOM 5241 O O . VAL B 1 214 ? 68.809 52.978 13.612 1.00 48.78 211 VAL B O 1
ATOM 5245 N N . PHE B 1 215 ? 69.390 52.316 11.555 1.00 52.17 212 PHE B N 1
ATOM 5246 C CA . PHE B 1 215 ? 68.013 52.114 11.111 1.00 54.19 212 PHE B CA 1
ATOM 5247 C C . PHE B 1 215 ? 67.613 50.652 11.210 1.00 58.10 212 PHE B C 1
ATOM 5248 O O . PHE B 1 215 ? 67.954 49.831 10.362 1.00 59.14 212 PHE B O 1
ATOM 5256 N N . LEU B 1 216 ? 66.884 50.308 12.246 1.00 61.89 213 LEU B N 1
ATOM 5257 C CA . LEU B 1 216 ? 66.512 48.917 12.402 1.00 65.97 213 LEU B CA 1
ATOM 5258 C C . LEU B 1 216 ? 65.053 48.863 12.776 1.00 68.99 213 LEU B C 1
ATOM 5259 O O . LEU B 1 216 ? 64.471 49.858 13.215 1.00 68.65 213 LEU B O 1
ATOM 5264 N N . ASP B 1 217 ? 64.447 47.712 12.522 1.00 73.89 214 ASP B N 1
ATOM 5265 C CA . ASP B 1 217 ? 63.087 47.435 13.013 1.00 76.85 214 ASP B CA 1
ATOM 5266 C C . ASP B 1 217 ? 63.142 47.294 14.554 1.00 78.07 214 ASP B C 1
ATOM 5267 O O . ASP B 1 217 ? 64.188 46.911 15.111 1.00 78.73 214 ASP B O 1
ATOM 5272 N N . GLU B 1 218 ? 62.028 47.596 15.229 1.00 79.09 215 GLU B N 1
ATOM 5273 C CA . GLU B 1 218 ? 61.909 47.427 16.699 1.00 80.06 215 GLU B CA 1
ATOM 5274 C C . GLU B 1 218 ? 62.582 46.139 17.260 1.00 80.68 215 GLU B C 1
ATOM 5275 O O . GLU B 1 218 ? 63.080 46.134 18.391 1.00 81.39 215 GLU B O 1
ATOM 5281 N N . ASP B 1 219 ? 62.636 45.083 16.454 1.00 80.35 216 ASP B N 1
ATOM 5282 C CA . ASP B 1 219 ? 63.005 43.776 16.945 1.00 80.91 216 ASP B CA 1
ATOM 5283 C C . ASP B 1 219 ? 64.490 43.460 16.840 1.00 80.61 216 ASP B C 1
ATOM 5284 O O . ASP B 1 219 ? 65.053 42.851 17.751 1.00 81.69 216 ASP B O 1
ATOM 5289 N N . SER B 1 220 ? 65.130 43.816 15.732 1.00 79.12 217 SER B N 1
ATOM 5290 C CA . SER B 1 220 ? 66.587 43.621 15.617 1.00 78.99 217 SER B CA 1
ATOM 5291 C C . SER B 1 220 ? 67.330 44.683 16.472 1.00 76.70 217 SER B C 1
ATOM 5292 O O . SER B 1 220 ? 68.464 44.445 16.944 1.00 76.46 217 SER B O 1
ATOM 5295 N N . ALA B 1 221 ? 66.675 45.844 16.644 1.00 73.32 218 ALA B N 1
ATOM 5296 C CA . ALA B 1 221 ? 67.139 46.913 17.546 1.00 71.12 218 ALA B CA 1
ATOM 5297 C C . ALA B 1 221 ? 67.240 46.354 18.955 1.00 70.07 218 ALA B C 1
ATOM 5298 O O . ALA B 1 221 ? 68.321 46.353 19.572 1.00 69.44 218 ALA B O 1
ATOM 5300 N N . PHE B 1 222 ? 66.121 45.826 19.445 1.00 68.58 219 PHE B N 1
ATOM 5301 C CA . PHE B 1 222 ? 66.135 45.197 20.752 1.00 68.02 219 PHE B CA 1
ATOM 5302 C C . PHE B 1 222 ? 67.236 44.151 20.856 1.00 68.63 219 PHE B C 1
ATOM 5303 O O . PHE B 1 222 ? 67.920 44.062 21.859 1.00 68.43 219 PHE B O 1
ATOM 5311 N N . ALA B 1 223 ? 67.419 43.379 19.803 1.00 69.33 220 ALA B N 1
ATOM 5312 C CA . ALA B 1 223 ? 68.418 42.337 19.813 1.00 71.28 220 ALA B CA 1
ATOM 5313 C C . ALA B 1 223 ? 69.830 42.930 19.814 1.00 71.86 220 ALA B C 1
ATOM 5314 O O . ALA B 1 223 ? 70.709 42.474 20.551 1.00 73.36 220 ALA B O 1
ATOM 5316 N N . ALA B 1 224 ? 70.056 43.962 19.005 1.00 71.30 221 ALA B N 1
ATOM 5317 C CA . ALA B 1 224 ? 71.364 44.629 18.991 1.00 71.24 221 ALA B CA 1
ATOM 5318 C C . ALA B 1 224 ? 71.638 45.347 20.311 1.00 70.69 221 ALA B C 1
ATOM 5319 O O . ALA B 1 224 ? 72.806 45.574 20.681 1.00 71.56 221 ALA B O 1
ATOM 5321 N N . ALA B 1 225 ? 70.564 45.714 21.009 1.00 69.33 222 ALA B N 1
ATOM 5322 C CA . ALA B 1 225 ? 70.695 46.295 22.325 1.00 68.87 222 ALA B CA 1
ATOM 5323 C C . ALA B 1 225 ? 71.333 45.258 23.229 1.00 70.26 222 ALA B C 1
ATOM 5324 O O . ALA B 1 225 ? 72.407 45.496 23.763 1.00 70.05 222 ALA B O 1
ATOM 5326 N N . GLN B 1 226 ? 70.687 44.089 23.348 1.00 71.71 223 GLN B N 1
ATOM 5327 C CA . GLN B 1 226 ? 71.209 42.963 24.160 1.00 73.54 223 GLN B CA 1
ATOM 5328 C C . GLN B 1 226 ? 72.688 42.693 23.918 1.00 74.34 223 GLN B C 1
ATOM 5329 O O . GLN B 1 226 ? 73.446 42.547 24.876 1.00 75.39 223 GLN B O 1
ATOM 5335 N N . SER B 1 227 ? 73.129 42.676 22.662 1.00 74.04 224 SER B N 1
ATOM 5336 C CA . SER B 1 227 ? 74.559 42.423 22.391 1.00 74.45 224 SER B CA 1
ATOM 5337 C C . SER B 1 227 ? 75.456 43.623 22.781 1.00 72.41 224 SER B C 1
ATOM 5338 O O . SER B 1 227 ? 76.675 43.624 22.533 1.00 72.83 224 SER B O 1
ATOM 5341 N N . GLY B 1 228 ? 74.847 44.657 23.366 1.00 69.37 225 GLY B N 1
ATOM 5342 C CA . GLY B 1 228 ? 75.592 45.837 23.831 1.00 66.88 225 GLY B CA 1
ATOM 5343 C C . GLY B 1 228 ? 76.178 46.707 22.729 1.00 64.02 225 GLY B C 1
ATOM 5344 O O . GLY B 1 228 ? 77.186 47.384 22.952 1.00 63.46 225 GLY B O 1
ATOM 5345 N N . GLN B 1 229 ? 75.567 46.709 21.542 1.00 61.37 226 GLN B N 1
ATOM 5346 C CA A GLN B 1 229 ? 76.051 47.557 20.427 0.50 60.01 226 GLN B CA 1
ATOM 5347 C CA B GLN B 1 229 ? 76.103 47.542 20.482 0.50 59.95 226 GLN B CA 1
ATOM 5348 C C . GLN B 1 229 ? 75.432 48.937 20.477 1.00 56.76 226 GLN B C 1
ATOM 5349 O O . GLN B 1 229 ? 76.014 49.890 20.021 1.00 56.46 226 GLN B O 1
ATOM 5360 N N . LEU B 1 230 ? 74.241 49.046 21.033 1.00 53.07 227 LEU B N 1
ATOM 5361 C CA . LEU B 1 230 ? 73.549 50.315 21.070 1.00 49.41 227 LEU B CA 1
ATOM 5362 C C . LEU B 1 230 ? 73.542 50.947 22.431 1.00 46.75 227 LEU B C 1
ATOM 5363 O O . LEU B 1 230 ? 73.487 50.275 23.396 1.00 47.17 227 LEU B O 1
ATOM 5368 N N . GLY B 1 231 ? 73.570 52.270 22.492 1.00 44.06 228 GLY B N 1
ATOM 5369 C CA . GLY B 1 231 ? 73.498 52.983 23.767 1.00 41.84 228 GLY B CA 1
ATOM 5370 C C . GLY B 1 231 ? 72.104 53.463 24.112 1.00 39.77 228 GLY B C 1
ATOM 5371 O O . GLY B 1 231 ? 71.794 53.619 25.265 1.00 38.88 228 GLY B O 1
ATOM 5372 N N . VAL B 1 232 ? 71.282 53.700 23.097 1.00 37.80 229 VAL B N 1
ATOM 5373 C CA . VAL B 1 232 ? 69.883 54.001 23.293 1.00 36.77 229 VAL B CA 1
ATOM 5374 C C . VAL B 1 232 ? 69.014 53.247 22.283 1.00 36.70 229 VAL B C 1
ATOM 5375 O O . VAL B 1 232 ? 69.347 53.195 21.094 1.00 35.69 229 VAL B O 1
ATOM 5379 N N . VAL B 1 233 ? 67.896 52.705 22.759 1.00 36.10 230 VAL B N 1
ATOM 5380 C CA . VAL B 1 233 ? 66.928 52.073 21.877 1.00 36.53 230 VAL B CA 1
ATOM 5381 C C . VAL B 1 233 ? 65.517 52.373 22.309 1.00 35.94 230 VAL B C 1
ATOM 5382 O O . VAL B 1 233 ? 65.159 52.184 23.461 1.00 34.06 230 VAL B O 1
ATOM 5386 N N . ARG B 1 234 ? 64.712 52.854 21.370 1.00 37.37 231 ARG B N 1
ATOM 5387 C CA . ARG B 1 234 ? 63.285 53.027 21.627 1.00 38.69 231 ARG B CA 1
ATOM 5388 C C . ARG B 1 234 ? 62.641 51.631 21.666 1.00 39.21 231 ARG B C 1
ATOM 5389 O O . ARG B 1 234 ? 62.946 50.792 20.842 1.00 39.25 231 ARG B O 1
ATOM 5397 N N . ILE B 1 235 ? 61.808 51.385 22.655 1.00 39.24 232 ILE B N 1
ATOM 5398 C CA . ILE B 1 235 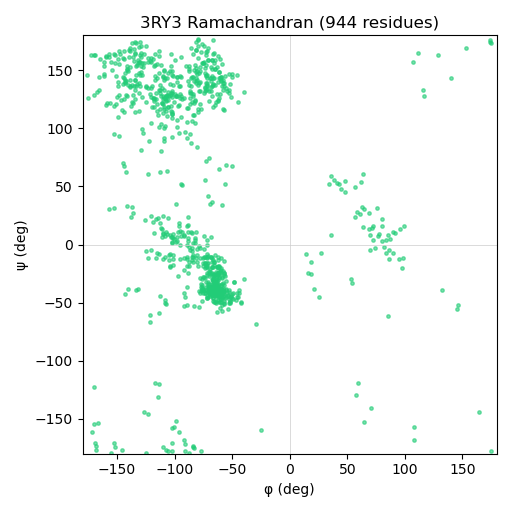? 61.050 50.173 22.691 1.00 40.77 232 ILE B CA 1
ATOM 5399 C C . ILE B 1 235 ? 59.581 50.535 22.774 1.00 40.41 232 ILE B C 1
ATOM 5400 O O . ILE B 1 235 ? 59.238 51.650 23.125 1.00 39.10 232 ILE B O 1
ATOM 5405 N N . PRO B 1 236 ? 58.703 49.590 22.426 1.00 42.05 233 PRO B N 1
ATOM 5406 C CA . PRO B 1 236 ? 57.261 49.891 22.482 1.00 41.80 233 PRO B CA 1
ATOM 5407 C C . PRO B 1 236 ? 56.751 49.985 23.904 1.00 41.69 233 PRO B C 1
ATOM 5408 O O . PRO B 1 236 ? 57.116 49.191 24.754 1.00 42.12 233 PRO B O 1
ATOM 5412 N N . PRO B 1 237 ? 55.915 50.966 24.173 1.00 41.96 234 PRO B N 1
ATOM 5413 C CA . PRO B 1 237 ? 55.435 51.174 25.553 1.00 42.96 234 PRO B CA 1
ATOM 5414 C C . PRO B 1 237 ? 54.578 50.029 26.004 1.00 45.21 234 PRO B C 1
ATOM 5415 O O . PRO B 1 237 ? 54.500 49.745 27.200 1.00 45.59 234 PRO B O 1
ATOM 5419 N N . SER B 1 238 ? 53.957 49.343 25.048 1.00 47.50 235 SER B N 1
ATOM 5420 C CA . SER B 1 238 ? 53.178 48.122 25.361 1.00 49.64 235 SER B CA 1
ATOM 5421 C C . SER B 1 238 ? 54.049 46.876 25.524 1.00 51.12 235 SER B C 1
ATOM 5422 O O . SER B 1 238 ? 53.528 45.776 25.477 1.00 52.56 235 SER B O 1
ATOM 5433 N N . ALA B 1 240 ? 56.398 44.653 28.090 1.00 55.70 237 ALA B N 1
ATOM 5434 C CA . ALA B 1 240 ? 56.655 44.456 29.515 1.00 56.40 237 ALA B CA 1
ATOM 5435 C C . ALA B 1 240 ? 58.124 44.172 29.662 1.00 57.49 237 ALA B C 1
ATOM 5436 O O . ALA B 1 240 ? 58.532 43.054 29.936 1.00 59.05 237 ALA B O 1
ATOM 5438 N N . VAL B 1 241 ? 58.934 45.187 29.441 1.00 57.64 238 VAL B N 1
ATOM 5439 C CA . VAL B 1 241 ? 60.363 44.999 29.418 1.00 58.16 238 VAL B CA 1
ATOM 5440 C C . VAL B 1 241 ? 60.839 44.585 30.822 1.00 59.82 238 VAL B C 1
ATOM 5441 O O . VAL B 1 241 ? 60.287 45.046 31.825 1.00 59.26 238 VAL B O 1
ATOM 5445 N N . GLY B 1 242 ? 61.831 43.689 30.877 1.00 61.64 239 GLY B N 1
ATOM 5446 C CA . GLY B 1 242 ? 62.487 43.309 32.132 1.00 63.41 239 GLY B CA 1
ATOM 5447 C C . GLY B 1 242 ? 63.826 44.028 32.282 1.00 64.45 239 GLY B C 1
ATOM 5448 O O . GLY B 1 242 ? 64.028 45.079 31.696 1.00 64.35 239 GLY B O 1
ATOM 5449 N N . SER B 1 243 ? 64.727 43.464 33.075 1.00 66.17 240 SER B N 1
ATOM 5450 C CA . SER B 1 243 ? 66.128 43.917 33.160 1.00 67.33 240 SER B CA 1
ATOM 5451 C C . SER B 1 243 ? 66.923 43.630 31.887 1.00 66.21 240 SER B C 1
ATOM 5452 O O . SER B 1 243 ? 66.888 42.513 31.382 1.00 66.81 240 SER B O 1
ATOM 5455 N N . VAL B 1 244 ? 67.652 44.627 31.390 1.00 64.03 241 VAL B N 1
ATOM 5456 C CA . VAL B 1 244 ? 68.664 44.379 30.376 1.00 62.68 241 VAL B CA 1
ATOM 5457 C C . VAL B 1 244 ? 70.023 44.765 30.948 1.00 62.66 241 VAL B C 1
ATOM 5458 O O . VAL B 1 244 ? 70.153 45.747 31.708 1.00 61.75 241 VAL B O 1
ATOM 5462 N N . ASN B 1 245 ? 71.016 43.946 30.600 1.00 63.04 242 ASN B N 1
ATOM 5463 C CA . ASN B 1 245 ? 72.385 44.100 31.068 1.00 63.42 242 ASN B CA 1
ATOM 5464 C C . ASN B 1 245 ? 73.020 45.436 30.644 1.00 60.94 242 ASN B C 1
ATOM 5465 O O . ASN B 1 245 ? 73.052 45.776 29.460 1.00 58.84 242 ASN B O 1
ATOM 5470 N N . ASN B 1 246 ? 73.521 46.166 31.639 1.00 59.53 243 ASN B N 1
ATOM 5471 C CA . ASN B 1 246 ? 74.144 47.485 31.462 1.00 58.43 243 ASN B CA 1
ATOM 5472 C C . ASN B 1 246 ? 73.205 48.565 30.896 1.00 55.40 243 ASN B C 1
ATOM 5473 O O . ASN B 1 246 ? 73.657 49.548 30.351 1.00 52.44 243 ASN B O 1
ATOM 5486 N N . LYS B 1 248 ? 69.204 50.697 31.421 1.00 51.17 245 LYS B N 1
ATOM 5487 C CA . LYS B 1 248 ? 68.220 51.240 32.326 1.00 50.90 245 LYS B CA 1
ATOM 5488 C C . LYS B 1 248 ? 67.059 51.730 31.458 1.00 47.70 245 LYS B C 1
ATOM 5489 O O . LYS B 1 248 ? 67.261 52.175 30.333 1.00 46.63 245 LYS B O 1
ATOM 5495 N N . LEU B 1 249 ? 65.847 51.622 31.977 1.00 45.89 246 LEU B N 1
ATOM 5496 C CA . LEU B 1 249 ? 64.631 52.016 31.244 1.00 44.04 246 LEU B CA 1
ATOM 5497 C C . LEU B 1 249 ? 64.230 53.436 31.567 1.00 42.43 246 LEU B C 1
ATOM 5498 O O . LEU B 1 249 ? 64.024 53.751 32.710 1.00 43.41 246 LEU B O 1
ATOM 5503 N N . TRP B 1 250 ? 64.084 54.267 30.553 1.00 40.18 247 TRP B N 1
ATOM 5504 C CA . TRP B 1 250 ? 63.608 55.616 30.722 1.00 38.48 247 TRP B CA 1
ATOM 5505 C C . TRP B 1 250 ? 62.173 55.754 30.234 1.00 38.27 247 TRP B C 1
ATOM 5506 O O . TRP B 1 250 ? 61.866 55.343 29.133 1.00 37.29 247 TRP B O 1
ATOM 5517 N N . VAL B 1 251 ? 61.314 56.354 31.051 1.00 39.22 248 VAL B N 1
ATOM 5518 C CA . VAL B 1 251 ? 59.944 56.649 30.682 1.00 39.12 248 VAL B CA 1
ATOM 5519 C C . VAL B 1 251 ? 59.771 58.163 30.519 1.00 39.58 248 VAL B C 1
ATOM 5520 O O . VAL B 1 251 ? 59.900 58.923 31.477 1.00 40.39 248 VAL B O 1
ATOM 5524 N N . ARG B 1 252 ? 59.519 58.569 29.280 1.00 39.35 249 ARG B N 1
ATOM 5525 C CA . ARG B 1 252 ? 59.337 59.934 28.901 1.00 39.72 249 ARG B CA 1
ATOM 5526 C C . ARG B 1 252 ? 57.868 60.330 28.663 1.00 39.29 249 ARG B C 1
ATOM 5527 O O . ARG B 1 252 ? 57.161 59.718 27.888 1.00 38.64 249 ARG B O 1
ATOM 5535 N N . PRO B 1 253 ? 57.433 61.421 29.270 1.00 39.42 250 PRO B N 1
ATOM 5536 C CA . PRO B 1 253 ? 56.108 61.954 28.942 1.00 38.63 250 PRO B CA 1
ATOM 5537 C C . PRO B 1 253 ? 55.926 62.308 27.475 1.00 37.31 250 PRO B C 1
ATOM 5538 O O . PRO B 1 253 ? 56.899 62.585 26.750 1.00 36.88 250 PRO B O 1
ATOM 5542 N N . SER B 1 254 ? 54.675 62.291 27.032 1.00 35.81 251 SER B N 1
ATOM 5543 C CA . SER B 1 254 ? 54.375 62.588 25.655 1.00 34.35 251 SER B CA 1
ATOM 5544 C C . SER B 1 254 ? 53.013 63.180 25.476 1.00 33.98 251 SER B C 1
ATOM 5545 O O . SER B 1 254 ? 52.119 62.946 26.266 1.00 36.17 251 SER B O 1
ATOM 5548 N N . VAL B 1 255 ? 52.821 63.917 24.407 1.00 32.70 252 VAL B N 1
ATOM 5549 C CA . VAL B 1 255 ? 51.511 64.446 24.118 1.00 31.11 252 VAL B CA 1
ATOM 5550 C C . VAL B 1 255 ? 50.655 63.435 23.366 1.00 31.27 252 VAL B C 1
ATOM 5551 O O . VAL B 1 255 ? 49.474 63.591 23.264 1.00 30.61 252 VAL B O 1
ATOM 5555 N N . GLU B 1 256 ? 51.276 62.393 22.860 1.00 31.94 253 GLU B N 1
ATOM 5556 C CA . GLU B 1 256 ? 50.584 61.340 22.174 1.00 32.97 253 GLU B CA 1
ATOM 5557 C C . GLU B 1 256 ? 49.422 60.813 22.975 1.00 32.80 253 GLU B C 1
ATOM 5558 O O . GLU B 1 256 ? 49.588 60.465 24.133 1.00 33.70 253 GLU B O 1
ATOM 5564 N N . ASN B 1 257 ? 48.238 60.768 22.370 1.00 32.06 254 ASN B N 1
ATOM 5565 C CA . ASN B 1 257 ? 47.070 60.388 23.121 1.00 31.58 254 ASN B CA 1
ATOM 5566 C C . ASN B 1 257 ? 46.219 59.389 22.378 1.00 32.05 254 ASN B C 1
ATOM 5567 O O . ASN B 1 257 ? 46.509 59.061 21.248 1.00 32.66 254 ASN B O 1
ATOM 5572 N N . ARG B 1 258 ? 45.187 58.881 23.026 1.00 32.64 255 ARG B N 1
ATOM 5573 C CA . ARG B 1 258 ? 44.200 58.024 22.365 1.00 32.21 255 ARG B CA 1
ATOM 5574 C C . ARG B 1 258 ? 42.858 58.488 22.789 1.00 32.38 255 ARG B C 1
ATOM 5575 O O . ARG B 1 258 ? 42.673 58.851 23.958 1.00 33.16 255 ARG B O 1
ATOM 5583 N N . GLY B 1 259 ? 41.907 58.477 21.865 1.00 32.40 256 GLY B N 1
ATOM 5584 C CA . GLY B 1 259 ? 40.562 58.887 22.197 1.00 32.10 256 GLY B CA 1
ATOM 5585 C C . GLY B 1 259 ? 39.529 58.315 21.248 1.00 31.96 256 GLY B C 1
ATOM 5586 O O . GLY B 1 259 ? 39.860 57.913 20.138 1.00 31.28 256 GLY B O 1
ATOM 5587 N N . ILE B 1 260 ? 38.275 58.315 21.686 1.00 31.57 257 ILE B N 1
ATOM 5588 C CA . ILE B 1 260 ? 37.169 58.011 20.792 1.00 32.87 257 ILE B CA 1
ATOM 5589 C C . ILE B 1 260 ? 36.399 59.265 20.481 1.00 32.07 257 ILE B C 1
ATOM 5590 O O . ILE B 1 260 ? 35.904 59.926 21.393 1.00 32.62 257 ILE B O 1
ATOM 5595 N N . VAL B 1 261 ? 36.255 59.559 19.210 1.00 32.18 258 VAL B N 1
ATOM 5596 C CA . VAL B 1 261 ? 35.481 60.699 18.798 1.00 34.03 258 VAL B CA 1
ATOM 5597 C C . VAL B 1 261 ? 34.055 60.320 18.346 1.00 35.03 258 VAL B C 1
ATOM 5598 O O . VAL B 1 261 ? 33.878 59.451 17.495 1.00 34.89 258 VAL B O 1
ATOM 5602 N N . PHE B 1 262 ? 33.048 60.999 18.879 1.00 35.94 259 PHE B N 1
ATOM 5603 C CA . PHE B 1 262 ? 31.651 60.668 18.509 1.00 36.42 259 PHE B CA 1
ATOM 5604 C C . PHE B 1 262 ? 31.036 61.537 17.447 1.00 37.86 259 PHE B C 1
ATOM 5605 O O . PHE B 1 262 ? 31.264 62.738 17.423 1.00 39.25 259 PHE B O 1
ATOM 5613 N N . PRO B 1 263 ? 30.204 60.955 16.590 1.00 39.33 260 PRO B N 1
ATOM 5614 C CA . PRO B 1 263 ? 29.294 61.792 15.824 1.00 40.45 260 PRO B CA 1
ATOM 5615 C C . PRO B 1 263 ? 28.350 62.480 16.766 1.00 41.54 260 PRO B C 1
ATOM 5616 O O . PRO B 1 263 ? 27.737 61.851 17.618 1.00 41.61 260 PRO B O 1
ATOM 5620 N N . THR B 1 264 ? 28.238 63.777 16.613 1.00 43.25 261 THR B N 1
ATOM 5621 C CA . THR B 1 264 ? 27.486 64.574 17.546 1.00 44.19 261 THR B CA 1
ATOM 5622 C C . THR B 1 264 ? 26.109 64.924 17.002 1.00 45.66 261 THR B C 1
ATOM 5623 O O . THR B 1 264 ? 25.294 65.500 17.733 1.00 45.21 261 THR B O 1
ATOM 5627 N N . THR B 1 265 ? 25.866 64.619 15.724 1.00 47.47 262 THR B N 1
ATOM 5628 C CA . THR B 1 265 ? 24.584 64.893 15.141 1.00 49.42 262 THR B CA 1
ATOM 5629 C C . THR B 1 265 ? 23.900 63.611 14.673 1.00 51.39 262 THR B C 1
ATOM 5630 O O . THR B 1 265 ? 24.569 62.605 14.452 1.00 51.80 262 THR B O 1
ATOM 5634 N N . PRO B 1 266 ? 22.558 63.649 14.503 1.00 53.23 263 PRO B N 1
ATOM 5635 C CA . PRO B 1 266 ? 21.793 62.513 14.005 1.00 54.25 263 PRO B CA 1
ATOM 5636 C C . PRO B 1 266 ? 22.137 62.141 12.576 1.00 55.60 263 PRO B C 1
ATOM 5637 O O . PRO B 1 266 ? 22.644 62.973 11.828 1.00 56.12 263 PRO B O 1
ATOM 5641 N N . ALA B 1 267 ? 21.826 60.903 12.213 1.00 56.52 264 ALA B N 1
ATOM 5642 C CA . ALA B 1 267 ? 22.075 60.378 10.883 1.00 57.89 264 ALA B CA 1
ATOM 5643 C C . ALA B 1 267 ? 21.191 61.081 9.868 1.00 59.67 264 ALA B C 1
ATOM 5644 O O . ALA B 1 267 ? 20.165 61.634 10.225 1.00 59.47 264 ALA B O 1
ATOM 5646 N N . GLY B 1 268 ? 21.580 61.049 8.601 1.00 61.72 265 GLY B N 1
ATOM 5647 C CA . GLY B 1 268 ? 20.752 61.653 7.569 1.00 63.94 265 GLY B CA 1
ATOM 5648 C C . GLY B 1 268 ? 21.537 62.272 6.431 1.00 65.67 265 GLY B C 1
ATOM 5649 O O . GLY B 1 268 ? 21.284 61.977 5.266 1.00 66.70 265 GLY B O 1
ATOM 5650 N N . LYS B 1 269 ? 22.488 63.135 6.759 1.00 66.56 266 LYS B N 1
ATOM 5651 C CA . LYS B 1 269 ? 23.259 63.822 5.734 1.00 67.88 266 LYS B CA 1
ATOM 5652 C C . LYS B 1 269 ? 24.444 62.993 5.284 1.00 67.70 266 LYS B C 1
ATOM 5653 O O . LYS B 1 269 ? 24.751 61.950 5.877 1.00 67.23 266 LYS B O 1
ATOM 5659 N N . LYS B 1 270 ? 25.060 63.453 4.195 1.00 68.55 267 LYS B N 1
ATOM 5660 C CA . LYS B 1 270 ? 26.244 62.829 3.603 1.00 69.18 267 LYS B CA 1
ATOM 5661 C C . LYS B 1 270 ? 27.232 63.929 3.315 1.00 69.05 267 LYS B C 1
ATOM 5662 O O . LYS B 1 270 ? 26.840 65.068 3.117 1.00 68.69 267 LYS B O 1
ATOM 5668 N N . ASP B 1 271 ? 28.513 63.592 3.287 1.00 69.03 268 ASP B N 1
ATOM 5669 C CA . ASP B 1 271 ? 29.536 64.598 3.054 1.00 69.31 268 ASP B CA 1
ATOM 5670 C C . ASP B 1 271 ? 29.679 64.791 1.554 1.00 70.42 268 ASP B C 1
ATOM 5671 O O . ASP B 1 271 ? 28.915 64.227 0.774 1.00 70.78 268 ASP B O 1
ATOM 5676 N N . ALA B 1 272 ? 30.655 65.600 1.164 1.00 71.00 269 ALA B N 1
ATOM 5677 C CA . ALA B 1 272 ? 30.919 65.873 -0.240 1.00 71.95 269 ALA B CA 1
ATOM 5678 C C . ALA B 1 272 ? 31.329 64.622 -1.047 1.00 72.38 269 ALA B C 1
ATOM 5679 O O . ALA B 1 272 ? 31.232 64.658 -2.255 1.00 73.64 269 ALA B O 1
ATOM 5681 N N . HIS B 1 273 ? 31.782 63.535 -0.406 1.00 71.50 270 HIS B N 1
ATOM 5682 C CA . HIS B 1 273 ? 32.175 62.308 -1.128 1.00 71.79 270 HIS B CA 1
ATOM 5683 C C . HIS B 1 273 ? 31.126 61.218 -1.071 1.00 70.65 270 HIS B C 1
ATOM 5684 O O . HIS B 1 273 ? 31.402 60.079 -1.452 1.00 71.26 270 HIS B O 1
ATOM 5691 N N . GLY B 1 274 ? 29.944 61.539 -0.558 1.00 68.70 271 GLY B N 1
ATOM 5692 C CA . GLY B 1 274 ? 28.903 60.547 -0.390 1.00 67.22 271 GLY B CA 1
ATOM 5693 C C . GLY B 1 274 ? 29.053 59.662 0.833 1.00 64.82 271 GLY B C 1
ATOM 5694 O O . GLY B 1 274 ? 28.390 58.632 0.905 1.00 64.80 271 GLY B O 1
ATOM 5695 N N . TYR B 1 275 ? 29.887 60.042 1.801 1.00 61.64 272 TYR B N 1
ATOM 5696 C CA . TYR B 1 275 ? 29.974 59.269 3.049 1.00 59.69 272 TYR B CA 1
ATOM 5697 C C . TYR B 1 275 ? 28.967 59.744 4.097 1.00 57.25 272 TYR B C 1
ATOM 5698 O O . TYR B 1 275 ? 28.745 60.936 4.255 1.00 57.25 272 TYR B O 1
ATOM 5707 N N . PRO B 1 276 ? 28.352 58.810 4.837 1.00 55.01 273 PRO B N 1
ATOM 5708 C CA . PRO B 1 276 ? 27.317 59.244 5.798 1.00 53.30 273 PRO B CA 1
ATOM 5709 C C . PRO B 1 276 ? 27.848 59.992 7.044 1.00 50.90 273 PRO B C 1
ATOM 5710 O O . PRO B 1 276 ? 28.852 59.601 7.632 1.00 50.81 273 PRO B O 1
ATOM 5714 N N . ILE B 1 277 ? 27.137 61.035 7.442 1.00 48.82 274 ILE B N 1
ATOM 5715 C CA . ILE B 1 277 ? 27.445 61.784 8.618 1.00 47.01 274 ILE B CA 1
ATOM 5716 C C . ILE B 1 277 ? 26.350 61.573 9.640 1.00 45.90 274 ILE B C 1
ATOM 5717 O O . ILE B 1 277 ? 25.194 61.761 9.343 1.00 46.36 274 ILE B O 1
ATOM 5722 N N . GLY B 1 278 ? 26.714 61.252 10.864 1.00 44.44 275 GLY B N 1
ATOM 5723 C CA . GLY B 1 278 ? 25.777 61.274 11.978 1.00 43.33 275 GLY B CA 1
ATOM 5724 C C . GLY B 1 278 ? 25.505 59.877 12.474 1.00 42.36 275 GLY B C 1
ATOM 5725 O O . GLY B 1 278 ? 25.761 58.922 11.799 1.00 42.94 275 GLY B O 1
ATOM 5726 N N . ASN B 1 279 ? 24.933 59.791 13.653 1.00 42.02 276 ASN B N 1
ATOM 5727 C CA . ASN B 1 279 ? 24.662 58.549 14.313 1.00 42.14 276 ASN B CA 1
ATOM 5728 C C . ASN B 1 279 ? 23.593 58.836 15.305 1.00 42.47 276 ASN B C 1
ATOM 5729 O O . ASN B 1 279 ? 23.773 59.668 16.185 1.00 41.17 276 ASN B O 1
ATOM 5734 N N . ASP B 1 280 ? 22.474 58.136 15.178 1.00 44.05 277 ASP B N 1
ATOM 5735 C CA . ASP B 1 280 ? 21.295 58.492 15.952 1.00 44.71 277 ASP B CA 1
ATOM 5736 C C . ASP B 1 280 ? 21.520 58.160 17.413 1.00 42.83 277 ASP B C 1
ATOM 5737 O O . ASP B 1 280 ? 20.913 58.772 18.258 1.00 43.28 277 ASP B O 1
ATOM 5742 N N . VAL B 1 281 ? 22.423 57.243 17.722 1.00 41.45 278 VAL B N 1
ATOM 5743 C CA . VAL B 1 281 ? 22.675 56.900 19.111 1.00 39.99 278 VAL B CA 1
ATOM 5744 C C . VAL B 1 281 ? 23.647 57.901 19.746 1.00 41.11 278 VAL B C 1
ATOM 5745 O O . VAL B 1 281 ? 23.359 58.503 20.796 1.00 41.89 278 VAL B O 1
ATOM 5749 N N . THR B 1 282 ? 24.799 58.108 19.112 1.00 41.23 279 THR B N 1
ATOM 5750 C CA . THR B 1 282 ? 25.836 58.939 19.734 1.00 41.11 279 THR B CA 1
ATOM 5751 C C . THR B 1 282 ? 25.533 60.442 19.668 1.00 41.35 279 THR B C 1
ATOM 5752 O O . THR B 1 282 ? 26.169 61.220 20.394 1.00 40.93 279 THR B O 1
ATOM 5756 N N . ALA B 1 283 ? 24.520 60.835 18.861 1.00 41.87 280 ALA B N 1
ATOM 5757 C CA . ALA B 1 283 ? 23.968 62.234 18.882 1.00 41.38 280 ALA B CA 1
ATOM 5758 C C . ALA B 1 283 ? 23.412 62.610 20.239 1.00 41.35 280 ALA B C 1
ATOM 5759 O O . ALA B 1 283 ? 23.346 63.766 20.563 1.00 43.34 280 ALA B O 1
ATOM 5761 N N . ASP B 1 284 ? 23.057 61.635 21.056 1.00 41.38 281 ASP B N 1
ATOM 5762 C CA . ASP B 1 284 ? 22.529 61.923 22.389 1.00 41.08 281 ASP B CA 1
ATOM 5763 C C . ASP B 1 284 ? 23.669 62.114 23.376 1.00 40.39 281 ASP B C 1
ATOM 5764 O O . ASP B 1 284 ? 24.505 61.226 23.623 1.00 40.27 281 ASP B O 1
ATOM 5769 N N . VAL B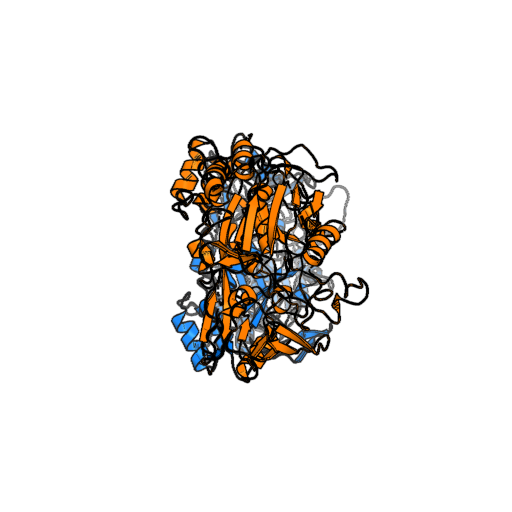 1 285 ? 23.679 63.272 23.995 1.00 40.15 282 VAL B N 1
ATOM 5770 C CA . VAL B 1 285 ? 24.755 63.592 24.876 1.00 39.16 282 VAL B CA 1
ATOM 5771 C C . VAL B 1 285 ? 24.804 62.713 26.114 1.00 38.86 282 VAL B C 1
ATOM 5772 O O . VAL B 1 285 ? 25.868 62.532 26.686 1.00 39.64 282 VAL B O 1
ATOM 5776 N N . ALA B 1 286 ? 23.697 62.143 26.567 1.00 38.38 283 ALA B N 1
ATOM 5777 C CA . ALA B 1 286 ? 23.813 61.268 27.749 1.00 37.52 283 ALA B CA 1
ATOM 5778 C C . ALA B 1 286 ? 24.626 59.978 27.400 1.00 36.35 283 ALA B C 1
ATOM 5779 O O . ALA B 1 286 ? 25.337 59.443 28.241 1.00 34.64 283 ALA B O 1
ATOM 5781 N N . ILE B 1 287 ? 24.564 59.539 26.142 1.00 35.73 284 ILE B N 1
ATOM 5782 C CA . ILE B 1 287 ? 25.345 58.397 25.703 1.00 36.18 284 ILE B CA 1
ATOM 5783 C C . ILE B 1 287 ? 26.835 58.713 25.882 1.00 36.25 284 ILE B C 1
ATOM 5784 O O . ILE B 1 287 ? 27.588 57.941 26.534 1.00 35.46 284 ILE B O 1
ATOM 5789 N N . ARG B 1 288 ? 27.242 59.880 25.381 1.00 36.18 285 ARG B N 1
ATOM 5790 C CA . ARG B 1 288 ? 28.651 60.266 25.397 1.00 35.78 285 ARG B CA 1
ATOM 5791 C C . ARG B 1 288 ? 29.190 60.466 26.772 1.00 35.20 285 ARG B C 1
ATOM 5792 O O . ARG B 1 288 ? 30.277 60.030 27.094 1.00 35.25 285 ARG B O 1
ATOM 5800 N N . ARG B 1 289 ? 28.405 61.103 27.606 1.00 35.88 286 ARG B N 1
ATOM 5801 C CA A ARG B 1 289 ? 28.820 61.327 28.968 0.60 36.38 286 ARG B CA 1
ATOM 5802 C CA B ARG B 1 289 ? 28.814 61.344 28.977 0.40 36.21 286 ARG B CA 1
ATOM 5803 C C . ARG B 1 289 ? 28.951 60.017 29.714 1.00 36.05 286 ARG B C 1
ATOM 5804 O O . ARG B 1 289 ? 29.886 59.828 30.465 1.00 36.99 286 ARG B O 1
ATOM 5819 N N . ALA B 1 290 ? 27.996 59.111 29.505 1.00 35.67 287 ALA B N 1
ATOM 5820 C CA . ALA B 1 290 ? 27.951 57.850 30.239 1.00 34.80 287 ALA B CA 1
ATOM 5821 C C . ALA B 1 290 ? 29.136 57.001 29.865 1.00 34.51 287 ALA B C 1
ATOM 5822 O O . ALA B 1 290 ? 29.822 56.451 30.717 1.00 34.32 287 ALA B O 1
ATOM 5824 N N . ILE B 1 291 ? 29.397 56.913 28.569 1.00 34.80 288 ILE B N 1
ATOM 5825 C CA . ILE B 1 291 ? 30.609 56.257 28.093 1.00 34.33 288 ILE B CA 1
ATOM 5826 C C . ILE B 1 291 ? 31.840 56.833 28.783 1.00 34.95 288 ILE B C 1
ATOM 5827 O O . ILE B 1 291 ? 32.640 56.081 29.296 1.00 34.50 288 ILE B O 1
ATOM 5832 N N . ASN B 1 292 ? 31.950 58.162 28.854 1.00 35.33 289 ASN B N 1
ATOM 5833 C CA . ASN B 1 292 ? 33.095 58.782 29.517 1.00 35.42 289 ASN B CA 1
ATOM 5834 C C . ASN B 1 292 ? 33.264 58.338 30.959 1.00 36.01 289 ASN B C 1
ATOM 5835 O O . ASN B 1 292 ? 34.383 58.232 31.459 1.00 34.44 289 ASN B O 1
ATOM 5840 N N . TYR B 1 293 ? 32.148 58.097 31.643 1.00 37.32 290 TYR B N 1
ATOM 5841 C CA . TYR B 1 293 ? 32.189 57.788 33.098 1.00 38.37 290 TYR B CA 1
ATOM 5842 C C . TYR B 1 293 ? 32.369 56.298 33.293 1.00 38.64 290 TYR B C 1
ATOM 5843 O O . TYR B 1 293 ? 32.890 55.859 34.301 1.00 39.35 290 TYR B O 1
ATOM 5852 N N . ALA B 1 294 ? 31.975 55.510 32.307 1.00 38.34 291 ALA B N 1
ATOM 5853 C CA . ALA B 1 294 ? 32.027 54.069 32.471 1.00 38.95 291 ALA B CA 1
ATOM 5854 C C . ALA B 1 294 ? 33.436 53.572 32.275 1.00 39.14 291 ALA B C 1
ATOM 5855 O O . ALA B 1 294 ? 33.863 52.684 32.971 1.00 40.36 291 ALA B O 1
ATOM 5857 N N . ILE B 1 295 ? 34.146 54.135 31.307 1.00 39.19 292 ILE B N 1
ATOM 5858 C CA . ILE B 1 295 ? 35.477 53.687 30.993 1.00 39.19 292 ILE B CA 1
ATOM 5859 C C . ILE B 1 295 ? 36.328 53.921 32.224 1.00 39.39 292 ILE B C 1
ATOM 5860 O O . ILE B 1 295 ? 36.136 54.915 32.897 1.00 38.49 292 ILE B O 1
ATOM 5865 N N . ASN B 1 296 ? 37.211 52.965 32.532 1.00 40.32 293 ASN B N 1
ATOM 5866 C CA . ASN B 1 296 ? 38.264 53.099 33.587 1.00 40.76 293 ASN B CA 1
ATOM 5867 C C . ASN B 1 296 ? 39.664 53.236 32.994 1.00 39.63 293 ASN B C 1
ATOM 5868 O O . ASN B 1 296 ? 40.286 52.268 32.577 1.00 37.94 293 ASN B O 1
ATOM 5873 N N . ARG B 1 297 ? 40.165 54.451 32.971 1.00 39.15 294 ARG B N 1
ATOM 5874 C CA . ARG B 1 297 ? 41.314 54.727 32.130 1.00 38.24 294 ARG B CA 1
ATOM 5875 C C . ARG B 1 297 ? 42.595 54.198 32.747 1.00 38.34 294 ARG B C 1
ATOM 5876 O O . ARG B 1 297 ? 43.492 53.753 32.062 1.00 36.24 294 ARG B O 1
ATOM 5884 N N . GLN B 1 298 ? 42.662 54.244 34.065 1.00 39.85 295 GLN B N 1
ATOM 5885 C CA . GLN B 1 298 ? 43.819 53.734 34.753 1.00 41.45 295 GLN B CA 1
ATOM 5886 C C . GLN B 1 298 ? 43.988 52.245 34.425 1.00 43.41 295 GLN B C 1
ATOM 5887 O O . GLN B 1 298 ? 45.095 51.736 34.252 1.00 43.50 295 GLN B O 1
ATOM 5893 N N . LEU B 1 299 ? 42.862 51.543 34.331 1.00 44.82 296 LEU B N 1
ATOM 5894 C CA . LEU B 1 299 ? 42.896 50.133 34.045 1.00 45.89 296 LEU B CA 1
ATOM 5895 C C . LEU B 1 299 ? 43.403 49.937 32.629 1.00 45.80 296 LEU B C 1
ATOM 5896 O O . LEU B 1 299 ? 44.211 49.054 32.382 1.00 46.84 296 LEU B O 1
ATOM 5901 N N . LEU B 1 300 ? 42.945 50.753 31.698 1.00 45.60 297 LEU B N 1
ATOM 5902 C CA . LEU B 1 300 ? 43.490 50.721 30.335 1.00 45.79 297 LEU B CA 1
ATOM 5903 C C . LEU B 1 300 ? 44.990 50.903 30.342 1.00 45.92 297 LEU B C 1
ATOM 5904 O O . LEU B 1 300 ? 45.709 50.165 29.678 1.00 46.54 297 LEU B O 1
ATOM 5909 N N . ALA B 1 301 ? 45.459 51.863 31.123 1.00 46.52 298 ALA B N 1
ATOM 5910 C CA . ALA B 1 301 ? 46.889 52.165 31.167 1.00 47.69 298 ALA B CA 1
ATOM 5911 C C . ALA B 1 301 ? 47.632 50.946 31.619 1.00 49.52 298 ALA B C 1
ATOM 5912 O O . ALA B 1 301 ? 48.581 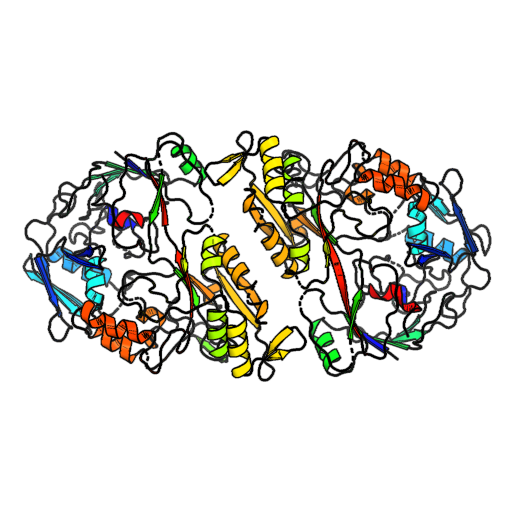50.542 30.965 1.00 50.76 298 ALA B O 1
ATOM 5914 N N . ASP B 1 302 ? 47.180 50.345 32.722 1.00 50.99 299 ASP B N 1
ATOM 5915 C CA . ASP B 1 302 ? 47.895 49.215 33.343 1.00 52.68 299 ASP B CA 1
ATOM 5916 C C . ASP B 1 302 ? 47.813 47.880 32.574 1.00 52.41 299 ASP B C 1
ATOM 5917 O O . ASP B 1 302 ? 48.815 47.163 32.479 1.00 53.07 299 ASP B O 1
ATOM 5922 N N . GLN B 1 303 ? 46.657 47.573 32.005 1.00 51.49 300 GLN B N 1
ATOM 5923 C CA A GLN B 1 303 ? 46.488 46.320 31.269 0.60 52.05 300 GLN B CA 1
ATOM 5924 C CA B GLN B 1 303 ? 46.460 46.330 31.274 0.40 51.54 300 GLN B CA 1
ATOM 5925 C C . GLN B 1 303 ? 46.943 46.433 29.825 1.00 51.04 300 GLN B C 1
ATOM 5926 O O . GLN B 1 303 ? 47.618 45.528 29.331 1.00 52.13 300 GLN B O 1
ATOM 5937 N N . ILE B 1 304 ? 46.592 47.508 29.121 1.00 48.83 301 ILE B N 1
ATOM 5938 C CA . ILE B 1 304 ? 47.013 47.542 27.721 1.00 48.08 301 ILE B CA 1
ATOM 5939 C C . ILE B 1 304 ? 48.472 48.010 27.594 1.00 47.61 301 ILE B C 1
ATOM 5940 O O . ILE B 1 304 ? 49.262 47.358 26.932 1.00 47.81 301 ILE B O 1
ATOM 5953 N N . GLU B 1 306 ? 50.945 48.512 29.864 1.00 45.44 303 GLU B N 1
ATOM 5954 C CA . GLU B 1 306 ? 51.899 48.097 30.865 1.00 46.39 303 GLU B CA 1
ATOM 5955 C C . GLU B 1 306 ? 52.223 49.205 31.839 1.00 44.97 303 GLU B C 1
ATOM 5956 O O . GLU B 1 306 ? 53.308 49.278 32.343 1.00 44.84 303 GLU B O 1
ATOM 5962 N N . GLY B 1 307 ? 51.262 50.073 32.094 1.00 44.03 304 GLY B N 1
ATOM 5963 C CA . GLY B 1 307 ? 51.473 51.197 33.001 1.00 43.77 304 GLY B CA 1
ATOM 5964 C C . GLY B 1 307 ? 52.270 52.343 32.391 1.00 42.84 304 GLY B C 1
ATOM 5965 O O . GLY B 1 307 ? 52.583 53.307 33.088 1.00 43.50 304 GLY B O 1
ATOM 5966 N N . HIS B 1 308 ? 52.557 52.268 31.088 1.00 42.03 305 HIS B N 1
ATOM 5967 C CA . HIS B 1 308 ? 53.263 53.350 30.369 1.00 40.56 305 HIS B CA 1
ATOM 5968 C C . HIS B 1 308 ? 52.276 54.316 29.712 1.00 38.61 305 HIS B C 1
ATOM 5969 O O . HIS B 1 308 ? 52.326 54.605 28.518 1.00 37.23 305 HIS B O 1
ATOM 5976 N N . ALA B 1 309 ? 51.345 54.787 30.515 1.00 37.97 306 ALA B N 1
ATOM 5977 C CA . ALA B 1 309 ? 50.338 55.693 30.045 1.00 36.99 306 ALA B CA 1
ATOM 5978 C C . ALA B 1 309 ? 49.677 56.331 31.256 1.00 36.99 306 ALA B C 1
ATOM 5979 O O . ALA B 1 309 ? 49.802 55.848 32.373 1.00 36.70 306 ALA B O 1
ATOM 5981 N N . ILE B 1 310 ? 49.038 57.455 31.031 1.00 36.98 307 ILE B N 1
ATOM 5982 C CA . ILE B 1 310 ? 48.248 58.037 32.061 1.00 37.95 307 ILE B CA 1
ATOM 5983 C C . ILE B 1 310 ? 46.860 58.345 31.514 1.00 37.52 307 ILE B C 1
ATOM 5984 O O . ILE B 1 310 ? 46.670 58.532 30.318 1.00 38.38 307 ILE B O 1
ATOM 5989 N N . PRO B 1 311 ? 45.875 58.373 32.389 1.00 37.83 308 PRO B N 1
ATOM 5990 C CA . PRO B 1 311 ? 44.515 58.727 31.968 1.00 37.43 308 PRO B CA 1
ATOM 5991 C C . PRO B 1 311 ? 44.436 60.096 31.372 1.00 35.98 308 PRO B C 1
ATOM 5992 O O . PRO B 1 311 ? 45.064 61.020 31.869 1.00 36.64 308 PRO B O 1
ATOM 5996 N N . ALA B 1 312 ? 43.645 60.226 30.326 1.00 34.79 309 ALA B N 1
ATOM 5997 C CA . ALA B 1 312 ? 43.436 61.502 29.666 1.00 33.25 309 ALA B CA 1
ATOM 5998 C C . ALA B 1 312 ? 41.938 61.717 29.576 1.00 32.45 309 ALA B C 1
ATOM 5999 O O . ALA B 1 312 ? 41.212 60.852 29.053 1.00 33.12 309 ALA B O 1
ATOM 6001 N N . TYR B 1 313 ? 41.491 62.860 30.055 1.00 31.19 310 TYR B N 1
ATOM 6002 C CA . TYR B 1 313 ? 40.101 63.256 29.954 1.00 31.07 310 TYR B CA 1
ATOM 6003 C C . TYR B 1 313 ? 39.806 64.260 28.852 1.00 30.91 310 TYR B C 1
ATOM 6004 O O . TYR B 1 313 ? 38.634 64.485 28.525 1.00 31.40 310 TYR B O 1
ATOM 6013 N N . THR B 1 314 ? 40.856 64.849 28.274 1.00 31.22 311 THR B N 1
ATOM 6014 C CA . THR B 1 314 ? 40.760 65.818 27.190 1.00 30.06 311 THR B CA 1
ATOM 6015 C C . THR B 1 314 ? 41.844 65.512 26.185 1.00 30.11 311 THR B C 1
ATOM 6016 O O . THR B 1 314 ? 42.724 64.681 26.430 1.00 30.59 311 THR B O 1
ATOM 6020 N N . GLY B 1 315 ? 41.773 66.147 25.026 1.00 29.62 312 GLY B N 1
ATOM 6021 C CA . GLY B 1 315 ? 42.821 66.013 24.026 1.00 29.54 312 GLY B CA 1
ATOM 6022 C C . GLY B 1 315 ? 44.142 66.778 24.314 1.00 29.38 312 GLY B C 1
ATOM 6023 O O . GLY B 1 315 ? 45.028 66.797 23.440 1.00 26.84 312 GLY B O 1
ATOM 6024 N N . VAL B 1 316 ? 44.267 67.368 25.515 1.00 29.30 313 VAL B N 1
ATOM 6025 C CA . VAL B 1 316 ? 45.408 68.261 25.858 1.00 30.09 313 VAL B CA 1
ATOM 6026 C C . VAL B 1 316 ? 45.865 68.048 27.315 1.00 32.04 313 VAL B C 1
ATOM 6027 O O . VAL B 1 316 ? 46.249 68.956 28.022 1.00 31.03 313 VAL B O 1
ATOM 6031 N N . GLN B 1 317 ? 45.752 66.809 27.775 1.00 34.32 314 GLN B N 1
ATOM 6032 C CA . GLN B 1 317 ? 46.101 66.461 29.128 1.00 35.75 314 GLN B CA 1
ATOM 6033 C C . GLN B 1 317 ? 47.568 66.803 29.401 1.00 36.78 314 GLN B C 1
ATOM 6034 O O . GLN B 1 317 ? 48.424 66.544 28.581 1.00 36.35 314 GLN B O 1
ATOM 6040 N N . GLY B 1 318 ? 47.836 67.390 30.560 1.00 37.89 315 GLY B N 1
ATOM 6041 C CA . GLY B 1 318 ? 49.183 67.731 30.975 1.00 38.22 315 GLY B CA 1
ATOM 6042 C C . GLY B 1 318 ? 49.727 69.054 30.446 1.00 38.16 315 GLY B C 1
ATOM 6043 O O . GLY B 1 318 ? 50.891 69.377 30.648 1.00 39.91 315 GLY B O 1
ATOM 6044 N N . LEU B 1 319 ? 48.904 69.799 29.726 1.00 36.65 316 LEU B N 1
ATOM 6045 C CA . LEU B 1 319 ? 49.375 70.947 29.001 1.00 34.48 316 LEU B CA 1
ATOM 6046 C C . LEU B 1 319 ? 48.761 72.108 29.691 1.00 34.28 316 LEU B C 1
ATOM 6047 O O . LEU B 1 319 ? 47.719 71.970 30.284 1.00 34.16 316 LEU B O 1
ATOM 6052 N N . PRO B 1 320 ? 49.381 73.275 29.601 1.00 34.34 317 PRO B N 1
ATOM 6053 C CA . PRO B 1 320 ? 48.859 74.447 30.313 1.00 34.34 317 PRO B CA 1
ATOM 6054 C C . PRO B 1 320 ? 47.458 74.849 29.866 1.00 34.32 317 PRO B C 1
ATOM 6055 O O . PRO B 1 320 ? 46.688 75.398 30.643 1.00 34.94 317 PRO B O 1
ATOM 6059 N N . TRP B 1 321 ? 47.110 74.575 28.623 1.00 33.41 318 TRP B N 1
ATOM 6060 C CA . TRP B 1 321 ? 45.852 75.045 28.118 1.00 33.73 318 TRP B CA 1
ATOM 6061 C C . TRP B 1 321 ? 44.748 74.021 28.410 1.00 34.18 318 TRP B C 1
ATOM 6062 O O . TRP B 1 321 ? 43.621 74.178 28.005 1.00 33.77 318 TRP B O 1
ATOM 6073 N N . ASN B 1 322 ? 45.091 72.953 29.110 1.00 35.92 319 ASN B N 1
ATOM 6074 C CA . ASN B 1 322 ? 44.087 72.006 29.619 1.00 36.98 319 ASN B CA 1
ATOM 6075 C C . ASN B 1 322 ? 43.304 72.667 30.735 1.00 37.57 319 ASN B C 1
ATOM 6076 O O . ASN B 1 322 ? 43.871 73.272 31.616 1.00 37.83 319 ASN B O 1
ATOM 6081 N N . ASN B 1 323 ? 42.000 72.576 30.681 1.00 39.21 320 ASN B N 1
ATOM 6082 C CA . ASN B 1 323 ? 41.178 73.026 31.773 1.00 41.16 320 ASN B CA 1
ATOM 6083 C C . ASN B 1 323 ? 41.406 72.203 33.054 1.00 43.02 320 ASN B C 1
ATOM 6084 O O . ASN B 1 323 ? 41.203 70.995 33.052 1.00 43.60 320 ASN B O 1
ATOM 6089 N N . PRO B 1 324 ? 41.834 72.855 34.150 1.00 45.36 321 PRO B N 1
ATOM 6090 C CA . PRO B 1 324 ? 42.274 72.115 35.325 1.00 46.54 321 PRO B CA 1
ATOM 6091 C C . PRO B 1 324 ? 41.179 71.349 36.060 1.00 47.62 321 PRO B C 1
ATOM 6092 O O . PRO B 1 324 ? 41.517 70.470 36.869 1.00 49.04 321 PRO B O 1
ATOM 6096 N N . ASP B 1 325 ? 39.908 71.641 35.776 1.00 47.68 322 ASP B N 1
ATOM 6097 C CA . ASP B 1 325 ? 38.770 70.888 36.351 1.00 48.02 322 ASP B CA 1
ATOM 6098 C C . ASP B 1 325 ? 38.058 69.918 35.366 1.00 46.41 322 ASP B C 1
ATOM 6099 O O . ASP B 1 325 ? 36.912 69.535 35.523 1.00 45.02 322 ASP B O 1
ATOM 6104 N N . SER B 1 326 ? 38.766 69.515 34.338 1.00 45.20 323 SER B N 1
ATOM 6105 C CA . SER B 1 326 ? 38.160 68.753 33.279 1.00 44.11 323 SER B CA 1
ATOM 6106 C C . SER B 1 326 ? 38.220 67.256 33.549 1.00 43.86 323 SER B C 1
ATOM 6107 O O . SER B 1 326 ? 37.572 66.507 32.829 1.00 43.66 323 SER B O 1
ATOM 6110 N N . ALA B 1 327 ? 39.004 66.815 34.531 1.00 43.78 324 ALA B N 1
ATOM 6111 C CA . ALA B 1 327 ? 38.997 65.387 34.898 1.00 45.04 324 ALA B CA 1
ATOM 6112 C C . ALA B 1 327 ? 37.700 65.010 35.586 1.00 45.69 324 ALA B C 1
ATOM 6113 O O . ALA B 1 327 ? 36.937 65.872 36.088 1.00 47.09 324 ALA B O 1
ATOM 6115 N N . ILE B 1 328 ? 37.429 63.708 35.552 1.00 46.31 325 ILE B N 1
ATOM 6116 C CA . ILE B 1 328 ? 36.306 63.114 36.291 1.00 45.73 325 ILE B CA 1
ATOM 6117 C C . ILE B 1 328 ? 36.798 61.876 37.091 1.00 47.44 325 ILE B C 1
ATOM 6118 O O . ILE B 1 328 ? 37.930 61.418 36.933 1.00 46.72 325 ILE B O 1
ATOM 6123 N N . LYS B 1 329 ? 35.924 61.378 37.963 1.00 49.71 326 LYS B N 1
ATOM 6124 C CA . LYS B 1 329 ? 36.086 60.088 38.620 1.00 51.67 326 LYS B CA 1
ATOM 6125 C C . LYS B 1 329 ? 35.440 59.045 37.738 1.00 50.95 326 LYS B C 1
ATOM 6126 O O . LYS B 1 329 ? 34.214 58.958 37.654 1.00 51.84 326 LYS B O 1
ATOM 6132 N N . ASP B 1 330 ? 36.260 58.266 37.056 1.00 50.36 327 ASP B N 1
ATOM 6133 C CA . ASP B 1 330 ? 35.763 57.397 36.013 1.00 49.92 327 ASP B CA 1
ATOM 6134 C C . ASP B 1 330 ? 35.753 55.953 36.480 1.00 50.39 327 ASP B C 1
ATOM 6135 O O . ASP B 1 330 ? 36.079 55.670 37.606 1.00 50.88 327 ASP B O 1
ATOM 6140 N N . GLY B 1 331 ? 35.368 55.041 35.613 1.00 50.96 328 GLY B N 1
ATOM 6141 C CA . GLY B 1 331 ? 35.113 53.675 36.039 1.00 52.48 328 GLY B CA 1
ATOM 6142 C C . GLY B 1 331 ? 33.961 53.581 37.031 1.00 53.29 328 GLY B C 1
ATOM 6143 O O . GLY B 1 331 ? 33.993 52.732 37.921 1.00 53.45 328 GLY B O 1
ATOM 6144 N N . ASP B 1 332 ? 32.976 54.481 36.882 1.00 53.59 329 ASP B N 1
ATOM 6145 C CA . ASP B 1 332 ? 31.798 54.572 37.756 1.00 54.49 329 ASP B CA 1
ATOM 6146 C C . ASP B 1 332 ? 30.534 54.172 36.966 1.00 53.83 329 ASP B C 1
ATOM 6147 O O . ASP B 1 332 ? 29.775 55.008 36.481 1.00 54.00 329 ASP B O 1
ATOM 6152 N N . ILE B 1 333 ? 30.360 52.861 36.853 1.00 53.66 330 ILE B N 1
ATOM 6153 C CA . ILE B 1 333 ? 29.190 52.200 36.287 1.00 52.94 330 ILE B CA 1
ATOM 6154 C C . ILE B 1 333 ? 27.907 52.784 36.834 1.00 52.34 330 ILE B C 1
ATOM 6155 O O . ILE B 1 333 ? 27.005 53.090 36.070 1.00 51.19 330 ILE B O 1
ATOM 6160 N N . ASP B 1 334 ? 27.816 52.947 38.150 1.00 52.46 331 ASP B N 1
ATOM 6161 C CA . ASP B 1 334 ? 26.590 53.458 38.725 1.00 53.11 331 ASP B CA 1
ATOM 6162 C C . ASP B 1 334 ? 26.231 54.803 38.137 1.00 51.49 331 ASP B C 1
ATOM 6163 O O . ASP B 1 334 ? 25.114 55.020 37.654 1.00 50.52 331 ASP B O 1
ATOM 6168 N N . LYS B 1 335 ? 27.204 55.700 38.161 1.00 50.63 332 LYS B N 1
ATOM 6169 C CA . LYS B 1 335 ? 27.003 57.031 37.670 1.00 49.60 332 LYS B CA 1
ATOM 6170 C C . LYS B 1 335 ? 26.665 56.978 36.189 1.00 47.34 332 LYS B C 1
ATOM 6171 O O . LYS B 1 335 ? 25.708 57.615 35.747 1.00 46.20 332 LYS B O 1
ATOM 6177 N N . ALA B 1 336 ? 27.400 56.190 35.417 1.00 45.50 333 ALA B N 1
ATOM 6178 C CA . ALA B 1 336 ? 27.036 56.032 34.008 1.00 44.90 333 ALA B CA 1
ATOM 6179 C C . ALA B 1 336 ? 25.597 55.602 33.828 1.00 44.90 333 ALA B C 1
ATOM 6180 O O . ALA B 1 336 ? 24.906 56.102 32.967 1.00 43.45 333 ALA B O 1
ATOM 6182 N N . LYS B 1 337 ? 25.154 54.642 34.630 1.00 46.83 334 LYS B N 1
ATOM 6183 C CA . LYS B 1 337 ? 23.769 54.142 34.540 1.00 48.90 334 LYS B CA 1
ATOM 6184 C C . LYS B 1 337 ? 22.750 55.213 34.956 1.00 49.05 334 LYS B C 1
ATOM 6185 O O . LYS B 1 337 ? 21.754 55.437 34.298 1.00 48.38 334 LYS B O 1
ATOM 6191 N N . GLN B 1 338 ? 23.036 55.869 36.060 1.00 50.04 335 GLN B N 1
ATOM 6192 C CA . GLN B 1 338 ? 22.254 57.000 36.493 1.00 51.79 335 GLN B CA 1
ATOM 6193 C C . GLN B 1 338 ? 22.103 58.042 35.376 1.00 50.15 335 GLN B C 1
ATOM 6194 O O . GLN B 1 338 ? 21.004 58.482 35.087 1.00 51.12 335 GLN B O 1
ATOM 6200 N N . ILE B 1 339 ? 23.202 58.418 34.732 1.00 48.79 336 ILE B N 1
ATOM 6201 C CA . ILE B 1 339 ? 23.138 59.349 33.593 1.00 47.03 336 ILE B CA 1
ATOM 6202 C C . ILE B 1 339 ? 22.183 58.881 32.529 1.00 46.40 336 ILE B C 1
ATOM 6203 O O . ILE B 1 339 ? 21.428 59.672 31.997 1.00 46.13 336 ILE B O 1
ATOM 6208 N N . LEU B 1 340 ? 22.234 57.594 32.213 1.00 47.02 337 LEU B N 1
ATOM 6209 C CA . LEU B 1 340 ? 21.439 57.062 31.120 1.00 47.27 337 LEU B CA 1
ATOM 6210 C C . LEU B 1 340 ? 19.967 57.005 31.491 1.00 48.77 337 LEU B C 1
ATOM 6211 O O . LEU B 1 340 ? 19.096 57.300 30.654 1.00 48.13 337 LEU B O 1
ATOM 6216 N N . GLU B 1 341 ? 19.697 56.627 32.734 1.00 51.00 338 GLU B N 1
ATOM 6217 C CA . GLU B 1 341 ? 18.317 56.441 33.175 1.00 53.61 338 GLU B CA 1
ATOM 6218 C C . GLU B 1 341 ? 17.661 57.812 33.135 1.00 54.19 338 GLU B C 1
ATOM 6219 O O . GLU B 1 341 ? 16.620 57.980 32.497 1.00 54.56 338 GLU B O 1
ATOM 6225 N N . GLN B 1 342 ? 18.323 58.806 33.728 1.00 54.20 339 GLN B N 1
ATOM 6226 C CA . GLN B 1 342 ? 17.754 60.170 33.783 1.00 54.63 339 GLN B CA 1
ATOM 6227 C C . GLN B 1 342 ? 17.531 60.832 32.417 1.00 52.31 339 GLN B C 1
ATOM 6228 O O . GLN B 1 342 ? 16.809 61.804 32.328 1.00 52.52 339 GLN B O 1
ATOM 6234 N N . ALA B 1 343 ? 18.088 60.285 31.352 1.00 50.06 340 ALA B N 1
ATOM 6235 C CA . ALA B 1 343 ? 17.845 60.833 30.014 1.00 48.95 340 ALA B CA 1
ATOM 6236 C C . ALA B 1 343 ? 16.959 59.962 29.146 1.00 47.74 340 ALA B C 1
ATOM 6237 O O . ALA B 1 343 ? 16.837 60.233 27.963 1.00 47.43 340 ALA B O 1
ATOM 6239 N N . GLY B 1 344 ? 16.374 58.904 29.706 1.00 47.07 341 GLY B N 1
ATOM 6240 C CA . GLY B 1 344 ? 15.413 58.047 28.953 1.00 46.68 341 GLY B CA 1
ATOM 6241 C C . GLY B 1 344 ? 15.971 56.781 28.304 1.00 45.69 341 GLY B C 1
ATOM 6242 O O . GLY B 1 344 ? 15.312 56.148 27.472 1.00 45.23 341 GLY B O 1
ATOM 6243 N N . TRP B 1 345 ? 17.192 56.416 28.695 1.00 45.09 342 TRP B N 1
ATOM 6244 C CA . TRP B 1 345 ? 17.861 55.250 28.159 1.00 44.46 342 TRP B CA 1
ATOM 6245 C C . TRP B 1 345 ? 17.628 54.105 29.109 1.00 45.48 342 TRP B C 1
ATOM 6246 O O . TRP B 1 345 ? 18.309 53.985 30.137 1.00 44.83 342 TRP B O 1
ATOM 6257 N N . GLN B 1 346 ? 16.612 53.293 28.807 1.00 46.67 343 GLN B N 1
ATOM 6258 C CA . GLN B 1 346 ? 16.225 52.239 29.751 1.00 47.97 343 GLN B CA 1
ATOM 6259 C C . GLN B 1 346 ? 16.581 50.901 29.222 1.00 46.26 343 GLN B C 1
ATOM 6260 O O . GLN B 1 346 ? 16.611 50.700 28.022 1.00 45.78 343 GLN B O 1
ATOM 6266 N N . LEU B 1 347 ? 16.868 49.981 30.113 1.00 46.12 344 LEU B N 1
ATOM 6267 C CA . LEU B 1 347 ? 17.219 48.628 29.672 1.00 46.38 344 LEU B CA 1
ATOM 6268 C C . LEU B 1 347 ? 16.009 47.949 29.016 1.00 46.53 344 LEU B C 1
ATOM 6269 O O . LEU B 1 347 ? 14.988 47.811 29.675 1.00 47.21 344 LEU B O 1
ATOM 6274 N N . ASN B 1 348 ? 16.109 47.589 27.726 1.00 46.18 345 ASN B N 1
ATOM 6275 C CA . ASN B 1 348 ? 15.090 46.833 27.057 1.00 46.04 345 ASN B CA 1
ATOM 6276 C C . ASN B 1 348 ? 15.209 45.364 27.501 1.00 47.95 345 ASN B C 1
ATOM 6277 O O . ASN B 1 348 ? 16.036 45.043 28.358 1.00 48.34 345 ASN B O 1
ATOM 6282 N N . SER B 1 349 ? 14.368 44.480 26.956 1.00 49.34 346 SER B N 1
ATOM 6283 C CA . SER B 1 349 ? 14.336 43.082 27.405 1.00 50.49 346 SER B CA 1
ATOM 6284 C C . SER B 1 349 ? 15.529 42.257 26.890 1.00 50.49 346 SER B C 1
ATOM 6285 O O . SER B 1 349 ? 15.960 41.295 27.556 1.00 50.80 346 SER B O 1
ATOM 6288 N N . GLN B 1 350 ? 16.078 42.649 25.741 1.00 50.15 347 GLN B N 1
ATOM 6289 C CA . GLN B 1 350 ? 17.373 42.156 25.281 1.00 49.82 347 GLN B CA 1
ATOM 6290 C C . GLN B 1 350 ? 18.569 42.613 26.104 1.00 49.38 347 GLN B C 1
ATOM 6291 O O . GLN B 1 350 ? 19.679 42.351 25.700 1.00 50.58 347 GLN B O 1
ATOM 6297 N N . GLY B 1 351 ? 18.369 43.292 27.234 1.00 48.98 348 GLY B N 1
ATOM 6298 C CA . GLY B 1 351 ? 19.488 43.850 28.042 1.00 48.91 348 GLY B CA 1
ATOM 6299 C C . GLY B 1 351 ? 20.336 45.038 27.504 1.00 48.26 348 GLY B C 1
ATOM 6300 O O . GLY B 1 351 ? 21.432 45.339 28.043 1.00 48.54 348 GLY B O 1
ATOM 6301 N N . THR B 1 352 ? 19.843 45.688 26.458 1.00 46.67 349 THR B N 1
ATOM 6302 C CA . THR B 1 352 ? 20.488 46.817 25.835 1.00 46.24 349 THR B CA 1
ATOM 6303 C C . THR B 1 352 ? 19.660 48.083 26.132 1.00 45.75 349 THR B C 1
ATOM 6304 O O . THR B 1 352 ? 18.424 48.021 26.175 1.00 44.59 349 THR B O 1
ATOM 6308 N N . ARG B 1 353 ? 20.335 49.220 26.315 1.00 44.85 350 ARG B N 1
ATOM 6309 C CA . ARG B 1 353 ? 19.663 50.467 26.564 1.00 44.47 350 ARG B CA 1
ATOM 6310 C C . ARG B 1 353 ? 18.872 50.905 25.346 1.00 44.73 350 ARG B C 1
ATOM 6311 O O . ARG B 1 353 ? 19.284 50.702 24.204 1.00 42.98 350 ARG B O 1
ATOM 6319 N N . GLU B 1 354 ? 17.712 51.493 25.621 1.00 45.57 351 GLU B N 1
ATOM 6320 C CA . GLU B 1 354 ? 16.779 51.904 24.587 1.00 47.01 351 GLU B CA 1
ATOM 6321 C C . GLU B 1 354 ? 16.149 53.239 24.953 1.00 46.86 351 GLU B C 1
ATOM 6322 O O . GLU B 1 354 ? 15.965 53.563 26.141 1.00 45.96 351 GLU B O 1
ATOM 6328 N N . LYS B 1 355 ? 15.812 53.996 23.925 1.00 48.02 352 LYS B N 1
ATOM 6329 C CA . LYS B 1 355 ? 15.259 55.332 24.092 1.00 49.53 352 LYS B CA 1
ATOM 6330 C C . LYS B 1 355 ? 14.383 55.571 22.917 1.00 50.40 352 LYS B C 1
ATOM 6331 O O . LYS B 1 355 ? 14.861 55.497 21.784 1.00 50.39 352 LYS B O 1
ATOM 6337 N N . ASN B 1 356 ? 13.098 55.823 23.176 1.00 51.65 353 ASN B N 1
ATOM 6338 C CA . ASN B 1 356 ? 12.106 56.010 22.113 1.00 52.63 353 ASN B CA 1
ATOM 6339 C C . ASN B 1 356 ? 12.243 54.975 20.998 1.00 52.29 353 ASN B C 1
ATOM 6340 O O . ASN B 1 356 ? 12.252 55.298 19.803 1.00 51.94 353 ASN B O 1
ATOM 6345 N N . GLY B 1 357 ? 12.352 53.717 21.399 1.00 51.91 354 GLY B N 1
ATOM 6346 C CA . GLY B 1 357 ? 12.495 52.630 20.406 1.00 52.26 354 GLY B CA 1
ATOM 6347 C C . GLY B 1 357 ? 13.877 52.342 19.814 1.00 51.68 354 GLY B C 1
ATOM 6348 O O . GLY B 1 357 ? 14.018 51.416 19.014 1.00 52.08 354 GLY B O 1
ATOM 6349 N N . LEU B 1 358 ? 14.893 53.119 20.186 1.00 50.76 355 LEU B N 1
ATOM 6350 C CA . LEU B 1 358 ? 16.215 53.005 19.544 1.00 50.11 355 LEU B CA 1
ATOM 6351 C C . LEU B 1 358 ? 17.247 52.461 20.532 1.00 48.14 355 LEU B C 1
ATOM 6352 O O . LEU B 1 358 ? 17.513 53.051 21.574 1.00 47.73 355 LEU B O 1
ATOM 6357 N N . PRO B 1 359 ? 17.774 51.291 20.230 1.00 46.71 356 PRO B N 1
ATOM 6358 C CA . PRO B 1 359 ? 18.718 50.642 21.110 1.00 45.52 356 PRO B CA 1
ATOM 6359 C C . PRO B 1 359 ? 20.149 51.164 20.893 1.00 43.32 356 PRO B C 1
ATOM 6360 O O . PRO B 1 359 ? 20.567 51.414 19.746 1.00 42.36 356 PRO B O 1
ATOM 6364 N N . ALA B 1 360 ? 20.847 51.314 22.009 1.00 41.59 357 ALA B N 1
ATOM 6365 C CA . ALA B 1 360 ? 22.242 51.747 22.071 1.00 41.09 357 ALA B CA 1
ATOM 6366 C C . ALA B 1 360 ? 23.181 50.691 21.534 1.00 40.95 357 ALA B C 1
ATOM 6367 O O . ALA B 1 360 ? 23.876 50.040 22.291 1.00 39.87 357 ALA B O 1
ATOM 6369 N N . LYS B 1 361 ? 23.174 50.567 20.216 1.00 42.08 358 LYS B N 1
ATOM 6370 C CA . LYS B 1 361 ? 24.013 49.665 19.462 1.00 44.37 358 LYS B CA 1
ATOM 6371 C C . LYS B 1 361 ? 24.911 50.492 18.546 1.00 43.99 358 LYS B C 1
ATOM 6372 O O . LYS B 1 361 ? 24.425 51.233 17.692 1.00 45.13 358 LYS B O 1
ATOM 6378 N N . ILE B 1 362 ? 26.220 50.398 18.741 1.00 43.43 359 ILE B N 1
ATOM 6379 C CA . ILE B 1 362 ? 27.145 51.259 18.017 1.00 42.23 359 ILE B CA 1
ATOM 6380 C C . ILE B 1 362 ? 28.324 50.456 17.590 1.00 42.08 359 ILE B C 1
ATOM 6381 O O . ILE B 1 362 ? 28.679 49.426 18.200 1.00 41.66 359 ILE B O 1
ATOM 6386 N N . THR B 1 363 ? 28.922 50.918 16.512 1.00 41.43 360 THR B N 1
ATOM 6387 C CA . THR B 1 363 ? 30.109 50.294 16.016 1.00 41.57 360 THR B CA 1
ATOM 6388 C C . THR B 1 363 ? 31.322 51.206 16.245 1.00 40.12 360 THR B C 1
ATOM 6389 O O . THR B 1 363 ? 31.349 52.352 15.823 1.00 39.50 360 THR B O 1
ATOM 6393 N N . LEU B 1 364 ? 32.344 50.677 16.893 1.00 39.37 361 LEU B N 1
ATOM 6394 C CA . LEU B 1 364 ? 33.550 51.429 17.097 1.00 38.19 361 LEU B CA 1
ATOM 6395 C C . LEU B 1 364 ? 34.484 50.996 16.010 1.00 39.45 361 LEU B C 1
ATOM 6396 O O . LEU B 1 364 ? 34.816 49.819 15.922 1.00 40.23 361 LEU B O 1
ATOM 6401 N N . TRP B 1 365 ? 34.887 51.945 15.167 1.00 40.58 362 TRP B N 1
ATOM 6402 C CA . TRP B 1 365 ? 35.890 51.712 14.120 1.00 41.43 362 TRP B CA 1
ATOM 6403 C C . TRP B 1 365 ? 37.295 52.086 14.581 1.00 41.77 362 TRP B C 1
ATOM 6404 O O . TRP B 1 365 ? 37.482 53.037 15.315 1.00 42.11 362 TRP B O 1
ATOM 6415 N N . TYR B 1 366 ? 38.271 51.311 14.117 1.00 42.89 363 TYR B N 1
ATOM 6416 C CA . TYR B 1 366 ? 39.663 51.600 14.313 1.00 43.37 363 TYR B CA 1
ATOM 6417 C C . TYR B 1 366 ? 40.499 50.994 13.156 1.00 44.90 363 TYR B C 1
ATOM 6418 O O . TYR B 1 366 ? 40.034 50.125 12.427 1.00 45.15 363 TYR B O 1
ATOM 6427 N N . THR B 1 367 ? 41.740 51.449 13.014 1.00 45.67 364 THR B N 1
ATOM 6428 C CA . THR B 1 367 ? 42.615 50.988 11.963 1.00 47.11 364 THR B CA 1
ATOM 6429 C C . THR B 1 367 ? 43.264 49.667 12.335 1.00 47.88 364 THR B C 1
ATOM 6430 O O . THR B 1 367 ? 43.701 49.490 13.451 1.00 45.93 364 THR B O 1
ATOM 6434 N N . SER B 1 368 ? 43.337 48.774 11.352 1.00 50.03 365 SER B N 1
ATOM 6435 C CA . SER B 1 368 ? 43.931 47.464 11.502 1.00 52.99 365 SER B CA 1
ATOM 6436 C C . SER B 1 368 ? 45.455 47.529 11.557 1.00 53.97 365 SER B C 1
ATOM 6437 O O . SER B 1 368 ? 46.050 48.563 11.343 1.00 53.08 365 SER B O 1
ATOM 6440 N N . GLY B 1 369 ? 46.073 46.399 11.876 1.00 56.29 366 GLY B N 1
ATOM 6441 C CA . GLY B 1 369 ? 47.539 46.288 11.899 1.00 57.67 366 GLY B CA 1
ATOM 6442 C C . GLY B 1 369 ? 48.261 46.571 13.204 1.00 57.84 366 GLY B C 1
ATOM 6443 O O . GLY B 1 369 ? 49.480 46.683 13.205 1.00 58.89 366 GLY B O 1
ATOM 6444 N N . ASP B 1 370 ? 47.532 46.701 14.308 1.00 57.97 367 ASP B N 1
ATOM 6445 C CA . ASP B 1 370 ? 48.158 46.974 15.601 1.00 58.37 367 ASP B CA 1
ATOM 6446 C C . ASP B 1 370 ? 47.404 46.243 16.661 1.00 57.51 367 ASP B C 1
ATOM 6447 O O . ASP B 1 370 ? 46.262 46.582 16.928 1.00 57.39 367 ASP B O 1
ATOM 6452 N N . THR B 1 371 ? 48.047 45.268 17.283 1.00 57.23 368 THR B N 1
ATOM 6453 C CA . THR B 1 371 ? 47.363 44.469 18.270 1.00 56.82 368 THR B CA 1
ATOM 6454 C C . THR B 1 371 ? 46.961 45.281 19.491 1.00 55.39 368 THR B C 1
ATOM 6455 O O . THR B 1 371 ? 45.966 44.964 20.139 1.00 55.91 368 THR B O 1
ATOM 6459 N N . THR B 1 372 ? 47.711 46.331 19.794 1.00 53.33 369 THR B N 1
ATOM 6460 C CA . THR B 1 372 ? 47.437 47.163 20.959 1.00 51.48 369 THR B CA 1
ATOM 6461 C C . THR B 1 372 ? 46.173 47.978 20.775 1.00 49.58 369 THR B C 1
ATOM 6462 O O . THR B 1 372 ? 45.401 48.178 21.702 1.00 49.20 369 THR B O 1
ATOM 6466 N N . ARG B 1 373 ? 45.985 48.476 19.574 1.00 48.18 370 ARG B N 1
ATOM 6467 C CA . ARG B 1 373 ? 44.779 49.192 19.222 1.00 47.45 370 ARG B CA 1
ATOM 6468 C C . ARG B 1 373 ? 43.548 48.218 19.361 1.00 46.67 370 ARG B C 1
ATOM 6469 O O . ARG B 1 373 ? 42.516 48.530 19.952 1.00 44.71 370 ARG B O 1
ATOM 6477 N N . ARG B 1 374 ? 43.729 47.001 18.885 1.00 46.71 371 ARG B N 1
ATOM 6478 C CA . ARG B 1 374 ? 42.742 45.956 19.005 1.00 46.63 371 ARG B CA 1
ATOM 6479 C C . ARG B 1 374 ? 42.396 45.733 20.471 1.00 45.68 371 ARG B C 1
ATOM 6480 O O . ARG B 1 374 ? 41.238 45.722 20.862 1.00 44.62 371 ARG B O 1
ATOM 6488 N N . ASP B 1 375 ? 43.420 45.576 21.295 1.00 45.37 372 ASP B N 1
ATOM 6489 C CA . ASP B 1 375 ? 43.208 45.250 22.686 1.00 45.24 372 ASP B CA 1
ATOM 6490 C C . ASP B 1 375 ? 42.425 46.367 23.360 1.00 43.32 372 ASP B C 1
ATOM 6491 O O . ASP B 1 375 ? 41.608 46.148 24.222 1.00 43.86 372 ASP B O 1
ATOM 6496 N N . LEU B 1 376 ? 42.669 47.578 22.949 1.00 41.52 373 LEU B N 1
ATOM 6497 C CA . LEU B 1 376 ? 42.027 48.711 23.564 1.00 40.13 373 LEU B CA 1
ATOM 6498 C C . LEU B 1 376 ? 40.595 48.833 23.124 1.00 38.63 373 LEU B C 1
ATOM 6499 O O . LEU B 1 376 ? 39.741 49.163 23.914 1.00 38.18 373 LEU B O 1
ATOM 6504 N N . ALA B 1 377 ? 40.334 48.560 21.858 1.00 38.15 374 ALA B N 1
ATOM 6505 C CA . ALA B 1 377 ? 38.968 48.522 21.336 1.00 37.62 374 ALA B CA 1
ATOM 6506 C C . ALA B 1 377 ? 38.148 47.468 22.065 1.00 38.70 374 ALA B C 1
ATOM 6507 O O . ALA B 1 377 ? 37.011 47.718 22.455 1.00 38.38 374 ALA B O 1
ATOM 6509 N N . GLN B 1 378 ? 38.719 46.273 22.224 1.00 40.06 375 GLN B N 1
ATOM 6510 C CA . GLN B 1 378 ? 38.042 45.207 22.922 1.00 40.81 375 GLN B CA 1
ATOM 6511 C C . GLN B 1 378 ? 37.765 45.557 24.345 1.00 40.06 375 GLN B C 1
ATOM 6512 O O . GLN B 1 378 ? 36.724 45.188 24.852 1.00 39.24 375 GLN B O 1
ATOM 6518 N N . ALA B 1 379 ? 38.706 46.221 25.003 1.00 39.82 376 ALA B N 1
ATOM 6519 C CA . ALA B 1 379 ? 38.511 46.584 26.403 1.00 40.77 376 ALA B CA 1
ATOM 6520 C C . ALA B 1 379 ? 37.371 47.603 26.487 1.00 41.60 376 ALA B C 1
ATOM 6521 O O . ALA B 1 379 ? 36.621 47.620 27.457 1.00 42.75 376 ALA B O 1
ATOM 6523 N N . LEU B 1 380 ? 37.200 48.421 25.455 1.00 41.72 377 LEU B N 1
ATOM 6524 C CA . LEU B 1 380 ? 36.163 49.417 25.498 1.00 41.86 377 LEU B CA 1
ATOM 6525 C C . LEU B 1 380 ? 34.791 48.756 25.363 1.00 41.95 377 LEU B C 1
ATOM 6526 O O . LEU B 1 380 ? 33.856 49.043 26.128 1.00 40.91 377 LEU B O 1
ATOM 6531 N N . ARG B 1 381 ? 34.690 47.849 24.405 1.00 42.19 378 ARG B N 1
ATOM 6532 C CA . ARG B 1 381 ? 33.499 47.054 24.256 1.00 41.98 378 ARG B CA 1
ATOM 6533 C C . ARG B 1 381 ? 33.129 46.398 25.571 1.00 41.78 378 ARG B C 1
ATOM 6534 O O . ARG B 1 381 ? 31.995 46.436 25.959 1.00 40.94 378 ARG B O 1
ATOM 6542 N N . SER B 1 382 ? 34.101 45.830 26.261 1.00 42.30 379 SER B N 1
ATOM 6543 C CA . SER B 1 382 ? 33.848 45.124 27.507 1.00 42.90 379 SER B CA 1
ATOM 6544 C C . SER B 1 382 ? 33.448 46.053 28.627 1.00 43.02 379 SER B C 1
ATOM 6545 O O . SER B 1 382 ? 32.716 45.693 29.513 1.00 43.75 379 SER B O 1
ATOM 6556 N N . LEU B 1 384 ? 31.739 48.699 28.480 1.00 43.81 381 LEU B N 1
ATOM 6557 C CA . LEU B 1 384 ? 30.433 49.300 28.275 1.00 44.80 381 LEU B CA 1
ATOM 6558 C C . LEU B 1 384 ? 29.238 48.281 28.382 1.00 46.78 381 LEU B C 1
ATOM 6559 O O . LEU B 1 384 ? 28.125 48.684 28.689 1.00 47.24 381 LEU B O 1
ATOM 6564 N N . LYS B 1 385 ? 29.474 46.982 28.152 1.00 48.28 382 LYS B N 1
ATOM 6565 C CA . LYS B 1 385 ? 28.448 45.933 28.345 1.00 49.59 382 LYS B CA 1
ATOM 6566 C C . LYS B 1 385 ? 27.643 46.134 29.636 1.00 48.19 382 LYS B C 1
ATOM 6567 O O . LYS B 1 385 ? 26.455 46.102 29.599 1.00 47.66 382 LYS B O 1
ATOM 6573 N N . PRO B 1 386 ? 28.308 46.329 30.769 1.00 47.60 383 PRO B N 1
ATOM 6574 C CA . PRO B 1 386 ? 27.617 46.521 32.012 1.00 47.79 383 PRO B CA 1
ATOM 6575 C C . PRO B 1 386 ? 26.667 47.707 32.075 1.00 47.79 383 PRO B C 1
ATOM 6576 O O . PRO B 1 386 ? 25.837 47.729 32.990 1.00 49.27 383 PRO B O 1
ATOM 6580 N N . ILE B 1 387 ? 26.800 48.708 31.203 1.00 46.27 384 ILE B N 1
ATOM 6581 C CA . ILE B 1 387 ? 25.797 49.778 31.171 1.00 45.06 384 ILE B CA 1
ATOM 6582 C C . ILE B 1 387 ? 24.825 49.611 29.994 1.00 44.20 384 ILE B C 1
ATOM 6583 O O . ILE B 1 387 ? 23.959 50.444 29.748 1.00 44.28 384 ILE B O 1
ATOM 6588 N N . GLY B 1 388 ? 24.932 48.515 29.286 1.00 42.80 385 GLY B N 1
ATOM 6589 C CA . GLY B 1 388 ? 23.962 48.255 28.291 1.00 42.75 385 GLY B CA 1
ATOM 6590 C C . GLY B 1 388 ? 24.146 48.974 26.995 1.00 42.43 385 GLY B C 1
ATOM 6591 O O . GLY B 1 388 ? 23.200 49.087 26.212 1.00 42.31 385 GLY B O 1
ATOM 6592 N N . ILE B 1 389 ? 25.367 49.409 26.706 1.00 42.53 386 ILE B N 1
ATOM 6593 C CA . ILE B 1 389 ? 25.650 49.906 25.348 1.00 42.17 386 ILE B CA 1
ATOM 6594 C C . ILE B 1 389 ? 26.306 48.764 24.619 1.00 42.33 386 ILE B C 1
ATOM 6595 O O . ILE B 1 389 ? 27.277 48.225 25.090 1.00 42.14 386 ILE B O 1
ATOM 6600 N N . ASP B 1 390 ? 25.817 48.400 23.464 1.00 43.71 387 ASP B N 1
ATOM 6601 C CA . ASP B 1 390 ? 26.401 47.253 22.802 1.00 46.02 387 ASP B CA 1
ATOM 6602 C C . ASP B 1 390 ? 27.313 47.739 21.699 1.00 45.75 387 ASP B C 1
ATOM 6603 O O . ASP B 1 390 ? 26.848 48.320 20.725 1.00 45.30 387 ASP B O 1
ATOM 6608 N N . VAL B 1 391 ? 28.615 47.489 21.858 1.00 46.14 388 VAL B N 1
ATOM 6609 C CA . VAL B 1 391 ? 29.601 47.996 20.927 1.00 46.36 388 VAL B CA 1
ATOM 6610 C C . VAL B 1 391 ? 30.087 46.906 19.996 1.00 47.53 388 VAL B C 1
ATOM 6611 O O . VAL B 1 391 ? 30.730 46.006 20.449 1.00 47.38 388 VAL B O 1
ATOM 6615 N N . ASP B 1 392 ? 29.823 46.998 18.702 1.00 48.77 389 ASP B N 1
ATOM 6616 C CA . ASP B 1 392 ? 30.519 46.147 17.765 1.00 51.14 389 ASP B CA 1
ATOM 6617 C C . ASP B 1 392 ? 31.838 46.773 17.322 1.00 50.58 389 ASP B C 1
ATOM 6618 O O . ASP B 1 392 ? 31.992 47.987 17.332 1.00 50.89 389 ASP B O 1
ATOM 6623 N N . LEU B 1 393 ? 32.786 45.937 16.934 1.00 50.24 390 LEU B N 1
ATOM 6624 C CA . LEU B 1 393 ? 34.110 46.366 16.568 1.00 50.13 390 LEU B CA 1
ATOM 6625 C C . LEU B 1 393 ? 34.391 46.069 15.112 1.00 51.47 390 LEU B C 1
ATOM 6626 O O . LEU B 1 393 ? 34.166 44.976 14.647 1.00 52.88 390 LEU B O 1
ATOM 6631 N N . LYS B 1 394 ? 34.883 47.058 14.391 1.00 52.22 391 LYS B N 1
ATOM 6632 C CA . LYS B 1 394 ? 35.299 46.884 13.017 1.00 53.70 391 LYS B CA 1
ATOM 6633 C C . LYS B 1 394 ? 36.651 47.561 12.836 1.00 53.46 391 LYS B C 1
ATOM 6634 O O . LYS B 1 394 ? 36.914 48.637 13.395 1.00 52.28 391 LYS B O 1
ATOM 6640 N N . SER B 1 395 ? 37.506 46.920 12.053 1.00 53.75 392 SER B N 1
ATOM 6641 C CA . SER B 1 395 ? 38.783 47.489 11.720 1.00 53.84 392 SER B CA 1
ATOM 6642 C C . SER B 1 395 ? 39.024 47.484 10.212 1.00 54.64 392 SER B C 1
ATOM 6643 O O . SER B 1 395 ? 38.440 46.700 9.466 1.00 55.16 392 SER B O 1
ATOM 6646 N N . GLY B 1 396 ? 39.889 48.379 9.778 1.00 54.81 393 GLY B N 1
ATOM 6647 C CA . GLY B 1 396 ? 40.239 48.475 8.386 1.00 56.30 393 GLY B CA 1
ATOM 6648 C C . GLY B 1 396 ? 41.450 49.365 8.152 1.00 56.88 393 GLY B C 1
ATOM 6649 O O . GLY B 1 396 ? 42.135 49.809 9.083 1.00 55.79 393 GLY B O 1
ATOM 6650 N N . SER B 1 397 ? 41.713 49.590 6.874 1.00 58.42 394 SER B N 1
ATOM 6651 C CA . SER B 1 397 ? 42.717 50.527 6.420 1.00 58.55 394 SER B CA 1
ATOM 6652 C C . SER B 1 397 ? 42.142 51.915 6.601 1.00 57.78 394 SER B C 1
ATOM 6653 O O . SER B 1 397 ? 40.933 52.095 6.623 1.00 57.22 394 SER B O 1
ATOM 6656 N N . TRP B 1 398 ? 43.021 52.892 6.716 1.00 57.75 395 TRP B N 1
ATOM 6657 C CA . TRP B 1 398 ? 42.618 54.282 6.730 1.00 57.70 395 TRP B CA 1
ATOM 6658 C C . TRP B 1 398 ? 41.593 54.630 5.659 1.00 57.89 395 TRP B C 1
ATOM 6659 O O . TRP B 1 398 ? 40.607 55.300 5.926 1.00 56.63 395 TRP B O 1
ATOM 6670 N N . GLU B 1 399 ? 41.835 54.150 4.450 1.00 59.24 396 GLU B N 1
ATOM 6671 C CA . GLU B 1 399 ? 40.904 54.319 3.338 1.00 60.90 396 GLU B CA 1
ATOM 6672 C C . GLU B 1 399 ? 39.486 53.887 3.735 1.00 59.35 396 GLU B C 1
ATOM 6673 O O . GLU B 1 399 ? 38.506 54.588 3.429 1.00 58.69 396 GLU B O 1
ATOM 6679 N N . THR B 1 400 ? 39.397 52.741 4.424 1.00 57.94 397 THR B N 1
ATOM 6680 C CA . THR B 1 400 ? 38.108 52.194 4.882 1.00 57.01 397 THR B CA 1
ATOM 6681 C C . THR B 1 400 ? 37.546 52.978 6.054 1.00 54.95 397 THR B C 1
ATOM 6682 O O . THR B 1 400 ? 36.344 53.242 6.116 1.00 53.76 397 THR B O 1
ATOM 6686 N N . VAL B 1 401 ? 38.427 53.338 6.980 1.00 53.49 398 VAL B N 1
ATOM 6687 C CA . VAL B 1 401 ? 38.018 54.091 8.157 1.00 52.19 398 VAL B CA 1
ATOM 6688 C C . VAL B 1 401 ? 37.468 55.460 7.744 1.00 52.45 398 VAL B C 1
ATOM 6689 O O . VAL B 1 401 ? 36.495 55.941 8.316 1.00 51.97 398 VAL B O 1
ATOM 6693 N N . GLU B 1 402 ? 38.061 56.063 6.720 1.00 53.35 399 GLU B N 1
ATOM 6694 C CA . GLU B 1 402 ? 37.619 57.367 6.253 1.00 54.37 399 GLU B CA 1
ATOM 6695 C C . GLU B 1 402 ? 36.173 57.382 5.828 1.00 54.19 399 GLU B C 1
ATOM 6696 O O . GLU B 1 402 ? 35.515 58.382 5.985 1.00 53.76 399 GLU B O 1
ATOM 6702 N N . ARG B 1 403 ? 35.703 56.275 5.271 1.00 54.57 400 ARG B N 1
ATOM 6703 C CA . ARG B 1 403 ? 34.303 56.118 4.863 1.00 54.78 400 ARG B CA 1
ATOM 6704 C C . ARG B 1 403 ? 33.300 56.091 6.000 1.00 52.67 400 ARG B C 1
ATOM 6705 O O . ARG B 1 403 ? 32.189 56.570 5.858 1.00 52.43 400 ARG B O 1
ATOM 6713 N N . ASN B 1 404 ? 33.707 55.537 7.134 1.00 50.75 401 ASN B N 1
ATOM 6714 C CA . ASN B 1 404 ? 32.816 55.279 8.238 1.00 48.96 401 ASN B CA 1
ATOM 6715 C C . ASN B 1 404 ? 32.998 56.208 9.412 1.00 47.40 401 ASN B C 1
ATOM 6716 O O . ASN B 1 404 ? 32.202 56.189 10.337 1.00 46.32 401 ASN B O 1
ATOM 6729 N N . HIS B 1 406 ? 32.677 59.348 9.977 1.00 44.23 403 HIS B N 1
ATOM 6730 C CA . HIS B 1 406 ? 31.737 60.392 10.295 1.00 44.08 403 HIS B CA 1
ATOM 6731 C C . HIS B 1 406 ? 30.377 59.848 10.769 1.00 44.07 403 HIS B C 1
ATOM 6732 O O . HIS B 1 406 ? 29.533 60.624 11.194 1.00 44.29 403 HIS B O 1
ATOM 6739 N N . ALA B 1 407 ? 30.172 58.540 10.675 1.00 44.14 404 ALA B N 1
ATOM 6740 C CA . ALA B 1 407 ? 28.885 57.906 11.028 1.00 44.33 404 ALA B CA 1
ATOM 6741 C C . ALA B 1 407 ? 29.010 57.006 12.246 1.00 43.63 404 ALA B C 1
ATOM 6742 O O . ALA B 1 407 ? 28.008 56.515 12.741 1.00 44.01 404 ALA B O 1
ATOM 6744 N N . ASN B 1 408 ? 30.238 56.781 12.710 1.00 42.81 405 ASN B N 1
ATOM 6745 C CA . ASN B 1 408 ? 30.491 55.892 13.851 1.00 41.32 405 ASN B CA 1
ATOM 6746 C C . ASN B 1 408 ? 31.583 56.393 14.771 1.00 39.91 405 ASN B C 1
ATOM 6747 O O . ASN B 1 408 ? 32.464 57.147 14.375 1.00 40.27 405 ASN B O 1
ATOM 6752 N N . PRO B 1 409 ? 31.519 55.998 16.023 1.00 38.10 406 PRO B N 1
ATOM 6753 C CA . PRO B 1 409 ? 32.605 56.318 16.889 1.00 36.94 406 PRO B CA 1
ATOM 6754 C C . PRO B 1 409 ? 33.867 55.675 16.348 1.00 36.71 406 PRO B C 1
ATOM 6755 O O . PRO B 1 409 ? 33.824 54.553 15.791 1.00 35.69 406 PRO B O 1
ATOM 6759 N N . THR B 1 410 ? 34.974 56.398 16.507 1.00 35.69 407 THR B N 1
ATOM 6760 C CA . THR B 1 410 ? 36.244 56.018 15.915 1.00 35.57 407 THR B CA 1
ATOM 6761 C C . THR B 1 410 ? 37.371 56.304 16.881 1.00 34.87 407 THR B C 1
ATOM 6762 O O . THR B 1 410 ? 37.363 57.311 17.583 1.00 33.89 407 THR B O 1
ATOM 6766 N N . LEU B 1 411 ? 38.305 55.369 16.973 1.00 35.42 408 LEU B N 1
ATOM 6767 C CA . LEU B 1 411 ? 39.493 55.521 17.828 1.00 35.75 408 LEU B CA 1
ATOM 6768 C C . LEU B 1 411 ? 40.580 56.255 17.062 1.00 35.48 408 LEU B C 1
ATOM 6769 O O . LEU B 1 411 ? 40.914 55.879 15.976 1.00 36.93 408 LEU B O 1
ATOM 6774 N N . PHE B 1 412 ? 41.104 57.328 17.609 1.00 35.77 409 PHE B N 1
ATOM 6775 C CA . PHE B 1 412 ? 42.201 58.107 17.004 1.00 34.81 409 PHE B CA 1
ATOM 6776 C C . PHE B 1 412 ? 43.325 58.269 17.970 1.00 33.85 409 PHE B C 1
ATOM 6777 O O . PHE B 1 412 ? 43.104 58.242 19.174 1.00 32.41 409 PHE B O 1
ATOM 6785 N N . GLY B 1 413 ? 44.515 58.505 17.429 1.00 33.69 410 GLY B N 1
ATOM 6786 C CA . GLY B 1 413 ? 45.620 59.010 18.217 1.00 33.44 410 GLY B CA 1
ATOM 6787 C C . GLY B 1 413 ? 46.059 60.370 17.717 1.00 33.28 410 GLY B C 1
ATOM 6788 O O . GLY B 1 413 ? 46.401 60.547 16.561 1.00 32.96 410 GLY B O 1
ATOM 6789 N N . TRP B 1 414 ? 46.053 61.342 18.609 1.00 33.59 411 TRP B N 1
ATOM 6790 C CA . TRP B 1 414 ? 46.532 62.677 18.285 1.00 33.20 411 TRP B CA 1
ATOM 6791 C C . TRP B 1 414 ? 47.579 63.104 19.304 1.00 32.37 411 TRP B C 1
ATOM 6792 O O . TRP B 1 414 ? 48.362 62.279 19.748 1.00 31.23 411 TRP B O 1
ATOM 6803 N N . GLY B 1 415 ? 47.580 64.393 19.641 1.00 31.50 412 GLY B N 1
ATOM 6804 C CA . GLY B 1 415 ? 48.531 64.951 20.539 1.00 32.60 412 GLY B CA 1
ATOM 6805 C C . GLY B 1 415 ? 49.466 65.991 19.914 1.00 32.48 412 GLY B C 1
ATOM 6806 O O . GLY B 1 415 ? 50.030 65.748 18.874 1.00 32.37 412 GLY B O 1
ATOM 6807 N N . SER B 1 416 ? 49.637 67.130 20.582 1.00 32.39 413 SER B N 1
ATOM 6808 C CA . SER B 1 416 ? 50.383 68.239 20.005 1.00 33.39 413 SER B CA 1
ATOM 6809 C C . SER B 1 416 ? 50.829 69.226 21.100 1.00 32.82 413 SER B C 1
ATOM 6810 O O . SER B 1 416 ? 50.146 69.390 22.126 1.00 32.54 413 SER B O 1
ATOM 6813 N N . LEU B 1 417 ? 51.994 69.837 20.899 1.00 32.11 414 LEU B N 1
ATOM 6814 C CA . LEU B 1 417 ? 52.465 70.881 21.814 1.00 33.08 414 LEU B CA 1
ATOM 6815 C C . LEU B 1 417 ? 51.884 72.211 21.446 1.00 33.18 414 LEU B C 1
ATOM 6816 O O . LEU B 1 417 ? 52.074 73.150 22.153 1.00 34.55 414 LEU B O 1
ATOM 6821 N N . ASP B 1 418 ? 51.165 72.270 20.336 1.00 33.70 415 ASP B N 1
ATOM 6822 C CA . ASP B 1 418 ? 50.516 73.470 19.854 1.00 34.06 415 ASP B CA 1
ATOM 6823 C C . ASP B 1 418 ? 49.018 73.470 20.231 1.00 33.48 415 ASP B C 1
ATOM 6824 O O . ASP B 1 418 ? 48.262 72.546 19.905 1.00 32.95 415 ASP B O 1
ATOM 6829 N N . PRO B 1 419 ? 48.575 74.553 20.864 1.00 32.84 416 PRO B N 1
ATOM 6830 C CA . PRO B 1 419 ? 47.186 74.690 21.263 1.00 32.59 416 PRO B CA 1
ATOM 6831 C C . PRO B 1 419 ? 46.210 74.678 20.102 1.00 31.67 416 PRO B C 1
ATOM 6832 O O . PRO B 1 419 ? 45.023 74.447 20.307 1.00 29.31 416 PRO B O 1
ATOM 6844 N N . GLU B 1 421 ? 45.539 72.528 18.169 1.00 33.60 418 GLU B N 1
ATOM 6845 C CA . GLU B 1 421 ? 44.909 71.246 17.974 1.00 33.51 418 GLU B CA 1
ATOM 6846 C C . GLU B 1 421 ? 43.484 71.273 18.488 1.00 33.05 418 GLU B C 1
ATOM 6847 O O . GLU B 1 421 ? 42.614 70.587 17.989 1.00 32.48 418 GLU B O 1
ATOM 6853 N N . LEU B 1 422 ? 43.277 72.096 19.495 1.00 32.43 419 LEU B N 1
ATOM 6854 C CA . LEU B 1 422 ? 41.943 72.372 20.015 1.00 32.30 419 LEU B CA 1
ATOM 6855 C C . LEU B 1 422 ? 41.037 72.975 18.953 1.00 31.99 419 LEU B C 1
ATOM 6856 O O . LEU B 1 422 ? 39.834 72.668 18.882 1.00 32.07 419 LEU B O 1
ATOM 6861 N N . TYR B 1 423 ? 41.607 73.833 18.125 1.00 31.69 420 TYR B N 1
ATOM 6862 C CA . TYR B 1 423 ? 40.825 74.365 17.001 1.00 33.09 420 TYR B CA 1
ATOM 6863 C C . TYR B 1 423 ? 40.481 73.286 15.983 1.00 32.65 420 TYR B C 1
ATOM 6864 O O . TYR B 1 423 ? 39.378 73.261 15.453 1.00 31.83 420 TYR B O 1
ATOM 6873 N N . HIS B 1 424 ? 41.442 72.404 15.723 1.00 32.54 421 HIS B N 1
ATOM 6874 C CA . HIS B 1 424 ? 41.222 71.318 14.774 1.00 32.83 421 HIS B CA 1
ATOM 6875 C C . HIS B 1 424 ? 40.163 70.356 15.255 1.00 32.33 421 HIS B C 1
ATOM 6876 O O . HIS B 1 424 ? 39.381 69.835 14.435 1.00 31.35 421 HIS B O 1
ATOM 6883 N N . HIS B 1 425 ? 40.120 70.118 16.570 1.00 31.65 422 HIS B N 1
ATOM 6884 C CA . HIS B 1 425 ? 39.181 69.169 17.074 1.00 32.25 422 HIS B CA 1
ATOM 6885 C C . HIS B 1 425 ? 37.774 69.738 17.083 1.00 33.73 422 HIS B C 1
ATOM 6886 O O . HIS B 1 425 ? 36.798 69.041 16.772 1.00 34.22 422 HIS B O 1
ATOM 6893 N N . TYR B 1 426 ? 37.672 71.014 17.424 1.00 34.56 423 TYR B N 1
ATOM 6894 C CA . TYR B 1 426 ? 36.418 71.545 17.894 1.00 35.07 423 TYR B CA 1
ATOM 6895 C C . TYR B 1 426 ? 35.867 72.731 17.161 1.00 36.37 423 TYR B C 1
ATOM 6896 O O . TYR B 1 426 ? 34.771 73.126 17.467 1.00 36.68 423 TYR B O 1
ATOM 6905 N N . SER B 1 427 ? 36.593 73.307 16.211 1.00 37.86 424 SER B N 1
ATOM 6906 C CA . SER B 1 427 ? 36.059 74.443 15.483 1.00 38.89 424 SER B CA 1
ATOM 6907 C C . SER B 1 427 ? 34.995 73.928 14.570 1.00 39.71 424 SER B C 1
ATOM 6908 O O . SER B 1 427 ? 35.171 72.912 13.929 1.00 38.78 424 SER B O 1
ATOM 6911 N N . SER B 1 428 ? 33.907 74.666 14.473 1.00 41.17 425 SER B N 1
ATOM 6912 C CA . SER B 1 428 ? 32.903 74.327 13.493 1.00 43.27 425 SER B CA 1
ATOM 6913 C C . SER B 1 428 ? 33.483 74.446 12.073 1.00 44.33 425 SER B C 1
ATOM 6914 O O . SER B 1 428 ? 33.012 73.771 11.163 1.00 44.29 425 SER B O 1
ATOM 6917 N N . ASN B 1 429 ? 34.507 75.288 11.886 1.00 45.33 426 ASN B N 1
ATOM 6918 C CA . ASN B 1 429 ? 35.133 75.442 10.567 1.00 46.35 426 ASN B CA 1
ATOM 6919 C C . ASN B 1 429 ? 35.923 74.201 10.157 1.00 45.66 426 ASN B C 1
ATOM 6920 O O . ASN B 1 429 ? 36.058 73.921 8.964 1.00 47.07 426 ASN B O 1
ATOM 6925 N N . ALA B 1 430 ? 36.409 73.442 11.133 1.00 44.08 427 ALA B N 1
ATOM 6926 C CA . ALA B 1 430 ? 37.187 72.243 10.856 1.00 42.93 427 ALA B CA 1
ATOM 6927 C C . ALA B 1 430 ? 36.294 71.003 10.604 1.00 42.49 427 ALA B C 1
ATOM 6928 O O . ALA B 1 430 ? 36.793 69.943 10.294 1.00 41.99 427 ALA B O 1
ATOM 6930 N N . ALA B 1 431 ? 34.981 71.127 10.712 1.00 42.62 428 ALA B N 1
ATOM 6931 C CA . ALA B 1 431 ? 34.111 69.954 10.580 1.00 43.06 428 ALA B CA 1
ATOM 6932 C C . ALA B 1 431 ? 34.293 69.246 9.254 1.00 43.53 428 ALA B C 1
ATOM 6933 O O . ALA B 1 431 ? 34.012 69.826 8.202 1.00 44.48 428 ALA B O 1
ATOM 6935 N N . GLY B 1 432 ? 34.781 68.005 9.318 1.00 43.05 429 GLY B N 1
ATOM 6936 C CA . GLY B 1 432 ? 34.913 67.143 8.163 1.00 43.44 429 GLY B CA 1
ATOM 6937 C C . GLY B 1 432 ? 36.089 67.442 7.270 1.00 44.22 429 GLY B C 1
ATOM 6938 O O . GLY B 1 432 ? 36.222 66.866 6.183 1.00 45.07 429 GLY B O 1
ATOM 6939 N N . VAL B 1 433 ? 36.960 68.323 7.731 1.00 44.61 430 VAL B N 1
ATOM 6940 C CA . VAL B 1 433 ? 38.183 68.668 7.014 1.00 45.40 430 VAL B CA 1
ATOM 6941 C C . VAL B 1 433 ? 39.220 67.609 7.336 1.00 45.66 430 VAL B C 1
ATOM 6942 O O . VAL B 1 433 ? 39.750 67.564 8.431 1.00 45.36 430 VAL B O 1
ATOM 6946 N N . GLU B 1 434 ? 39.465 66.730 6.378 1.00 47.63 431 GLU B N 1
ATOM 6947 C CA . GLU B 1 434 ? 40.425 65.631 6.519 1.00 48.86 431 GLU B CA 1
ATOM 6948 C C . GLU B 1 434 ? 40.056 64.727 7.683 1.00 47.10 431 GLU B C 1
ATOM 6949 O O . GLU B 1 434 ? 38.984 64.156 7.692 1.00 46.75 431 GLU B O 1
ATOM 6955 N N . TYR B 1 435 ? 40.938 64.622 8.664 1.00 46.02 432 TYR B N 1
ATOM 6956 C CA . TYR B 1 435 ? 40.693 63.790 9.801 1.00 45.83 432 TYR B CA 1
ATOM 6957 C C . TYR B 1 435 ? 40.274 64.569 10.986 1.00 43.68 432 TYR B C 1
ATOM 6958 O O . TYR B 1 435 ? 40.050 63.986 12.029 1.00 44.16 432 TYR B O 1
ATOM 6967 N N . TYR B 1 436 ? 40.151 65.883 10.831 1.00 42.63 433 TYR B N 1
ATOM 6968 C CA . TYR B 1 436 ? 39.764 66.739 11.918 1.00 40.96 433 TYR B CA 1
ATOM 6969 C C . TYR B 1 436 ? 38.274 66.842 12.026 1.00 39.90 433 TYR B C 1
ATOM 6970 O O . TYR B 1 436 ? 37.548 66.804 11.024 1.00 38.10 433 TYR B O 1
ATOM 6979 N N . ASN B 1 437 ? 37.861 67.072 13.268 1.00 38.65 434 ASN B N 1
ATOM 6980 C CA . ASN B 1 437 ? 36.467 67.204 13.643 1.00 38.13 434 ASN B CA 1
ATOM 6981 C C . ASN B 1 437 ? 35.551 66.296 12.812 1.00 37.88 434 ASN B C 1
ATOM 6982 O O . ASN B 1 437 ? 34.579 66.769 12.272 1.00 39.79 434 ASN B O 1
ATOM 6987 N N . PRO B 1 438 ? 35.854 64.993 12.727 1.00 36.82 435 PRO B N 1
ATOM 6988 C CA . PRO B 1 438 ? 35.091 64.069 11.919 1.00 37.60 435 PRO B CA 1
ATOM 6989 C C . PRO B 1 438 ? 33.638 63.924 12.341 1.00 37.37 435 PRO B C 1
ATOM 6990 O O . PRO B 1 438 ? 32.819 63.499 11.544 1.00 37.24 435 PRO B O 1
ATOM 6994 N N . GLY B 1 439 ? 33.347 64.205 13.601 1.00 36.85 436 GLY B N 1
ATOM 6995 C CA . GLY B 1 439 ? 31.985 64.088 14.086 1.00 38.07 436 GLY B CA 1
ATOM 6996 C C . GLY B 1 439 ? 31.159 65.351 13.908 1.00 38.19 436 GLY B C 1
ATOM 6997 O O . GLY B 1 439 ? 30.144 65.519 14.550 1.00 38.78 436 GLY B O 1
ATOM 6998 N N . TYR B 1 440 ? 31.616 66.256 13.066 1.00 37.98 437 TYR B N 1
ATOM 6999 C CA . TYR B 1 440 ? 30.852 67.445 12.761 1.00 38.92 437 TYR B CA 1
ATOM 7000 C C . TYR B 1 440 ? 30.324 68.161 14.000 1.00 38.22 437 TYR B C 1
ATOM 7001 O O . TYR B 1 440 ? 29.193 68.589 14.052 1.00 38.91 437 TYR B O 1
ATOM 7010 N N . TYR B 1 441 ? 31.179 68.312 14.992 1.00 37.67 438 TYR B N 1
ATOM 7011 C CA . TYR B 1 441 ? 30.844 69.036 16.170 1.00 37.48 438 TYR B CA 1
ATOM 7012 C C . TYR B 1 441 ? 30.810 70.529 15.885 1.00 38.69 438 TYR B C 1
ATOM 7013 O O . TYR B 1 441 ? 31.727 71.048 15.272 1.00 39.41 438 TYR B O 1
ATOM 7022 N N . LYS B 1 442 ? 29.773 71.212 16.368 1.00 39.44 439 LYS B N 1
ATOM 7023 C CA . LYS B 1 442 ? 29.609 72.666 16.237 1.00 40.63 439 LYS B CA 1
ATOM 7024 C C . LYS B 1 442 ? 28.970 73.294 17.461 1.00 39.69 439 LYS B C 1
ATOM 7025 O O . LYS B 1 442 ? 27.875 72.938 17.864 1.00 39.75 439 LYS B O 1
ATOM 7031 N N . ASN B 1 443 ? 29.633 74.275 18.020 1.00 39.37 440 ASN B N 1
ATOM 7032 C CA . ASN B 1 443 ? 29.090 74.984 19.139 1.00 39.74 440 ASN B CA 1
ATOM 7033 C C . ASN B 1 443 ? 29.604 76.410 19.088 1.00 40.51 440 ASN B C 1
ATOM 7034 O O . ASN B 1 443 ? 30.781 76.680 19.329 1.00 40.30 440 ASN B O 1
ATOM 7039 N N . PRO B 1 444 ? 28.706 77.344 18.779 1.00 42.53 441 PRO B N 1
ATOM 7040 C CA . PRO B 1 444 ? 29.100 78.751 18.526 1.00 42.71 441 PRO B CA 1
ATOM 7041 C C . PRO B 1 444 ? 29.814 79.408 19.713 1.00 42.39 441 PRO B C 1
ATOM 7042 O O . PRO B 1 444 ? 30.622 80.327 19.549 1.00 42.81 441 PRO B O 1
ATOM 7054 N N . VAL B 1 446 ? 31.842 77.609 21.768 1.00 40.14 443 VAL B N 1
ATOM 7055 C CA . VAL B 1 446 ? 33.178 77.051 21.644 1.00 39.02 443 VAL B CA 1
ATOM 7056 C C . VAL B 1 446 ? 33.875 77.813 20.529 1.00 39.65 443 VAL B C 1
ATOM 7057 O O . VAL B 1 446 ? 35.039 78.123 20.664 1.00 39.04 443 VAL B O 1
ATOM 7061 N N . ASP B 1 447 ? 33.170 78.159 19.458 1.00 40.69 444 ASP B N 1
ATOM 7062 C CA . ASP B 1 447 ? 33.835 78.898 18.375 1.00 42.07 444 ASP B CA 1
ATOM 7063 C C . ASP B 1 447 ? 34.305 80.260 18.840 1.00 41.80 444 ASP B C 1
ATOM 7064 O O . ASP B 1 447 ? 35.353 80.712 18.424 1.00 42.02 444 ASP B O 1
ATOM 7069 N N . LYS B 1 448 ? 33.558 80.874 19.741 1.00 41.85 445 LYS B N 1
ATOM 7070 C CA . LYS B 1 448 ? 33.887 82.184 20.247 1.00 42.43 445 LYS B CA 1
ATOM 7071 C C . LYS B 1 448 ? 35.113 82.107 21.098 1.00 41.26 445 LYS B C 1
ATOM 7072 O O . LYS B 1 448 ? 35.950 82.972 21.044 1.00 42.33 445 LYS B O 1
ATOM 7078 N N . HIS B 1 449 ? 35.222 81.087 21.917 1.00 40.12 446 HIS B N 1
ATOM 7079 C CA . HIS B 1 449 ? 36.361 81.008 22.787 1.00 39.38 446 HIS B CA 1
ATOM 7080 C C . HIS B 1 449 ? 37.668 80.679 22.035 1.00 38.26 446 HIS B C 1
ATOM 7081 O O . HIS B 1 449 ? 38.738 81.190 22.375 1.00 37.28 446 HIS B O 1
ATOM 7088 N N . LEU B 1 450 ? 37.570 79.823 21.033 1.00 37.44 447 LEU B N 1
ATOM 7089 C CA . LEU B 1 450 ? 38.689 79.555 20.128 1.00 37.15 447 LEU B CA 1
ATOM 7090 C C . LEU B 1 450 ? 39.147 80.845 19.476 1.00 37.82 447 LEU B C 1
ATOM 7091 O O . LEU B 1 450 ? 40.347 81.125 19.418 1.00 36.51 447 LEU B O 1
ATOM 7096 N N . GLN B 1 451 ? 38.184 81.654 19.032 1.00 38.53 448 GLN B N 1
ATOM 7097 C CA . GLN B 1 451 ? 38.554 82.927 18.474 1.00 40.03 448 GLN B CA 1
ATOM 7098 C C . GLN B 1 451 ? 39.186 83.838 19.508 1.00 39.15 448 GLN B C 1
ATOM 7099 O O . GLN B 1 451 ? 40.173 84.457 19.195 1.00 39.36 448 GLN B O 1
ATOM 7105 N N . GLN B 1 452 ? 38.657 83.928 20.735 1.00 38.55 449 GLN B N 1
ATOM 7106 C CA . GLN B 1 452 ? 39.352 84.729 21.761 1.00 38.40 449 GLN B CA 1
ATOM 7107 C C . GLN B 1 452 ? 40.785 84.231 22.023 1.00 36.90 449 GLN B C 1
ATOM 7108 O O . GLN B 1 452 ? 41.696 85.007 22.247 1.00 36.66 449 GLN B O 1
ATOM 7114 N N . ALA B 1 453 ? 41.001 82.933 22.013 1.00 36.65 450 ALA B N 1
ATOM 7115 C CA . ALA B 1 453 ? 42.372 82.457 22.200 1.00 36.23 450 ALA B CA 1
ATOM 7116 C C . ALA B 1 453 ? 43.245 82.826 20.983 1.00 35.81 450 ALA B C 1
ATOM 7117 O O . ALA B 1 453 ? 44.365 83.246 21.171 1.00 35.57 450 ALA B O 1
ATOM 7119 N N . LEU B 1 454 ? 42.728 82.728 19.765 1.00 35.77 451 LEU B N 1
ATOM 7120 C CA . LEU B 1 454 ? 43.511 83.136 18.612 1.00 36.65 451 LEU B CA 1
ATOM 7121 C C . LEU B 1 454 ? 43.809 84.662 18.607 1.00 38.26 451 LEU B C 1
ATOM 7122 O O . LEU B 1 454 ? 44.871 85.048 18.139 1.00 37.03 451 LEU B O 1
ATOM 7127 N N . ASP B 1 455 ? 42.884 85.499 19.116 1.00 39.09 452 ASP B N 1
ATOM 7128 C CA . ASP B 1 455 ? 43.087 86.935 19.190 1.00 40.85 452 ASP B CA 1
ATOM 7129 C C . ASP B 1 455 ? 43.932 87.380 20.361 1.00 40.20 452 ASP B C 1
ATOM 7130 O O . ASP B 1 455 ? 44.248 88.536 20.422 1.00 40.51 452 ASP B O 1
ATOM 7135 N N . ALA B 1 456 ? 44.271 86.509 21.308 1.00 39.12 453 ALA B N 1
ATOM 7136 C CA . ALA B 1 456 ? 45.063 86.961 22.451 1.00 38.98 453 ALA B CA 1
ATOM 7137 C C . ALA B 1 456 ? 46.478 87.482 22.047 1.00 38.80 453 ALA B C 1
ATOM 7138 O O . ALA B 1 456 ? 47.040 87.102 21.034 1.00 36.76 453 ALA B O 1
ATOM 7140 N N . PRO B 1 457 ? 47.026 88.387 22.842 1.00 39.15 454 PRO B N 1
ATOM 7141 C CA . PRO B 1 457 ? 48.273 88.980 22.389 1.00 39.07 454 PRO B CA 1
ATOM 7142 C C . PRO B 1 457 ? 49.460 88.139 22.728 1.00 38.29 454 PRO B C 1
ATOM 7143 O O . PRO B 1 457 ? 50.539 88.443 22.236 1.00 39.56 454 PRO B O 1
ATOM 7147 N N . THR B 1 458 ? 49.316 87.167 23.620 1.00 36.74 455 THR B N 1
ATOM 7148 C CA . THR B 1 458 ? 50.423 86.282 23.960 1.00 35.60 455 THR B CA 1
ATOM 7149 C C . THR B 1 458 ? 49.870 84.908 24.205 1.00 35.46 455 THR B C 1
ATOM 7150 O O . THR B 1 458 ? 48.660 84.742 24.448 1.00 34.87 455 THR B O 1
ATOM 7154 N N . TRP B 1 459 ? 50.730 83.896 24.117 1.00 34.44 456 TRP B N 1
ATOM 7155 C CA . TRP B 1 459 ? 50.241 82.576 24.358 1.00 33.58 456 TRP B CA 1
ATOM 7156 C C . TRP B 1 459 ? 49.760 82.444 25.788 1.00 34.48 456 TRP B C 1
ATOM 7157 O O . TRP B 1 459 ? 48.760 81.772 26.026 1.00 35.13 456 TRP B O 1
ATOM 7168 N N . GLN B 1 460 ? 50.399 83.096 26.751 1.00 35.39 457 GLN B N 1
ATOM 7169 C CA . GLN B 1 460 ? 49.883 82.990 28.116 1.00 35.89 457 GLN B CA 1
ATOM 7170 C C . GLN B 1 460 ? 48.561 83.654 28.299 1.00 35.41 457 GLN B C 1
ATOM 7171 O O . GLN B 1 460 ? 47.680 83.128 28.973 1.00 36.53 457 GLN B O 1
ATOM 7177 N N . GLN B 1 461 ? 48.350 84.759 27.644 1.00 34.86 458 GLN B N 1
ATOM 7178 C CA . GLN B 1 461 ? 47.002 85.377 27.719 1.00 35.46 458 GLN B CA 1
ATOM 7179 C C . GLN B 1 461 ? 45.934 84.602 26.957 1.00 35.16 458 GLN B C 1
ATOM 7180 O O . GLN B 1 461 ? 44.742 84.821 27.206 1.00 36.40 458 GLN B O 1
ATOM 7186 N N . ALA B 1 462 ? 46.360 83.727 26.020 1.00 33.96 459 ALA B N 1
ATOM 7187 C CA . ALA B 1 462 ? 45.462 82.818 25.289 1.00 33.35 459 ALA B CA 1
ATOM 7188 C C . ALA B 1 462 ? 44.902 81.630 26.135 1.00 32.74 459 ALA B C 1
ATOM 7189 O O . ALA B 1 462 ? 43.759 81.190 25.994 1.00 32.41 459 ALA B O 1
ATOM 7191 N N . VAL B 1 463 ? 45.737 81.121 27.015 1.00 32.73 460 VAL B N 1
ATOM 7192 C CA . VAL B 1 463 ? 45.460 79.905 27.751 1.00 32.75 460 VAL B CA 1
ATOM 7193 C C . VAL B 1 463 ? 44.092 79.859 28.436 1.00 33.55 460 VAL B C 1
ATOM 7194 O O . VAL B 1 463 ? 43.435 78.837 28.435 1.00 33.77 460 VAL B O 1
ATOM 7198 N N . PRO B 1 464 ? 43.681 80.950 29.055 1.00 34.01 461 PRO B N 1
ATOM 7199 C CA . PRO B 1 464 ? 42.419 80.861 29.712 1.00 34.72 461 PRO B CA 1
ATOM 7200 C C . PRO B 1 464 ? 41.313 80.694 28.737 1.00 34.92 461 PRO B C 1
ATOM 7201 O O . PRO B 1 464 ? 40.350 80.030 29.081 1.00 36.89 461 PRO B O 1
ATOM 7205 N N . PHE B 1 465 ? 41.439 81.237 27.527 1.00 33.52 462 PHE B N 1
ATOM 7206 C CA . PHE B 1 465 ? 40.389 81.050 26.554 1.00 32.86 462 PHE B CA 1
ATOM 7207 C C . PHE B 1 465 ? 40.434 79.643 25.952 1.00 32.12 462 PHE B C 1
ATOM 7208 O O . PHE B 1 465 ? 39.398 79.032 25.730 1.00 32.80 462 PHE B O 1
ATOM 7216 N N . TRP B 1 466 ? 41.611 79.087 25.729 1.00 31.47 463 TRP B N 1
ATOM 7217 C CA . TRP B 1 466 ? 41.662 77.695 25.267 1.00 30.33 463 TRP B CA 1
ATOM 7218 C C . TRP B 1 466 ? 40.953 76.810 26.309 1.00 30.96 463 TRP B C 1
ATOM 7219 O O . TRP B 1 466 ? 40.220 75.909 25.964 1.00 31.24 463 TRP B O 1
ATOM 7230 N N . GLN B 1 467 ? 41.166 77.106 27.592 1.00 31.77 464 GLN B N 1
ATOM 7231 C CA . GLN B 1 467 ? 40.582 76.330 28.695 1.00 32.44 464 GLN B CA 1
ATOM 7232 C C . GLN B 1 467 ? 39.047 76.395 28.708 1.00 32.84 464 GLN B C 1
ATOM 7233 O O . GLN B 1 467 ? 38.385 75.416 28.980 1.00 31.91 464 GLN B O 1
ATOM 7239 N N . GLN B 1 468 ? 38.494 77.530 28.322 1.00 34.05 465 GLN B N 1
ATOM 7240 C CA . GLN B 1 468 ? 37.062 77.647 28.219 1.00 35.25 465 GLN B CA 1
ATOM 7241 C C . GLN B 1 468 ? 36.441 76.797 27.146 1.00 34.65 465 GLN B C 1
ATOM 7242 O O . GLN B 1 468 ? 35.232 76.683 27.117 1.00 35.63 465 GLN B O 1
ATOM 7248 N N . VAL B 1 469 ? 37.250 76.248 26.242 1.00 34.06 466 VAL B N 1
ATOM 7249 C CA . VAL B 1 469 ? 36.745 75.384 25.190 1.00 33.92 466 VAL B CA 1
ATOM 7250 C C . VAL B 1 469 ? 36.151 74.098 25.767 1.00 35.35 466 VAL B C 1
ATOM 7251 O O . VAL B 1 469 ? 35.152 73.617 25.302 1.00 36.02 466 VAL B O 1
ATOM 7255 N N . ASP B 1 470 ? 36.803 73.542 26.773 1.00 36.78 467 ASP B N 1
ATOM 7256 C CA . ASP B 1 470 ? 36.289 72.411 27.518 1.00 37.55 467 ASP B CA 1
ATOM 7257 C C . ASP B 1 470 ? 34.986 72.708 28.230 1.00 38.05 467 ASP B C 1
ATOM 7258 O O . ASP B 1 470 ? 34.061 71.905 28.208 1.00 37.91 467 ASP B O 1
ATOM 7263 N N . TRP B 1 471 ? 34.937 73.869 28.865 1.00 39.34 468 TRP B N 1
ATOM 7264 C CA . TRP B 1 471 ? 33.813 74.285 29.698 1.00 40.02 468 TRP B CA 1
ATOM 7265 C C . TRP B 1 471 ? 33.961 75.733 30.068 1.00 40.62 468 TRP B C 1
ATOM 7266 O O . TRP B 1 471 ? 35.021 76.129 30.567 1.00 40.17 468 TRP B O 1
ATOM 7277 N N . ASP B 1 472 ? 32.928 76.531 29.843 1.00 41.92 469 ASP B N 1
ATOM 7278 C CA . ASP B 1 472 ? 33.018 77.969 30.230 1.00 43.81 469 ASP B CA 1
ATOM 7279 C C . ASP B 1 472 ? 32.173 78.362 31.465 1.00 44.76 469 ASP B C 1
ATOM 7280 O O . ASP B 1 472 ? 32.024 79.526 31.763 1.00 45.14 469 ASP B O 1
ATOM 7285 N N . GLY B 1 473 ? 31.644 77.373 32.185 1.00 45.32 470 GLY B N 1
ATOM 7286 C CA . GLY B 1 473 ? 30.624 77.624 33.192 1.00 45.57 470 GLY B CA 1
ATOM 7287 C C . GLY B 1 473 ? 29.185 77.353 32.708 1.00 45.23 470 GLY B C 1
ATOM 7288 O O . GLY B 1 473 ? 28.278 77.300 33.518 1.00 43.92 470 GLY B O 1
ATOM 7289 N N . THR B 1 474 ? 28.986 77.166 31.403 1.00 44.84 471 THR B N 1
ATOM 7290 C CA . THR B 1 474 ? 27.639 76.978 30.813 1.00 45.03 471 THR B CA 1
ATOM 7291 C C . THR B 1 474 ? 27.603 76.006 29.682 1.00 44.13 471 THR B C 1
ATOM 7292 O O . THR B 1 474 ? 26.660 75.240 29.554 1.00 45.99 471 THR B O 1
ATOM 7296 N N . THR B 1 475 ? 28.590 76.078 28.801 1.00 43.27 472 THR B N 1
ATOM 7297 C CA . THR B 1 475 ? 28.680 75.141 27.705 1.00 42.12 472 THR B CA 1
ATOM 7298 C C . THR B 1 475 ? 30.141 74.812 27.422 1.00 40.78 472 THR B C 1
ATOM 7299 O O . THR B 1 475 ? 31.037 75.454 27.975 1.00 41.59 472 THR B O 1
ATOM 7303 N N . GLY B 1 476 ? 30.363 73.761 26.626 1.00 39.38 473 GLY B N 1
ATOM 7304 C CA . GLY B 1 476 ? 31.704 73.323 26.259 1.00 37.92 473 GLY B CA 1
ATOM 7305 C C . GLY B 1 476 ? 31.781 72.043 25.443 1.00 36.47 473 GLY B C 1
ATOM 7306 O O . GLY B 1 476 ? 30.803 71.349 25.262 1.00 36.08 473 GLY B O 1
ATOM 7307 N N . ALA B 1 477 ? 32.988 71.728 24.996 1.00 35.06 474 ALA B N 1
ATOM 7308 C CA . ALA B 1 477 ? 33.261 70.558 24.188 1.00 34.36 474 ALA B CA 1
ATOM 7309 C C . ALA B 1 477 ? 33.538 69.342 25.042 1.00 33.51 474 ALA B C 1
ATOM 7310 O O . ALA B 1 477 ? 33.540 68.221 24.519 1.00 33.15 474 ALA B O 1
ATOM 7312 N N . GLY B 1 478 ? 33.797 69.563 26.329 1.00 33.53 475 GLY B N 1
ATOM 7313 C CA . GLY B 1 478 ? 34.172 68.495 27.235 1.00 33.53 475 GLY B CA 1
ATOM 7314 C C . GLY B 1 478 ? 33.084 67.800 27.998 1.00 34.68 475 GLY B C 1
ATOM 7315 O O . GLY B 1 478 ? 31.869 67.951 27.734 1.00 33.94 475 GLY B O 1
ATOM 7316 N N . ILE B 1 479 ? 33.530 67.013 28.978 1.00 36.22 476 ILE B N 1
ATOM 7317 C CA . ILE B 1 479 ? 32.648 66.038 29.608 1.00 36.81 476 ILE B CA 1
ATOM 7318 C C . ILE B 1 479 ? 31.476 66.714 30.310 1.00 37.77 476 ILE B C 1
ATOM 7319 O O . ILE B 1 479 ? 30.324 66.262 30.152 1.00 39.72 476 ILE B O 1
ATOM 7324 N N . ARG B 1 480 ? 31.726 67.814 30.997 1.00 37.34 477 ARG B N 1
ATOM 7325 C CA . ARG B 1 480 ? 30.639 68.572 31.592 1.00 38.82 477 ARG B CA 1
ATOM 7326 C C . ARG B 1 480 ? 29.659 69.149 30.597 1.00 39.31 477 ARG B C 1
ATOM 7327 O O . ARG B 1 480 ? 28.556 69.472 30.967 1.00 41.23 477 ARG B O 1
ATOM 7335 N N . GLY B 1 481 ? 30.043 69.262 29.342 1.00 39.25 478 GLY B N 1
ATOM 7336 C CA . GLY B 1 481 ? 29.202 69.860 28.352 1.00 39.01 478 GLY B CA 1
ATOM 7337 C C . GLY B 1 481 ? 28.850 68.870 27.300 1.00 38.74 478 GLY B C 1
ATOM 7338 O O . GLY B 1 481 ? 28.285 67.847 27.593 1.00 40.38 478 GLY B O 1
ATOM 7339 N N . ASP B 1 482 ? 29.228 69.142 26.068 1.00 38.57 479 ASP B N 1
ATOM 7340 C CA . ASP B 1 482 ? 28.811 68.312 24.966 1.00 37.95 479 ASP B CA 1
ATOM 7341 C C . ASP B 1 482 ? 29.506 66.956 24.893 1.00 36.36 479 ASP B C 1
ATOM 7342 O O . ASP B 1 482 ? 29.020 66.098 24.242 1.00 36.10 479 ASP B O 1
ATOM 7347 N N . ALA B 1 483 ? 30.624 66.747 25.591 1.00 35.67 480 ALA B N 1
ATOM 7348 C CA . ALA B 1 483 ? 31.340 65.444 25.565 1.00 34.10 480 ALA B CA 1
ATOM 7349 C C . ALA B 1 483 ? 31.505 64.975 24.135 1.00 33.02 480 ALA B C 1
ATOM 7350 O O . ALA B 1 483 ? 31.093 63.874 23.773 1.00 32.33 480 ALA B O 1
ATOM 7352 N N . ALA B 1 484 ? 32.095 65.815 23.308 1.00 32.26 481 ALA B N 1
ATOM 7353 C CA . ALA B 1 484 ? 32.292 65.471 21.878 1.00 32.48 481 ALA B CA 1
ATOM 7354 C C . ALA B 1 484 ? 33.183 64.240 21.627 1.00 31.48 481 ALA B C 1
ATOM 7355 O O . ALA B 1 484 ? 33.089 63.640 20.549 1.00 32.32 481 ALA B O 1
ATOM 7357 N N . TRP B 1 485 ? 34.043 63.923 22.598 1.00 30.88 482 TRP B N 1
ATOM 7358 C CA . TRP B 1 485 ? 34.922 62.767 22.602 1.00 30.93 482 TRP B CA 1
ATOM 7359 C C . TRP B 1 485 ? 34.788 62.016 23.916 1.00 31.47 482 TRP B C 1
ATOM 7360 O O . TRP B 1 485 ? 34.327 62.581 24.921 1.00 29.27 482 TRP B O 1
ATOM 7371 N N . ALA B 1 486 ? 35.274 60.752 23.876 1.00 31.77 483 ALA B N 1
ATOM 7372 C CA . ALA B 1 486 ? 35.800 60.025 25.046 1.00 30.92 483 ALA B CA 1
ATOM 7373 C C . ALA B 1 486 ? 37.331 59.887 24.903 1.00 31.69 483 ALA B C 1
ATOM 7374 O O . ALA B 1 486 ? 37.831 58.913 24.328 1.00 31.17 483 ALA B O 1
ATOM 7376 N N . TRP B 1 487 ? 38.072 60.879 25.413 1.00 31.33 484 TRP B N 1
ATOM 7377 C CA . TRP B 1 487 ? 39.494 60.809 25.447 1.00 30.80 484 TRP B CA 1
ATOM 7378 C C . TRP B 1 487 ? 39.857 59.717 26.438 1.00 32.08 484 TRP B C 1
ATOM 7379 O O . TRP B 1 487 ? 39.212 59.613 27.454 1.00 33.64 484 TRP B O 1
ATOM 7390 N N . LEU B 1 488 ? 40.913 58.943 26.172 1.00 31.98 485 LEU B N 1
ATOM 7391 C CA . LEU B 1 488 ? 41.259 57.783 26.986 1.00 31.75 485 LEU B CA 1
ATOM 7392 C C . LEU B 1 488 ? 42.580 57.965 27.730 1.00 32.31 485 LEU B C 1
ATOM 7393 O O . LEU B 1 488 ? 42.644 57.897 28.958 1.00 32.72 485 LEU B O 1
ATOM 7398 N N . LEU B 1 489 ? 43.661 58.182 26.986 1.00 32.42 486 LEU B N 1
ATOM 7399 C CA . LEU B 1 489 ? 44.969 58.107 27.602 1.00 32.10 486 LEU B CA 1
ATOM 7400 C C . LEU B 1 489 ? 45.963 59.028 26.937 1.00 31.46 486 LEU B C 1
ATOM 7401 O O . LEU B 1 489 ? 45.782 59.394 25.804 1.00 30.92 486 LEU B O 1
ATOM 7406 N N . ASN B 1 490 ? 47.018 59.340 27.661 1.00 31.26 487 ASN B N 1
ATOM 7407 C CA . ASN B 1 490 ? 48.272 59.777 27.090 1.00 32.21 487 ASN B CA 1
ATOM 7408 C C . ASN B 1 490 ? 49.324 58.660 27.222 1.00 32.49 487 ASN B C 1
ATOM 7409 O O . ASN B 1 490 ? 49.523 58.134 28.268 1.00 33.10 487 ASN B O 1
ATOM 7414 N N . ILE B 1 491 ? 49.963 58.290 26.136 1.00 33.15 488 ILE B N 1
ATOM 7415 C CA . ILE B 1 491 ? 50.977 57.290 26.137 1.00 34.99 488 ILE B CA 1
ATOM 7416 C C . ILE B 1 491 ? 52.294 57.894 26.598 1.00 37.00 488 ILE B C 1
ATOM 7417 O O . ILE B 1 491 ? 52.569 59.077 26.346 1.00 38.41 488 ILE B O 1
ATOM 7422 N N . GLN B 1 492 ? 53.109 57.118 27.284 1.00 38.13 489 GLN B N 1
ATOM 7423 C CA . GLN B 1 492 ? 54.447 57.577 27.638 1.00 39.39 489 GLN B CA 1
ATOM 7424 C C . GLN B 1 492 ? 55.405 56.889 26.706 1.00 39.06 489 GLN B C 1
ATOM 7425 O O . GLN B 1 492 ? 55.067 55.843 26.148 1.00 40.22 489 GLN B O 1
ATOM 7431 N N . HIS B 1 493 ? 56.561 57.483 26.453 1.00 37.68 490 HIS B N 1
ATOM 7432 C CA . HIS B 1 493 ? 57.478 56.863 25.525 1.00 37.32 490 HIS B CA 1
ATOM 7433 C C . HIS B 1 493 ? 58.562 56.199 26.332 1.00 37.09 490 HIS B C 1
ATOM 7434 O O . HIS B 1 493 ? 58.894 56.641 27.413 1.00 36.93 490 HIS B O 1
ATOM 7441 N N . THR B 1 494 ? 59.088 55.113 25.796 1.00 36.07 491 THR B N 1
ATOM 7442 C CA . THR B 1 494 ? 59.975 54.247 26.540 1.00 35.88 491 THR B CA 1
ATOM 7443 C C . THR B 1 494 ? 61.233 53.962 25.745 1.00 34.95 491 THR B C 1
ATOM 7444 O O . THR B 1 494 ? 61.192 53.695 24.540 1.00 33.31 491 THR B O 1
ATOM 7448 N N . TYR B 1 495 ? 62.358 54.021 26.436 1.00 35.12 492 TYR B N 1
ATOM 7449 C CA . TYR B 1 495 ? 63.642 53.796 25.826 1.00 35.01 492 TYR B CA 1
ATOM 7450 C C . TYR B 1 495 ? 64.491 53.066 26.788 1.00 36.12 492 TYR B C 1
ATOM 7451 O O . TYR B 1 495 ? 64.404 53.299 27.975 1.00 36.81 492 TYR B O 1
ATOM 7460 N N . LEU B 1 496 ? 65.361 52.224 26.272 1.00 37.31 493 LEU B N 1
ATOM 7461 C CA . LEU B 1 496 ? 66.451 51.674 27.053 1.00 38.18 493 LEU B CA 1
ATOM 7462 C C . LEU B 1 496 ? 67.685 52.455 26.660 1.00 37.92 493 LEU B C 1
ATOM 7463 O O . LEU B 1 496 ? 67.849 52.886 25.517 1.00 36.08 493 LEU B O 1
ATOM 7468 N N . ALA B 1 497 ? 68.548 52.656 27.630 1.00 38.88 494 ALA B N 1
ATOM 7469 C CA . ALA B 1 497 ? 69.769 53.405 27.410 1.00 39.14 494 ALA B CA 1
ATOM 7470 C C . ALA B 1 497 ? 70.833 52.867 28.333 1.00 40.83 494 ALA B C 1
ATOM 7471 O O . ALA B 1 497 ? 70.588 52.545 29.493 1.00 42.02 494 ALA B O 1
ATOM 7473 N N . ASN B 1 498 ? 72.017 52.704 27.795 1.00 41.99 495 ASN B N 1
ATOM 7474 C CA . ASN B 1 498 ? 73.145 52.255 28.564 1.00 42.86 495 ASN B CA 1
ATOM 7475 C C . ASN B 1 498 ? 73.258 53.115 29.822 1.00 42.77 495 ASN B C 1
ATOM 7476 O O . ASN B 1 498 ? 72.914 54.285 29.808 1.00 41.57 495 ASN B O 1
ATOM 7481 N N . ASN B 1 499 ? 73.705 52.523 30.917 1.00 44.91 496 ASN B N 1
ATOM 7482 C CA . ASN B 1 499 ? 73.787 53.202 32.217 1.00 45.91 496 ASN B CA 1
ATOM 7483 C C . ASN B 1 499 ? 74.580 54.472 32.252 1.00 45.94 496 ASN B C 1
ATOM 7484 O O . ASN B 1 499 ? 74.319 55.298 33.104 1.00 45.67 496 ASN B O 1
ATOM 7489 N N . CYS B 1 500 ? 75.562 54.619 31.366 1.00 46.61 497 CYS B N 1
ATOM 7490 C CA . CYS B 1 500 ? 76.389 55.840 31.292 1.00 47.32 497 CYS B CA 1
ATOM 7491 C C . CYS B 1 500 ? 75.660 56.997 30.675 1.00 46.16 497 CYS B C 1
ATOM 7492 O O . CYS B 1 500 ? 76.177 58.107 30.682 1.00 46.93 497 CYS B O 1
ATOM 7495 N N . VAL B 1 501 ? 74.496 56.739 30.083 1.00 44.60 498 VAL B N 1
ATOM 7496 C CA . VAL B 1 501 ? 73.837 57.743 29.290 1.00 43.26 498 VAL B CA 1
ATOM 7497 C C . VAL B 1 501 ? 72.772 58.440 30.118 1.00 42.66 498 VAL B C 1
ATOM 7498 O O . VAL B 1 501 ? 71.945 57.773 30.725 1.00 42.63 498 VAL B O 1
ATOM 7502 N N . ASP B 1 502 ? 72.800 59.777 30.160 1.00 41.88 499 ASP B N 1
ATOM 7503 C CA . ASP B 1 502 ? 71.716 60.524 30.800 1.00 41.58 499 ASP B CA 1
ATOM 7504 C C . ASP B 1 502 ? 70.903 61.234 29.711 1.00 39.34 499 ASP B C 1
ATOM 7505 O O . ASP B 1 502 ? 71.396 62.045 29.003 1.00 38.11 499 ASP B O 1
ATOM 7510 N N . LEU B 1 503 ? 69.636 60.884 29.550 1.00 39.40 500 LEU B N 1
ATOM 7511 C CA . LEU B 1 503 ? 68.819 61.494 28.482 1.00 38.05 500 LEU B CA 1
ATOM 7512 C C . LEU B 1 503 ? 68.214 62.818 28.872 1.00 38.66 500 LEU B C 1
ATOM 7513 O O . LEU B 1 503 ? 67.532 63.407 28.081 1.00 37.90 500 LEU B O 1
ATOM 7518 N N . GLY B 1 504 ? 68.476 63.305 30.079 1.00 41.28 501 GLY B N 1
ATOM 7519 C CA . GLY B 1 504 ? 68.083 64.665 30.463 1.00 42.64 501 GLY B CA 1
ATOM 7520 C C . GLY B 1 504 ? 66.593 64.834 30.625 1.00 44.36 501 GLY B C 1
ATOM 7521 O O . GLY B 1 504 ? 65.893 63.942 31.123 1.00 45.17 501 GLY B O 1
ATOM 7522 N N . LYS B 1 505 ? 66.095 65.973 30.176 1.00 46.26 502 LYS B N 1
ATOM 7523 C CA . LYS B 1 505 ? 64.676 66.313 30.279 1.00 47.37 502 LYS B CA 1
ATOM 7524 C C . LYS B 1 505 ? 64.336 67.238 29.155 1.00 45.99 502 LYS B C 1
ATOM 7525 O O . LYS B 1 505 ? 65.212 67.841 28.530 1.00 47.11 502 LYS B O 1
ATOM 7531 N N . GLY B 1 506 ? 63.056 67.368 28.887 1.00 44.79 503 GLY B N 1
ATOM 7532 C CA . GLY B 1 506 ? 62.612 68.228 27.798 1.00 42.80 503 GLY B CA 1
ATOM 7533 C C . GLY B 1 506 ? 61.128 68.398 27.894 1.00 41.60 503 GLY B C 1
ATOM 7534 O O . GLY B 1 506 ? 60.506 67.984 28.884 1.00 40.92 503 GLY B O 1
ATOM 7535 N N . THR B 1 507 ? 60.552 68.997 26.867 1.00 40.73 504 THR B N 1
ATOM 7536 C CA . THR B 1 507 ? 59.102 69.055 26.774 1.00 40.72 504 THR B CA 1
ATOM 7537 C C . THR B 1 507 ? 58.617 67.619 26.682 1.00 40.00 504 THR B C 1
ATOM 7538 O O . THR B 1 507 ? 59.355 66.731 26.377 1.00 40.72 504 THR B O 1
ATOM 7542 N N . PRO B 1 508 ? 57.364 67.389 26.952 1.00 39.24 505 PRO B N 1
ATOM 7543 C CA . PRO B 1 508 ? 56.833 66.112 26.539 1.00 38.28 505 PRO B CA 1
ATOM 7544 C C . PRO B 1 508 ? 57.029 65.877 25.029 1.00 37.05 505 PRO B C 1
ATOM 7545 O O . PRO B 1 508 ? 56.916 66.804 24.242 1.00 35.80 505 PRO B O 1
ATOM 7549 N N . GLU B 1 509 ? 57.280 64.634 24.648 1.00 35.99 506 GLU B N 1
ATOM 7550 C CA . GLU B 1 509 ? 57.637 64.293 23.289 1.00 35.37 506 GLU B CA 1
ATOM 7551 C C . GLU B 1 509 ? 56.453 64.374 22.376 1.00 34.47 506 GLU B C 1
ATOM 7552 O O . GLU B 1 509 ? 55.351 64.093 22.799 1.00 35.19 506 GLU B O 1
ATOM 7558 N N . ILE B 1 510 ? 56.681 64.742 21.117 1.00 33.62 507 ILE B N 1
ATOM 7559 C CA . ILE B 1 510 ? 55.626 64.780 20.131 1.00 33.08 507 ILE B CA 1
ATOM 7560 C C . ILE B 1 510 ? 55.123 63.376 19.872 1.00 34.54 507 ILE B C 1
ATOM 7561 O O . ILE B 1 510 ? 55.769 62.369 20.222 1.00 34.26 507 ILE B O 1
ATOM 7566 N N . HIS B 1 511 ? 53.963 63.314 19.245 1.00 34.81 508 HIS B N 1
ATOM 7567 C CA . HIS B 1 511 ? 53.459 62.097 18.685 1.00 35.69 508 HIS B CA 1
ATOM 7568 C C . HIS B 1 511 ? 54.040 62.033 17.315 1.00 36.53 508 HIS B C 1
ATOM 7569 O O . HIS B 1 511 ? 53.500 62.602 16.385 1.00 37.15 508 HIS B O 1
ATOM 7576 N N . GLY B 1 512 ? 55.147 61.330 17.196 1.00 37.43 509 GLY B N 1
ATOM 7577 C CA . GLY B 1 512 ? 55.878 61.212 15.928 1.00 37.39 509 GLY B CA 1
ATOM 7578 C C . GLY B 1 512 ? 57.205 60.469 16.106 1.00 37.85 509 GLY B C 1
ATOM 7579 O O . GLY B 1 512 ? 57.621 60.095 17.220 1.00 37.82 509 GLY B O 1
ATOM 7580 N N . SER B 1 513 ? 57.881 60.243 15.007 1.00 38.26 510 SER B N 1
ATOM 7581 C CA . SER B 1 513 ? 59.101 59.489 15.070 1.00 39.71 510 SER B CA 1
ATOM 7582 C C . SER B 1 513 ? 60.273 60.381 15.492 1.00 38.40 510 SER B C 1
ATOM 7583 O O . SER B 1 513 ? 60.252 61.595 15.330 1.00 38.19 510 SER B O 1
ATOM 7586 N N . TRP B 1 514 ? 61.282 59.764 16.073 1.00 37.63 511 TRP B N 1
ATOM 7587 C CA . TRP B 1 514 ? 62.441 60.472 16.519 1.00 36.91 511 TRP B CA 1
ATOM 7588 C C . TRP B 1 514 ? 62.039 61.547 17.532 1.00 35.89 511 TRP B C 1
ATOM 7589 O O . TRP B 1 514 ? 62.740 62.543 17.711 1.00 36.60 511 TRP B O 1
ATOM 7600 N N . SER B 1 515 ? 60.948 61.321 18.243 1.00 33.80 512 SER B N 1
ATOM 7601 C CA . SER B 1 515 ? 60.476 62.292 19.203 1.00 33.27 512 SER B CA 1
ATOM 7602 C C . SER B 1 515 ? 61.433 62.634 20.351 1.00 32.38 512 SER B C 1
ATOM 7603 O O . SER B 1 515 ? 61.313 63.689 20.964 1.00 31.87 512 SER B O 1
ATOM 7606 N N . LEU B 1 516 ? 62.351 61.731 20.644 1.00 32.06 513 LEU B N 1
ATOM 7607 C CA . LEU B 1 516 ? 63.351 61.921 21.687 1.00 32.88 513 LEU B CA 1
ATOM 7608 C C . LEU B 1 516 ? 64.274 63.135 21.501 1.00 32.45 513 LEU B C 1
ATOM 7609 O O . LEU B 1 516 ? 64.840 63.630 22.471 1.00 32.53 513 LEU B O 1
ATOM 7614 N N . LEU B 1 517 ? 64.431 63.582 20.264 1.00 31.95 514 LEU B N 1
ATOM 7615 C CA . LEU B 1 517 ? 65.440 64.527 19.943 1.00 32.44 514 LEU B CA 1
ATOM 7616 C C . LEU B 1 517 ? 65.064 65.891 20.472 1.00 32.80 514 LEU B C 1
ATOM 7617 O O . LEU B 1 517 ? 65.913 66.797 20.470 1.00 34.31 514 LEU B O 1
ATOM 7622 N N . ASN B 1 518 ? 63.841 66.076 20.935 1.00 31.97 515 ASN B N 1
ATOM 7623 C CA . ASN B 1 518 ? 63.544 67.333 21.597 1.00 32.65 515 ASN B CA 1
ATOM 7624 C C . ASN B 1 518 ? 64.369 67.545 22.855 1.00 32.59 515 ASN B C 1
ATOM 7625 O O . ASN B 1 518 ? 64.324 68.616 23.410 1.00 32.62 515 ASN B O 1
ATOM 7630 N N . SER B 1 519 ? 65.079 66.521 23.341 1.00 32.78 516 SER B N 1
ATOM 7631 C CA . SER B 1 519 ? 65.890 66.638 24.555 1.00 32.11 516 SER B CA 1
ATOM 7632 C C . SER B 1 519 ? 67.395 66.600 24.356 1.00 32.21 516 SER B C 1
ATOM 7633 O O . SER B 1 519 ? 68.157 66.533 25.308 1.00 32.01 516 SER B O 1
ATOM 7636 N N . ILE B 1 520 ? 67.813 66.653 23.112 1.00 32.63 517 ILE B N 1
ATOM 7637 C CA . ILE B 1 520 ? 69.156 66.316 22.712 1.00 33.77 517 ILE B CA 1
ATOM 7638 C C . ILE B 1 520 ? 70.239 67.245 23.290 1.00 34.92 517 ILE B C 1
ATOM 7639 O O . ILE B 1 520 ? 71.392 66.849 23.514 1.00 35.53 517 ILE B O 1
ATOM 7644 N N . ASP B 1 521 ? 69.891 68.485 23.529 1.00 35.70 518 ASP B N 1
ATOM 7645 C CA . ASP B 1 521 ? 70.880 69.396 24.064 1.00 37.41 518 ASP B CA 1
ATOM 7646 C C . ASP B 1 521 ? 71.138 69.074 25.507 1.00 37.59 518 ASP B C 1
ATOM 7647 O O . ASP B 1 521 ? 72.124 69.518 26.069 1.00 39.18 518 ASP B O 1
ATOM 7652 N N . SER B 1 522 ? 70.275 68.314 26.139 1.00 37.25 519 SER B N 1
ATOM 7653 C CA . SER B 1 522 ? 70.536 68.067 27.549 1.00 38.23 519 SER B CA 1
ATOM 7654 C C . SER B 1 522 ? 71.160 66.691 27.835 1.00 38.92 519 SER B C 1
ATOM 7655 O O . SER B 1 522 ? 71.331 66.380 28.976 1.00 39.62 519 SER B O 1
ATOM 7658 N N . TRP B 1 523 ? 71.521 65.899 26.818 1.00 39.60 520 TRP B N 1
ATOM 7659 C CA . TRP B 1 523 ? 72.149 64.553 27.047 1.00 40.37 520 TRP B CA 1
ATOM 7660 C C . TRP B 1 523 ? 73.578 64.582 27.623 1.00 41.62 520 TRP B C 1
ATOM 7661 O O . TRP B 1 523 ? 74.345 65.431 27.230 1.00 41.96 520 TRP B O 1
ATOM 7672 N N . LYS B 1 524 ? 73.941 63.644 28.509 1.00 44.03 521 LYS B N 1
ATOM 7673 C CA . LYS B 1 524 ? 75.343 63.520 29.060 1.00 46.80 521 LYS B CA 1
ATOM 7674 C C . LYS B 1 524 ? 75.931 62.104 29.150 1.00 47.02 521 LYS B C 1
ATOM 7675 O O . LYS B 1 524 ? 75.184 61.181 29.366 1.00 47.56 521 LYS B O 1
#

Organism: Yersinia pestis (NCBI:txid632)

CATH classification: 3.40.190.10 (+1 more: 3.10.105.10)

Nearest PDB structures (foldseek):
  3ry3-assembly2_B  TM=9.851E-01  e=3.048E-100  Yersinia pestis CO92
  4ofo-assembly1_A  TM=9.730E-01  e=3.399E-96  Yersinia pestis
  4oeu-assembly1_A  TM=7.612E-01  e=1.017E-37  Campylobacter jejuni subsp. jejuni NCTC 11168 = ATCC 700819
  4wed-assembly1_A  TM=7.616E-01  e=2.460E-29  Sinorhizobium meliloti 1021
  6dth-assembly1_A  TM=6.600E-01  e=9.286E-28  Haemophilus influenzae 86-028NP

InterPro domains:
  IPR000914 Solute-binding protein family 5 domain [PF00496] (74-427)
  IPR030678 Peptide/nickel binding protein, MppA-type [PIRSF002741] (57-498)
  IPR039424 Solute-binding protein family 5 [PTHR30290] (1-460)

Secondary structure (DSSP, 8-state):
-EEEE-S--------SSSSGGGGT---SEEE-TTS-EEESSEEEEEE-TTSSEEEEEE-TT-B-TTS-B--HHHHHHHHHHHTSSS-S----EEEEEEEETTEEEEEESS--TTHHHHHTTSPP--TTTTT---TTPPP--SSSEEE----TTT--EEE-TT-SS---S-SEEEE----HHHHHHHHHTT--SEEEE-----------EEEEEEEEEEEEEPP-SPS--B-TTS-B---TTTTSHHHHHHHHHH--HHHHHHH----EEE-SSTTTTSTTS-TT-----S-HHHHHHHHHHTT-EE-TTSSEEETTEE-EEEEEEESS-HHHHHHHHHHH--GGGT-EEEEEEE-HHHHHH---S-EEE----S---HHHHH-GGGTTBTTBSTT------HHHHHHHHH-SSHHHHHHHHHHHH--SS--SSTTTT--EEEEEEEEEEEEE-TT------SPBPSSTTGGGGGGGG--/-EEEE-S---SS------SSSSTHHHH---SEEE-TTS-EEESSEEEEEE-TTSSEEEEEE-TT-B-TTS-B--HHHHHHHHHHHT-------EEEEEEEETTEEEEEESS--TTHHHHHTTSPP--STT--TTTTTTS---SSSEEE----TTT--EEE-TT-SS---S-SEEEE----HHHHHHHHHTT--SEEEE-----------EEEE-B--EEEEEPP-S-S-EE-TTS-EE--TTTTSHHHHHHHHHH--HHHHHHH----EEE-SSTTTTSTTS-TT-----S-HHHHHHHHHHTT-EE-TTSSEEETTEE-EEEEEEESS-HHHHHHHHHHH--GGGT-EEEEEEE-HHHHHH---S-EEE----S---HHHHH-GGGTTSTTSSTT------HHHHHHHHH-SSHHHHHHHHHTTT--SS--SSTTTT--EEEEEEEPEEEEE-TT------SPBPSSTTGGGGGGGG--

Solvent-accessible surface area: 39711 Å² total